Protein AF-0000000079918062 (afdb_homodimer)

Secondary structure (DSSP, 8-state):
--EEE-TT-----TTTTT-TT--EESPTTSTTTTT-SS-EE-TTT-----HHHHH-TT--EEEGGG--GGGTHHHHHHHHHHHHS---TTS---TTPPPP--TTSPPEEEEEE--SHHHHHHHHHHHHHSSEEEEEEESSSSSSHHHHHTS-TT-HHHHTHHHHHHHHTT-TTEEEEET--BTTTB-HHHHHHH-SEEEE-----EE-----TTTTSTTEEEHHHHHHHHTT-TTTTT------SSEEEEE--SHHHHHHHHHHHS-HHHHTTTT--HHHHHHHHT----EEEEE-SS-GGG--S-HHHHHHHTT-TTEEEEE-GGGGPPPHHHHHHHH-TT--HHHHHHHHHHHHHHTSPPPTT-EEEEEE-SEEEEEEE-SSS--EEEEEEEEE-TT--EEEEEEEEEEE-SEEEE-S-EE----TTS--BTTTTB--EETTEETT-TTEEE-THHHH-S-S-TTHHHHHHHHHHHHHHHHHHTT-SPPPSS-HHHHHHHHHHH-TT-B-HHHHHHHHHHHHHHHHHHTSS----SS----GGG-/--EEE-TT-----TTTTT-TT--EESPTTSTTTTT-SS-EE-TTT-----HHHHH-TT--EEEGGG--GGGTHHHHHHHHHHHHS---TTS---TTPPPP--TTSPPEEEEEE--SHHHHHHHHHHHHHSSEEEEEEESSSSSSHHHHHTS-TT-HHHHTHHHHHHHHTT-TTEEEEET--BTTTB-HHHHHHH-SEEEE-----EE-----TTTTSTTEEEHHHHHHHHTT-TTTTT------SSEEEEE--SHHHHHHHHHHHS-HHHHTTTT--HHHHHHHHT----EEEEE-SS-GGG--S-HHHHHHHTT-TTEEEEE-GGGGPPPHHHHHHHH-TT--HHHHHHHHHHHHHHTSPPPTT-EEEEEE-SEEEEEEE-SSS--EEEEEEEEE-TT--EEEEEEEEEEE-SEEEE-S-EE----TTS--BTTTTB--EETTEETT-TTEEE-THHHH-S-S-TTHHHHHHHHHHHHHHHHHHTT-SPPPSS-HHHHHHHHHHH-TT-B-HHHHHHHHHHHHHHHHHHTSS----SS----GGG-

InterPro domains:
  IPR017896 4Fe-4S ferredoxin-type, iron-sulphur binding domain [PF00037] (40-61)
  IPR017896 4Fe-4S ferredoxin-type, iron-sulphur binding domain [PS51379] (37-66)
  IPR017900 4Fe-4S ferredoxin, iron-sulphur binding, conserved site [PS00198] (46-57)
  IPR023753 FAD/NAD(P)-binding domain [PF07992] (109-264)
  IPR036188 FAD/NAD(P)-binding domain superfamily [G3DSA:3.50.50.60] (145-422)
  IPR055275 Ferredoxin-NADP reductase-like [PTHR48467] (107-537)

Sequence (1094 aa):
MTFVITQPCCSDASCIPVCPVDCIRPRPGDPQYSTTEMLYIDPDTCIDCGECVSACPVDAIFSEFDLAATMTRYTDVNRGYFERHPLDTDTTPSPGKKKRPSKEGVTLRVAIIGTGPSACYTAEALLRRGGVEIDMFDRLPTPWGLVRGGVAPDHPKTKGVADMFASEFRSASLQFFLNVDVGKHVSLADLREHHHAVVYAVGASGDRRLDIPGEDLPGSHSATEFVAWYNGHPDYADRTFDLSGERAVIVGNGNVALDVARILTLDPDELAKTDIADHALQALRSSNIREVVVLGRRGPMQAAYSMPEFLALGYLPGVDVVIDDAELTLDPVSQAIYDDPDIEPSRKLALDLAREYAHSARTTGNKQIVFRYLVSPRHIRGGDRVESVELVHNILDGDLNAVGTESTTSVDTSLVLRSVGYRGEPVADVPFDEQRGVIPHDRGRVTGTVGVYTAGWIKRGPRGIIGTNRGDAEETVAMLLEDFEAGILPAPKADRAALAELVKRRGPQVIDKERWREIDAAEKAAGRIAGRPRVKLPVIDVASTNDMTFVITQPCCSDASCIPVCPVDCIRPRPGDPQYSTTEMLYIDPDTCIDCGECVSACPVDAIFSEFDLAATMTRYTDVNRGYFERHPLDTDTTPSPGKKKRPSKEGVTLRVAIIGTGPSACYTAEALLRRGGVEIDMFDRLPTPWGLVRGGVAPDHPKTKGVADMFASEFRSASLQFFLNVDVGKHVSLADLREHHHAVVYAVGASGDRRLDIPGEDLPGSHSATEFVAWYNGHPDYADRTFDLSGERAVIVGNGNVALDVARILTLDPDELAKTDIADHALQALRSSNIREVVVLGRRGPMQAAYSMPEFLALGYLPGVDVVIDDAELTLDPVSQAIYDDPDIEPSRKLALDLAREYAHSARTTGNKQIVFRYLVSPRHIRGGDRVESVELVHNILDGDLNAVGTESTTSVDTSLVLRSVGYRGEPVADVPFDEQRGVIPHDRGRVTGTVGVYTAGWIKRGPRGIIGTNRGDAEETVAMLLEDFEAGILPAPKADRAALAELVKRRGPQVIDKERWREIDAAEKAAGRIAGRPRVKLPVIDVASTND

Structure (mmCIF, N/CA/C/O backbone):
data_AF-0000000079918062-model_v1
#
loop_
_entity.id
_entity.type
_entity.pdbx_description
1 polymer 'ferredoxin--NADP(+) reductase'
#
loop_
_atom_site.group_PDB
_atom_site.id
_atom_site.type_symbol
_atom_site.label_atom_id
_atom_site.label_alt_id
_atom_site.label_comp_id
_atom_site.label_asym_id
_atom_site.label_entity_id
_atom_site.label_seq_id
_atom_site.pdbx_PDB_ins_code
_atom_site.Cartn_x
_atom_site.Cartn_y
_atom_site.Cartn_z
_atom_site.occupancy
_atom_site.B_iso_or_equiv
_atom_site.auth_seq_id
_atom_site.auth_comp_id
_atom_site.auth_asym_id
_atom_site.auth_atom_id
_atom_site.pdbx_PDB_model_num
ATOM 1 N N . MET A 1 1 ? 23.531 2.65 -9.703 1 56.25 1 MET A N 1
ATOM 2 C CA . MET A 1 1 ? 22.734 2.092 -8.602 1 56.25 1 MET A CA 1
ATOM 3 C C . MET A 1 1 ? 21.266 2.008 -8.984 1 56.25 1 MET A C 1
ATOM 5 O O . MET A 1 1 ? 20.719 2.924 -9.602 1 56.25 1 MET A O 1
ATOM 9 N N . THR A 1 2 ? 20.719 0.714 -9.023 1 82.88 2 THR A N 1
ATOM 10 C CA . THR A 1 2 ? 19.422 0.527 -9.664 1 82.88 2 THR A CA 1
ATOM 11 C C . THR A 1 2 ? 18.5 -0.293 -8.773 1 82.88 2 THR A C 1
ATOM 13 O O . THR A 1 2 ? 18.938 -0.853 -7.766 1 82.88 2 THR A O 1
ATOM 16 N N . PHE A 1 3 ? 17.281 -0.012 -8.867 1 88.44 3 PHE A N 1
ATOM 17 C CA . PHE A 1 3 ? 16.312 -0.941 -8.289 1 88.44 3 PHE A CA 1
ATOM 18 C C . PHE A 1 3 ? 16.297 -2.25 -9.07 1 88.44 3 PHE A C 1
ATOM 20 O O . PHE A 1 3 ? 16.609 -2.277 -10.258 1 88.44 3 PHE A O 1
ATOM 27 N N . VAL A 1 4 ? 16.062 -3.342 -8.312 1 92.44 4 VAL A N 1
ATOM 28 C CA . VAL A 1 4 ? 16.078 -4.691 -8.875 1 92.44 4 VAL A CA 1
ATOM 29 C C . VAL A 1 4 ? 14.766 -5.402 -8.516 1 92.44 4 VAL A C 1
ATOM 31 O O . VAL A 1 4 ? 14.266 -5.27 -7.391 1 92.44 4 VAL A O 1
ATOM 34 N N . ILE A 1 5 ? 14.156 -6.043 -9.539 1 93 5 ILE A N 1
ATOM 35 C CA . ILE A 1 5 ? 13.008 -6.902 -9.258 1 93 5 ILE A CA 1
ATOM 36 C C . ILE A 1 5 ? 13.484 -8.273 -8.805 1 93 5 ILE A C 1
ATOM 38 O O . ILE A 1 5 ? 14.453 -8.82 -9.352 1 93 5 ILE A O 1
ATOM 42 N N . THR A 1 6 ? 12.75 -8.852 -7.816 1 92.56 6 THR A N 1
ATOM 43 C CA . THR A 1 6 ? 13.234 -10.062 -7.164 1 92.56 6 THR A CA 1
ATOM 44 C C . THR A 1 6 ? 12.164 -11.156 -7.176 1 92.56 6 THR A C 1
ATOM 46 O O . THR A 1 6 ? 11.203 -11.07 -7.941 1 92.56 6 THR A O 1
ATOM 49 N N . GLN A 1 7 ? 12.297 -12.164 -6.359 1 88.88 7 GLN A N 1
ATOM 50 C CA . GLN A 1 7 ? 11.609 -13.445 -6.402 1 88.88 7 GLN A CA 1
ATOM 51 C C . GLN A 1 7 ? 10.102 -13.273 -6.254 1 88.88 7 GLN A C 1
ATOM 53 O O . GLN A 1 7 ? 9.328 -13.93 -6.941 1 88.88 7 GLN A O 1
ATOM 58 N N . PRO A 1 8 ? 9.586 -12.367 -5.477 1 86.56 8 PRO A N 1
ATOM 59 C CA . PRO A 1 8 ? 8.141 -12.312 -5.234 1 86.56 8 PRO A CA 1
ATOM 60 C C . PRO A 1 8 ? 7.367 -11.719 -6.41 1 86.56 8 PRO A C 1
ATOM 62 O O . PRO A 1 8 ? 6.133 -11.688 -6.383 1 86.56 8 PRO A O 1
ATOM 65 N N . CYS A 1 9 ? 8.07 -11.297 -7.41 1 90.81 9 CYS A N 1
ATOM 66 C CA . CYS A 1 9 ? 7.398 -10.648 -8.531 1 90.81 9 CYS A CA 1
ATOM 67 C C . CYS A 1 9 ? 6.293 -11.539 -9.094 1 90.81 9 CYS A C 1
ATOM 69 O O . CYS A 1 9 ? 6.516 -12.719 -9.352 1 90.81 9 CYS A O 1
ATOM 71 N N . CYS A 1 10 ? 5.145 -10.93 -9.258 1 86.88 10 CYS A N 1
ATOM 72 C CA . CYS A 1 10 ? 4.008 -11.672 -9.789 1 86.88 10 CYS A CA 1
ATOM 73 C C . CYS A 1 10 ? 3.67 -11.227 -11.203 1 86.88 10 CYS A C 1
ATOM 75 O O . CYS A 1 10 ? 2.623 -11.586 -11.742 1 86.88 10 CYS A O 1
ATOM 77 N N . SER A 1 11 ? 4.406 -10.312 -11.758 1 86.06 11 SER A N 1
ATOM 78 C CA . SER A 1 11 ? 4.32 -9.828 -13.133 1 86.06 11 SER A CA 1
ATOM 79 C C . SER A 1 11 ? 2.975 -9.156 -13.398 1 86.06 11 SER A C 1
ATOM 81 O O . SER A 1 11 ? 2.432 -9.266 -14.5 1 86.06 11 SER A O 1
ATOM 83 N N . ASP A 1 12 ? 2.408 -8.539 -12.359 1 83.44 12 ASP A N 1
ATOM 84 C CA . ASP A 1 12 ? 1.139 -7.855 -12.594 1 83.44 12 ASP A CA 1
ATOM 85 C C . ASP A 1 12 ? 1.352 -6.543 -13.344 1 83.44 12 ASP A C 1
ATOM 87 O O . ASP A 1 12 ? 0.39 -5.922 -13.805 1 83.44 12 ASP A O 1
ATOM 91 N N . ALA A 1 13 ? 2.551 -6.051 -13.461 1 85.31 13 ALA A N 1
ATOM 92 C CA . ALA A 1 13 ? 3.004 -4.973 -14.336 1 85.31 13 ALA A CA 1
ATOM 93 C C . ALA A 1 13 ? 2.516 -3.617 -13.828 1 85.31 13 ALA A C 1
ATOM 95 O O . ALA A 1 13 ? 2.521 -2.633 -14.578 1 85.31 13 ALA A O 1
ATOM 96 N N . SER A 1 14 ? 2.09 -3.521 -12.547 1 80.31 14 SER A N 1
ATOM 97 C CA . SER A 1 14 ? 1.678 -2.246 -11.969 1 80.31 14 SER A CA 1
ATOM 98 C C . SER A 1 14 ? 2.848 -1.272 -11.891 1 80.31 14 SER A C 1
ATOM 100 O O . SER A 1 14 ? 2.648 -0.056 -11.875 1 80.31 14 SER A O 1
ATOM 102 N N . CYS A 1 15 ? 4.078 -1.791 -11.922 1 86.62 15 CYS A N 1
ATOM 103 C CA . CYS A 1 15 ? 5.293 -0.997 -11.789 1 86.62 15 CYS A CA 1
ATOM 104 C C . CYS A 1 15 ? 5.641 -0.314 -13.109 1 86.62 15 CYS A C 1
ATOM 106 O O . CYS A 1 15 ? 6.34 0.702 -13.117 1 86.62 15 CYS A O 1
ATOM 108 N N . ILE A 1 16 ? 5.168 -0.752 -14.25 1 85.12 16 ILE A N 1
ATOM 109 C CA . ILE A 1 16 ? 5.605 -0.323 -15.578 1 85.12 16 ILE A CA 1
ATOM 110 C C . ILE A 1 16 ? 5.07 1.079 -15.867 1 85.12 16 ILE A C 1
ATOM 112 O O . ILE A 1 16 ? 5.832 1.977 -16.234 1 85.12 16 ILE A O 1
ATOM 116 N N . PRO A 1 17 ? 3.764 1.367 -15.578 1 76.94 17 PRO A N 1
ATOM 117 C CA . PRO A 1 17 ? 3.254 2.695 -15.93 1 76.94 17 PRO A CA 1
ATOM 118 C C . PRO A 1 17 ? 3.854 3.805 -15.07 1 76.94 17 PRO A C 1
ATOM 120 O O . PRO A 1 17 ? 3.922 4.957 -15.5 1 76.94 17 PRO A O 1
ATOM 123 N N . VAL A 1 18 ? 4.352 3.492 -13.938 1 79.12 18 VAL A N 1
ATOM 124 C CA . VAL A 1 18 ? 4.805 4.531 -13.016 1 79.12 18 VAL A CA 1
ATOM 125 C C . VAL A 1 18 ? 6.285 4.82 -13.25 1 79.12 18 VAL A C 1
ATOM 127 O O . VAL A 1 18 ? 6.832 5.785 -12.711 1 79.12 18 VAL A O 1
ATOM 130 N N . CYS A 1 19 ? 6.941 3.98 -14.07 1 84.19 19 CYS A N 1
ATOM 131 C CA . CYS A 1 19 ? 8.359 4.188 -14.352 1 84.19 19 CYS A CA 1
ATOM 132 C C . CYS A 1 19 ? 8.555 5.355 -15.312 1 84.19 19 CYS A C 1
ATOM 134 O O . CYS A 1 19 ? 8.148 5.289 -16.469 1 84.19 19 CYS A O 1
ATOM 136 N N . PRO A 1 20 ? 9.203 6.383 -14.844 1 78.5 20 PRO A N 1
ATOM 137 C CA . PRO A 1 20 ? 9.336 7.57 -15.695 1 78.5 20 PRO A CA 1
ATOM 138 C C . PRO A 1 20 ? 10.211 7.332 -16.922 1 78.5 20 PRO A C 1
ATOM 140 O O . PRO A 1 20 ? 10.07 8.023 -17.938 1 78.5 20 PRO A O 1
ATOM 143 N N . VAL A 1 21 ? 11.125 6.352 -16.906 1 82.38 21 VAL A N 1
ATOM 144 C CA . VAL A 1 21 ? 12.07 6.168 -18 1 82.38 21 VAL A CA 1
ATOM 145 C C . VAL A 1 21 ? 11.758 4.867 -18.734 1 82.38 21 VAL A C 1
ATOM 147 O O . VAL A 1 21 ? 12.555 4.41 -19.562 1 82.38 21 VAL A O 1
ATOM 150 N N . ASP A 1 22 ? 10.625 4.176 -18.328 1 86.88 22 ASP A N 1
ATOM 151 C CA . ASP A 1 22 ? 10.094 3.002 -19.016 1 86.88 22 ASP A CA 1
ATOM 152 C C . ASP A 1 22 ? 11.172 1.929 -19.188 1 86.88 22 ASP A C 1
ATOM 154 O O . ASP A 1 22 ? 11.422 1.464 -20.297 1 86.88 22 ASP A O 1
ATOM 158 N N . CYS A 1 23 ? 11.789 1.525 -18.094 1 89.75 23 CYS A N 1
ATOM 159 C CA . CYS A 1 23 ? 12.914 0.599 -18.172 1 89.75 23 CYS A CA 1
ATOM 160 C C . CYS A 1 23 ? 12.555 -0.752 -17.562 1 89.75 23 CYS A C 1
ATOM 162 O O . CYS A 1 23 ? 13.43 -1.486 -17.109 1 89.75 23 CYS A O 1
ATOM 164 N N . ILE A 1 24 ? 11.266 -1.079 -17.438 1 91.06 24 ILE A N 1
ATOM 165 C CA . ILE A 1 24 ? 10.828 -2.357 -16.891 1 91.06 24 ILE A CA 1
ATOM 166 C C . ILE A 1 24 ? 10.25 -3.227 -18 1 91.06 24 ILE A C 1
ATOM 168 O O . ILE A 1 24 ? 9.445 -2.758 -18.812 1 91.06 24 ILE A O 1
ATOM 172 N N . ARG A 1 25 ? 10.727 -4.469 -18.125 1 91.88 25 ARG A N 1
ATOM 173 C CA . ARG A 1 25 ? 10.344 -5.406 -19.172 1 91.88 25 ARG A CA 1
ATOM 174 C C . ARG A 1 25 ? 10.172 -6.812 -18.609 1 91.88 25 ARG A C 1
ATOM 176 O O . ARG A 1 25 ? 10.727 -7.141 -17.562 1 91.88 25 ARG A O 1
ATOM 183 N N . PRO A 1 26 ? 9.453 -7.715 -19.328 1 89.69 26 PRO A N 1
ATOM 184 C CA . PRO A 1 26 ? 8.633 -7.402 -20.5 1 89.69 26 PRO A CA 1
ATOM 185 C C . PRO A 1 26 ? 7.352 -6.656 -20.141 1 89.69 26 PRO A C 1
ATOM 187 O O . PRO A 1 26 ? 6.891 -6.723 -19 1 89.69 26 PRO A O 1
ATOM 190 N N . ARG A 1 27 ? 6.859 -5.941 -21.125 1 86.31 27 ARG A N 1
ATOM 191 C CA . ARG A 1 27 ? 5.562 -5.281 -21 1 86.31 27 ARG A CA 1
ATOM 192 C C . ARG A 1 27 ? 4.434 -6.199 -21.453 1 86.31 27 ARG A C 1
ATOM 194 O O . ARG A 1 27 ? 4.645 -7.094 -22.266 1 86.31 27 ARG A O 1
ATOM 201 N N . PRO A 1 28 ? 3.234 -5.871 -20.781 1 78.62 28 PRO A N 1
ATOM 202 C CA . PRO A 1 28 ? 2.098 -6.555 -21.406 1 78.62 28 PRO A CA 1
ATOM 203 C C . PRO A 1 28 ? 2.016 -6.316 -22.906 1 78.62 28 PRO A C 1
ATOM 205 O O . PRO A 1 28 ? 2.088 -5.172 -23.375 1 78.62 28 PRO A O 1
ATOM 208 N N . GLY A 1 29 ? 1.98 -7.324 -23.703 1 76.75 29 GLY A N 1
ATOM 209 C CA . GLY A 1 29 ? 1.985 -7.207 -25.156 1 76.75 29 GLY A CA 1
ATOM 210 C C . GLY A 1 29 ? 3.281 -7.684 -25.797 1 76.75 29 GLY A C 1
ATOM 211 O O . GLY A 1 29 ? 3.307 -8.047 -26.969 1 76.75 29 GLY A O 1
ATOM 212 N N . ASP A 1 30 ? 4.383 -7.551 -24.969 1 82.5 30 ASP A N 1
ATOM 213 C CA . ASP A 1 30 ? 5.645 -8.117 -25.453 1 82.5 30 ASP A CA 1
ATOM 214 C C . ASP A 1 30 ? 5.539 -9.625 -25.625 1 82.5 30 ASP A C 1
ATOM 216 O O . ASP A 1 30 ? 4.82 -10.297 -24.875 1 82.5 30 ASP A O 1
ATOM 220 N N . PRO A 1 31 ? 6.188 -10.148 -26.562 1 79.12 31 PRO A N 1
ATOM 221 C CA . PRO A 1 31 ? 6.145 -11.602 -26.797 1 79.12 31 PRO A CA 1
ATOM 222 C C . PRO A 1 31 ? 6.586 -12.398 -25.562 1 79.12 31 PRO A C 1
ATOM 224 O O . PRO A 1 31 ? 6.059 -13.484 -25.312 1 79.12 31 PRO A O 1
ATOM 227 N N . GLN A 1 32 ? 7.461 -11.797 -24.797 1 84 32 GLN A N 1
ATOM 228 C CA . GLN A 1 32 ? 8.039 -12.523 -23.672 1 84 32 GLN A CA 1
ATOM 229 C C . GLN A 1 32 ? 7.117 -12.461 -22.453 1 84 32 GLN A C 1
ATOM 231 O O . GLN A 1 32 ? 7.312 -13.195 -21.484 1 84 32 GLN A O 1
ATOM 236 N N . TYR A 1 33 ? 6.168 -11.633 -22.453 1 83.69 33 TYR A N 1
ATOM 237 C CA . TYR A 1 33 ? 5.395 -11.328 -21.25 1 83.69 33 TYR A CA 1
ATOM 238 C C . TYR A 1 33 ? 4.578 -12.539 -20.812 1 83.69 33 TYR A C 1
ATOM 240 O O . TYR A 1 33 ? 4.469 -12.82 -19.625 1 83.69 33 TYR A O 1
ATOM 248 N N . SER A 1 34 ? 4.078 -13.32 -21.781 1 77.69 34 SER A N 1
ATOM 249 C CA . SER A 1 34 ? 3.182 -14.43 -21.469 1 77.69 34 SER A CA 1
ATOM 250 C C . SER A 1 34 ? 3.943 -15.586 -20.828 1 77.69 34 SER A C 1
ATOM 252 O O . SER A 1 34 ? 3.352 -16.438 -20.156 1 77.69 34 SER A O 1
ATOM 254 N N . THR A 1 35 ? 5.25 -15.539 -21.016 1 79.5 35 THR A N 1
ATOM 255 C CA . THR A 1 35 ? 6 -16.688 -20.531 1 79.5 35 THR A CA 1
ATOM 256 C C . THR A 1 35 ? 7.016 -16.266 -19.469 1 79.5 35 THR A C 1
ATOM 258 O O . THR A 1 35 ? 7.727 -17.109 -18.906 1 79.5 35 THR A O 1
ATOM 261 N N . THR A 1 36 ? 7.02 -14.992 -19.234 1 85.38 36 THR A N 1
ATOM 262 C CA . THR A 1 36 ? 8.039 -14.531 -18.312 1 85.38 36 THR A CA 1
ATOM 263 C C . THR A 1 36 ? 7.746 -15.016 -16.891 1 85.38 36 THR A C 1
ATOM 265 O O . THR A 1 36 ? 6.582 -15.125 -16.5 1 85.38 36 THR A O 1
ATOM 268 N N . GLU A 1 37 ? 8.82 -15.273 -16.156 1 86.88 37 GLU A N 1
ATOM 269 C CA . GLU A 1 37 ? 8.719 -15.734 -14.781 1 86.88 37 GLU A CA 1
ATOM 270 C C . GLU A 1 37 ? 8.734 -14.555 -13.805 1 86.88 37 GLU A C 1
ATOM 272 O O . GLU A 1 37 ? 8.383 -14.711 -12.633 1 86.88 37 GLU A O 1
ATOM 277 N N . MET A 1 38 ? 9.156 -13.516 -14.242 1 90.31 38 MET A N 1
ATOM 278 C CA . MET A 1 38 ? 9.258 -12.258 -13.5 1 90.31 38 MET A CA 1
ATOM 279 C C . MET A 1 38 ? 9.531 -11.094 -14.445 1 90.31 38 MET A C 1
ATOM 281 O O . MET A 1 38 ? 9.828 -11.297 -15.625 1 90.31 38 MET A O 1
ATOM 285 N N . LEU A 1 39 ? 9.367 -9.914 -13.93 1 92.69 39 LEU A N 1
ATOM 286 C CA . LEU A 1 39 ? 9.797 -8.734 -14.664 1 92.69 39 LEU A CA 1
ATOM 287 C C . LEU A 1 39 ? 11.219 -8.336 -14.273 1 92.69 39 LEU A C 1
ATOM 289 O O . LEU A 1 39 ? 11.797 -8.914 -13.352 1 92.69 39 LEU A O 1
ATOM 293 N N . TYR A 1 40 ? 11.781 -7.445 -15.109 1 93.69 40 TYR A N 1
ATOM 294 C CA . TYR A 1 40 ? 13.164 -7.023 -14.922 1 93.69 40 TYR A CA 1
ATOM 295 C C . TYR A 1 40 ? 13.297 -5.512 -15.062 1 93.69 40 TYR A C 1
ATOM 297 O O . TYR A 1 40 ? 12.547 -4.883 -15.812 1 93.69 40 TYR A O 1
ATOM 305 N N . ILE A 1 41 ? 14.18 -4.934 -14.297 1 92.81 41 ILE A N 1
ATOM 306 C CA . ILE A 1 41 ? 14.531 -3.525 -14.43 1 92.81 41 ILE A CA 1
ATOM 307 C C . ILE A 1 41 ? 15.906 -3.395 -15.07 1 92.81 41 ILE A C 1
ATOM 309 O O . ILE A 1 41 ? 16.859 -4.055 -14.648 1 92.81 41 ILE A O 1
ATOM 313 N N . ASP A 1 42 ? 16.047 -2.578 -16.109 1 91.75 42 ASP A N 1
ATOM 314 C CA . ASP A 1 42 ? 17.328 -2.314 -16.766 1 91.75 42 ASP A CA 1
ATOM 315 C C . ASP A 1 42 ? 18.219 -1.451 -15.883 1 91.75 42 ASP A C 1
ATOM 317 O O . ASP A 1 42 ? 17.938 -0.269 -15.672 1 91.75 42 ASP A O 1
ATOM 321 N N . PRO A 1 43 ? 19.344 -2.066 -15.461 1 88.44 43 PRO A N 1
ATOM 322 C CA . PRO A 1 43 ? 20.188 -1.302 -14.531 1 88.44 43 PRO A CA 1
ATOM 323 C C . PRO A 1 43 ? 20.828 -0.088 -15.188 1 88.44 43 PRO A C 1
ATOM 325 O O . PRO A 1 43 ? 21.156 0.888 -14.508 1 88.44 43 PRO A O 1
ATOM 328 N N . ASP A 1 44 ? 20.953 -0.128 -16.469 1 85.81 44 ASP A N 1
ATOM 329 C CA . ASP A 1 44 ? 21.641 0.964 -17.156 1 85.81 44 ASP A CA 1
ATOM 330 C C . ASP A 1 44 ? 20.703 2.158 -17.359 1 85.81 44 ASP A C 1
ATOM 332 O O . ASP A 1 44 ? 21.156 3.301 -17.438 1 85.81 44 ASP A O 1
ATOM 336 N N . THR A 1 45 ? 19.406 1.878 -17.375 1 86.38 45 THR A N 1
ATOM 337 C CA . THR A 1 45 ? 18.438 2.924 -17.688 1 86.38 45 THR A CA 1
ATOM 338 C C . THR A 1 45 ? 17.734 3.406 -16.422 1 86.38 45 THR A C 1
ATOM 340 O O . THR A 1 45 ? 17.281 4.551 -16.344 1 86.38 45 THR A O 1
ATOM 343 N N . CYS A 1 46 ? 17.688 2.609 -15.445 1 88.5 46 CYS A N 1
ATOM 344 C CA . CYS A 1 46 ? 17.031 2.961 -14.188 1 88.5 46 CYS A CA 1
ATOM 345 C C . CYS A 1 46 ? 17.672 4.199 -13.57 1 88.5 46 CYS A C 1
ATOM 347 O O . CYS A 1 46 ? 18.906 4.289 -13.477 1 88.5 46 CYS A O 1
ATOM 349 N N . ILE A 1 47 ? 16.844 5.117 -13.102 1 80.12 47 ILE A N 1
ATOM 350 C CA . ILE A 1 47 ? 17.375 6.367 -12.578 1 80.12 47 ILE A CA 1
ATOM 351 C C . ILE A 1 47 ? 17.266 6.383 -11.055 1 80.12 47 ILE A C 1
ATOM 353 O O . ILE A 1 47 ? 17.375 7.438 -10.43 1 80.12 47 ILE A O 1
ATOM 357 N N . ASP A 1 48 ? 16.875 5.258 -10.453 1 83.12 48 ASP A N 1
ATOM 358 C CA . ASP A 1 48 ? 16.875 5.062 -9 1 83.12 48 ASP A CA 1
ATOM 359 C C . ASP A 1 48 ? 15.875 5.992 -8.32 1 83.12 48 ASP A C 1
ATOM 361 O O . ASP A 1 48 ? 16.172 6.582 -7.281 1 83.12 48 ASP A O 1
ATOM 365 N N . CYS A 1 49 ? 14.719 6.148 -8.93 1 81.5 49 CYS A N 1
ATOM 366 C CA . CYS A 1 49 ? 13.734 7.07 -8.375 1 81.5 49 CYS A CA 1
ATOM 367 C C . CYS A 1 49 ? 12.852 6.371 -7.352 1 81.5 49 CYS A C 1
ATOM 369 O O . CYS A 1 49 ? 12.289 7.016 -6.465 1 81.5 49 CYS A O 1
ATOM 371 N N . GLY A 1 50 ? 12.547 5.062 -7.578 1 81.56 50 GLY A N 1
ATOM 372 C CA . GLY A 1 50 ? 11.852 4.289 -6.562 1 81.56 50 GLY A CA 1
ATOM 373 C C . GLY A 1 50 ? 10.344 4.309 -6.727 1 81.56 50 GLY A C 1
ATOM 374 O O . GLY A 1 50 ? 9.617 3.664 -5.961 1 81.56 50 GLY A O 1
ATOM 375 N N . GLU A 1 51 ? 9.789 4.973 -7.66 1 80.44 51 GLU A N 1
ATOM 376 C CA . GLU A 1 51 ? 8.344 5.016 -7.867 1 80.44 51 GLU A CA 1
ATOM 377 C C . GLU A 1 51 ? 7.766 3.615 -8.047 1 80.44 51 GLU A C 1
ATOM 379 O O . GLU A 1 51 ? 6.652 3.336 -7.598 1 80.44 51 GLU A O 1
ATOM 384 N N . CYS A 1 52 ? 8.523 2.779 -8.68 1 87.19 52 CYS A N 1
ATOM 385 C CA . CYS A 1 52 ? 8.07 1.417 -8.945 1 87.19 52 CYS A CA 1
ATOM 386 C C . CYS A 1 52 ? 7.914 0.637 -7.645 1 87.19 52 CYS A C 1
ATOM 388 O O . CYS A 1 52 ? 7.086 -0.271 -7.555 1 87.19 52 CYS A O 1
ATOM 390 N N . VAL A 1 53 ? 8.672 0.958 -6.629 1 85 53 VAL A N 1
ATOM 391 C CA . VAL A 1 53 ? 8.617 0.258 -5.348 1 85 53 VAL A CA 1
ATOM 392 C C . VAL A 1 53 ? 7.242 0.44 -4.715 1 85 53 VAL A C 1
ATOM 394 O O . VAL A 1 53 ? 6.605 -0.535 -4.309 1 85 53 VAL A O 1
ATOM 397 N N . SER A 1 54 ? 6.719 1.601 -4.73 1 79.38 54 SER A N 1
ATOM 398 C CA . SER A 1 54 ? 5.43 1.909 -4.121 1 79.38 54 SER A CA 1
ATOM 399 C C . SER A 1 54 ? 4.281 1.305 -4.918 1 79.38 54 SER A C 1
ATOM 401 O O . SER A 1 54 ? 3.24 0.957 -4.355 1 79.38 54 SER A O 1
ATOM 403 N N . ALA A 1 55 ? 4.496 1.128 -6.188 1 79.75 55 ALA A N 1
ATOM 404 C CA . ALA A 1 55 ? 3.439 0.639 -7.07 1 79.75 55 ALA A CA 1
ATOM 405 C C . ALA A 1 55 ? 3.338 -0.882 -7.016 1 79.75 55 ALA A C 1
ATOM 407 O O . ALA A 1 55 ? 2.348 -1.462 -7.465 1 79.75 55 ALA A O 1
ATOM 408 N N . CYS A 1 56 ? 4.332 -1.56 -6.484 1 84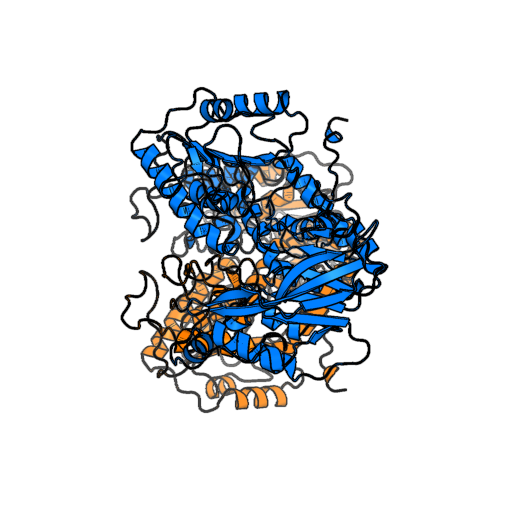.88 56 CYS A N 1
ATOM 409 C CA . CYS A 1 56 ? 4.375 -3.018 -6.484 1 84.88 56 CYS A CA 1
ATOM 410 C C . CYS A 1 56 ? 3.473 -3.59 -5.398 1 84.88 56 CYS A C 1
ATOM 412 O O . CYS A 1 56 ? 3.705 -3.363 -4.211 1 84.88 56 CYS A O 1
ATOM 414 N N . PRO A 1 57 ? 2.504 -4.387 -5.77 1 80.31 57 PRO A N 1
ATOM 415 C CA . PRO A 1 57 ? 1.565 -4.883 -4.758 1 80.31 57 PRO A CA 1
ATOM 416 C C . PRO A 1 57 ? 2.154 -6 -3.9 1 80.31 57 PRO A C 1
ATOM 418 O O . PRO A 1 57 ? 1.581 -6.359 -2.869 1 80.31 57 PRO A O 1
ATOM 421 N N . VAL A 1 58 ? 3.338 -6.59 -4.355 1 84.62 58 VAL A N 1
ATOM 422 C CA . VAL A 1 58 ? 3.848 -7.758 -3.641 1 84.62 58 VAL A CA 1
ATOM 423 C C . VAL A 1 58 ? 5.227 -7.445 -3.061 1 84.62 58 VAL A C 1
ATOM 425 O O . VAL A 1 58 ? 5.957 -8.352 -2.66 1 84.62 58 VAL A O 1
ATOM 428 N N . ASP A 1 59 ? 5.664 -6.188 -3.088 1 82.81 59 ASP A N 1
ATOM 429 C CA . ASP A 1 59 ? 6.926 -5.734 -2.508 1 82.81 59 ASP A CA 1
ATOM 430 C C . ASP A 1 59 ? 8.102 -6.531 -3.062 1 82.81 59 ASP A C 1
ATOM 432 O O . ASP A 1 59 ? 8.922 -7.051 -2.301 1 82.81 59 ASP A O 1
ATOM 436 N N . ALA A 1 60 ? 8.164 -6.629 -4.445 1 89.56 60 ALA A N 1
ATOM 437 C CA . ALA A 1 60 ? 9.188 -7.441 -5.105 1 89.56 60 ALA A CA 1
ATOM 438 C C . ALA A 1 60 ? 10.375 -6.586 -5.535 1 89.56 60 ALA A C 1
ATOM 440 O O . ALA A 1 60 ? 11.352 -7.102 -6.078 1 89.56 60 ALA A O 1
ATOM 441 N N . ILE A 1 61 ? 10.328 -5.297 -5.312 1 89.44 61 ILE A N 1
ATOM 442 C CA . ILE A 1 61 ? 11.344 -4.398 -5.863 1 89.44 61 ILE A CA 1
ATOM 443 C C . ILE A 1 61 ? 12.164 -3.791 -4.73 1 89.44 61 ILE A C 1
ATOM 445 O O . ILE A 1 61 ? 11.617 -3.225 -3.787 1 89.44 61 ILE A O 1
ATOM 449 N N . PHE A 1 62 ? 13.516 -3.965 -4.879 1 87.94 62 PHE A N 1
ATOM 450 C CA . PHE A 1 62 ? 14.453 -3.477 -3.871 1 87.94 62 PHE A CA 1
ATOM 451 C C . PHE A 1 62 ? 15.594 -2.697 -4.52 1 87.94 62 PHE A C 1
ATOM 453 O O . PHE A 1 62 ? 15.938 -2.939 -5.68 1 87.94 62 PHE A O 1
ATOM 460 N N . SER A 1 63 ? 16.125 -1.755 -3.736 1 84.44 63 SER A N 1
ATOM 461 C CA . SER A 1 63 ? 17.422 -1.198 -4.137 1 84.44 63 SER A CA 1
ATOM 462 C C . SER A 1 63 ? 18.5 -2.268 -4.133 1 84.44 63 SER A C 1
ATOM 464 O O . SER A 1 63 ? 18.516 -3.146 -3.268 1 84.44 63 SER A O 1
ATOM 466 N N . GLU A 1 64 ? 19.391 -2.238 -5.102 1 83.94 64 GLU A N 1
ATOM 467 C CA . GLU A 1 64 ? 20.453 -3.238 -5.199 1 83.94 64 GLU A CA 1
ATOM 468 C C . GLU A 1 64 ? 21.281 -3.301 -3.916 1 83.94 64 GLU A C 1
ATOM 470 O O . GLU A 1 64 ? 21.859 -4.34 -3.596 1 83.94 64 GLU A O 1
ATOM 475 N N . PHE A 1 65 ? 21.203 -2.256 -3.088 1 75.25 65 PHE A N 1
ATOM 476 C CA . PHE A 1 65 ? 22.016 -2.201 -1.869 1 75.25 65 PHE A CA 1
ATOM 477 C C . PHE A 1 65 ? 21.203 -2.678 -0.669 1 75.25 65 PHE A C 1
ATOM 479 O O . PHE A 1 65 ? 21.734 -2.82 0.431 1 75.25 65 PHE A O 1
ATOM 486 N N . ASP A 1 66 ? 19.891 -2.949 -0.895 1 75.12 66 ASP A N 1
ATOM 487 C CA . ASP A 1 66 ? 19.016 -3.389 0.18 1 75.12 66 ASP A CA 1
ATOM 488 C C . ASP A 1 66 ? 18.609 -4.852 -0.005 1 75.12 66 ASP A C 1
ATOM 490 O O . ASP A 1 66 ? 17.672 -5.328 0.647 1 75.12 66 ASP A O 1
ATOM 494 N N . LEU A 1 67 ? 19.312 -5.469 -0.83 1 81 67 LEU A N 1
ATOM 495 C CA . LEU A 1 67 ? 18.984 -6.871 -1.078 1 81 67 LEU A CA 1
ATOM 496 C C . LEU A 1 67 ? 19.5 -7.758 0.051 1 81 67 LEU A C 1
ATOM 498 O O . LEU A 1 67 ? 20.625 -7.578 0.524 1 81 67 LEU A O 1
ATOM 502 N N . ALA A 1 68 ? 18.609 -8.57 0.493 1 75.06 68 ALA A N 1
ATOM 503 C CA . ALA A 1 68 ? 19.094 -9.625 1.379 1 75.06 68 ALA A CA 1
ATOM 504 C C . ALA A 1 68 ? 20.156 -10.484 0.689 1 75.06 68 ALA A C 1
ATOM 506 O O . ALA A 1 68 ? 20.234 -10.508 -0.542 1 75.06 68 ALA A O 1
ATOM 507 N N . ALA A 1 69 ? 20.984 -11.102 1.518 1 73.81 69 ALA A N 1
ATOM 508 C CA . ALA A 1 69 ? 22.062 -11.945 0.997 1 73.81 69 ALA A CA 1
ATOM 509 C C . ALA A 1 69 ? 21.516 -12.977 0.014 1 73.81 69 ALA A C 1
ATOM 511 O O . ALA A 1 69 ? 22.156 -13.289 -0.992 1 73.81 69 ALA A O 1
ATOM 512 N N . THR A 1 70 ? 20.281 -13.398 0.262 1 79.81 70 THR A N 1
ATOM 513 C CA . THR A 1 70 ? 19.672 -14.445 -0.546 1 79.81 70 THR A CA 1
ATOM 514 C C . THR A 1 70 ? 19.172 -13.891 -1.875 1 79.81 70 THR A C 1
ATOM 516 O O . THR A 1 70 ? 18.844 -14.648 -2.787 1 79.81 70 THR A O 1
ATOM 519 N N . MET A 1 71 ? 19.25 -12.547 -2.01 1 85.5 71 MET A N 1
ATOM 520 C CA . MET A 1 71 ? 18.641 -11.938 -3.189 1 85.5 71 MET A CA 1
ATOM 521 C C . MET A 1 71 ? 19.688 -11.188 -4.012 1 85.5 71 MET A C 1
ATOM 523 O O . MET A 1 71 ? 19.359 -10.586 -5.035 1 85.5 71 MET A O 1
ATOM 527 N N . THR A 1 72 ? 20.938 -11.258 -3.637 1 86.69 72 THR A N 1
ATOM 528 C CA . THR A 1 72 ? 21.984 -10.461 -4.266 1 86.69 72 THR A CA 1
ATOM 529 C C . THR A 1 72 ? 22.156 -10.844 -5.73 1 86.69 72 THR A C 1
ATOM 531 O O . THR A 1 72 ? 22.484 -10 -6.566 1 86.69 72 THR A O 1
ATOM 534 N N . ARG A 1 73 ? 21.812 -12.094 -6.07 1 89.62 73 ARG A N 1
ATOM 535 C CA . ARG A 1 73 ? 22.016 -12.578 -7.434 1 89.62 73 ARG A CA 1
ATOM 536 C C . ARG A 1 73 ? 21.047 -11.906 -8.398 1 89.62 73 ARG A C 1
ATOM 538 O O . ARG A 1 73 ? 21.25 -11.914 -9.609 1 89.62 73 ARG A O 1
ATOM 545 N N . TYR A 1 74 ? 20.016 -11.328 -7.855 1 92.44 74 TYR A N 1
ATOM 546 C CA . TYR A 1 74 ? 18.984 -10.75 -8.719 1 92.44 74 TYR A CA 1
ATOM 547 C C . TYR A 1 74 ? 19.516 -9.5 -9.422 1 92.44 74 TYR A C 1
ATOM 549 O O . TYR A 1 74 ? 18.969 -9.086 -10.445 1 92.44 74 TYR A O 1
ATOM 557 N N . THR A 1 75 ? 20.547 -8.875 -8.883 1 90.81 75 THR A N 1
ATOM 558 C CA . THR A 1 75 ? 21.188 -7.793 -9.625 1 90.81 75 THR A CA 1
ATOM 559 C C . THR A 1 75 ? 21.672 -8.281 -10.984 1 90.81 75 THR A C 1
ATOM 561 O O . THR A 1 75 ? 21.375 -7.668 -12.016 1 90.81 75 THR A O 1
ATOM 564 N N . ASP A 1 76 ? 22.297 -9.438 -10.914 1 91.25 76 ASP A N 1
ATOM 565 C CA . ASP A 1 76 ? 22.812 -10.016 -12.156 1 91.25 76 ASP A CA 1
ATOM 566 C C . ASP A 1 76 ? 21.688 -10.562 -13.023 1 91.25 76 ASP A C 1
ATOM 568 O O . ASP A 1 76 ? 21.766 -10.516 -14.25 1 91.25 76 ASP A O 1
ATOM 572 N N . VAL A 1 77 ? 20.688 -11.047 -12.391 1 92.81 77 VAL A N 1
ATOM 573 C CA . VAL A 1 77 ? 19.547 -11.594 -13.109 1 92.81 77 VAL A CA 1
ATOM 574 C C . VAL A 1 77 ? 18.875 -10.484 -13.93 1 92.81 77 VAL A C 1
ATOM 576 O O . VAL A 1 77 ? 18.594 -10.672 -15.117 1 92.81 77 VAL A O 1
ATOM 579 N N . ASN A 1 78 ? 18.656 -9.367 -13.305 1 94.06 78 ASN A N 1
ATOM 580 C CA . ASN A 1 78 ? 18.062 -8.234 -14.016 1 94.06 78 ASN A CA 1
ATOM 581 C C . ASN A 1 78 ? 18.969 -7.754 -15.148 1 94.06 78 ASN A C 1
ATOM 583 O O . ASN A 1 78 ? 18.516 -7.547 -16.266 1 94.06 78 ASN A O 1
ATOM 587 N N . ARG A 1 79 ? 20.234 -7.602 -14.898 1 92.38 79 ARG A N 1
ATOM 588 C CA . ARG A 1 79 ? 21.188 -7.16 -15.906 1 92.38 79 ARG A CA 1
ATOM 589 C C . ARG A 1 79 ? 21.234 -8.125 -17.078 1 92.38 79 ARG A C 1
ATOM 591 O O . ARG A 1 79 ? 21.219 -7.703 -18.234 1 92.38 79 ARG A O 1
ATOM 598 N N . GLY A 1 80 ? 21.297 -9.406 -16.781 1 92.44 80 GLY A N 1
ATOM 599 C CA . GLY A 1 80 ? 21.375 -10.43 -17.812 1 92.44 80 GLY A CA 1
ATOM 600 C C . GLY A 1 80 ? 20.219 -10.383 -18.781 1 92.44 80 GLY A C 1
ATOM 601 O O . GLY A 1 80 ? 20.391 -10.609 -19.984 1 92.44 80 GLY A O 1
ATOM 602 N N . TYR A 1 81 ? 19.047 -10.125 -18.266 1 93.38 81 TYR A N 1
ATOM 603 C CA . TYR A 1 81 ? 17.891 -10.031 -19.141 1 93.38 81 TYR A CA 1
ATOM 604 C C . TYR A 1 81 ? 18.109 -8.969 -20.219 1 93.38 81 TYR A C 1
ATOM 606 O O . TYR A 1 81 ? 17.828 -9.203 -21.391 1 93.38 81 TYR A O 1
ATOM 614 N N . PHE A 1 82 ? 18.594 -7.844 -19.844 1 92 82 PHE A N 1
ATOM 615 C CA . PHE A 1 82 ? 18.672 -6.723 -20.766 1 92 82 PHE A CA 1
ATOM 616 C C . PHE A 1 82 ? 19.922 -6.84 -21.641 1 92 82 PHE A C 1
ATOM 618 O O . PHE A 1 82 ? 20.031 -6.184 -22.672 1 92 82 PHE A O 1
ATOM 625 N N . GLU A 1 83 ? 20.922 -7.586 -21.188 1 90.88 83 GLU A N 1
ATOM 626 C CA . GLU A 1 83 ? 22.016 -7.922 -22.109 1 90.88 83 GLU A CA 1
ATOM 627 C C . GLU A 1 83 ? 21.5 -8.719 -23.297 1 90.88 83 GLU A C 1
ATOM 629 O O . GLU A 1 83 ? 21.953 -8.516 -24.422 1 90.88 83 GLU A O 1
ATOM 634 N N . ARG A 1 84 ? 20.547 -9.57 -23.047 1 91.44 84 ARG A N 1
ATOM 635 C CA . ARG A 1 84 ? 19.922 -10.367 -24.094 1 91.44 84 ARG A CA 1
ATOM 636 C C . ARG A 1 84 ? 18.859 -9.562 -24.844 1 91.44 84 ARG A C 1
ATOM 638 O O . ARG A 1 84 ? 18.672 -9.75 -26.047 1 91.44 84 ARG A O 1
ATOM 645 N N . HIS A 1 85 ? 18.078 -8.75 -24.031 1 90.94 85 HIS A N 1
ATOM 646 C CA . HIS A 1 85 ? 16.984 -7.973 -24.594 1 90.94 85 HIS A CA 1
ATOM 647 C C . HIS A 1 85 ? 17.188 -6.48 -24.359 1 90.94 85 HIS A C 1
ATOM 649 O O . HIS A 1 85 ? 16.469 -5.871 -23.562 1 90.94 85 HIS A O 1
ATOM 655 N N . PRO A 1 86 ? 18.078 -5.883 -25.094 1 88.81 86 PRO A N 1
ATOM 656 C CA . PRO A 1 86 ? 18.344 -4.457 -24.859 1 88.81 86 PRO A CA 1
ATOM 657 C C . PRO A 1 86 ? 17.125 -3.584 -25.141 1 88.81 86 PRO A C 1
ATOM 659 O O . PRO A 1 86 ? 16.281 -3.926 -25.984 1 88.81 86 PRO A O 1
ATOM 662 N N . LEU A 1 87 ? 16.953 -2.604 -24.297 1 85.81 87 LEU A N 1
ATOM 663 C CA . LEU A 1 87 ? 15.875 -1.653 -24.531 1 85.81 87 LEU A CA 1
ATOM 664 C C . LEU A 1 87 ? 16 -0.988 -25.891 1 85.81 87 LEU A C 1
ATOM 666 O O . LEU A 1 87 ? 17.109 -0.681 -26.328 1 85.81 87 LEU A O 1
ATOM 670 N N . ASP A 1 88 ? 14.875 -1.102 -26.734 1 68.62 88 ASP A N 1
ATOM 671 C CA . ASP A 1 88 ? 14.922 -0.421 -28.031 1 68.62 88 ASP A CA 1
ATOM 672 C C . ASP A 1 88 ? 15.078 1.087 -27.844 1 68.62 88 ASP A C 1
ATOM 674 O O . ASP A 1 88 ? 14.289 1.718 -27.141 1 68.62 88 ASP A O 1
ATOM 678 N N . THR A 1 89 ? 16.266 1.61 -27.828 1 55.66 89 THR A N 1
ATOM 679 C CA . THR A 1 89 ? 16.547 3.041 -27.766 1 55.66 89 THR A CA 1
ATOM 680 C C . THR A 1 89 ? 15.617 3.822 -28.688 1 55.66 89 THR A C 1
ATOM 682 O O . THR A 1 89 ? 15.344 5 -28.453 1 55.66 89 THR A O 1
ATOM 685 N N . ASP A 1 90 ? 15.211 3.281 -29.828 1 48.44 90 ASP A N 1
ATOM 686 C CA . ASP A 1 90 ? 14.453 4.027 -30.828 1 48.44 90 ASP A CA 1
ATOM 687 C C . ASP A 1 90 ? 12.969 4.066 -30.469 1 48.44 90 ASP A C 1
ATOM 689 O O . ASP A 1 90 ? 12.148 4.566 -31.234 1 48.44 90 ASP A O 1
ATOM 693 N N . THR A 1 91 ? 12.648 3.283 -29.547 1 46.03 91 THR A N 1
ATOM 694 C CA . THR A 1 91 ? 11.203 3.248 -29.359 1 46.03 91 THR A CA 1
ATOM 695 C C . THR A 1 91 ? 10.727 4.477 -28.594 1 46.03 91 THR A C 1
ATOM 697 O O . THR A 1 91 ? 11.312 4.844 -27.578 1 46.03 91 THR A O 1
ATOM 700 N N . THR A 1 92 ? 9.977 5.316 -29.219 1 45.19 92 THR A N 1
ATOM 701 C CA . THR A 1 92 ? 9.234 6.473 -28.719 1 45.19 92 THR A CA 1
ATOM 702 C C . THR A 1 92 ? 8.703 6.215 -27.312 1 45.19 92 THR A C 1
ATOM 704 O O . THR A 1 92 ? 7.996 5.23 -27.078 1 45.19 92 THR A O 1
ATOM 707 N N . PRO A 1 93 ? 9.477 6.812 -26.484 1 49 93 PRO A N 1
ATOM 708 C CA . PRO A 1 93 ? 8.875 6.664 -25.156 1 49 93 PRO A CA 1
ATOM 709 C C . PRO A 1 93 ? 7.352 6.688 -25.188 1 49 93 PRO A C 1
ATOM 711 O O . PRO A 1 93 ? 6.762 7.332 -26.062 1 49 93 PRO A O 1
ATOM 714 N N . SER A 1 94 ? 6.801 5.668 -24.578 1 49.69 94 SER A N 1
ATOM 715 C CA . SER A 1 94 ? 5.352 5.781 -24.469 1 49.69 94 SER A CA 1
ATOM 716 C C . SER A 1 94 ? 4.93 7.215 -24.156 1 49.69 94 SER A C 1
ATOM 718 O O . SER A 1 94 ? 5.672 7.965 -23.516 1 49.69 94 SER A O 1
ATOM 720 N N . PRO A 1 95 ? 3.934 7.777 -24.75 1 46.34 95 PRO A N 1
ATOM 721 C CA . PRO A 1 95 ? 3.49 9.148 -24.5 1 46.34 95 PRO A CA 1
ATOM 722 C C . PRO A 1 95 ? 3.426 9.469 -23 1 46.34 95 PRO A C 1
ATOM 724 O O . PRO A 1 95 ? 2.891 8.688 -22.219 1 46.34 95 PRO A O 1
ATOM 727 N N . GLY A 1 96 ? 4.281 10.523 -22.594 1 49.72 96 GLY A N 1
ATOM 728 C CA . GLY A 1 96 ? 4.297 11.023 -21.219 1 49.72 96 GLY A CA 1
ATOM 729 C C . GLY A 1 96 ? 5.527 10.602 -20.438 1 49.72 96 GLY A C 1
ATOM 730 O O . GLY A 1 96 ? 5.715 11.008 -19.297 1 49.72 96 GLY A O 1
ATOM 731 N N . LYS A 1 97 ? 6.234 9.625 -21.172 1 56.53 97 LYS A N 1
ATOM 732 C CA . LYS A 1 97 ? 7.426 9.227 -20.422 1 56.53 97 LYS A CA 1
ATOM 733 C C . LYS A 1 97 ? 8.641 10.039 -20.859 1 56.53 97 LYS A C 1
ATOM 735 O O . LYS A 1 97 ? 8.734 10.469 -22.016 1 56.53 97 LYS A O 1
ATOM 740 N N . LYS A 1 98 ? 9.484 10.469 -19.859 1 59.19 98 LYS A N 1
ATOM 741 C CA . LYS A 1 98 ? 10.633 11.359 -20.031 1 59.19 98 LYS A CA 1
ATOM 742 C C . LYS A 1 98 ? 11.82 10.609 -20.625 1 59.19 98 LYS A C 1
ATOM 744 O O . LYS A 1 98 ? 11.992 9.414 -20.375 1 59.19 98 LYS A O 1
ATOM 749 N N . LYS A 1 99 ? 12.484 11.344 -21.594 1 52.84 99 LYS A N 1
ATOM 750 C CA . LYS A 1 99 ? 13.766 10.844 -22.094 1 52.84 99 LYS A CA 1
ATOM 751 C C . LYS A 1 99 ? 14.781 10.703 -20.969 1 52.84 99 LYS A C 1
ATOM 753 O O . LYS A 1 99 ? 14.852 11.555 -20.078 1 52.84 99 LYS A O 1
ATOM 758 N N . ARG A 1 100 ? 15.641 9.539 -20.938 1 53.41 100 ARG A N 1
ATOM 759 C CA . ARG A 1 100 ? 16.734 9.242 -20 1 53.41 100 ARG A CA 1
ATOM 760 C C . ARG A 1 100 ? 17.656 10.438 -19.859 1 53.41 100 ARG A C 1
ATOM 762 O O . ARG A 1 100 ? 18.062 11.047 -20.844 1 53.41 100 ARG A O 1
ATOM 769 N N . PRO A 1 101 ? 17.734 11 -18.609 1 50.53 101 PRO A N 1
ATOM 770 C CA . PRO A 1 101 ? 18.891 11.898 -18.578 1 50.53 101 PRO A CA 1
ATOM 771 C C . PRO A 1 101 ? 20.172 11.219 -19.016 1 50.53 101 PRO A C 1
ATOM 773 O O . PRO A 1 101 ? 20.359 10.023 -18.797 1 50.53 101 PRO A O 1
ATOM 776 N N . SER A 1 102 ? 20.844 11.531 -20.078 1 48.84 102 SER A N 1
ATOM 777 C CA . SER A 1 102 ? 22.078 10.953 -20.609 1 48.84 102 SER A CA 1
ATOM 778 C C . SER A 1 102 ? 23.016 10.555 -19.469 1 48.84 102 SER A C 1
ATOM 780 O O . SER A 1 102 ? 23.203 11.305 -18.516 1 48.84 102 SER A O 1
ATOM 782 N N . LYS A 1 103 ? 23.344 9.297 -19.344 1 50.62 103 LYS A N 1
ATOM 783 C CA . LYS A 1 103 ? 24.359 8.797 -18.422 1 50.62 103 LYS A CA 1
ATOM 784 C C . LYS A 1 103 ? 25.562 9.727 -18.375 1 50.62 103 LYS A C 1
ATOM 786 O O . LYS A 1 103 ? 26.281 9.773 -17.359 1 50.62 103 LYS A O 1
ATOM 791 N N . GLU A 1 104 ? 25.812 10.258 -19.453 1 54.75 104 GLU A N 1
ATOM 792 C CA . GLU A 1 104 ? 27.031 11.047 -19.594 1 54.75 104 GLU A CA 1
ATOM 793 C C . GLU A 1 104 ? 26.891 12.398 -18.906 1 54.75 104 GLU A C 1
ATOM 795 O O . GLU A 1 104 ? 27.844 13.172 -18.844 1 54.75 104 GLU A O 1
AT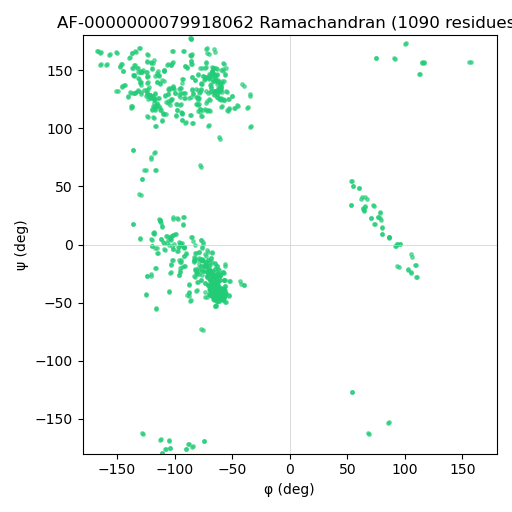OM 800 N N . GLY A 1 105 ? 25.672 12.609 -18.297 1 63.5 105 GLY A N 1
ATOM 801 C CA . GLY A 1 105 ? 25.562 13.969 -17.797 1 63.5 105 GLY A CA 1
ATOM 802 C C . GLY A 1 105 ? 26.031 14.125 -16.359 1 63.5 105 GLY A C 1
ATOM 803 O O . GLY A 1 105 ? 26.344 13.133 -15.695 1 63.5 105 GLY A O 1
ATOM 804 N N . VAL A 1 106 ? 26.469 15.242 -15.961 1 78.38 106 VAL A N 1
ATOM 805 C CA . VAL A 1 106 ? 26.938 15.625 -14.633 1 78.38 106 VAL A CA 1
ATOM 806 C C . VAL A 1 106 ? 25.891 15.266 -13.586 1 78.38 106 VAL A C 1
ATOM 808 O O . VAL A 1 106 ? 24.703 15.594 -13.75 1 78.38 106 VAL A O 1
ATOM 811 N N . THR A 1 107 ? 26.281 14.312 -12.641 1 90.06 107 THR A N 1
ATOM 812 C CA . THR A 1 107 ? 25.422 13.992 -11.508 1 90.06 107 THR A CA 1
ATOM 813 C C . THR A 1 107 ? 25.156 15.234 -10.664 1 90.06 107 THR A C 1
ATOM 815 O O . THR A 1 107 ? 26.094 15.922 -10.25 1 90.06 107 THR A O 1
ATOM 818 N N . LEU A 1 108 ? 23.922 15.578 -10.57 1 94.56 108 LEU A N 1
ATOM 819 C CA . LEU A 1 108 ? 23.516 16.703 -9.719 1 94.56 108 LEU A CA 1
ATOM 820 C C . LEU A 1 108 ? 23.5 16.281 -8.25 1 94.56 108 LEU A C 1
ATOM 822 O O . LEU A 1 108 ? 22.797 15.344 -7.875 1 94.56 108 LEU A O 1
ATOM 826 N N . ARG A 1 109 ? 24.344 16.891 -7.434 1 97.44 109 ARG A N 1
ATOM 827 C CA . ARG A 1 109 ? 24.375 16.594 -6.004 1 97.44 109 ARG A CA 1
ATOM 828 C C . ARG A 1 109 ? 23.688 17.703 -5.207 1 97.44 109 ARG A C 1
ATOM 830 O O . ARG A 1 109 ? 24.047 18.875 -5.324 1 97.44 109 ARG A O 1
ATOM 837 N N . VAL A 1 110 ? 22.672 17.297 -4.375 1 98.31 110 VAL A N 1
ATOM 838 C CA . VAL A 1 110 ? 21.875 18.281 -3.652 1 98.31 110 VAL A CA 1
ATOM 839 C C . VAL A 1 110 ? 21.828 17.922 -2.17 1 98.31 110 VAL A C 1
ATOM 841 O O . VAL A 1 110 ? 21.594 16.766 -1.816 1 98.31 110 VAL A O 1
ATOM 844 N N . ALA A 1 111 ? 22.094 18.859 -1.276 1 98.69 111 ALA A N 1
ATOM 845 C CA . ALA A 1 111 ? 21.828 18.734 0.155 1 98.69 111 ALA A CA 1
ATOM 846 C C . ALA A 1 111 ? 20.453 19.281 0.515 1 98.69 111 ALA A C 1
ATOM 848 O O . ALA A 1 111 ? 20.078 20.359 0.063 1 98.69 111 ALA A O 1
ATOM 849 N N . ILE A 1 112 ? 19.719 18.5 1.239 1 98.75 112 ILE A N 1
ATOM 850 C CA . ILE A 1 112 ? 18.438 18.953 1.759 1 98.75 112 ILE A CA 1
ATOM 851 C C . ILE A 1 112 ? 18.484 19 3.285 1 98.75 112 ILE A C 1
ATOM 853 O O . ILE A 1 112 ? 18.766 18 3.938 1 98.75 112 ILE A O 1
ATOM 857 N N . ILE A 1 113 ? 18.234 20.172 3.852 1 98.62 113 ILE A N 1
ATOM 858 C CA . ILE A 1 113 ? 18.219 20.312 5.301 1 98.62 113 ILE A CA 1
ATOM 859 C C . ILE A 1 113 ? 16.797 20.172 5.816 1 98.62 113 ILE A C 1
ATOM 861 O O . ILE A 1 113 ? 15.938 21.016 5.543 1 98.62 113 ILE A O 1
ATOM 865 N N . GLY A 1 114 ? 16.547 19.125 6.57 1 97.94 114 GLY A N 1
ATOM 866 C CA . GLY A 1 114 ? 15.219 18.703 7.004 1 97.94 114 GLY A CA 1
ATOM 867 C C . GLY A 1 114 ? 14.812 17.359 6.422 1 97.94 114 GLY A C 1
ATOM 868 O O . GLY A 1 114 ? 15.312 16.953 5.375 1 97.94 114 GLY A O 1
ATOM 869 N N . THR A 1 115 ? 13.891 16.672 7.109 1 98 115 THR A N 1
ATOM 870 C CA . THR A 1 115 ? 13.367 15.398 6.613 1 98 115 THR A CA 1
ATOM 871 C C . THR A 1 115 ? 11.852 15.336 6.777 1 98 115 THR A C 1
ATOM 873 O O . THR A 1 115 ? 11.273 14.25 6.82 1 98 115 THR A O 1
ATOM 876 N N . GLY A 1 116 ? 11.219 16.5 6.98 1 97.31 116 GLY A N 1
ATOM 877 C CA . GLY A 1 116 ? 9.766 16.547 6.992 1 97.31 116 GLY A CA 1
ATOM 878 C C . GLY A 1 116 ? 9.148 16.422 5.613 1 97.31 116 GLY A C 1
ATOM 879 O O . GLY A 1 116 ? 9.859 16.141 4.641 1 97.31 116 GLY A O 1
ATOM 880 N N . PRO A 1 117 ? 7.859 16.672 5.496 1 94.88 117 PRO A N 1
ATOM 881 C CA . PRO A 1 117 ? 7.156 16.469 4.223 1 94.88 117 PRO A CA 1
ATOM 882 C C . PRO A 1 117 ? 7.746 17.312 3.092 1 94.88 117 PRO A C 1
ATOM 884 O O . PRO A 1 117 ? 7.949 16.812 1.984 1 94.88 117 PRO A O 1
ATOM 887 N N . SER A 1 118 ? 8.023 18.594 3.338 1 96.81 118 SER A N 1
ATOM 888 C CA . SER A 1 118 ? 8.578 19.453 2.285 1 96.81 118 SER A CA 1
ATOM 889 C C . SER A 1 118 ? 9.914 18.906 1.785 1 96.81 118 SER A C 1
ATOM 891 O O . SER A 1 118 ? 10.172 18.891 0.579 1 96.81 118 SER A O 1
ATOM 893 N N . ALA A 1 119 ? 10.742 18.469 2.699 1 98.31 119 ALA A N 1
ATOM 894 C CA . ALA A 1 119 ? 12.023 17.875 2.344 1 98.31 119 ALA A CA 1
ATOM 895 C C . ALA A 1 119 ? 11.836 16.594 1.548 1 98.31 119 ALA A C 1
ATOM 897 O O . ALA A 1 119 ? 12.516 16.359 0.544 1 98.31 119 ALA A O 1
ATOM 898 N N . CYS A 1 120 ? 10.922 15.789 1.989 1 96.62 120 CYS A N 1
ATOM 899 C CA . CYS A 1 120 ? 10.688 14.5 1.36 1 96.62 120 CYS A CA 1
ATOM 900 C C . CYS A 1 120 ? 10.141 14.664 -0.053 1 96.62 120 CYS A C 1
ATOM 902 O O . CYS A 1 120 ? 10.578 13.984 -0.978 1 96.62 120 CYS A O 1
ATOM 904 N N . TYR A 1 121 ? 9.211 15.57 -0.216 1 94.5 121 TYR A N 1
ATOM 905 C CA . TYR A 1 121 ? 8.68 15.82 -1.551 1 94.5 121 TYR A CA 1
ATOM 906 C C . TYR A 1 121 ? 9.742 16.438 -2.457 1 94.5 121 TYR A C 1
ATOM 908 O O . TYR A 1 121 ? 9.766 16.172 -3.662 1 94.5 121 TYR A O 1
ATOM 916 N N . THR A 1 122 ? 10.617 17.266 -1.878 1 97.25 122 THR A N 1
ATOM 917 C CA . THR A 1 122 ? 11.75 17.797 -2.635 1 97.25 122 THR A CA 1
ATOM 918 C C . THR A 1 122 ? 12.648 16.672 -3.127 1 97.25 122 THR A C 1
ATOM 920 O O . THR A 1 122 ? 13.016 16.625 -4.301 1 97.25 122 THR A O 1
ATOM 923 N N . ALA A 1 123 ? 12.945 15.758 -2.227 1 97.12 123 ALA A N 1
ATOM 924 C CA . ALA A 1 123 ? 13.766 14.609 -2.582 1 97.12 123 ALA A CA 1
ATOM 925 C C . ALA A 1 123 ? 13.102 13.766 -3.666 1 97.12 123 ALA A C 1
ATOM 927 O O . ALA A 1 123 ? 13.75 13.359 -4.633 1 97.12 123 ALA A O 1
ATOM 928 N N . GLU A 1 124 ? 11.867 13.531 -3.479 1 91.56 124 GLU A N 1
ATOM 929 C CA . GLU A 1 124 ? 11.109 12.75 -4.449 1 91.56 124 GLU A CA 1
ATOM 930 C C . GLU A 1 124 ? 11.164 13.391 -5.836 1 91.56 124 GLU A C 1
ATOM 932 O O . GLU A 1 124 ? 11.391 12.703 -6.832 1 91.56 124 GLU A O 1
ATOM 937 N N . ALA A 1 125 ? 10.922 14.672 -5.906 1 91.62 125 ALA A N 1
ATOM 938 C CA . ALA A 1 125 ? 10.938 15.406 -7.168 1 91.62 125 ALA A CA 1
ATOM 939 C C . ALA A 1 125 ? 12.312 15.328 -7.832 1 91.62 125 ALA A C 1
ATOM 941 O O . ALA A 1 125 ? 12.414 15.188 -9.055 1 91.62 125 ALA A O 1
ATOM 942 N N . LEU A 1 126 ? 13.312 15.414 -7.074 1 94.06 126 LEU A N 1
ATOM 943 C CA . LEU A 1 126 ? 14.672 15.352 -7.598 1 94.06 126 LEU A CA 1
ATOM 944 C C . LEU A 1 126 ? 14.992 13.945 -8.109 1 94.06 126 LEU A C 1
ATOM 946 O O . LEU A 1 126 ? 15.602 13.789 -9.172 1 94.06 126 LEU A O 1
ATOM 950 N N . LEU A 1 127 ? 14.594 12.961 -7.34 1 89.12 127 LEU A N 1
ATOM 951 C CA . LEU A 1 127 ? 14.875 11.578 -7.711 1 89.12 127 LEU A CA 1
ATOM 952 C C . LEU A 1 127 ? 14.219 11.234 -9.047 1 89.12 127 LEU A C 1
ATOM 954 O O . LEU A 1 127 ? 14.758 10.445 -9.82 1 89.12 127 LEU A O 1
ATOM 958 N N . ARG A 1 128 ? 13.164 11.844 -9.289 1 82.56 128 ARG A N 1
ATOM 959 C CA . ARG A 1 128 ? 12.422 11.586 -10.523 1 82.56 128 ARG A CA 1
ATOM 960 C C . ARG A 1 128 ? 13.211 12.047 -11.742 1 82.56 128 ARG A C 1
ATOM 962 O O . ARG A 1 128 ? 13.023 11.523 -12.844 1 82.56 128 ARG A O 1
ATOM 969 N N . ARG A 1 129 ? 14.016 12.992 -11.57 1 80.88 129 ARG A N 1
ATOM 970 C CA . ARG A 1 129 ? 14.859 13.492 -12.648 1 80.88 129 ARG A CA 1
ATOM 971 C C . ARG A 1 129 ? 15.906 12.461 -13.055 1 80.88 129 ARG A C 1
ATOM 973 O O . ARG A 1 129 ? 16.297 12.375 -14.227 1 80.88 129 ARG A O 1
ATOM 980 N N . GLY A 1 130 ? 16.391 11.688 -12.148 1 80.69 130 GLY A N 1
ATOM 981 C CA . GLY A 1 130 ? 17.531 10.805 -12.375 1 80.69 130 GLY A CA 1
ATOM 982 C C . GLY A 1 130 ? 18.844 11.539 -12.414 1 80.69 130 GLY A C 1
ATOM 983 O O . GLY A 1 130 ? 18.891 12.766 -12.547 1 80.69 130 GLY A O 1
ATOM 984 N N . GLY A 1 131 ? 19.938 10.797 -12.211 1 86.62 131 GLY A N 1
ATOM 985 C CA . GLY A 1 131 ? 21.266 11.391 -12.203 1 86.62 131 GLY A CA 1
ATOM 986 C C . GLY A 1 131 ? 21.469 12.352 -11.047 1 86.62 131 GLY A C 1
ATOM 987 O O . GLY A 1 131 ? 22.078 13.414 -11.219 1 86.62 131 GLY A O 1
ATOM 988 N N . VAL A 1 132 ? 20.844 12.062 -9.945 1 91.75 132 VAL A N 1
ATOM 989 C CA . VAL A 1 132 ? 20.922 12.953 -8.789 1 91.75 132 VAL A CA 1
ATOM 990 C C . VAL A 1 132 ? 21.438 12.18 -7.574 1 91.75 132 VAL A C 1
ATOM 992 O O . VAL A 1 132 ? 21.234 10.969 -7.473 1 91.75 132 VAL A O 1
ATOM 995 N N . GLU A 1 133 ? 22.172 12.789 -6.758 1 94.19 133 GLU A N 1
ATOM 996 C CA . GLU A 1 133 ? 22.547 12.336 -5.422 1 94.19 133 GLU A CA 1
ATOM 997 C C . GLU A 1 133 ? 22.062 13.305 -4.352 1 94.19 133 GLU A C 1
ATOM 999 O O . GLU A 1 133 ? 22.281 14.516 -4.457 1 94.19 133 GLU A O 1
ATOM 1004 N N . ILE A 1 134 ? 21.359 12.727 -3.385 1 96.94 134 ILE A N 1
ATOM 1005 C CA . ILE A 1 134 ? 20.734 13.578 -2.383 1 96.94 134 ILE A CA 1
ATOM 1006 C C . ILE A 1 134 ? 21.25 13.203 -0.994 1 96.94 134 ILE A C 1
ATOM 1008 O O . ILE A 1 134 ? 21.266 12.031 -0.627 1 96.94 134 ILE A O 1
ATOM 1012 N N . ASP A 1 135 ? 21.703 14.164 -0.239 1 98.19 135 ASP A N 1
ATOM 1013 C CA . ASP A 1 135 ? 22.016 14.008 1.179 1 98.19 135 ASP A CA 1
ATOM 1014 C C . ASP A 1 135 ? 21.047 14.805 2.047 1 98.19 135 ASP A C 1
ATOM 1016 O O . ASP A 1 135 ? 20.984 16.031 1.961 1 98.19 135 ASP A O 1
ATOM 1020 N N . MET A 1 136 ? 20.281 14.094 2.846 1 98.19 136 MET A N 1
ATOM 1021 C CA . MET A 1 136 ? 19.312 14.75 3.727 1 98.19 136 MET A CA 1
ATOM 1022 C C . MET A 1 136 ? 19.875 14.867 5.141 1 98.19 136 MET A C 1
ATOM 1024 O O . MET A 1 136 ? 20.359 13.891 5.707 1 98.19 136 MET A O 1
ATOM 1028 N N . PHE A 1 137 ? 19.797 16.047 5.688 1 98.19 137 PHE A N 1
ATOM 1029 C CA . PHE A 1 137 ? 20.281 16.312 7.039 1 98.19 137 PHE A CA 1
ATOM 1030 C C . PHE A 1 137 ? 19.109 16.641 7.973 1 98.19 137 PHE A C 1
ATOM 1032 O O . PHE A 1 137 ? 18.188 17.359 7.59 1 98.19 137 PHE A O 1
ATOM 1039 N N . ASP A 1 138 ? 19.172 16.125 9.148 1 97.69 138 ASP A N 1
ATOM 1040 C CA . ASP A 1 138 ? 18.219 16.5 10.188 1 97.69 138 ASP A CA 1
ATOM 1041 C C . ASP A 1 138 ? 18.891 16.547 11.555 1 97.69 138 ASP A C 1
ATOM 1043 O O . ASP A 1 138 ? 19.703 15.68 11.883 1 97.69 138 ASP A O 1
ATOM 1047 N N . ARG A 1 139 ? 18.562 17.547 12.289 1 95.88 139 ARG A N 1
ATOM 1048 C CA . ARG A 1 139 ? 19.156 17.656 13.617 1 95.88 139 ARG A CA 1
ATOM 1049 C C . ARG A 1 139 ? 18.594 16.594 14.562 1 95.88 139 ARG A C 1
ATOM 1051 O O . ARG A 1 139 ? 19.188 16.312 15.602 1 95.88 139 ARG A O 1
ATOM 1058 N N . LEU A 1 140 ? 17.469 16.062 14.273 1 95.69 140 LEU A N 1
ATOM 1059 C CA . LEU A 1 140 ? 16.844 15.039 15.102 1 95.69 140 LEU A CA 1
ATOM 1060 C C . LEU A 1 140 ? 17.359 13.656 14.727 1 95.69 140 LEU A C 1
ATOM 1062 O O . LEU A 1 140 ? 17.781 13.43 13.594 1 95.69 140 LEU A O 1
ATOM 1066 N N . PRO A 1 141 ? 17.25 12.711 15.633 1 95.31 141 PRO A N 1
ATOM 1067 C CA . PRO A 1 141 ? 17.734 11.359 15.359 1 95.31 141 PRO A CA 1
ATOM 1068 C C . PRO A 1 141 ? 16.797 10.547 14.484 1 95.31 141 PRO A C 1
ATOM 1070 O O . PRO A 1 141 ? 17.141 9.453 14.023 1 95.31 141 PRO A O 1
ATOM 1073 N N . THR A 1 142 ? 15.57 11.055 14.289 1 95.25 142 THR A N 1
ATOM 1074 C CA . THR A 1 142 ? 14.578 10.352 13.484 1 95.25 142 THR A CA 1
ATOM 1075 C C . THR A 1 142 ? 14.07 11.234 12.344 1 95.25 142 THR A C 1
ATOM 1077 O O . THR A 1 142 ? 13.984 12.453 12.492 1 95.25 142 THR A O 1
ATOM 1080 N N . PRO A 1 143 ? 13.711 10.602 11.211 1 96.56 143 PRO A N 1
ATOM 1081 C CA . PRO A 1 143 ? 13.203 11.383 10.078 1 96.56 143 PRO A CA 1
ATOM 1082 C C . PRO A 1 143 ? 11.695 11.633 10.164 1 96.56 143 PRO A C 1
ATOM 1084 O O . PRO A 1 143 ? 11.055 11.258 11.148 1 96.56 143 PRO A O 1
ATOM 1087 N N . TRP A 1 144 ? 11.18 12.367 9.203 1 96.12 144 TRP A N 1
ATOM 1088 C CA . TRP A 1 144 ? 9.781 12.547 8.828 1 96.12 144 TRP A CA 1
ATOM 1089 C C . TRP A 1 144 ? 9.203 13.797 9.484 1 96.12 144 TRP A C 1
ATOM 1091 O O . TRP A 1 144 ? 8.008 14.094 9.336 1 96.12 144 TRP A O 1
ATOM 1101 N N . GLY A 1 145 ? 9.953 14.562 10.266 1 95.5 145 GLY A N 1
ATOM 1102 C CA . GLY A 1 145 ? 9.531 15.852 10.797 1 95.5 145 GLY A CA 1
ATOM 1103 C C . GLY A 1 145 ? 8.211 15.789 11.539 1 95.5 145 GLY A C 1
ATOM 1104 O O . GLY A 1 145 ? 8.023 14.93 12.406 1 95.5 145 GLY A O 1
ATOM 1105 N N . LEU A 1 146 ? 7.328 16.625 11.148 1 94.81 146 LEU A N 1
ATOM 1106 C CA . LEU A 1 146 ? 6.07 16.781 11.875 1 94.81 146 LEU A CA 1
ATOM 1107 C C . LEU A 1 146 ? 5.117 15.633 11.547 1 94.81 146 LEU A C 1
ATOM 1109 O O . LEU A 1 146 ? 4.113 15.445 12.242 1 94.81 146 LEU A O 1
ATOM 1113 N N . VAL A 1 147 ? 5.391 14.867 10.539 1 95.06 147 VAL A N 1
ATOM 1114 C CA . VAL A 1 147 ? 4.609 13.648 10.359 1 95.06 147 VAL A CA 1
ATOM 1115 C C . VAL A 1 147 ? 4.773 12.742 11.578 1 95.06 147 VAL A C 1
ATOM 1117 O O . VAL A 1 147 ? 3.803 12.148 12.055 1 95.06 147 VAL A O 1
ATOM 1120 N N . ARG A 1 148 ? 5.953 12.711 12.078 1 95.19 148 ARG A N 1
ATOM 1121 C CA . ARG A 1 148 ? 6.262 11.898 13.25 1 95.19 148 ARG A CA 1
ATOM 1122 C C . ARG A 1 148 ? 6.023 12.688 14.539 1 95.19 148 ARG A C 1
ATOM 1124 O O . ARG A 1 148 ? 5.434 12.172 15.484 1 95.19 148 ARG A O 1
ATOM 1131 N N . GLY A 1 149 ? 6.434 13.906 14.57 1 94.44 149 GLY A N 1
ATOM 1132 C CA . GLY A 1 149 ? 6.477 14.656 15.812 1 94.44 149 GLY A CA 1
ATOM 1133 C C . GLY A 1 149 ? 5.316 15.617 15.969 1 94.44 149 GLY A C 1
ATOM 1134 O O . GLY A 1 149 ? 5.164 16.25 17.016 1 94.44 149 GLY A O 1
ATOM 1135 N N . GLY A 1 150 ? 4.438 15.734 14.961 1 94.81 150 GLY A N 1
ATOM 1136 C CA . GLY A 1 150 ? 3.383 16.734 14.992 1 94.81 150 GLY A CA 1
ATOM 1137 C C . GLY A 1 150 ? 1.997 16.156 14.805 1 94.81 150 GLY A C 1
ATOM 1138 O O . GLY A 1 150 ? 1.059 16.531 15.508 1 94.81 150 GLY A O 1
ATOM 1139 N N . VAL A 1 151 ? 1.818 15.219 13.867 1 94.5 151 VAL A N 1
ATOM 1140 C CA . VAL A 1 151 ? 0.521 14.586 13.648 1 94.5 151 VAL A CA 1
ATOM 1141 C C . VAL A 1 151 ? 0.082 13.852 14.922 1 94.5 151 VAL A C 1
ATOM 1143 O O . VAL A 1 151 ? 0.871 13.125 15.531 1 94.5 151 VAL A O 1
ATOM 1146 N N . ALA A 1 152 ? -1.153 14.094 15.289 1 96.31 152 ALA A N 1
ATOM 1147 C CA . ALA A 1 152 ? -1.667 13.555 16.547 1 96.31 152 ALA A CA 1
ATOM 1148 C C . ALA A 1 152 ? -1.714 12.031 16.5 1 96.31 152 ALA A C 1
ATOM 1150 O O . ALA A 1 152 ? -2.037 11.438 15.469 1 96.31 152 ALA A O 1
ATOM 1151 N N . PRO A 1 153 ? -1.422 11.344 17.641 1 95.5 153 PRO A N 1
ATOM 1152 C CA . PRO A 1 153 ? -1.37 9.883 17.688 1 95.5 153 PRO A CA 1
ATOM 1153 C C . PRO A 1 153 ? -2.703 9.234 17.312 1 95.5 153 PRO A C 1
ATOM 1155 O O . PRO A 1 153 ? -2.727 8.109 16.797 1 95.5 153 PRO A O 1
ATOM 1158 N N . ASP A 1 154 ? -3.809 9.914 17.5 1 94.12 154 ASP A N 1
ATOM 1159 C CA . ASP A 1 154 ? -5.117 9.336 17.203 1 94.12 154 ASP A CA 1
ATOM 1160 C C . ASP A 1 154 ? -5.477 9.531 15.734 1 94.12 154 ASP A C 1
ATOM 1162 O O . ASP A 1 154 ? -6.609 9.258 15.328 1 94.12 154 ASP A O 1
ATOM 1166 N N . HIS A 1 155 ? -4.562 10.039 14.953 1 91.31 155 HIS A N 1
ATOM 1167 C CA . HIS A 1 155 ? -4.699 10.109 13.508 1 91.31 155 HIS A CA 1
ATOM 1168 C C . HIS A 1 155 ? -3.637 9.266 12.812 1 91.31 155 HIS A C 1
ATOM 1170 O O . HIS A 1 155 ? -2.83 9.789 12.039 1 91.31 155 HIS A O 1
ATOM 1176 N N . PRO A 1 156 ? -3.695 7.977 13.031 1 89.06 156 PRO A N 1
ATOM 1177 C CA . PRO A 1 156 ? -2.645 7.094 12.523 1 89.06 156 PRO A CA 1
ATOM 1178 C C . PRO A 1 156 ? -2.625 7.023 11 1 89.06 156 PRO A C 1
ATOM 1180 O O . PRO A 1 156 ? -1.56 6.863 10.398 1 89.06 156 PRO A O 1
ATOM 1183 N N . LYS A 1 157 ? -3.725 7.176 10.352 1 84.06 157 LYS A N 1
ATOM 1184 C CA . LYS A 1 157 ? -3.785 7.105 8.891 1 84.06 157 LYS A CA 1
ATOM 1185 C C . LYS A 1 157 ? -2.979 8.234 8.25 1 84.06 157 LYS A C 1
ATOM 1187 O O . LYS A 1 157 ? -2.26 8.016 7.277 1 84.06 157 LYS A O 1
ATOM 1192 N N . THR A 1 158 ? -3.066 9.398 8.836 1 87 158 THR A N 1
ATOM 1193 C CA . THR A 1 158 ? -2.311 10.539 8.328 1 87 158 THR A CA 1
ATOM 1194 C C . THR A 1 158 ? -0.811 10.281 8.43 1 87 158 THR A C 1
ATOM 1196 O O . THR A 1 158 ? -0.046 10.688 7.555 1 87 158 THR A O 1
ATOM 1199 N N . LYS A 1 159 ? -0.341 9.555 9.414 1 90.69 159 LYS A N 1
ATOM 1200 C CA . LYS A 1 159 ? 1.07 9.234 9.602 1 90.69 159 LYS A CA 1
ATOM 1201 C C . LYS A 1 159 ? 1.555 8.242 8.547 1 90.69 159 LYS A C 1
ATOM 1203 O O . LYS A 1 159 ? 2.76 8.094 8.328 1 90.69 159 LYS A O 1
ATOM 1208 N N . GLY A 1 160 ? 0.648 7.637 7.836 1 85.81 160 GLY A N 1
ATOM 1209 C CA . GLY A 1 160 ? 0.961 6.637 6.828 1 85.81 160 GLY A CA 1
ATOM 1210 C C . GLY A 1 160 ? 1.737 7.195 5.652 1 85.81 160 GLY A C 1
ATOM 1211 O O . GLY A 1 160 ? 2.396 6.449 4.922 1 85.81 160 GLY A O 1
ATOM 1212 N N . VAL A 1 161 ? 1.758 8.477 5.488 1 86.81 161 VAL A N 1
ATOM 1213 C CA . VAL A 1 161 ? 2.488 9.109 4.395 1 86.81 161 VAL A CA 1
ATOM 1214 C C . VAL A 1 161 ? 3.982 8.836 4.543 1 86.81 161 VAL A C 1
ATOM 1216 O O . VAL A 1 161 ? 4.703 8.727 3.547 1 86.81 161 VAL A O 1
ATOM 1219 N N . ALA A 1 162 ? 4.434 8.625 5.77 1 90.38 162 ALA A N 1
ATOM 1220 C CA . ALA A 1 162 ? 5.84 8.32 6.039 1 90.38 162 ALA A CA 1
ATOM 1221 C C . ALA A 1 162 ? 6.242 6.992 5.41 1 90.38 162 ALA A C 1
ATOM 1223 O O . ALA A 1 162 ? 7.383 6.828 4.965 1 90.38 162 ALA A O 1
ATOM 1224 N N . ASP A 1 163 ? 5.32 6.066 5.344 1 85.62 163 ASP A N 1
ATOM 1225 C CA . ASP A 1 163 ? 5.602 4.762 4.758 1 85.62 163 ASP A CA 1
ATOM 1226 C C . ASP A 1 163 ? 5.848 4.875 3.254 1 85.62 163 ASP A C 1
ATOM 1228 O O . ASP A 1 163 ? 6.684 4.156 2.701 1 85.62 163 ASP A O 1
ATOM 1232 N N . MET A 1 164 ? 5.168 5.742 2.689 1 82.5 164 MET A N 1
ATOM 1233 C CA . MET A 1 164 ? 5.379 5.996 1.268 1 82.5 164 MET A CA 1
ATOM 1234 C C . MET A 1 164 ? 6.777 6.551 1.017 1 82.5 164 MET A C 1
ATOM 1236 O O . MET A 1 164 ? 7.488 6.078 0.127 1 82.5 164 MET A O 1
ATOM 1240 N N . PHE A 1 165 ? 7.191 7.527 1.836 1 88.88 165 PHE A N 1
ATOM 1241 C CA . PHE A 1 165 ? 8.531 8.086 1.715 1 88.88 165 PHE A CA 1
ATOM 1242 C C . PHE A 1 165 ? 9.586 7.023 1.979 1 88.88 165 PHE A C 1
ATOM 1244 O O . PHE A 1 165 ? 10.562 6.91 1.235 1 88.88 165 PHE A O 1
ATOM 1251 N N . ALA A 1 166 ? 9.336 6.262 2.984 1 86.44 166 ALA A N 1
ATOM 1252 C CA . ALA A 1 166 ? 10.297 5.242 3.391 1 86.44 166 ALA A CA 1
ATOM 1253 C C . ALA A 1 166 ? 10.555 4.25 2.262 1 86.44 166 ALA A C 1
ATOM 1255 O O . ALA A 1 166 ? 11.695 3.832 2.039 1 86.44 166 ALA A O 1
ATOM 1256 N N . SER A 1 167 ? 9.555 3.91 1.559 1 78.81 167 SER A N 1
ATOM 1257 C CA . SER A 1 167 ? 9.68 2.953 0.464 1 78.81 167 SER A CA 1
ATOM 1258 C C . SER A 1 167 ? 10.469 3.539 -0.698 1 78.81 167 SER A C 1
ATOM 1260 O O . SER A 1 167 ? 11.312 2.859 -1.29 1 78.81 167 SER A O 1
ATOM 1262 N N . GLU A 1 168 ? 10.312 4.781 -0.946 1 79.31 168 GLU A N 1
ATOM 1263 C CA . GLU A 1 168 ? 10.977 5.469 -2.047 1 79.31 168 GLU A CA 1
ATOM 1264 C C . GLU A 1 168 ? 12.438 5.758 -1.713 1 79.31 168 GLU A C 1
ATOM 1266 O O . GLU A 1 168 ? 13.297 5.727 -2.594 1 79.31 168 GLU A O 1
ATOM 1271 N N . PHE A 1 169 ? 12.68 5.949 -0.5 1 85.75 169 PHE A N 1
ATOM 1272 C CA . PHE A 1 169 ? 13.992 6.453 -0.107 1 85.75 169 PHE A CA 1
ATOM 1273 C C . PHE A 1 169 ? 14.938 5.301 0.213 1 85.75 169 PHE A C 1
ATOM 1275 O O . PHE A 1 169 ? 15.992 5.508 0.821 1 85.75 169 PHE A O 1
ATOM 1282 N N . ARG A 1 170 ? 14.555 4.141 -0.252 1 79.88 170 ARG A N 1
ATOM 1283 C CA . ARG A 1 170 ? 15.484 3.018 -0.205 1 79.88 170 ARG A CA 1
ATOM 1284 C C . ARG A 1 170 ? 16.531 3.123 -1.314 1 79.88 170 ARG A C 1
ATOM 1286 O O . ARG A 1 170 ? 17.469 2.326 -1.37 1 79.88 170 ARG A O 1
ATOM 1293 N N . SER A 1 171 ? 16.469 4.164 -2.018 1 80.69 171 SER A N 1
ATOM 1294 C CA . SER A 1 171 ? 17.391 4.473 -3.1 1 80.69 171 SER A CA 1
ATOM 1295 C C . SER A 1 171 ? 18.797 4.715 -2.564 1 80.69 171 SER A C 1
ATOM 1297 O O . SER A 1 171 ? 18.969 5.332 -1.511 1 80.69 171 SER A O 1
ATOM 1299 N N . ALA A 1 172 ? 19.812 4.234 -3.297 1 82.69 172 ALA A N 1
ATOM 1300 C CA . ALA A 1 172 ? 21.203 4.5 -2.936 1 82.69 172 ALA A CA 1
ATOM 1301 C C . ALA A 1 172 ? 21.578 5.953 -3.225 1 82.69 172 ALA A C 1
ATOM 1303 O O . ALA A 1 172 ? 22.562 6.469 -2.689 1 82.69 172 ALA A O 1
ATOM 1304 N N . SER A 1 173 ? 20.766 6.578 -4.078 1 87.69 173 SER A N 1
ATOM 1305 C CA . SER A 1 173 ? 21.031 7.965 -4.449 1 87.69 173 SER A CA 1
ATOM 1306 C C . SER A 1 173 ? 20.688 8.914 -3.305 1 87.69 173 SER A C 1
ATOM 1308 O O . SER A 1 173 ? 21.062 10.094 -3.344 1 87.69 173 SER A O 1
ATOM 1310 N N . LEU A 1 174 ? 20.078 8.359 -2.303 1 93.56 174 LEU A N 1
ATOM 1311 C CA . LEU A 1 174 ? 19.672 9.203 -1.18 1 93.56 174 LEU A CA 1
ATOM 1312 C C . LEU A 1 174 ? 20.297 8.711 0.119 1 93.56 174 LEU A C 1
ATOM 1314 O O . LEU A 1 174 ? 20.312 7.512 0.399 1 93.56 174 LEU A O 1
ATOM 1318 N N . GLN A 1 175 ? 20.953 9.625 0.853 1 94.56 175 GLN A N 1
ATOM 1319 C CA . GLN A 1 175 ? 21.531 9.312 2.154 1 94.56 175 GLN A CA 1
ATOM 1320 C C . GLN A 1 175 ? 20.922 10.18 3.252 1 94.56 175 GLN A C 1
ATOM 1322 O O . GLN A 1 175 ? 20.469 11.297 2.988 1 94.56 175 GLN A O 1
ATOM 1327 N N . PHE A 1 176 ? 20.922 9.578 4.426 1 95.94 176 PHE A N 1
ATOM 1328 C CA . PHE A 1 176 ? 20.5 10.312 5.613 1 95.94 176 PHE A CA 1
ATOM 1329 C C . PHE A 1 176 ? 21.703 10.688 6.469 1 95.94 176 PHE A C 1
ATOM 1331 O O . PHE A 1 176 ? 22.641 9.891 6.637 1 95.94 176 PHE A O 1
ATOM 1338 N N . PHE A 1 177 ? 21.766 11.844 6.883 1 97.94 177 PHE A N 1
ATOM 1339 C CA . PHE A 1 177 ? 22.594 12.312 7.988 1 97.94 177 PHE A CA 1
ATOM 1340 C C . PHE A 1 177 ? 21.719 12.859 9.125 1 97.94 177 PHE A C 1
ATOM 1342 O O . PHE A 1 177 ? 21.562 14.07 9.258 1 97.94 177 PHE A O 1
ATOM 1349 N N . LEU A 1 178 ? 21.156 11.914 9.945 1 97.25 178 LEU A N 1
ATOM 1350 C CA . LEU A 1 178 ? 20.312 12.281 11.07 1 97.25 178 LEU A CA 1
ATOM 1351 C C . LEU A 1 178 ? 21.156 12.57 12.312 1 97.25 178 LEU A C 1
ATOM 1353 O O . LEU A 1 178 ? 22.297 12.117 12.406 1 97.25 178 LEU A O 1
ATOM 1357 N N . ASN A 1 179 ? 20.609 13.352 13.195 1 96.31 179 ASN A N 1
ATOM 1358 C CA . ASN A 1 179 ? 21.328 13.812 14.375 1 96.31 179 ASN A CA 1
ATOM 1359 C C . ASN A 1 179 ? 22.516 14.703 14 1 96.31 179 ASN A C 1
ATOM 1361 O O . ASN A 1 179 ? 23.562 14.664 14.656 1 96.31 179 ASN A O 1
ATOM 1365 N N . VAL A 1 180 ? 22.406 15.367 12.922 1 96.81 180 VAL A N 1
ATOM 1366 C CA . VAL A 1 180 ? 23.406 16.312 12.453 1 96.81 180 VAL A CA 1
ATOM 1367 C C . VAL A 1 180 ? 22.781 17.703 12.336 1 96.81 180 VAL A C 1
ATOM 1369 O O . VAL A 1 180 ? 21.859 17.906 11.547 1 96.81 180 VAL A O 1
ATOM 1372 N N . ASP A 1 181 ? 23.266 18.609 13.117 1 95.81 181 ASP A N 1
ATOM 1373 C CA . ASP A 1 181 ? 22.75 19.969 13.141 1 95.81 181 ASP A CA 1
ATOM 1374 C C . ASP A 1 181 ? 23.547 20.875 12.195 1 95.81 181 ASP A C 1
ATOM 1376 O O . ASP A 1 181 ? 24.688 21.219 12.461 1 95.81 181 ASP A O 1
ATOM 1380 N N . VAL A 1 182 ? 22.922 21.219 11.102 1 96.06 182 VAL A N 1
ATOM 1381 C CA . VAL A 1 182 ? 23.547 22.141 10.164 1 96.06 182 VAL A CA 1
ATOM 1382 C C . VAL A 1 182 ? 23.625 23.531 10.781 1 96.06 182 VAL A C 1
ATOM 1384 O O . VAL A 1 182 ? 22.609 24.062 11.242 1 96.06 182 VAL A O 1
ATOM 1387 N N . GLY A 1 183 ? 24.672 24.203 10.773 1 94.38 183 GLY A N 1
ATOM 1388 C CA . GLY A 1 183 ? 24.969 25.438 11.508 1 94.38 183 GLY A CA 1
ATOM 1389 C C . GLY A 1 183 ? 25.844 25.203 12.719 1 94.38 183 GLY A C 1
ATOM 1390 O O . GLY A 1 183 ? 26.516 26.141 13.188 1 94.38 183 GLY A O 1
ATOM 1391 N N . LYS A 1 184 ? 25.859 23.969 13.195 1 94.5 184 LYS A N 1
ATOM 1392 C CA . LYS A 1 184 ? 26.688 23.594 14.344 1 94.5 184 LYS A CA 1
ATOM 1393 C C . LYS A 1 184 ? 27.75 22.578 13.945 1 94.5 184 LYS A C 1
ATOM 1395 O O . LYS A 1 184 ? 28.938 22.812 14.141 1 94.5 184 LYS A O 1
ATOM 1400 N N . HIS A 1 185 ? 27.328 21.469 13.375 1 95.62 185 HIS A N 1
ATOM 1401 C CA . HIS A 1 185 ? 28.234 20.391 13.008 1 95.62 185 HIS A CA 1
ATOM 1402 C C . HIS A 1 185 ? 28.797 20.609 11.609 1 95.62 185 HIS A C 1
ATOM 1404 O O . HIS A 1 185 ? 29.969 20.281 11.344 1 95.62 185 HIS A O 1
ATOM 1410 N N . VAL A 1 186 ? 27.969 21.047 10.711 1 96.12 186 VAL A N 1
ATOM 1411 C CA . VAL A 1 186 ? 28.344 21.344 9.336 1 96.12 186 VAL A CA 1
ATOM 1412 C C . VAL A 1 186 ? 27.812 22.719 8.938 1 96.12 186 VAL A C 1
ATOM 1414 O O . VAL A 1 186 ? 26.688 23.078 9.305 1 96.12 186 VAL A O 1
ATOM 1417 N N . SER A 1 187 ? 28.578 23.484 8.141 1 96.44 187 SER A N 1
ATOM 1418 C CA . SER A 1 187 ? 28.172 24.812 7.703 1 96.44 187 SER A CA 1
ATOM 1419 C C . SER A 1 187 ? 27.672 24.797 6.266 1 96.44 187 SER A C 1
ATOM 1421 O O . SER A 1 187 ? 27.828 23.797 5.559 1 96.44 187 SER A O 1
ATOM 1423 N N . LEU A 1 188 ? 27.016 25.938 5.883 1 97.06 188 LEU A N 1
ATOM 1424 C CA . LEU A 1 188 ? 26.625 26.094 4.488 1 97.06 188 LEU A CA 1
ATOM 1425 C C . LEU A 1 188 ? 27.828 26 3.564 1 97.06 188 LEU A C 1
ATOM 1427 O O . LEU A 1 188 ? 27.75 25.406 2.484 1 97.06 188 LEU A O 1
ATOM 1431 N N . ALA A 1 189 ? 28.906 26.562 3.986 1 95.88 189 ALA A N 1
ATOM 1432 C CA . ALA A 1 189 ? 30.125 26.516 3.191 1 95.88 189 ALA A CA 1
ATOM 1433 C C . ALA A 1 189 ? 30.594 25.078 2.988 1 95.88 189 ALA A C 1
ATOM 1435 O O . ALA A 1 189 ? 31.016 24.703 1.891 1 95.88 189 ALA A O 1
ATOM 1436 N N . ASP A 1 190 ? 30.516 24.312 4.07 1 96.94 190 ASP A N 1
ATOM 1437 C CA . ASP A 1 190 ? 30.859 22.891 3.961 1 96.94 190 ASP A CA 1
ATOM 1438 C C . ASP A 1 190 ? 29.984 22.188 2.934 1 96.94 190 ASP A C 1
ATOM 1440 O O . ASP A 1 190 ? 30.484 21.422 2.105 1 96.94 190 ASP A O 1
ATOM 1444 N N . LEU A 1 191 ? 28.703 22.438 2.996 1 97.81 191 LEU A N 1
ATOM 1445 C CA . LEU A 1 191 ? 27.734 21.75 2.127 1 97.81 191 LEU A CA 1
ATOM 1446 C C . LEU A 1 191 ? 27.953 22.156 0.671 1 97.81 191 LEU A C 1
ATOM 1448 O O . LEU A 1 191 ? 27.828 21.312 -0.228 1 97.81 191 LEU A O 1
ATOM 1452 N N . ARG A 1 192 ? 28.297 23.422 0.449 1 96.5 192 ARG A N 1
ATOM 1453 C CA . ARG A 1 192 ? 28.516 23.922 -0.906 1 96.5 192 ARG A CA 1
ATOM 1454 C C . ARG A 1 192 ? 29.781 23.328 -1.513 1 96.5 192 ARG A C 1
ATOM 1456 O O . ARG A 1 192 ? 29.906 23.25 -2.736 1 96.5 192 ARG A O 1
ATOM 1463 N N . GLU A 1 193 ? 30.688 22.922 -0.697 1 97 193 GLU A N 1
ATOM 1464 C CA . GLU A 1 193 ? 31.906 22.266 -1.176 1 97 193 GLU A CA 1
ATOM 1465 C C . GLU A 1 193 ? 31.609 20.875 -1.72 1 97 193 GLU A C 1
ATOM 1467 O O . GLU A 1 193 ? 32.344 20.359 -2.555 1 97 193 GLU A O 1
ATOM 1472 N N . HIS A 1 194 ? 30.516 20.344 -1.254 1 97.5 194 HIS A N 1
ATOM 1473 C CA . HIS A 1 194 ? 30.266 18.953 -1.574 1 97.5 194 HIS A CA 1
ATOM 1474 C C . HIS A 1 194 ? 29.031 18.812 -2.449 1 97.5 194 HIS A C 1
ATOM 1476 O O . HIS A 1 194 ? 28.703 17.703 -2.906 1 97.5 194 HIS A O 1
ATOM 1482 N N . HIS A 1 195 ? 28.281 19.891 -2.682 1 98.12 195 HIS A N 1
ATOM 1483 C CA . HIS A 1 195 ? 27.016 19.828 -3.414 1 98.12 195 HIS A CA 1
ATOM 1484 C C . HIS A 1 195 ? 26.906 20.969 -4.418 1 98.12 195 HIS A C 1
ATOM 1486 O O . HIS A 1 195 ? 27.5 22.031 -4.227 1 98.12 195 HIS A O 1
ATOM 1492 N N . HIS A 1 196 ? 26.141 20.703 -5.492 1 97.75 196 HIS A N 1
ATOM 1493 C CA . HIS A 1 196 ? 25.812 21.766 -6.445 1 97.75 196 HIS A CA 1
ATOM 1494 C C . HIS A 1 196 ? 24.828 22.766 -5.836 1 97.75 196 HIS A C 1
ATOM 1496 O O . HIS A 1 196 ? 24.906 23.969 -6.125 1 97.75 196 HIS A O 1
ATOM 1502 N N . ALA A 1 197 ? 23.938 22.281 -5.02 1 98.44 197 ALA A N 1
ATOM 1503 C CA . ALA A 1 197 ? 22.859 23.109 -4.461 1 98.44 197 ALA A CA 1
ATOM 1504 C C . ALA A 1 197 ? 22.484 22.641 -3.055 1 98.44 197 ALA A C 1
ATOM 1506 O O . ALA A 1 197 ? 22.719 21.484 -2.695 1 98.44 197 ALA A O 1
ATOM 1507 N N . VAL A 1 198 ? 21.984 23.562 -2.256 1 98.69 198 VAL A N 1
ATOM 1508 C CA . VAL A 1 198 ? 21.484 23.312 -0.905 1 98.69 198 VAL A CA 1
ATOM 1509 C C . VAL A 1 198 ? 20.047 23.797 -0.777 1 98.69 198 VAL A C 1
ATOM 1511 O O . VAL A 1 198 ? 19.734 24.938 -1.151 1 98.69 198 VAL A O 1
ATOM 1514 N N . VAL A 1 199 ? 19.141 22.922 -0.286 1 98.81 199 VAL A N 1
ATOM 1515 C CA . VAL A 1 199 ? 17.734 23.297 -0.09 1 98.81 199 VAL A CA 1
ATOM 1516 C C . VAL A 1 199 ? 17.406 23.297 1.401 1 98.81 199 VAL A C 1
ATOM 1518 O O . VAL A 1 199 ? 17.516 22.266 2.066 1 98.81 199 VAL A O 1
ATOM 1521 N N . TYR A 1 200 ? 17.031 24.406 1.883 1 98.62 200 TYR A N 1
ATOM 1522 C CA . TYR A 1 200 ? 16.578 24.5 3.262 1 98.62 200 TYR A CA 1
ATOM 1523 C C . TYR A 1 200 ? 15.086 24.188 3.355 1 98.62 200 TYR A C 1
ATOM 1525 O O . TYR A 1 200 ? 14.25 24.938 2.844 1 98.62 200 TYR A O 1
ATOM 1533 N N . ALA A 1 201 ? 14.734 23.109 3.947 1 98.38 201 ALA A N 1
ATOM 1534 C CA . ALA A 1 201 ? 13.367 22.641 4.199 1 98.38 201 ALA A CA 1
ATOM 1535 C C . ALA A 1 201 ? 13.172 22.281 5.668 1 98.38 201 ALA A C 1
ATOM 1537 O O . ALA A 1 201 ? 12.711 21.188 5.988 1 98.38 201 ALA A O 1
ATOM 1538 N N . VAL A 1 202 ? 13.422 23.203 6.574 1 97.56 202 VAL A N 1
ATOM 1539 C CA . VAL A 1 202 ? 13.578 22.938 8 1 97.56 202 VAL A CA 1
ATOM 1540 C C . VAL A 1 202 ? 12.242 23.141 8.719 1 97.56 202 VAL A C 1
ATOM 1542 O O . VAL A 1 202 ? 12.164 23 9.938 1 97.56 202 VAL A O 1
ATOM 1545 N N . GLY A 1 203 ? 11.227 23.5 8.023 1 95.94 203 GLY A N 1
ATOM 1546 C CA . GLY A 1 203 ? 9.945 23.75 8.656 1 95.94 203 GLY A CA 1
ATOM 1547 C C . GLY A 1 203 ? 9.945 24.984 9.539 1 95.94 203 GLY A C 1
ATOM 1548 O O . GLY A 1 203 ? 10.664 25.953 9.258 1 95.94 203 GLY A O 1
ATOM 1549 N N . ALA A 1 204 ? 8.977 25.078 10.383 1 94.62 204 ALA A N 1
ATOM 1550 C CA . ALA A 1 204 ? 8.836 26.125 11.391 1 94.62 204 ALA A CA 1
ATOM 1551 C C . ALA A 1 204 ? 8.734 25.531 12.797 1 94.62 204 ALA A C 1
ATOM 1553 O O . ALA A 1 204 ? 7.738 24.875 13.133 1 94.62 204 ALA A O 1
ATOM 1554 N N . SER A 1 205 ? 9.789 25.719 13.609 1 90.25 205 SER A N 1
ATOM 1555 C CA . SER A 1 205 ? 9.828 25.047 14.898 1 90.25 205 SER A CA 1
ATOM 1556 C C . SER A 1 205 ? 9.453 26 16.031 1 90.25 205 SER A C 1
ATOM 1558 O O . SER A 1 205 ? 9.172 25.547 17.141 1 90.25 205 SER A O 1
ATOM 1560 N N . GLY A 1 206 ? 9.422 27.234 15.766 1 89.94 206 GLY A N 1
ATOM 1561 C CA . GLY A 1 206 ? 9.07 28.203 16.797 1 89.94 206 GLY A CA 1
ATOM 1562 C C . GLY A 1 206 ? 7.57 28.406 16.938 1 89.94 206 GLY A C 1
ATOM 1563 O O . GLY A 1 206 ? 6.797 27.953 16.094 1 89.94 206 GLY A O 1
ATOM 1564 N N . ASP A 1 207 ? 7.25 28.984 18.094 1 90.06 207 ASP A N 1
ATOM 1565 C CA . ASP A 1 207 ? 5.852 29.328 18.344 1 90.06 207 ASP A CA 1
ATOM 1566 C C . ASP A 1 207 ? 5.66 30.844 18.453 1 90.06 207 ASP A C 1
ATOM 1568 O O . ASP A 1 207 ? 6.535 31.547 18.953 1 90.06 207 ASP A O 1
ATOM 1572 N N . ARG A 1 208 ? 4.57 31.281 18.016 1 91.62 208 ARG A N 1
ATOM 1573 C CA . ARG A 1 208 ? 4.215 32.688 18.203 1 91.62 208 ARG A CA 1
ATOM 1574 C C . ARG A 1 208 ? 3.828 32.969 19.641 1 91.62 208 ARG A C 1
ATOM 1576 O O . ARG A 1 208 ? 3.314 32.062 20.344 1 91.62 208 ARG A O 1
ATOM 1583 N N . ARG A 1 209 ? 4.031 34.188 20.078 1 94.06 209 ARG A N 1
ATOM 1584 C CA . ARG A 1 209 ? 3.719 34.594 21.438 1 94.06 209 ARG A CA 1
ATOM 1585 C C . ARG A 1 209 ? 2.428 35.406 21.484 1 94.06 209 ARG A C 1
ATOM 1587 O O . ARG A 1 209 ? 2.049 36.031 20.5 1 94.06 209 ARG A O 1
ATOM 1594 N N . LEU A 1 210 ? 1.82 35.344 22.672 1 95.94 210 LEU A N 1
ATOM 1595 C CA . LEU A 1 210 ? 0.626 36.156 22.875 1 95.94 210 LEU A CA 1
ATOM 1596 C C . LEU A 1 210 ? 1.001 37.594 23.188 1 95.94 210 LEU A C 1
ATOM 1598 O O . LEU A 1 210 ? 0.247 38.531 22.891 1 95.94 210 LEU A O 1
ATOM 1602 N N . ASP A 1 211 ? 2.127 37.75 23.859 1 95.5 211 ASP A N 1
ATOM 1603 C CA . ASP A 1 211 ? 2.625 39.031 24.297 1 95.5 211 ASP A CA 1
ATOM 1604 C C . ASP A 1 211 ? 1.641 39.719 25.25 1 95.5 211 ASP A C 1
ATOM 1606 O O . ASP A 1 211 ? 1.262 40.875 25.047 1 95.5 211 ASP A O 1
ATOM 1610 N N . ILE A 1 212 ? 1.149 39.031 26.25 1 97.44 212 ILE A N 1
ATOM 1611 C CA . ILE A 1 212 ? 0.262 39.531 27.281 1 97.44 212 ILE A CA 1
ATOM 1612 C C . ILE A 1 212 ? 0.886 39.281 28.656 1 97.44 212 ILE A C 1
ATOM 1614 O O . ILE A 1 212 ? 1.738 38.406 28.812 1 97.44 212 ILE A O 1
ATOM 1618 N N . PRO A 1 213 ? 0.446 40.062 29.641 1 97.44 213 PRO A N 1
ATOM 1619 C CA . PRO A 1 213 ? 0.979 39.812 30.984 1 97.44 213 PRO A CA 1
ATOM 1620 C C . PRO A 1 213 ? 0.639 38.438 31.516 1 97.44 213 PRO A C 1
ATOM 1622 O O . PRO A 1 213 ? -0.478 37.938 31.312 1 97.44 213 PRO A O 1
ATOM 1625 N N . GLY A 1 214 ? 1.645 37.781 32.094 1 97.56 214 GLY A N 1
ATOM 1626 C CA . GLY A 1 214 ? 1.441 36.5 32.75 1 97.56 214 GLY A CA 1
ATOM 1627 C C . GLY A 1 214 ? 1.696 35.312 31.812 1 97.56 214 GLY A C 1
ATOM 1628 O O . GLY A 1 214 ? 1.589 34.156 32.219 1 97.56 214 GLY A O 1
ATOM 1629 N N . GLU A 1 215 ? 2.062 35.562 30.609 1 97.06 215 GLU A N 1
ATOM 1630 C CA . GLU A 1 215 ? 2.209 34.5 29.609 1 97.06 215 GLU A CA 1
ATOM 1631 C C . GLU A 1 215 ? 3.279 33.5 30.031 1 97.06 215 GLU A C 1
ATOM 1633 O O . GLU A 1 215 ? 3.223 32.344 29.641 1 97.06 215 GLU A O 1
ATOM 1638 N N . ASP A 1 216 ? 4.223 33.875 30.906 1 96.25 216 ASP A N 1
ATOM 1639 C CA . ASP A 1 216 ? 5.348 33 31.25 1 96.25 216 ASP A CA 1
ATOM 1640 C C . ASP A 1 216 ? 5.141 32.344 32.625 1 96.25 216 ASP A C 1
ATOM 1642 O O . ASP A 1 216 ? 6.051 31.703 33.125 1 96.25 216 ASP A O 1
ATOM 1646 N N . LEU A 1 217 ? 3.955 32.531 33.219 1 97.06 217 LEU A N 1
ATOM 1647 C CA . LEU A 1 217 ? 3.658 31.875 34.5 1 97.06 217 LEU A CA 1
ATOM 1648 C C . LEU A 1 217 ? 3.689 30.359 34.344 1 97.06 217 LEU A C 1
ATOM 1650 O O . LEU A 1 217 ? 3.23 29.828 33.344 1 97.06 217 LEU A O 1
ATOM 1654 N N . PRO A 1 218 ? 4.285 29.672 35.406 1 96.88 218 PRO A N 1
ATOM 1655 C CA . PRO A 1 218 ? 4.141 28.219 35.375 1 96.88 218 PRO A CA 1
ATOM 1656 C C . PRO A 1 218 ? 2.695 27.766 35.156 1 96.88 218 PRO A C 1
ATOM 1658 O O . PRO A 1 218 ? 1.786 28.281 35.844 1 96.88 218 PRO A O 1
ATOM 1661 N N . GLY A 1 219 ? 2.533 26.922 34.188 1 97.44 219 GLY A N 1
ATOM 1662 C CA . GLY A 1 219 ? 1.197 26.5 33.781 1 97.44 219 GLY A CA 1
ATOM 1663 C C . GLY A 1 219 ? 0.777 27.047 32.438 1 97.44 219 GLY A C 1
ATOM 1664 O O . GLY A 1 219 ? -0.203 26.594 31.859 1 97.44 219 GLY A O 1
ATOM 1665 N N . SER A 1 220 ? 1.492 28.062 32.031 1 97.81 220 SER A N 1
ATOM 1666 C CA . SER A 1 220 ? 1.318 28.609 30.703 1 97.81 220 SER A CA 1
ATOM 1667 C C . SER A 1 220 ? 2.365 28.062 29.734 1 97.81 220 SER A C 1
ATOM 1669 O O . SER A 1 220 ? 3.566 28.25 29.953 1 97.81 220 SER A O 1
ATOM 1671 N N . HIS A 1 221 ? 1.91 27.312 28.719 1 97.25 221 HIS A N 1
ATOM 1672 C CA . HIS A 1 221 ? 2.799 26.641 27.766 1 97.25 221 HIS A CA 1
ATOM 1673 C C . HIS A 1 221 ? 2.326 26.844 26.344 1 97.25 221 HIS A C 1
ATOM 1675 O O . HIS A 1 221 ? 1.226 27.344 26.109 1 97.25 221 HIS A O 1
ATOM 1681 N N . SER A 1 222 ? 3.189 26.531 25.391 1 96.44 222 SER A N 1
ATOM 1682 C CA . SER A 1 222 ? 2.752 26.484 24 1 96.44 222 SER A CA 1
ATOM 1683 C C . SER A 1 222 ? 2.135 25.141 23.656 1 96.44 222 SER A C 1
ATOM 1685 O O . SER A 1 222 ? 2.576 24.094 24.156 1 96.44 222 SER A O 1
ATOM 1687 N N . ALA A 1 223 ? 1.122 25.203 22.812 1 96.81 223 ALA A N 1
ATOM 1688 C CA . ALA A 1 223 ? 0.523 23.969 22.328 1 96.81 223 ALA A CA 1
ATOM 1689 C C . ALA A 1 223 ? 1.527 23.172 21.5 1 96.81 223 ALA A C 1
ATOM 1691 O O . ALA A 1 223 ? 1.496 21.938 21.516 1 96.81 223 ALA A O 1
ATOM 1692 N N . THR A 1 224 ? 2.408 23.812 20.828 1 94.62 224 THR A N 1
ATOM 1693 C CA . THR A 1 224 ? 3.436 23.156 20.016 1 94.62 224 THR A CA 1
ATOM 1694 C C . THR A 1 224 ? 4.316 22.266 20.891 1 94.62 224 THR A C 1
ATOM 1696 O O . THR A 1 224 ? 4.656 21.141 20.5 1 94.62 224 THR A O 1
ATOM 1699 N N . GLU A 1 225 ? 4.633 22.797 22.062 1 95.5 225 GLU A N 1
ATOM 1700 C CA . GLU A 1 225 ? 5.418 22 23 1 95.5 225 GLU A CA 1
ATOM 1701 C C . GLU A 1 225 ? 4.629 20.797 23.5 1 95.5 225 GLU A C 1
ATOM 1703 O O . GLU A 1 225 ? 5.188 19.703 23.656 1 95.5 225 GLU A O 1
ATOM 1708 N N . PHE A 1 226 ? 3.391 21 23.797 1 97.75 226 PHE A N 1
ATOM 1709 C CA . PHE A 1 226 ? 2.527 19.922 24.266 1 97.75 226 PHE A CA 1
ATOM 1710 C C . PHE A 1 226 ? 2.404 18.828 23.203 1 97.75 226 PHE A C 1
ATOM 1712 O O . PHE A 1 226 ? 2.469 17.625 23.531 1 97.75 226 PHE A O 1
ATOM 1719 N N . VAL A 1 227 ? 2.248 19.219 21.938 1 97.44 227 VAL A N 1
ATOM 1720 C CA . VAL A 1 227 ? 2.156 18.297 20.812 1 97.44 227 VAL A CA 1
ATOM 1721 C C . VAL A 1 227 ? 3.461 17.5 20.672 1 97.44 227 VAL A C 1
ATOM 1723 O O . VAL A 1 227 ? 3.443 16.281 20.531 1 97.44 227 VAL A O 1
ATOM 1726 N N . ALA A 1 228 ? 4.551 18.203 20.703 1 96.31 228 ALA A N 1
ATOM 1727 C CA . ALA A 1 228 ? 5.859 17.562 20.625 1 96.31 228 ALA A CA 1
ATOM 1728 C C . ALA A 1 228 ? 6.051 16.578 21.781 1 96.31 228 ALA A C 1
ATOM 1730 O O . ALA A 1 228 ? 6.582 15.484 21.578 1 96.31 228 ALA A O 1
ATOM 1731 N N . TRP A 1 229 ? 5.543 16.984 22.938 1 97.19 229 TRP A N 1
ATOM 1732 C CA . TRP A 1 229 ? 5.672 16.203 24.156 1 97.19 229 TRP A CA 1
ATOM 1733 C C . TRP A 1 229 ? 4.926 14.875 24.016 1 97.19 229 TRP A C 1
ATOM 1735 O O . TRP A 1 229 ? 5.508 13.805 24.234 1 97.19 229 TRP A O 1
ATOM 1745 N N . TYR A 1 230 ? 3.664 14.891 23.641 1 97.88 230 TYR A N 1
ATOM 1746 C CA . TYR A 1 230 ? 2.906 13.648 23.625 1 97.88 230 TYR A CA 1
ATOM 1747 C C . TYR A 1 230 ? 3.285 12.789 22.422 1 97.88 230 TYR A C 1
ATOM 1749 O O . TYR A 1 230 ? 2.92 11.609 22.359 1 97.88 230 TYR A O 1
ATOM 1757 N N . ASN A 1 231 ? 4.016 13.375 21.438 1 96.81 231 ASN A N 1
ATOM 1758 C CA . ASN A 1 231 ? 4.531 12.609 20.312 1 96.81 231 ASN A CA 1
ATOM 1759 C C . ASN A 1 231 ? 5.938 12.078 20.578 1 96.81 231 ASN A C 1
ATOM 1761 O O . ASN A 1 231 ? 6.547 11.453 19.719 1 96.81 231 ASN A O 1
ATOM 1765 N N . GLY A 1 232 ? 6.488 12.391 21.672 1 95.12 232 GLY A N 1
ATOM 1766 C CA . GLY A 1 232 ? 7.789 11.859 22.062 1 95.12 232 GLY A CA 1
ATOM 1767 C C . GLY A 1 232 ? 8.945 12.562 21.375 1 95.12 232 GLY A C 1
ATOM 1768 O O . GLY A 1 232 ? 9.977 11.945 21.109 1 95.12 232 GLY A O 1
ATOM 1769 N N . HIS A 1 233 ? 8.766 13.82 21 1 94.75 233 HIS A N 1
ATOM 1770 C CA . HIS A 1 233 ? 9.859 14.609 20.438 1 94.75 233 HIS A CA 1
ATOM 1771 C C . HIS A 1 233 ? 11.016 14.734 21.438 1 94.75 233 HIS A C 1
ATOM 1773 O O . HIS A 1 233 ? 10.805 15.125 22.578 1 94.75 233 HIS A O 1
ATOM 1779 N N . PRO A 1 234 ? 12.203 14.516 20.984 1 92.25 234 PRO A N 1
ATOM 1780 C CA . PRO A 1 234 ? 13.328 14.445 21.922 1 92.25 234 PRO A CA 1
ATOM 1781 C C . PRO A 1 234 ? 13.562 15.758 22.656 1 92.25 234 PRO A C 1
ATOM 1783 O O . PRO A 1 234 ? 13.984 15.75 23.812 1 92.25 234 PRO A O 1
ATOM 1786 N N . ASP A 1 235 ? 13.266 16.906 22.031 1 92.25 235 ASP A N 1
ATOM 1787 C CA . ASP A 1 235 ? 13.516 18.203 22.656 1 92.25 235 ASP A CA 1
ATOM 1788 C C . ASP A 1 235 ? 12.523 18.484 23.781 1 92.25 235 ASP A C 1
ATOM 1790 O O . ASP A 1 235 ? 12.734 19.375 24.594 1 92.25 235 ASP A O 1
ATOM 1794 N N . TYR A 1 236 ? 11.438 17.719 23.828 1 93.12 236 TYR A N 1
ATOM 1795 C CA . TYR A 1 236 ? 10.359 18.094 24.734 1 93.12 236 TYR A CA 1
ATOM 1796 C C . TYR A 1 236 ? 9.93 16.906 25.594 1 93.12 236 TYR A C 1
ATOM 1798 O O . TYR A 1 236 ? 8.984 17 26.375 1 93.12 236 TYR A O 1
ATOM 1806 N N . ALA A 1 237 ? 10.609 15.805 25.484 1 91.25 237 ALA A N 1
ATOM 1807 C CA . ALA A 1 237 ? 10.219 14.562 26.156 1 91.25 237 ALA A CA 1
ATOM 1808 C C . ALA A 1 237 ? 10.258 14.719 27.672 1 91.25 237 ALA A C 1
ATOM 1810 O O . ALA A 1 237 ? 9.539 14.023 28.391 1 91.25 237 ALA A O 1
ATOM 1811 N N . ASP A 1 238 ? 11.039 15.617 28.172 1 91.56 238 ASP A N 1
ATOM 1812 C CA . ASP A 1 238 ? 11.219 15.781 29.609 1 91.56 238 ASP A CA 1
ATOM 1813 C C . ASP A 1 238 ? 10.289 16.859 30.156 1 91.56 238 ASP A C 1
ATOM 1815 O O . ASP A 1 238 ? 10.297 17.141 31.359 1 91.56 238 ASP A O 1
ATOM 1819 N N . ARG A 1 239 ? 9.477 17.438 29.328 1 93.31 239 ARG A N 1
ATOM 1820 C CA . ARG A 1 239 ? 8.547 18.469 29.781 1 93.31 239 ARG A CA 1
ATOM 1821 C C . ARG A 1 239 ? 7.492 17.875 30.703 1 93.31 239 ARG A C 1
ATOM 1823 O O . ARG A 1 239 ? 7.176 16.688 30.625 1 93.31 239 ARG A O 1
ATOM 1830 N N . THR A 1 240 ? 7.051 18.688 31.594 1 94.75 240 THR A N 1
ATOM 1831 C CA . THR A 1 240 ? 5.965 18.297 32.5 1 94.75 240 THR A CA 1
ATOM 1832 C C . THR A 1 240 ? 4.809 19.297 32.406 1 94.75 240 THR A C 1
ATOM 1834 O O . THR A 1 240 ? 5.031 20.5 32.281 1 94.75 240 THR A O 1
ATOM 1837 N N . PHE A 1 241 ? 3.674 18.812 32.406 1 97 241 PHE A N 1
ATOM 1838 C CA . PHE A 1 241 ? 2.455 19.625 32.375 1 97 241 PHE A CA 1
ATOM 1839 C C . PHE A 1 241 ? 1.57 19.281 33.562 1 97 241 PHE A C 1
ATOM 1841 O O . PHE A 1 241 ? 1.38 18.109 33.906 1 97 241 PHE A O 1
ATOM 1848 N N . ASP A 1 242 ? 1.145 20.266 34.25 1 96.25 242 ASP A N 1
ATOM 1849 C CA . ASP A 1 242 ? 0.24 20.047 35.375 1 96.25 242 ASP A CA 1
ATOM 1850 C C . ASP A 1 242 ? -1.179 19.766 34.906 1 96.25 242 ASP A C 1
ATOM 1852 O O . ASP A 1 242 ? -1.887 20.656 34.438 1 96.25 242 ASP A O 1
ATOM 1856 N N . LEU A 1 243 ? -1.636 18.516 35.094 1 97.88 243 LEU A N 1
ATOM 1857 C CA . LEU A 1 243 ? -2.953 18.094 34.625 1 97.88 243 LEU A CA 1
ATOM 1858 C C . LEU A 1 243 ? -3.869 17.797 35.812 1 97.88 243 LEU A C 1
ATOM 1860 O O . LEU A 1 243 ? -4.84 17.047 35.688 1 97.88 243 LEU A O 1
ATOM 1864 N N . SER A 1 244 ? -3.514 18.328 36.906 1 96.62 244 SER A N 1
ATOM 1865 C CA . SER A 1 244 ? -4.266 18.047 38.125 1 96.62 244 SER A CA 1
ATOM 1866 C C . SER A 1 244 ? -5.531 18.891 38.219 1 96.62 244 SER A C 1
ATOM 1868 O O . SER A 1 244 ? -6.457 18.562 38.969 1 96.62 244 SER A O 1
ATOM 1870 N N . GLY A 1 245 ? -5.555 20.031 37.531 1 97.06 245 GLY A N 1
ATOM 1871 C CA . GLY A 1 245 ? -6.766 20.844 37.469 1 97.06 245 GLY A CA 1
ATOM 1872 C C . GLY A 1 245 ? -7.852 20.219 36.594 1 97.06 245 GLY A C 1
ATOM 1873 O O . GLY A 1 245 ? -7.602 19.234 35.875 1 97.06 245 GLY A O 1
ATOM 1874 N N . GLU A 1 246 ? -9.031 20.781 36.688 1 98 246 GLU A N 1
ATOM 1875 C CA . GLU A 1 246 ? -10.156 20.203 35.969 1 98 246 GLU A CA 1
ATOM 1876 C C . GLU A 1 246 ? -10.367 20.891 34.594 1 98 246 GLU A C 1
ATOM 1878 O O . GLU A 1 246 ? -11.078 20.375 33.75 1 98 246 GLU A O 1
ATOM 1883 N N . ARG A 1 247 ? -9.68 22.047 34.438 1 98.56 247 ARG A N 1
ATOM 1884 C CA . ARG A 1 247 ? -9.922 22.844 33.25 1 98.56 247 ARG A CA 1
ATOM 1885 C C . ARG A 1 247 ? -8.609 23.25 32.594 1 98.56 247 ARG A C 1
ATOM 1887 O O . ARG A 1 247 ? -7.684 23.688 33.25 1 98.56 247 ARG A O 1
ATOM 1894 N N . ALA A 1 248 ? -8.523 23.062 31.312 1 98.75 248 ALA A N 1
ATOM 1895 C CA . ALA A 1 248 ? -7.453 23.609 30.484 1 98.75 248 ALA A CA 1
ATOM 1896 C C . ALA A 1 248 ? -7.996 24.656 29.5 1 98.75 248 ALA A C 1
ATOM 1898 O O . ALA A 1 248 ? -9.125 24.531 29.031 1 98.75 248 ALA A O 1
ATOM 1899 N N . VAL A 1 249 ? -7.211 25.688 29.219 1 98.88 249 VAL A N 1
ATOM 1900 C CA . VAL A 1 249 ? -7.586 26.719 28.25 1 98.88 249 VAL A CA 1
ATOM 1901 C C . VAL A 1 249 ? -6.59 26.734 27.094 1 98.88 249 VAL A C 1
ATOM 1903 O O . VAL A 1 249 ? -5.379 26.812 27.312 1 98.88 249 VAL A O 1
ATOM 1906 N N . ILE A 1 250 ? -7.082 26.594 25.922 1 98.81 250 ILE A N 1
ATOM 1907 C CA . ILE A 1 250 ? -6.27 26.688 24.719 1 98.81 250 ILE A CA 1
ATOM 1908 C C . ILE A 1 250 ? -6.547 28.016 24 1 98.81 250 ILE A C 1
ATOM 1910 O O . ILE A 1 250 ? -7.691 28.312 23.672 1 98.81 250 ILE A O 1
ATOM 1914 N N . VAL A 1 251 ? -5.523 28.812 23.766 1 98.69 251 VAL A N 1
ATOM 1915 C CA . VAL A 1 251 ? -5.672 30.078 23.047 1 98.69 251 VAL A CA 1
ATOM 1916 C C . VAL A 1 251 ? -5.391 29.875 21.562 1 98.69 251 VAL A C 1
ATOM 1918 O O . VAL A 1 251 ? -4.242 29.688 21.172 1 98.69 251 VAL A O 1
ATOM 1921 N N . GLY A 1 252 ? -6.367 30 20.75 1 97.88 252 GLY A N 1
ATOM 1922 C CA . GLY A 1 252 ? -6.352 29.641 19.328 1 97.88 252 GLY A CA 1
ATOM 1923 C C . GLY A 1 252 ? -7.262 28.484 19 1 97.88 252 GLY A C 1
ATOM 1924 O O . GLY A 1 252 ? -7.414 27.547 19.797 1 97.88 252 GLY A O 1
ATOM 1925 N N . ASN A 1 253 ? -7.836 28.531 17.781 1 97.38 253 ASN A N 1
ATOM 1926 C CA . ASN A 1 253 ? -8.781 27.469 17.438 1 97.38 253 ASN A CA 1
ATOM 1927 C C . ASN A 1 253 ? -8.469 26.859 16.078 1 97.38 253 ASN A C 1
ATOM 1929 O O . ASN A 1 253 ? -9.367 26.672 15.25 1 97.38 253 ASN A O 1
ATOM 1933 N N . GLY A 1 254 ? -7.18 26.609 15.82 1 95.94 254 GLY A N 1
ATOM 1934 C CA . GLY A 1 254 ? -6.758 25.875 14.633 1 95.94 254 GLY A CA 1
ATOM 1935 C C . GLY A 1 254 ? -6.723 24.375 14.844 1 95.94 254 GLY A C 1
ATOM 1936 O O . GLY A 1 254 ? -7.234 23.875 15.844 1 95.94 254 GLY A O 1
ATOM 1937 N N . ASN A 1 255 ? -6.188 23.656 13.883 1 94.19 255 ASN A N 1
ATOM 1938 C CA . ASN A 1 255 ? -6.156 22.188 13.953 1 94.19 255 ASN A CA 1
ATOM 1939 C C . ASN A 1 255 ? -5.289 21.703 15.109 1 94.19 255 ASN A C 1
ATOM 1941 O O . ASN A 1 255 ? -5.605 20.688 15.734 1 94.19 255 ASN A O 1
ATOM 1945 N N . VAL A 1 256 ? -4.23 22.391 15.367 1 95.88 256 VAL A N 1
ATOM 1946 C CA . VAL A 1 256 ? -3.377 22.016 16.5 1 95.88 256 VAL A CA 1
ATOM 1947 C C . VAL A 1 256 ? -4.164 22.109 17.797 1 95.88 256 VAL A C 1
ATOM 1949 O O . VAL A 1 256 ? -4.047 21.25 18.672 1 95.88 256 VAL A O 1
ATOM 1952 N N . ALA A 1 257 ? -4.914 23.188 17.922 1 98 257 ALA A N 1
ATOM 1953 C CA . ALA A 1 257 ? -5.762 23.344 19.094 1 98 257 ALA A CA 1
ATOM 1954 C C . ALA A 1 257 ? -6.719 22.172 19.25 1 98 257 ALA A C 1
ATOM 1956 O O . ALA A 1 257 ? -6.906 21.656 20.359 1 98 257 ALA A O 1
ATOM 1957 N N . LEU A 1 258 ? -7.309 21.766 18.156 1 97.75 258 LEU A N 1
ATOM 1958 C CA . LEU A 1 258 ? -8.25 20.656 18.203 1 97.75 258 LEU A CA 1
ATOM 1959 C C . LEU A 1 258 ? -7.539 19.359 18.562 1 97.75 258 LEU A C 1
ATOM 1961 O O . LEU A 1 258 ? -8.086 18.531 19.281 1 97.75 258 LEU A O 1
ATOM 1965 N N . ASP A 1 259 ? -6.371 19.141 18.031 1 97.31 259 ASP A N 1
ATOM 1966 C CA . ASP A 1 259 ? -5.574 17.984 18.406 1 97.31 259 ASP A CA 1
ATOM 1967 C C . ASP A 1 259 ? -5.336 17.922 19.906 1 97.31 259 ASP A C 1
ATOM 1969 O O . ASP A 1 259 ? -5.547 16.875 20.531 1 97.31 259 ASP A O 1
ATOM 1973 N N . VAL A 1 260 ? -4.914 19.031 20.422 1 98.38 260 VAL A N 1
ATOM 1974 C CA . VAL A 1 260 ? -4.586 19.109 21.844 1 98.38 260 VAL A CA 1
ATOM 1975 C C . VAL A 1 260 ? -5.844 18.875 22.672 1 98.38 260 VAL A C 1
ATOM 1977 O O . VAL A 1 260 ? -5.812 18.141 23.672 1 98.38 260 VAL A O 1
ATOM 1980 N N . ALA A 1 261 ? -6.918 19.5 22.281 1 98.69 261 ALA A N 1
ATOM 1981 C CA . ALA A 1 261 ? -8.18 19.328 22.984 1 98.69 261 ALA A CA 1
ATOM 1982 C C . ALA A 1 261 ? -8.586 17.859 23.016 1 98.69 261 ALA A C 1
ATOM 1984 O O . ALA A 1 261 ? -9.008 17.344 24.062 1 98.69 261 ALA A O 1
ATOM 1985 N N . ARG A 1 262 ? -8.422 17.188 21.938 1 97.94 262 ARG A N 1
ATOM 1986 C CA . ARG A 1 262 ? -8.781 15.773 21.844 1 97.94 262 ARG A CA 1
ATOM 1987 C C . ARG A 1 262 ? -7.887 14.93 22.75 1 97.94 262 ARG A C 1
ATOM 1989 O O . ARG A 1 262 ? -8.383 14.102 23.516 1 97.94 262 ARG A O 1
ATOM 1996 N N . ILE A 1 263 ? -6.641 15.156 22.703 1 98.19 263 ILE A N 1
ATOM 1997 C CA . ILE A 1 263 ? -5.684 14.352 23.469 1 98.19 263 ILE A CA 1
ATOM 1998 C C . ILE A 1 263 ? -5.945 14.516 24.953 1 98.19 263 ILE A C 1
ATOM 2000 O O . ILE A 1 263 ? -5.809 13.562 25.719 1 98.19 263 ILE A O 1
ATOM 2004 N N . LEU A 1 264 ? -6.383 15.711 25.359 1 98.56 264 LEU A N 1
ATOM 2005 C CA . LEU A 1 264 ? -6.645 15.992 26.766 1 98.56 264 LEU A CA 1
ATOM 2006 C C . LEU A 1 264 ? -7.965 15.367 27.203 1 98.56 264 LEU A C 1
ATOM 2008 O O . LEU A 1 264 ? -8.203 15.195 28.406 1 98.56 264 LEU A O 1
ATOM 2012 N N . THR A 1 265 ? -8.852 15.008 26.266 1 98.38 265 THR A N 1
ATOM 2013 C CA . THR A 1 265 ? -10.195 14.617 26.672 1 98.38 265 THR A CA 1
ATOM 2014 C C . THR A 1 265 ? -10.469 13.164 26.312 1 98.38 265 THR A C 1
ATOM 2016 O O . THR A 1 265 ? -11.367 12.531 26.875 1 98.38 265 THR A O 1
ATOM 2019 N N . LEU A 1 266 ? -9.734 12.602 25.391 1 96.75 266 LEU A N 1
ATOM 2020 C CA . LEU A 1 266 ? -9.953 11.227 24.984 1 96.75 266 LEU A CA 1
ATOM 2021 C C . LEU A 1 266 ? -9.641 10.258 26.109 1 96.75 266 LEU A C 1
ATOM 2023 O O . LEU A 1 266 ? -8.797 10.547 26.969 1 96.75 266 LEU A O 1
ATOM 2027 N N . ASP A 1 267 ? -10.328 9.102 26.062 1 96.44 267 ASP A N 1
ATOM 2028 C CA . ASP A 1 267 ? -10.039 8.023 27 1 96.44 267 ASP A CA 1
ATOM 2029 C C . ASP A 1 267 ? -8.609 7.527 26.844 1 96.44 267 ASP A C 1
ATOM 2031 O O . ASP A 1 267 ? -8.203 7.121 25.75 1 96.44 267 ASP A O 1
ATOM 2035 N N . PRO A 1 268 ? -7.867 7.539 27.953 1 96.75 268 PRO A N 1
ATOM 2036 C CA . PRO A 1 268 ? -6.48 7.082 27.875 1 96.75 268 PRO A CA 1
ATOM 2037 C C . PRO A 1 268 ? -6.359 5.652 27.344 1 96.75 268 PRO A C 1
ATOM 2039 O O . PRO A 1 268 ? -5.359 5.309 26.703 1 96.75 268 PRO A O 1
ATOM 2042 N N . ASP A 1 269 ? -7.352 4.867 27.484 1 94.88 269 ASP A N 1
ATOM 2043 C CA . ASP A 1 269 ? -7.312 3.504 26.969 1 94.88 269 ASP A CA 1
ATOM 2044 C C . ASP A 1 269 ? -7.379 3.5 25.438 1 94.88 269 ASP A C 1
ATOM 2046 O O . ASP A 1 269 ? -6.801 2.623 24.797 1 94.88 269 ASP A O 1
ATOM 2050 N N . GLU A 1 270 ? -8.102 4.414 24.938 1 93.81 270 GLU A N 1
ATOM 2051 C CA . GLU A 1 270 ? -8.117 4.562 23.484 1 93.81 270 GLU A CA 1
ATOM 2052 C C . GLU A 1 270 ? -6.773 5.082 22.969 1 93.81 270 GLU A C 1
ATOM 2054 O O . GLU A 1 270 ? -6.281 4.629 21.938 1 93.81 270 GLU A O 1
ATOM 2059 N N . LEU A 1 271 ? -6.199 5.973 23.719 1 96.12 271 LEU A N 1
ATOM 2060 C CA . LEU A 1 271 ? -4.898 6.527 23.359 1 96.12 271 LEU A CA 1
ATOM 2061 C C . LEU A 1 271 ? -3.811 5.461 23.438 1 96.12 271 LEU A C 1
ATOM 2063 O O . LEU A 1 271 ? -2.834 5.504 22.688 1 96.12 271 LEU A O 1
ATOM 2067 N N . ALA A 1 272 ? -3.996 4.488 24.266 1 94.94 272 ALA A N 1
ATOM 2068 C CA . ALA A 1 272 ? -3.014 3.434 24.5 1 94.94 272 ALA A CA 1
ATOM 2069 C C . ALA A 1 272 ? -2.867 2.539 23.266 1 94.94 272 ALA A C 1
ATOM 2071 O O . ALA A 1 272 ? -1.905 1.775 23.156 1 94.94 272 ALA A O 1
ATOM 2072 N N . LYS A 1 273 ? -3.752 2.688 22.344 1 90.69 273 LYS A N 1
ATOM 2073 C CA . LYS A 1 273 ? -3.707 1.89 21.125 1 90.69 273 LYS A CA 1
ATOM 2074 C C . LYS A 1 273 ? -2.971 2.629 20.016 1 90.69 273 LYS A C 1
ATOM 2076 O O . LYS A 1 273 ? -2.848 2.119 18.906 1 90.69 273 LYS A O 1
ATOM 2081 N N . THR A 1 274 ? -2.498 3.793 20.297 1 94.69 274 THR A N 1
ATOM 2082 C CA . THR A 1 274 ? -1.846 4.645 19.312 1 94.69 274 THR A CA 1
ATOM 2083 C C . THR A 1 274 ? -0.341 4.703 19.547 1 94.69 274 THR A C 1
ATOM 2085 O O . THR A 1 274 ? 0.183 3.986 20.406 1 94.69 274 THR A O 1
ATOM 2088 N N . ASP A 1 275 ? 0.376 5.527 18.766 1 95.69 275 ASP A N 1
ATOM 2089 C CA . ASP A 1 275 ? 1.819 5.652 18.953 1 95.69 275 ASP A CA 1
ATOM 2090 C C . ASP A 1 275 ? 2.152 6.801 19.906 1 95.69 275 ASP A C 1
ATOM 2092 O O . ASP A 1 275 ? 3.238 7.383 19.828 1 95.69 275 ASP A O 1
ATOM 2096 N N . ILE A 1 276 ? 1.231 7.211 20.797 1 97.38 276 ILE A N 1
ATOM 2097 C CA . ILE A 1 276 ? 1.477 8.242 21.797 1 97.38 276 ILE A CA 1
ATOM 2098 C C . ILE A 1 276 ? 2.678 7.852 22.656 1 97.38 276 ILE A C 1
ATOM 2100 O O . ILE A 1 276 ? 2.91 6.668 22.906 1 97.38 276 ILE A O 1
ATOM 2104 N N . ALA A 1 277 ? 3.439 8.828 23.094 1 96.75 277 ALA A N 1
ATOM 2105 C CA . ALA A 1 277 ? 4.602 8.57 23.938 1 96.75 277 ALA A CA 1
ATOM 2106 C C . ALA A 1 277 ? 4.184 7.996 25.281 1 96.75 277 ALA A C 1
ATOM 2108 O O . ALA A 1 277 ? 3.18 8.422 25.859 1 96.75 277 ALA A O 1
ATOM 2109 N N . ASP A 1 278 ? 4.977 7.133 25.844 1 95.38 278 ASP A N 1
ATOM 2110 C CA . ASP A 1 278 ? 4.66 6.457 27.094 1 95.38 278 ASP A CA 1
ATOM 2111 C C . ASP A 1 278 ? 4.516 7.457 28.234 1 95.38 278 ASP A C 1
ATOM 2113 O O . ASP A 1 278 ? 3.602 7.344 29.062 1 95.38 278 ASP A O 1
ATOM 2117 N N . HIS A 1 279 ? 5.414 8.391 28.312 1 96.12 279 HIS A N 1
ATOM 2118 C CA . HIS A 1 279 ? 5.363 9.352 29.406 1 96.12 279 HIS A CA 1
ATOM 2119 C C . HIS A 1 279 ? 4.086 10.188 29.344 1 96.12 279 HIS A C 1
ATOM 2121 O O . HIS A 1 279 ? 3.502 10.5 30.375 1 96.12 279 HIS A O 1
ATOM 2127 N N . ALA A 1 280 ? 3.682 10.547 28.188 1 97.56 280 ALA A N 1
ATOM 2128 C CA . ALA A 1 280 ? 2.453 11.32 28.031 1 97.56 280 ALA A CA 1
ATOM 2129 C C . ALA A 1 280 ? 1.229 10.492 28.406 1 97.56 280 ALA A C 1
ATOM 2131 O O . ALA A 1 280 ? 0.317 10.984 29.062 1 97.56 280 ALA A O 1
ATOM 2132 N N . LEU A 1 281 ? 1.211 9.219 27.922 1 97.44 281 LEU A N 1
ATOM 2133 C CA . LEU A 1 281 ? 0.109 8.32 28.234 1 97.44 281 LEU A CA 1
ATOM 2134 C C . LEU A 1 281 ? -0.046 8.172 29.75 1 97.44 281 LEU A C 1
ATOM 2136 O O . LEU A 1 281 ? -1.162 8.219 30.266 1 97.44 281 LEU A O 1
ATOM 2140 N N . GLN A 1 282 ? 1.066 8.016 30.422 1 96.94 282 GLN A N 1
ATOM 2141 C CA . GLN A 1 282 ? 1.049 7.883 31.875 1 96.94 282 GLN A CA 1
ATOM 2142 C C . GLN A 1 282 ? 0.501 9.141 32.531 1 96.94 282 GLN A C 1
ATOM 2144 O O . GLN A 1 282 ? -0.313 9.062 33.469 1 96.94 282 GLN A O 1
ATOM 2149 N N . ALA A 1 283 ? 0.94 10.25 32.062 1 97.88 283 ALA A N 1
ATOM 2150 C CA . ALA A 1 283 ? 0.465 11.516 32.625 1 97.88 283 ALA A CA 1
ATOM 2151 C C . ALA A 1 283 ? -1.032 11.688 32.375 1 97.88 283 ALA A C 1
ATOM 2153 O O . ALA A 1 283 ? -1.761 12.141 33.25 1 97.88 283 ALA A O 1
ATOM 2154 N N . LEU A 1 284 ? -1.5 11.328 31.266 1 98.19 284 LEU A N 1
ATOM 2155 C CA . LEU A 1 284 ? -2.898 11.5 30.891 1 98.19 284 LEU A CA 1
ATOM 2156 C C . LEU A 1 284 ? -3.797 10.555 31.672 1 98.19 284 LEU A C 1
ATOM 2158 O O . LEU A 1 284 ? -4.961 10.867 31.938 1 98.19 284 LEU A O 1
ATOM 2162 N N . ARG A 1 285 ? -3.27 9.422 32.062 1 97.69 285 ARG A N 1
ATOM 2163 C CA . ARG A 1 285 ? -4.02 8.477 32.875 1 97.69 285 ARG A CA 1
ATOM 2164 C C . ARG A 1 285 ? -4.316 9.07 34.25 1 97.69 285 ARG A C 1
ATOM 2166 O O . ARG A 1 285 ? -5.328 8.727 34.875 1 97.69 285 ARG A O 1
ATOM 2173 N N . SER A 1 286 ? -3.471 9.961 34.656 1 97.12 286 SER A N 1
ATOM 2174 C CA . SER A 1 286 ? -3.639 10.578 35.969 1 97.12 286 SER A CA 1
ATOM 2175 C C . SER A 1 286 ? -4.258 11.969 35.875 1 97.12 286 SER A C 1
ATOM 2177 O O . SER A 1 286 ? -4.316 12.711 36.844 1 97.12 286 SER A O 1
ATOM 2179 N N . SER A 1 287 ? -4.699 12.375 34.719 1 98.06 287 SER A N 1
ATOM 2180 C CA . SER A 1 287 ? -5.223 13.711 34.469 1 98.06 287 SER A CA 1
ATOM 2181 C C . SER A 1 287 ? -6.598 13.898 35.094 1 98.06 287 SER A C 1
ATOM 2183 O O . SER A 1 287 ? -7.422 12.984 35.062 1 98.06 287 SER A O 1
ATOM 2185 N N . ASN A 1 288 ? -6.879 15.07 35.594 1 98.06 288 ASN A N 1
ATOM 2186 C CA . ASN A 1 288 ? -8.188 15.422 36.156 1 98.06 288 ASN A CA 1
ATOM 2187 C C . ASN A 1 288 ? -8.961 16.344 35.219 1 98.06 288 ASN A C 1
ATOM 2189 O O . ASN A 1 288 ? -10.039 16.828 35.562 1 98.06 288 ASN A O 1
ATOM 2193 N N . ILE A 1 289 ? -8.445 16.609 34.094 1 98.38 289 ILE A N 1
ATOM 2194 C CA . ILE A 1 289 ? -9.062 17.547 33.156 1 98.38 289 ILE A CA 1
ATOM 2195 C C . ILE A 1 289 ? -10.43 17.016 32.719 1 98.38 289 ILE A C 1
ATOM 2197 O O . ILE A 1 289 ? -10.562 15.867 32.281 1 98.38 289 ILE A O 1
ATOM 2201 N N . ARG A 1 290 ? -11.453 17.844 32.812 1 98.19 290 ARG A N 1
ATOM 2202 C CA . ARG A 1 290 ? -12.82 17.516 32.406 1 98.19 290 ARG A CA 1
ATOM 2203 C C . ARG A 1 290 ? -13.32 18.453 31.328 1 98.19 290 ARG A C 1
ATOM 2205 O O . ARG A 1 290 ? -14.219 18.109 30.562 1 98.19 290 ARG A O 1
ATOM 2212 N N . GLU A 1 291 ? -12.727 19.578 31.359 1 98.56 291 GLU A N 1
ATOM 2213 C CA . GLU A 1 291 ? -13.164 20.609 30.422 1 98.56 291 GLU A CA 1
ATOM 2214 C C . GLU A 1 291 ? -11.969 21.281 29.75 1 98.56 291 GLU A C 1
ATOM 2216 O O . GLU A 1 291 ? -11 21.656 30.406 1 98.56 291 GLU A O 1
ATOM 2221 N N . VAL A 1 292 ? -12.031 21.375 28.453 1 98.88 292 VAL A N 1
ATOM 2222 C CA . VAL A 1 292 ? -11.047 22.125 27.672 1 98.88 292 VAL A CA 1
ATOM 2223 C C . VAL A 1 292 ? -11.734 23.281 26.953 1 98.88 292 VAL A C 1
ATOM 2225 O O . VAL A 1 292 ? -12.648 23.078 26.141 1 98.88 292 VAL A O 1
ATOM 2228 N N . VAL A 1 293 ? -11.328 24.5 27.266 1 98.88 293 VAL A N 1
ATOM 2229 C CA . VAL A 1 293 ? -11.898 25.703 26.656 1 98.88 293 VAL A CA 1
ATOM 2230 C C . VAL A 1 293 ? -11 26.172 25.516 1 98.88 293 VAL A C 1
ATOM 2232 O O . VAL A 1 293 ? -9.82 26.469 25.734 1 98.88 293 VAL A O 1
ATOM 2235 N N . VAL A 1 294 ? -11.539 26.25 24.312 1 98.81 294 VAL A N 1
ATOM 2236 C CA . VAL A 1 294 ? -10.812 26.672 23.125 1 98.81 294 VAL A CA 1
ATOM 2237 C C . VAL A 1 294 ? -11.242 28.094 22.75 1 98.81 294 VAL A C 1
ATOM 2239 O O . VAL A 1 294 ? -12.414 28.344 22.453 1 98.81 294 VAL A O 1
ATOM 2242 N N . LEU A 1 295 ? -10.305 29.016 22.703 1 98.69 295 LEU A N 1
ATOM 2243 C CA . LEU A 1 295 ? -10.609 30.422 22.469 1 98.69 295 LEU A CA 1
ATOM 2244 C C . LEU A 1 295 ? -10.32 30.812 21.031 1 98.69 295 LEU A C 1
ATOM 2246 O O . LEU A 1 295 ? -9.281 30.438 20.469 1 98.69 295 LEU A O 1
ATOM 2250 N N . GLY A 1 296 ? -11.219 31.516 20.422 1 98.25 296 GLY A N 1
ATOM 2251 C CA . GLY A 1 296 ? -11.023 32.156 19.125 1 98.25 296 GLY A CA 1
ATOM 2252 C C . GLY A 1 296 ? -11.266 33.656 19.156 1 98.25 296 GLY A C 1
ATOM 2253 O O . GLY A 1 296 ? -12.273 34.125 19.703 1 98.25 296 GLY A O 1
ATOM 2254 N N . ARG A 1 297 ? -10.391 34.344 18.578 1 97.69 297 ARG A N 1
ATOM 2255 C CA . ARG A 1 297 ? -10.484 35.812 18.672 1 97.69 297 ARG A CA 1
ATOM 2256 C C . ARG A 1 297 ? -11.57 36.344 17.75 1 97.69 297 ARG A C 1
ATOM 2258 O O . ARG A 1 297 ? -12.078 37.438 17.953 1 97.69 297 ARG A O 1
ATOM 2265 N N . ARG A 1 298 ? -11.836 35.594 16.719 1 97.38 298 ARG A N 1
ATOM 2266 C CA . ARG A 1 298 ? -12.883 36.031 15.805 1 97.38 298 ARG A CA 1
ATOM 2267 C C . ARG A 1 298 ? -14.078 35.062 15.875 1 97.38 298 ARG A C 1
ATOM 2269 O O . ARG A 1 298 ? -14.266 34.375 16.875 1 97.38 298 ARG A O 1
ATOM 2276 N N . GLY A 1 299 ? -15 35.156 14.961 1 96.44 299 GLY A N 1
ATOM 2277 C CA . GLY A 1 299 ? -16.219 34.375 15.008 1 96.44 299 GLY A CA 1
ATOM 2278 C C . GLY A 1 299 ? -16.078 33 14.383 1 96.44 299 GLY A C 1
ATOM 2279 O O . GLY A 1 299 ? -14.992 32.625 13.914 1 96.44 299 GLY A O 1
ATOM 2280 N N . PRO A 1 300 ? -17.172 32.188 14.445 1 96.12 300 PRO A N 1
ATOM 2281 C CA . PRO A 1 300 ? -17.141 30.828 13.922 1 96.12 300 PRO A CA 1
ATOM 2282 C C . PRO A 1 300 ? -16.844 30.781 12.422 1 96.12 300 PRO A C 1
ATOM 2284 O O . PRO A 1 300 ? -16.25 29.812 11.938 1 96.12 300 PRO A O 1
ATOM 2287 N N . MET A 1 301 ? -17.172 31.812 11.703 1 95.31 301 MET A N 1
ATOM 2288 C CA . MET A 1 301 ? -16.953 31.844 10.258 1 95.31 301 MET A CA 1
ATOM 2289 C C . MET A 1 301 ? -15.484 32.094 9.93 1 95.31 301 MET A C 1
ATOM 2291 O O . MET A 1 301 ? -15.039 31.812 8.812 1 95.31 301 MET A O 1
ATOM 2295 N N . GLN A 1 302 ? -14.812 32.656 10.844 1 94.81 302 GLN A N 1
ATOM 2296 C CA . GLN A 1 302 ? -13.406 32.969 10.641 1 94.81 302 GLN A CA 1
ATOM 2297 C C . GLN A 1 302 ? -12.5 31.984 11.367 1 94.81 302 GLN A C 1
ATOM 2299 O O . GLN A 1 302 ? -11.297 32.219 11.484 1 94.81 302 GLN A O 1
ATOM 2304 N N . ALA A 1 303 ? -13.07 30.953 11.961 1 95.25 303 ALA A N 1
ATOM 2305 C CA . ALA A 1 303 ? -12.273 30 12.727 1 95.25 303 ALA A CA 1
ATOM 2306 C C . ALA A 1 303 ? -11.18 29.375 11.859 1 95.25 303 ALA A C 1
ATOM 2308 O O . ALA A 1 303 ? -11.375 29.188 10.656 1 95.25 303 ALA A O 1
ATOM 2309 N N . ALA A 1 304 ? -10.078 28.984 12.477 1 94.31 304 ALA A N 1
ATOM 2310 C CA . ALA A 1 304 ? -8.906 28.516 11.742 1 94.31 304 ALA A CA 1
ATOM 2311 C C . ALA A 1 304 ? -8.914 27 11.609 1 94.31 304 ALA A C 1
ATOM 2313 O O . ALA A 1 304 ? -8.18 26.438 10.789 1 94.31 304 ALA A O 1
ATOM 2314 N N . TYR A 1 305 ? -9.711 26.25 12.359 1 95.38 305 TYR A N 1
ATOM 2315 C CA . TYR A 1 305 ? -9.781 24.812 12.219 1 95.38 305 TYR A CA 1
ATOM 2316 C C . TYR A 1 305 ? -10.383 24.422 10.875 1 95.38 305 TYR A C 1
ATOM 2318 O O . TYR A 1 305 ? -11.242 25.125 10.344 1 95.38 305 TYR A O 1
ATOM 2326 N N . SER A 1 306 ? -9.93 23.312 10.344 1 91.56 306 SER A N 1
ATOM 2327 C CA . SER A 1 306 ? -10.523 22.797 9.117 1 91.56 306 SER A CA 1
ATOM 2328 C C . SER A 1 306 ? -11.852 22.109 9.398 1 91.56 306 SER A C 1
ATOM 2330 O O . SER A 1 306 ? -12.07 21.594 10.5 1 91.56 306 SER A O 1
ATOM 2332 N N . MET A 1 307 ? -12.672 22.141 8.406 1 90.75 307 MET A N 1
ATOM 2333 C CA . MET A 1 307 ? -14.023 21.594 8.547 1 90.75 307 MET A CA 1
ATOM 2334 C C . MET A 1 307 ? -13.977 20.109 8.867 1 90.75 307 MET A C 1
ATOM 2336 O O . MET A 1 307 ? -14.672 19.641 9.773 1 90.75 307 MET A O 1
ATOM 2340 N N . PRO A 1 308 ? -13.094 19.281 8.227 1 89.75 308 PRO A N 1
ATOM 2341 C CA . PRO A 1 308 ? -13.078 17.859 8.555 1 89.75 308 PRO A CA 1
ATOM 2342 C C . PRO A 1 308 ? -12.688 17.594 10.016 1 89.75 308 PRO A C 1
ATOM 2344 O O . PRO A 1 308 ? -13.266 16.719 10.656 1 89.75 308 PRO A O 1
ATOM 2347 N N . GLU A 1 309 ? -11.727 18.344 10.547 1 92.06 309 GLU A N 1
ATOM 2348 C CA . GLU A 1 309 ? -11.305 18.172 11.93 1 92.06 309 GLU A CA 1
ATOM 2349 C C . GLU A 1 309 ? -12.406 18.594 12.906 1 92.06 309 GLU A C 1
ATOM 2351 O O . GLU A 1 309 ? -12.594 17.953 13.945 1 92.06 309 GLU A O 1
ATOM 2356 N N . PHE A 1 310 ? -13.094 19.672 12.547 1 95.62 310 PHE A N 1
ATOM 2357 C CA . PHE A 1 310 ? -14.195 20.156 13.383 1 95.62 310 PHE A CA 1
ATOM 2358 C C . PHE A 1 310 ? -15.344 19.156 13.375 1 95.62 310 PHE A C 1
ATOM 2360 O O . PHE A 1 310 ? -15.938 18.875 14.422 1 95.62 310 PHE A O 1
ATOM 2367 N N . LEU A 1 311 ? -15.648 18.609 12.211 1 92.19 311 LEU A N 1
ATOM 2368 C CA . LEU A 1 311 ? -16.703 17.609 12.062 1 92.19 311 LEU A CA 1
ATOM 2369 C C . LEU A 1 311 ? -16.391 16.375 12.898 1 92.19 311 LEU A C 1
ATOM 2371 O O . LEU A 1 311 ? -17.266 15.828 13.57 1 92.19 311 LEU A O 1
ATOM 2375 N N . ALA A 1 312 ? -15.203 15.984 12.914 1 89.56 312 ALA A N 1
ATOM 2376 C CA . ALA A 1 312 ? -14.781 14.766 13.609 1 89.56 312 ALA A CA 1
ATOM 2377 C C . ALA A 1 312 ? -14.953 14.906 15.117 1 89.56 312 ALA A C 1
ATOM 2379 O O . ALA A 1 312 ? -15.188 13.914 15.812 1 89.56 312 ALA A O 1
ATOM 2380 N N . LEU A 1 313 ? -14.914 16.094 15.648 1 93.56 313 LEU A N 1
ATOM 2381 C CA . LEU A 1 313 ? -15.047 16.312 17.078 1 93.56 313 LEU A CA 1
ATOM 2382 C C . LEU A 1 313 ? -16.406 15.859 17.578 1 93.56 313 LEU A C 1
ATOM 2384 O O . LEU A 1 313 ? -16.547 15.422 18.734 1 93.56 313 LEU A O 1
ATOM 2388 N N . GLY A 1 314 ? -17.375 16.016 16.734 1 91.81 314 GLY A N 1
ATOM 2389 C CA . GLY A 1 314 ? -18.734 15.695 17.125 1 91.81 314 GLY A CA 1
ATOM 2390 C C . GLY A 1 314 ? -18.953 14.211 17.359 1 91.81 314 GLY A C 1
ATOM 2391 O O . GLY A 1 314 ? -19.969 13.805 17.922 1 91.81 314 GLY A O 1
ATOM 2392 N N . TYR A 1 315 ? -17.984 13.453 17.062 1 89.38 315 TYR A N 1
ATOM 2393 C CA . TYR A 1 315 ? -18.172 12.008 17.125 1 89.38 315 TYR A CA 1
ATOM 2394 C C . TYR A 1 315 ? -17.234 11.383 18.156 1 89.38 315 TYR A C 1
ATOM 2396 O O . TYR A 1 315 ? -17.109 10.156 18.219 1 89.38 315 TYR A O 1
ATOM 2404 N N . LEU A 1 316 ? -16.594 12.18 18.906 1 91.25 316 LEU A N 1
ATOM 2405 C CA . LEU A 1 316 ? -15.688 11.664 19.922 1 91.25 316 LEU A CA 1
ATOM 2406 C C . LEU A 1 316 ? -16.453 10.961 21.047 1 91.25 316 LEU A C 1
ATOM 2408 O O . LEU A 1 316 ? -17.344 11.562 21.656 1 91.25 316 LEU A O 1
ATOM 2412 N N . PRO A 1 317 ? -16.094 9.734 21.281 1 90.44 317 PRO A N 1
ATOM 2413 C CA . PRO A 1 317 ? -16.766 9.062 22.406 1 90.44 317 PRO A CA 1
ATOM 2414 C C . PRO A 1 317 ? -16.422 9.688 23.75 1 90.44 317 PRO A C 1
ATOM 2416 O O . PRO A 1 317 ? -15.258 9.984 24.031 1 90.44 317 PRO A O 1
ATOM 2419 N N . GLY A 1 318 ? -17.422 9.945 24.531 1 94.38 318 GLY A N 1
ATOM 2420 C CA . GLY A 1 318 ? -17.219 10.414 25.891 1 94.38 318 GLY A CA 1
ATOM 2421 C C . GLY A 1 318 ? -16.906 11.891 25.969 1 94.38 318 GLY A C 1
ATOM 2422 O O . GLY A 1 318 ? -16.469 12.383 27.016 1 94.38 318 GLY A O 1
ATOM 2423 N N . VAL A 1 319 ? -17.141 12.633 24.891 1 97 319 VAL A N 1
ATOM 2424 C CA . VAL A 1 319 ? -16.812 14.055 24.875 1 97 319 VAL A CA 1
ATOM 2425 C C . VAL A 1 319 ? -17.969 14.844 24.25 1 97 319 VAL A C 1
ATOM 2427 O O . VAL A 1 319 ? -18.516 14.453 23.219 1 97 319 VAL A O 1
ATOM 2430 N N . ASP A 1 320 ? -18.406 15.867 24.875 1 97.81 320 ASP A N 1
ATOM 2431 C CA . ASP A 1 320 ? -19.391 16.797 24.328 1 97.81 320 ASP A CA 1
ATOM 2432 C C . ASP A 1 320 ? -18.734 18.062 23.812 1 97.81 320 ASP A C 1
ATOM 2434 O O . ASP A 1 320 ? -17.812 18.594 24.438 1 97.81 320 ASP A O 1
ATOM 2438 N N . VAL A 1 321 ? -19.156 18.484 22.656 1 98 321 VAL A N 1
ATOM 2439 C CA . VAL A 1 321 ? -18.766 19.797 22.156 1 98 321 VAL A CA 1
ATOM 2440 C C . VAL A 1 321 ? -19.781 20.844 22.594 1 98 321 VAL A C 1
ATOM 2442 O O . VAL A 1 321 ? -20.984 20.703 22.328 1 98 321 VAL A O 1
ATOM 2445 N N . VAL A 1 322 ? -19.297 21.859 23.219 1 98.25 322 VAL A N 1
ATOM 2446 C CA . VAL A 1 322 ? -20.203 22.844 23.812 1 98.25 322 VAL A CA 1
ATOM 2447 C C . VAL A 1 322 ? -19.922 24.219 23.203 1 98.25 322 VAL A C 1
ATOM 2449 O O . VAL A 1 322 ? -18.781 24.672 23.172 1 98.25 322 VAL A O 1
ATOM 2452 N N . ILE A 1 323 ? -20.938 24.844 22.719 1 98 323 ILE A N 1
ATOM 2453 C CA . ILE A 1 323 ? -20.891 26.188 22.172 1 98 323 ILE A CA 1
ATOM 2454 C C . ILE A 1 323 ? -22.109 26.984 22.641 1 98 323 ILE A C 1
ATOM 2456 O O . ILE A 1 323 ? -23.234 26.469 22.609 1 98 323 ILE A O 1
ATOM 2460 N N . ASP A 1 324 ? -21.875 28.156 23.141 1 95.75 324 ASP A N 1
ATOM 2461 C CA . ASP A 1 324 ? -22.984 29.031 23.484 1 95.75 324 ASP A CA 1
ATOM 2462 C C . ASP A 1 324 ? -23.656 29.594 22.234 1 95.75 324 ASP A C 1
ATOM 2464 O O . ASP A 1 324 ? -23.016 30.281 21.438 1 95.75 324 ASP A O 1
ATOM 2468 N N . ASP A 1 325 ? -24.906 29.344 22.109 1 94.88 325 ASP A N 1
ATOM 2469 C CA . ASP A 1 325 ? -25.656 29.766 20.922 1 94.88 325 ASP A CA 1
ATOM 2470 C C . ASP A 1 325 ? -25.547 31.266 20.688 1 94.88 325 ASP A C 1
ATOM 2472 O O . ASP A 1 325 ? -25.547 31.719 19.547 1 94.88 325 ASP A O 1
ATOM 2476 N N . ALA A 1 326 ? -25.406 32 21.672 1 92.75 326 ALA A N 1
ATOM 2477 C CA . ALA A 1 326 ? -25.312 33.438 21.594 1 92.75 326 ALA A CA 1
ATOM 2478 C C . ALA A 1 326 ? -24.047 33.875 20.859 1 92.75 326 ALA A C 1
ATOM 2480 O O . ALA A 1 326 ? -24 34.938 20.234 1 92.75 326 ALA A O 1
ATOM 2481 N N . GLU A 1 327 ? -23.062 33.094 20.938 1 93.06 327 GLU A N 1
ATOM 2482 C CA . GLU A 1 327 ? -21.781 33.438 20.312 1 93.06 327 GLU A CA 1
ATOM 2483 C C . GLU A 1 327 ? -21.766 33.062 18.828 1 93.06 327 GLU A C 1
ATOM 2485 O O . GLU A 1 327 ? -20.797 33.375 18.125 1 93.06 327 GLU A O 1
ATOM 2490 N N . LEU A 1 328 ? -22.875 32.562 18.344 1 96.06 328 LEU A N 1
ATOM 2491 C CA . LEU A 1 328 ? -22.969 32.156 16.953 1 96.06 328 LEU A CA 1
ATOM 2492 C C . LEU A 1 328 ? -23.719 33.219 16.141 1 96.06 328 LEU A C 1
ATOM 2494 O O . LEU A 1 328 ? -23.906 33.031 14.93 1 96.06 328 LEU A O 1
ATOM 2498 N N . THR A 1 329 ? -24.141 34.25 16.828 1 94.56 329 THR A N 1
ATOM 2499 C CA . THR A 1 329 ? -24.734 35.375 16.109 1 94.56 329 THR A CA 1
ATOM 2500 C C . THR A 1 329 ? -23.688 36.062 15.227 1 94.56 329 THR A C 1
ATOM 2502 O O . THR A 1 329 ? -22.641 36.5 15.727 1 94.56 329 THR A O 1
ATOM 2505 N N . LEU A 1 330 ? -23.984 36.25 14 1 96.06 330 LEU A N 1
ATOM 2506 C CA . LEU A 1 330 ? -23.016 36.75 13.039 1 96.06 330 LEU A CA 1
ATOM 2507 C C . LEU A 1 330 ? -23.094 38.25 12.922 1 96.06 330 LEU A C 1
ATOM 2509 O O . LEU A 1 330 ? -24.172 38.844 13 1 96.06 330 LEU A O 1
ATOM 2513 N N . ASP A 1 331 ? -21.938 38.906 12.766 1 94.44 331 ASP A N 1
ATOM 2514 C CA . ASP A 1 331 ? -21.922 40.312 12.336 1 94.44 331 ASP A CA 1
ATOM 2515 C C . ASP A 1 331 ? -22.453 40.438 10.906 1 94.44 331 ASP A C 1
ATOM 2517 O O . ASP A 1 331 ? -22.547 39.469 10.18 1 94.44 331 ASP A O 1
ATOM 2521 N N . PRO A 1 332 ? -22.719 41.656 10.5 1 94.25 332 PRO A N 1
ATOM 2522 C CA . PRO A 1 332 ? -23.375 41.844 9.203 1 94.25 332 PRO A CA 1
ATOM 2523 C C . PRO A 1 332 ? -22.531 41.344 8.039 1 94.25 332 PRO A C 1
ATOM 2525 O O . PRO A 1 332 ? -23.078 40.781 7.086 1 94.25 332 PRO A O 1
ATOM 2528 N N . VAL A 1 333 ? -21.297 41.562 8.117 1 95.62 333 VAL A N 1
ATOM 2529 C CA . VAL A 1 333 ? -20.422 41.125 7.027 1 95.62 333 VAL A CA 1
ATOM 2530 C C . VAL A 1 333 ? -20.406 39.625 6.949 1 95.62 333 VAL A C 1
ATOM 2532 O O . VAL A 1 333 ? -20.547 39.031 5.867 1 95.62 333 VAL A O 1
ATOM 2535 N N . SER A 1 334 ? -20.234 38.969 8.047 1 96.06 334 SER A N 1
ATOM 2536 C CA . SER A 1 334 ? -20.219 37.5 8.109 1 96.06 334 SER A CA 1
ATOM 2537 C C . SER A 1 334 ? -21.562 36.906 7.703 1 96.06 334 SER A C 1
ATOM 2539 O O . SER A 1 334 ? -21.625 35.875 7.066 1 96.06 334 SER A O 1
ATOM 2541 N N . GLN A 1 335 ? -22.656 37.594 8.078 1 95.94 335 GLN A N 1
ATOM 2542 C CA . GLN A 1 335 ? -23.984 37.125 7.68 1 95.94 335 GLN A CA 1
ATOM 2543 C C . GLN A 1 335 ? -24.141 37.188 6.164 1 95.94 335 GLN A C 1
ATOM 2545 O O . GLN A 1 335 ? -24.719 36.25 5.566 1 95.94 335 GLN A O 1
ATOM 2550 N N . ALA A 1 336 ? -23.625 38.219 5.586 1 95.06 336 ALA A N 1
ATOM 2551 C CA . ALA A 1 336 ? -23.703 38.344 4.133 1 95.06 336 ALA A CA 1
ATOM 2552 C C . ALA A 1 336 ? -22.938 37.219 3.443 1 95.06 336 ALA A C 1
ATOM 2554 O O . ALA A 1 336 ? -23.375 36.719 2.412 1 95.06 336 ALA A O 1
ATOM 2555 N N . ILE A 1 337 ? -21.781 36.938 4.016 1 93.19 337 ILE A N 1
ATOM 2556 C CA . ILE A 1 337 ? -20.984 35.844 3.465 1 93.19 337 ILE A CA 1
ATOM 2557 C C . ILE A 1 337 ? -21.734 34.531 3.572 1 93.19 337 ILE A C 1
ATOM 2559 O O . ILE A 1 337 ? -21.781 33.75 2.615 1 93.19 337 ILE A O 1
ATOM 2563 N N . TYR A 1 338 ? -22.312 34.25 4.68 1 94.62 338 TYR A N 1
ATOM 2564 C CA . TYR A 1 338 ? -23.062 33.031 4.91 1 94.62 338 TYR A CA 1
ATOM 2565 C C . TYR A 1 338 ? -24.25 32.938 3.967 1 94.62 338 TYR A C 1
ATOM 2567 O O . TYR A 1 338 ? -24.594 31.844 3.502 1 94.62 338 TYR A O 1
ATOM 2575 N N . ASP A 1 339 ? -24.891 34.031 3.713 1 94.75 339 ASP A N 1
ATOM 2576 C CA . ASP A 1 339 ? -26.094 34.062 2.895 1 94.75 339 ASP A CA 1
ATOM 2577 C C . ASP A 1 339 ? -25.75 34 1.407 1 94.75 339 ASP A C 1
ATOM 2579 O O . ASP A 1 339 ? -26.641 33.812 0.567 1 94.75 339 ASP A O 1
ATOM 2583 N N . ASP A 1 340 ? -24.469 34.281 1.099 1 93.62 340 ASP A N 1
ATOM 2584 C CA . ASP A 1 340 ? -24.031 34.219 -0.294 1 93.62 340 ASP A CA 1
ATOM 2585 C C . ASP A 1 340 ? -24.281 32.844 -0.91 1 93.62 340 ASP A C 1
ATOM 2587 O O . ASP A 1 340 ? -23.797 31.844 -0.392 1 93.62 340 ASP A O 1
ATOM 2591 N N . PRO A 1 341 ? -24.969 32.781 -1.975 1 90 341 PRO A N 1
ATOM 2592 C CA . PRO A 1 341 ? -25.219 31.5 -2.623 1 90 341 PRO A CA 1
ATOM 2593 C C . PRO A 1 341 ? -23.938 30.828 -3.115 1 90 341 PRO A C 1
ATOM 2595 O O . PRO A 1 341 ? -23.906 29.609 -3.301 1 90 341 PRO A O 1
ATOM 2598 N N . ASP A 1 342 ? -22.906 31.641 -3.234 1 89.38 342 ASP A N 1
ATOM 2599 C CA . ASP A 1 342 ? -21.641 31.109 -3.746 1 89.38 342 ASP A CA 1
ATOM 2600 C C . ASP A 1 342 ? -20.656 30.859 -2.613 1 89.38 342 ASP A C 1
ATOM 2602 O O . ASP A 1 342 ? -19.453 30.781 -2.848 1 89.38 342 ASP A O 1
ATOM 2606 N N . ILE A 1 343 ? -21.125 30.703 -1.442 1 91.12 343 ILE A N 1
ATOM 2607 C CA . ILE A 1 343 ? -20.266 30.406 -0.304 1 91.12 343 ILE A CA 1
ATOM 2608 C C . ILE A 1 343 ? -19.609 29.031 -0.476 1 91.12 343 ILE A C 1
ATOM 2610 O O . ILE A 1 343 ? -20.25 28.109 -0.988 1 91.12 343 ILE A O 1
ATOM 2614 N N . GLU A 1 344 ? -18.359 28.984 -0.054 1 89.19 344 GLU A N 1
ATOM 2615 C CA . GLU A 1 344 ? -17.719 27.672 -0.03 1 89.19 344 GLU A CA 1
ATOM 2616 C C . GLU A 1 344 ? -18.469 26.703 0.887 1 89.19 344 GLU A C 1
ATOM 2618 O O . GLU A 1 344 ? -18.656 27 2.07 1 89.19 344 GLU A O 1
ATOM 2623 N N . PRO A 1 345 ? -18.859 25.531 0.403 1 88.06 345 PRO A N 1
ATOM 2624 C CA . PRO A 1 345 ? -19.688 24.625 1.186 1 88.06 345 PRO A CA 1
ATOM 2625 C C . PRO A 1 345 ? -19.047 24.219 2.512 1 88.06 345 PRO A C 1
ATOM 2627 O O . PRO A 1 345 ? -19.75 24.062 3.518 1 88.06 345 PRO A O 1
ATOM 2630 N N . SER A 1 346 ? -17.766 24.047 2.455 1 88.56 346 SER A N 1
ATOM 2631 C CA . SER A 1 346 ? -17.078 23.672 3.686 1 88.56 346 SER A CA 1
ATOM 2632 C C . SER A 1 346 ? -17.234 24.75 4.758 1 88.56 346 SER A C 1
ATOM 2634 O O . SER A 1 346 ? -17.406 24.422 5.938 1 88.56 346 SER A O 1
ATOM 2636 N N . ARG A 1 347 ? -17.203 25.984 4.367 1 89.69 347 ARG A N 1
ATOM 2637 C CA . ARG A 1 347 ? -17.375 27.094 5.305 1 89.69 347 ARG A CA 1
ATOM 2638 C C . ARG A 1 347 ? -18.797 27.141 5.855 1 89.69 347 ARG A C 1
ATOM 2640 O O . ARG A 1 347 ? -18.984 27.375 7.047 1 89.69 347 ARG A O 1
ATOM 2647 N N . LYS A 1 348 ? -19.75 26.938 4.969 1 92.44 348 LYS A N 1
ATOM 2648 C CA . LYS A 1 348 ? -21.141 26.891 5.391 1 92.44 348 LYS A CA 1
ATOM 2649 C C . LYS A 1 348 ? -21.375 25.75 6.379 1 92.44 348 LYS A C 1
ATOM 2651 O O . LYS A 1 348 ? -22.016 25.953 7.41 1 92.44 348 LYS A O 1
ATOM 2656 N N . LEU A 1 349 ? -20.812 24.625 6.047 1 91.62 349 LEU A N 1
ATOM 2657 C CA . LEU A 1 349 ? -21 23.453 6.891 1 91.62 349 LEU A CA 1
ATOM 2658 C C . LEU A 1 349 ? -20.375 23.656 8.266 1 91.62 349 LEU A C 1
ATOM 2660 O O . LEU A 1 349 ? -20.906 23.188 9.273 1 91.62 349 LEU A O 1
ATOM 2664 N N . ALA A 1 350 ? -19.25 24.328 8.359 1 92.88 350 ALA A N 1
ATOM 2665 C CA . ALA A 1 350 ? -18.594 24.578 9.641 1 92.88 350 ALA A CA 1
ATOM 2666 C C . ALA A 1 350 ? -19.516 25.359 10.586 1 92.88 350 ALA A C 1
ATOM 2668 O O . ALA A 1 350 ? -19.609 25.031 11.766 1 92.88 350 ALA A O 1
ATOM 2669 N N . LEU A 1 351 ? -20.141 26.344 10.023 1 95.56 351 LEU A N 1
ATOM 2670 C CA . LEU A 1 351 ? -21.062 27.094 10.852 1 95.56 351 LEU A CA 1
ATOM 2671 C C . LEU A 1 351 ? -22.281 26.25 11.219 1 95.56 351 LEU A C 1
ATOM 2673 O O . LEU A 1 351 ? -22.781 26.328 12.352 1 95.56 351 LEU A O 1
ATOM 2677 N N . ASP A 1 352 ? -22.812 25.516 10.258 1 95.38 352 ASP A N 1
ATOM 2678 C CA . ASP A 1 352 ? -23.953 24.641 10.531 1 95.38 352 ASP A CA 1
ATOM 2679 C C . ASP A 1 352 ? -23.609 23.625 11.633 1 95.38 352 ASP A C 1
ATOM 2681 O O . ASP A 1 352 ? -24.453 23.344 12.492 1 95.38 352 ASP A O 1
ATOM 2685 N N . LEU A 1 353 ? -22.438 23.125 11.609 1 94.62 353 LEU A N 1
ATOM 2686 C CA . LEU A 1 353 ? -21.969 22.203 12.648 1 94.62 353 LEU A CA 1
ATOM 2687 C C . LEU A 1 353 ? -21.938 22.891 14 1 94.62 353 LEU A C 1
ATOM 2689 O O . LEU A 1 353 ? -22.359 22.328 15.008 1 94.62 353 LEU A O 1
ATOM 2693 N N . ALA A 1 354 ? -21.375 24.125 13.992 1 97.31 354 ALA A N 1
ATOM 2694 C CA . ALA A 1 354 ? -21.328 24.875 15.242 1 97.31 354 ALA A CA 1
ATOM 2695 C C . ALA A 1 354 ? -22.719 25.031 15.844 1 97.31 354 ALA A C 1
ATOM 2697 O O . ALA A 1 354 ? -22.906 24.875 17.047 1 97.31 354 ALA A O 1
ATOM 2698 N N . ARG A 1 355 ? -23.688 25.297 15.031 1 97.06 355 ARG A N 1
ATOM 2699 C CA . ARG A 1 355 ? -25.062 25.438 15.477 1 97.06 355 ARG A CA 1
ATOM 2700 C C . ARG A 1 355 ? -25.625 24.109 15.977 1 97.06 355 ARG A C 1
ATOM 2702 O O . ARG A 1 355 ? -26.344 24.078 16.984 1 97.06 355 ARG A O 1
ATOM 2709 N N . GLU A 1 356 ? -25.281 23.078 15.25 1 95.94 356 GLU A N 1
ATOM 2710 C CA . GLU A 1 356 ? -25.703 21.75 15.695 1 95.94 356 GLU A CA 1
ATOM 2711 C C . GLU A 1 356 ? -25.125 21.422 17.062 1 95.94 356 GLU A C 1
ATOM 2713 O O . GLU A 1 356 ? -25.828 20.922 17.938 1 95.94 356 GLU A O 1
ATOM 2718 N N . TYR A 1 357 ? -23.844 21.734 17.25 1 96.81 357 TYR A N 1
ATOM 2719 C CA . TYR A 1 357 ? -23.188 21.453 18.516 1 96.81 357 TYR A CA 1
ATOM 2720 C C . TYR A 1 357 ? -23.812 22.281 19.641 1 96.81 357 TYR A C 1
ATOM 2722 O O . TYR A 1 357 ? -23.984 21.781 20.75 1 96.81 357 TYR A O 1
ATOM 2730 N N . ALA A 1 358 ? -24.141 23.484 19.344 1 96.94 358 ALA A N 1
ATOM 2731 C CA . ALA A 1 358 ? -24.719 24.391 20.328 1 96.94 358 ALA A CA 1
ATOM 2732 C C . ALA A 1 358 ? -26.047 23.844 20.844 1 96.94 358 ALA A C 1
ATOM 2734 O O . ALA A 1 358 ? -26.438 24.094 21.984 1 96.94 358 ALA A O 1
ATOM 2735 N N . HIS A 1 359 ? -26.719 23.078 20.062 1 95.69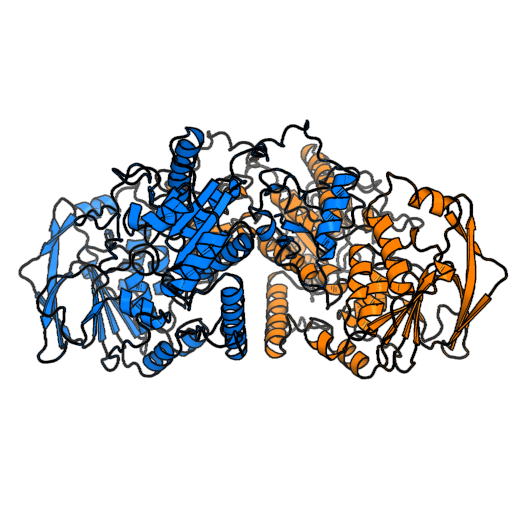 359 HIS A N 1
ATOM 2736 C CA . HIS A 1 359 ? -28.062 22.625 20.422 1 95.69 359 HIS A CA 1
ATOM 2737 C C . HIS A 1 359 ? -28.047 21.141 20.812 1 95.69 359 HIS A C 1
ATOM 2739 O O . HIS A 1 359 ? -29.094 20.562 21.094 1 95.69 359 HIS A O 1
ATOM 2745 N N . SER A 1 360 ? -26.891 20.609 20.781 1 94.06 360 SER A N 1
ATOM 2746 C CA . SER A 1 360 ? -26.781 19.203 21.172 1 94.06 360 SER A CA 1
ATOM 2747 C C . SER A 1 360 ? -26.875 19.031 22.672 1 94.06 360 SER A C 1
ATOM 2749 O O . SER A 1 360 ? -26.344 19.859 23.438 1 94.06 360 SER A O 1
ATOM 2751 N N . ALA A 1 361 ? -27.484 17.953 23.094 1 91.56 361 ALA A N 1
ATOM 2752 C CA . ALA A 1 361 ? -27.609 17.672 24.531 1 91.56 361 ALA A CA 1
ATOM 2753 C C . ALA A 1 361 ? -26.281 17.219 25.125 1 91.56 361 ALA A C 1
ATOM 2755 O O . ALA A 1 361 ? -25.5 16.547 24.453 1 91.56 361 ALA A O 1
ATOM 2756 N N . ARG A 1 362 ? -26.109 17.656 26.344 1 93.19 362 ARG A N 1
ATOM 2757 C CA . ARG A 1 362 ? -24.922 17.219 27.078 1 93.19 362 ARG A CA 1
ATOM 2758 C C . ARG A 1 362 ? -25.172 15.867 27.75 1 93.19 362 ARG A C 1
ATOM 2760 O O . ARG A 1 362 ? -26.25 15.609 28.266 1 93.19 362 ARG A O 1
ATOM 2767 N N . THR A 1 363 ? -24.234 15.031 27.578 1 93.94 363 THR A N 1
ATOM 2768 C CA . THR A 1 363 ? -24.312 13.734 28.234 1 93.94 363 THR A CA 1
ATOM 2769 C C . THR A 1 363 ? -23.578 13.742 29.578 1 93.94 363 THR A C 1
ATOM 2771 O O . THR A 1 363 ? -22.422 14.125 29.641 1 93.94 363 THR A O 1
ATOM 2774 N N . THR A 1 364 ? -24.25 13.258 30.594 1 93.19 364 THR A N 1
ATOM 2775 C CA . THR A 1 364 ? -23.672 13.227 31.938 1 93.19 364 THR A CA 1
ATOM 2776 C C . THR A 1 364 ? -22.422 12.352 31.969 1 93.19 364 THR A C 1
ATOM 2778 O O . THR A 1 364 ? -22.438 11.234 31.453 1 93.19 364 THR A O 1
ATOM 2781 N N . GLY A 1 365 ? -21.406 12.859 32.562 1 93.69 365 GLY A N 1
ATOM 2782 C CA . GLY A 1 365 ? -20.172 12.094 32.688 1 93.69 365 GLY A CA 1
ATOM 2783 C C . GLY A 1 365 ? -19.172 12.383 31.609 1 93.69 365 GLY A C 1
ATOM 2784 O O . GLY A 1 365 ? -17.984 12.109 31.766 1 93.69 365 GLY A O 1
ATOM 2785 N N . ASN A 1 366 ? -19.688 12.953 30.516 1 97.12 366 ASN A N 1
ATOM 2786 C CA . ASN A 1 366 ? -18.797 13.273 29.406 1 97.12 366 ASN A CA 1
ATOM 2787 C C . ASN A 1 366 ? -17.859 14.43 29.75 1 97.12 366 ASN A C 1
ATOM 2789 O O . ASN A 1 366 ? -18.234 15.336 30.484 1 97.12 366 ASN A O 1
ATOM 2793 N N . LYS A 1 367 ? -16.672 14.32 29.266 1 98.25 367 LYS A N 1
ATOM 2794 C CA . LYS A 1 367 ? -15.82 15.508 29.234 1 98.25 367 LYS A CA 1
ATOM 2795 C C . LYS A 1 367 ? -16.297 16.5 28.188 1 98.25 367 LYS A C 1
ATOM 2797 O O . LYS A 1 367 ? -17.141 16.172 27.344 1 98.25 367 LYS A O 1
ATOM 2802 N N . GLN A 1 368 ? -15.781 17.734 28.312 1 98.44 368 GLN A N 1
ATOM 2803 C CA . GLN A 1 368 ? -16.312 18.766 27.438 1 98.44 368 GLN A CA 1
ATOM 2804 C C . GLN A 1 368 ? -15.195 19.531 26.719 1 98.44 368 GLN A C 1
ATOM 2806 O O . GLN A 1 368 ? -14.164 19.812 27.328 1 98.44 368 GLN A O 1
ATOM 2811 N N . ILE A 1 369 ? -15.406 19.766 25.484 1 98.75 369 ILE A N 1
ATOM 2812 C CA . ILE A 1 369 ? -14.656 20.766 24.734 1 98.75 369 ILE A CA 1
ATOM 2813 C C . ILE A 1 369 ? -15.539 21.984 24.453 1 98.75 369 ILE A C 1
ATOM 2815 O O . ILE A 1 369 ? -16.516 21.891 23.719 1 98.75 369 ILE A O 1
ATOM 2819 N N . VAL A 1 370 ? -15.203 23.031 25.047 1 98.69 370 VAL A N 1
ATOM 2820 C CA . VAL A 1 370 ? -16.016 24.25 24.984 1 98.69 370 VAL A CA 1
ATOM 2821 C C . VAL A 1 370 ? -15.367 25.25 24.031 1 98.69 370 VAL A C 1
ATOM 2823 O O . VAL A 1 370 ? -14.203 25.641 24.219 1 98.69 370 VAL A O 1
ATOM 2826 N N . PHE A 1 371 ? -16.109 25.688 23.016 1 98.69 371 PHE A N 1
ATOM 2827 C CA . PHE A 1 371 ? -15.633 26.734 22.125 1 98.69 371 PHE A CA 1
ATOM 2828 C C . PHE A 1 371 ? -16.141 28.094 22.547 1 98.69 371 PHE A C 1
ATOM 2830 O O . PHE A 1 371 ? -17.328 28.266 22.812 1 98.69 371 PHE A O 1
ATOM 2837 N N . ARG A 1 372 ? -15.234 29.016 22.703 1 98.31 372 ARG A N 1
ATOM 2838 C CA . ARG A 1 372 ? -15.555 30.422 22.938 1 98.31 372 ARG A CA 1
ATOM 2839 C C . ARG A 1 372 ? -15.078 31.297 21.781 1 98.31 372 ARG A C 1
ATOM 2841 O O . ARG A 1 372 ? -13.883 31.328 21.469 1 98.31 372 ARG A O 1
ATOM 2848 N N . TYR A 1 373 ? -16.016 31.969 21.141 1 98.19 373 TYR A N 1
ATOM 2849 C CA . TYR A 1 373 ? -15.695 32.844 20.016 1 98.19 373 TYR A CA 1
ATOM 2850 C C . TYR A 1 373 ? -15.688 34.281 20.453 1 98.19 373 TYR A C 1
ATOM 2852 O O . TYR A 1 373 ? -16.234 34.656 21.5 1 98.19 373 TYR A O 1
ATOM 2860 N N . LEU A 1 374 ? -14.961 35.125 19.672 1 97.81 374 LEU A N 1
ATOM 2861 C CA . LEU A 1 374 ? -14.922 36.562 19.859 1 97.81 374 LEU A CA 1
ATOM 2862 C C . LEU A 1 374 ? -14.344 36.938 21.219 1 97.81 374 LEU A C 1
ATOM 2864 O O . LEU A 1 374 ? -14.875 37.812 21.906 1 97.81 374 LEU A O 1
ATOM 2868 N N . VAL A 1 375 ? -13.359 36.219 21.594 1 98.12 375 VAL A N 1
ATOM 2869 C CA . VAL A 1 375 ? -12.688 36.531 22.844 1 98.12 375 VAL A CA 1
ATOM 2870 C C . VAL A 1 375 ? -11.18 36.469 22.656 1 98.12 375 VAL A C 1
ATOM 2872 O O . VAL A 1 375 ? -10.672 35.719 21.812 1 98.12 375 VAL A O 1
ATOM 2875 N N . SER A 1 376 ? -10.469 37.281 23.328 1 97.88 376 SER A N 1
ATOM 2876 C CA . SER A 1 376 ? -9.016 37.312 23.375 1 97.88 376 SER A CA 1
ATOM 2877 C C . SER A 1 376 ? -8.508 37.344 24.812 1 97.88 376 SER A C 1
ATOM 2879 O O . SER A 1 376 ? -9.109 38 25.672 1 97.88 376 SER A O 1
ATOM 2881 N N . PRO A 1 377 ? -7.461 36.594 25.094 1 98.12 377 PRO A N 1
ATOM 2882 C CA . PRO A 1 377 ? -6.875 36.719 26.422 1 98.12 377 PRO A CA 1
ATOM 2883 C C . PRO A 1 377 ? -6.199 38.094 26.625 1 98.12 377 PRO A C 1
ATOM 2885 O O . PRO A 1 377 ? -5.457 38.562 25.75 1 98.12 377 PRO A O 1
ATOM 2888 N N . ARG A 1 378 ? -6.453 38.656 27.703 1 97.12 378 ARG A N 1
ATOM 2889 C CA . ARG A 1 378 ? -5.852 39.938 28.047 1 97.12 378 ARG A CA 1
ATOM 2890 C C . ARG A 1 378 ? -4.742 39.781 29.078 1 97.12 378 ARG A C 1
ATOM 2892 O O . ARG A 1 378 ? -3.744 40.5 29.047 1 97.12 378 ARG A O 1
ATOM 2899 N N . HIS A 1 379 ? -4.98 38.906 30.031 1 97.25 379 HIS A N 1
ATOM 2900 C CA . HIS A 1 379 ? -4.066 38.656 31.141 1 97.25 379 HIS A CA 1
ATOM 2901 C C . HIS A 1 379 ? -4.184 37.219 31.656 1 97.25 379 HIS A C 1
ATOM 2903 O O . HIS A 1 379 ? -5.293 36.719 31.797 1 97.25 379 HIS A O 1
ATOM 2909 N N . ILE A 1 380 ? -2.99 36.625 31.797 1 98.19 380 ILE A N 1
ATOM 2910 C CA . ILE A 1 380 ? -2.941 35.375 32.562 1 98.19 380 ILE A CA 1
ATOM 2911 C C . ILE A 1 380 ? -2.578 35.656 34 1 98.19 380 ILE A C 1
ATOM 2913 O O . ILE A 1 380 ? -1.49 36.156 34.281 1 98.19 380 ILE A O 1
ATOM 2917 N N . ARG A 1 381 ? -3.457 35.281 34.906 1 97.75 381 ARG A N 1
ATOM 2918 C CA . ARG A 1 381 ? -3.326 35.719 36.281 1 97.75 381 ARG A CA 1
ATOM 2919 C C . ARG A 1 381 ? -2.918 34.562 37.188 1 97.75 381 ARG A C 1
ATOM 2921 O O . ARG A 1 381 ? -3.27 33.406 36.938 1 97.75 381 ARG A O 1
ATOM 2928 N N . GLY A 1 382 ? -2.195 34.938 38.25 1 95.38 382 GLY A N 1
ATOM 2929 C CA . GLY A 1 382 ? -1.769 34 39.281 1 95.38 382 GLY A CA 1
ATOM 2930 C C . GLY A 1 382 ? -0.545 34.469 40.031 1 95.38 382 GLY A C 1
ATOM 2931 O O . GLY A 1 382 ? 0.185 35.344 39.562 1 95.38 382 GLY A O 1
ATOM 2932 N N . GLY A 1 383 ? -0.36 33.969 41.25 1 93 383 GLY A N 1
ATOM 2933 C CA . GLY A 1 383 ? 0.826 34.312 42.031 1 93 383 GLY A CA 1
ATOM 2934 C C . GLY A 1 383 ? 2.068 33.562 41.562 1 93 383 GLY A C 1
ATOM 2935 O O . GLY A 1 383 ? 2.818 34.094 40.719 1 93 383 GLY A O 1
ATOM 2936 N N . ASP A 1 384 ? 2.131 32.281 41.844 1 94.44 384 ASP A N 1
ATOM 2937 C CA . ASP A 1 384 ? 3.301 31.484 41.5 1 94.44 384 ASP A CA 1
ATOM 2938 C C . ASP A 1 384 ? 3.023 30.625 40.25 1 94.44 384 ASP A C 1
ATOM 2940 O O . ASP A 1 384 ? 3.955 30.156 39.594 1 94.44 384 ASP A O 1
ATOM 2944 N N . ARG A 1 385 ? 1.771 30.531 40.031 1 96.88 385 ARG A N 1
ATOM 2945 C CA . ARG A 1 385 ? 1.328 29.734 38.906 1 96.88 385 ARG A CA 1
ATOM 2946 C C . ARG A 1 385 ? 0.007 30.266 38.344 1 96.88 385 ARG A C 1
ATOM 2948 O O . ARG A 1 385 ? -0.661 31.078 39 1 96.88 385 ARG A O 1
ATOM 2955 N N . VAL A 1 386 ? -0.322 29.797 37.125 1 98.06 386 VAL A N 1
ATOM 2956 C CA . VAL A 1 386 ? -1.561 30.234 36.5 1 98.06 386 VAL A CA 1
ATOM 2957 C C . VAL A 1 386 ? -2.752 29.859 37.375 1 98.06 386 VAL A C 1
ATOM 2959 O O . VAL A 1 386 ? -2.848 28.734 37.875 1 98.06 386 VAL A O 1
ATOM 2962 N N . GLU A 1 387 ? -3.617 30.797 37.562 1 97.94 387 GLU A N 1
ATOM 2963 C CA . GLU A 1 387 ? -4.84 30.547 38.312 1 97.94 387 GLU A CA 1
ATOM 2964 C C . GLU A 1 387 ? -6.078 30.906 37.5 1 97.94 387 GLU A C 1
ATOM 2966 O O . GLU A 1 387 ? -7.16 30.375 37.75 1 97.94 387 GLU A O 1
ATOM 2971 N N . SER A 1 388 ? -5.883 31.828 36.594 1 98.19 388 SER A N 1
ATOM 2972 C CA . SER A 1 388 ? -7.008 32.219 35.75 1 98.19 388 SER A CA 1
ATOM 2973 C C . SER A 1 388 ? -6.535 33 34.531 1 98.19 388 SER A C 1
ATOM 2975 O O . SER A 1 388 ? -5.383 33.406 34.469 1 98.19 388 SER A O 1
ATOM 2977 N N . VAL A 1 389 ? -7.398 33.156 33.531 1 98.56 389 VAL A N 1
ATOM 2978 C CA . VAL A 1 389 ? -7.168 33.969 32.344 1 98.56 389 VAL A CA 1
ATOM 2979 C C . VAL A 1 389 ? -8.266 35.031 32.25 1 98.56 389 VAL A C 1
ATOM 2981 O O . 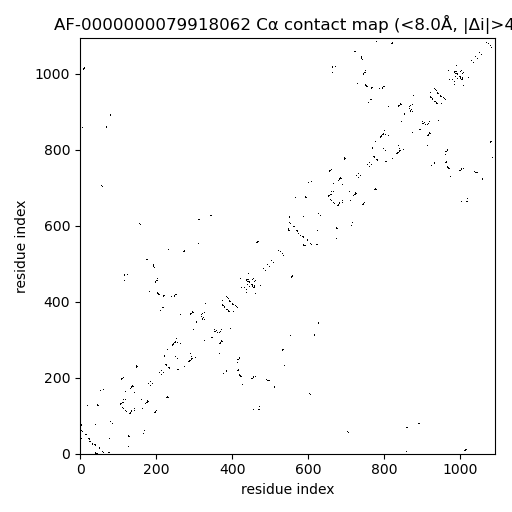VAL A 1 389 ? -9.461 34.688 32.281 1 98.56 389 VAL A O 1
ATOM 2984 N N . GLU A 1 390 ? -7.848 36.219 32.125 1 98.5 390 GLU A N 1
ATOM 2985 C CA . GLU A 1 390 ? -8.797 37.281 31.859 1 98.5 390 GLU A CA 1
ATOM 2986 C C . GLU A 1 390 ? -9.031 37.438 30.359 1 98.5 390 GLU A C 1
ATOM 2988 O O . GLU A 1 390 ? -8.078 37.594 29.594 1 98.5 390 GLU A O 1
ATOM 2993 N N . LEU A 1 391 ? -10.281 37.375 30 1 98.44 391 LEU A N 1
ATOM 2994 C CA . LEU A 1 391 ? -10.656 37.469 28.594 1 98.44 391 LEU A CA 1
ATOM 2995 C C . LEU A 1 391 ? -11.344 38.781 28.297 1 98.44 391 LEU A C 1
ATOM 2997 O O . LEU A 1 391 ? -12.102 39.312 29.125 1 98.44 391 LEU A O 1
ATOM 3001 N N . VAL A 1 392 ? -11.031 39.312 27.172 1 98.31 392 VAL A N 1
ATOM 3002 C CA . VAL A 1 392 ? -11.75 40.438 26.625 1 98.31 392 VAL A CA 1
ATOM 3003 C C . VAL A 1 392 ? -12.688 40 25.516 1 98.31 392 VAL A C 1
ATOM 3005 O O . VAL A 1 392 ? -12.305 39.188 24.672 1 98.31 392 VAL A O 1
ATOM 3008 N N . HIS A 1 393 ? -13.914 40.5 25.547 1 97.75 393 HIS A N 1
ATOM 3009 C CA . HIS A 1 393 ? -14.859 40.188 24.484 1 97.75 393 HIS A CA 1
ATOM 3010 C C . HIS A 1 393 ? -14.609 41.094 23.266 1 97.75 393 HIS A C 1
ATOM 3012 O O . HIS A 1 393 ? -14.398 42.281 23.406 1 97.75 393 HIS A O 1
ATOM 3018 N N . ASN A 1 394 ? -14.586 40.438 22.094 1 97.88 394 ASN A N 1
ATOM 3019 C CA . ASN A 1 394 ? -14.281 41.156 20.859 1 97.88 394 ASN A CA 1
ATOM 3020 C C . ASN A 1 394 ? -15.531 41.375 20.016 1 97.88 394 ASN A C 1
ATOM 3022 O O . ASN A 1 394 ? -16.531 40.688 20.203 1 97.88 394 ASN A O 1
ATOM 3026 N N . ILE A 1 395 ? -15.508 42.375 19.188 1 96.56 395 ILE A N 1
ATOM 3027 C CA . ILE A 1 395 ? -16.406 42.562 18.062 1 96.56 395 ILE A CA 1
ATOM 3028 C C . ILE A 1 395 ? -15.602 42.594 16.766 1 96.56 395 ILE A C 1
ATOM 3030 O O . ILE A 1 395 ? -14.383 42.781 16.781 1 96.56 395 ILE A O 1
ATOM 3034 N N . LEU A 1 396 ? -16.25 42.281 15.672 1 96.56 396 LEU A N 1
ATOM 3035 C CA . LEU A 1 396 ? -15.57 42.344 14.383 1 96.56 396 LEU A CA 1
ATOM 3036 C C . LEU A 1 396 ? -15.82 43.688 13.695 1 96.56 396 LEU A C 1
ATOM 3038 O O . LEU A 1 396 ? -16.953 44.156 13.656 1 96.56 396 LEU A O 1
ATOM 3042 N N . ASP A 1 397 ? -14.766 44.25 13.188 1 95.38 397 ASP A N 1
ATOM 3043 C CA . ASP A 1 397 ? -14.938 45.5 12.438 1 95.38 397 ASP A CA 1
ATOM 3044 C C . ASP A 1 397 ? -15.32 45.188 10.984 1 95.38 397 ASP A C 1
ATOM 3046 O O . ASP A 1 397 ? -15.625 44.062 10.641 1 95.38 397 ASP A O 1
ATOM 3050 N N . GLY A 1 398 ? -15.375 46.188 10.172 1 91.62 398 GLY A N 1
ATOM 3051 C CA . GLY A 1 398 ? -15.82 46.062 8.797 1 91.62 398 GLY A CA 1
ATOM 3052 C C . GLY A 1 398 ? -14.938 45.156 7.973 1 91.62 398 GLY A C 1
ATOM 3053 O O . GLY A 1 398 ? -15.391 44.562 6.992 1 91.62 398 GLY A O 1
ATOM 3054 N N . ASP A 1 399 ? -13.703 45 8.359 1 94.31 399 ASP A N 1
ATOM 3055 C CA . ASP A 1 399 ? -12.75 44.156 7.66 1 94.31 399 ASP A CA 1
ATOM 3056 C C . ASP A 1 399 ? -12.609 42.812 8.359 1 94.31 399 ASP A C 1
ATOM 3058 O O . ASP A 1 399 ? -11.688 42.031 8.062 1 94.31 399 ASP A O 1
ATOM 3062 N N . LEU A 1 400 ? -13.484 42.562 9.344 1 95.12 400 LEU A N 1
ATOM 3063 C CA . LEU A 1 400 ? -13.586 41.281 10.078 1 95.12 400 LEU A CA 1
ATOM 3064 C C . LEU A 1 400 ? -12.375 41.094 10.984 1 95.12 400 LEU A C 1
ATOM 3066 O O . LEU A 1 400 ? -11.977 39.969 11.258 1 95.12 400 LEU A O 1
ATOM 3070 N N . ASN A 1 401 ? -11.734 42.188 11.336 1 96.19 401 ASN A N 1
ATOM 3071 C CA . ASN A 1 401 ? -10.719 42.125 12.383 1 96.19 401 ASN A CA 1
ATOM 3072 C C . ASN A 1 401 ? -11.352 42.125 13.773 1 96.19 401 ASN A C 1
ATOM 3074 O O . ASN A 1 401 ? -12.367 42.812 13.992 1 96.19 401 ASN A O 1
ATOM 3078 N N . ALA A 1 402 ? -10.727 41.438 14.711 1 96.94 402 ALA A N 1
ATOM 3079 C CA . ALA A 1 402 ? -11.211 41.406 16.094 1 96.94 402 ALA A CA 1
ATOM 3080 C C . ALA A 1 402 ? -10.797 42.688 16.828 1 96.94 402 ALA A C 1
ATOM 3082 O O . ALA A 1 402 ? -9.625 43.062 16.828 1 96.94 402 ALA A O 1
ATOM 3083 N N . VAL A 1 403 ? -11.758 43.312 17.375 1 97.06 403 VAL A N 1
ATOM 3084 C CA . VAL A 1 403 ? -11.516 44.531 18.172 1 97.06 403 VAL A CA 1
ATOM 3085 C C . VAL A 1 403 ? -12.031 44.312 19.594 1 97.06 403 VAL A C 1
ATOM 3087 O O . VAL A 1 403 ? -13.211 44 19.797 1 97.06 403 VAL A O 1
ATOM 3090 N N . GLY A 1 404 ? -11.18 44.531 20.594 1 96.62 404 GLY A N 1
ATOM 3091 C CA . GLY A 1 404 ? -11.539 44.344 21.984 1 96.62 404 GLY A CA 1
ATOM 3092 C C . GLY A 1 404 ? -12.516 45.375 22.5 1 96.62 404 GLY A C 1
ATOM 3093 O O . GLY A 1 404 ? -12.406 46.562 22.156 1 96.62 404 GLY A O 1
ATOM 3094 N N . THR A 1 405 ? -13.422 44.938 23.344 1 96.69 405 THR A N 1
ATOM 3095 C CA . THR A 1 405 ? -14.344 45.844 24.016 1 96.69 405 THR A CA 1
ATOM 3096 C C . THR A 1 405 ? -13.938 46.031 25.484 1 96.69 405 THR A C 1
ATOM 3098 O O . THR A 1 405 ? -12.82 45.688 25.875 1 96.69 405 THR A O 1
ATOM 3101 N N . GLU A 1 406 ? -14.914 46.688 26.219 1 95.56 406 GLU A N 1
ATOM 3102 C CA . GLU A 1 406 ? -14.641 46.906 27.641 1 95.56 406 GLU A CA 1
ATOM 3103 C C . GLU A 1 406 ? -15.133 45.75 28.484 1 95.56 406 GLU A C 1
ATOM 3105 O O . GLU A 1 406 ? -14.773 45.625 29.656 1 95.56 406 GLU A O 1
ATOM 3110 N N . SER A 1 407 ? -15.812 44.875 27.859 1 96.44 407 SER A N 1
ATOM 3111 C CA . SER A 1 407 ? -16.359 43.75 28.578 1 96.44 407 SER A CA 1
ATOM 3112 C C . SER A 1 407 ? -15.305 42.656 28.797 1 96.44 407 SER A C 1
ATOM 3114 O O . SER A 1 407 ? -14.648 42.219 27.844 1 96.44 407 SER A O 1
ATOM 3116 N N . THR A 1 408 ? -15.141 42.25 30.062 1 96.94 408 THR A N 1
ATOM 3117 C CA . THR A 1 408 ? -14.141 41.219 30.391 1 96.94 408 THR A CA 1
ATOM 3118 C C . THR A 1 408 ? -14.766 40.094 31.203 1 96.94 408 THR A C 1
ATOM 3120 O O . THR A 1 408 ? -15.805 40.281 31.828 1 96.94 408 THR A O 1
ATOM 3123 N N . THR A 1 409 ? -14.273 38.938 31.031 1 96.94 409 THR A N 1
ATOM 3124 C CA . THR A 1 409 ? -14.617 37.781 31.844 1 96.94 409 THR A CA 1
ATOM 3125 C C . THR A 1 409 ? -13.367 37.031 32.25 1 96.94 409 THR A C 1
ATOM 3127 O O . THR A 1 409 ? -12.312 37.156 31.641 1 96.94 409 THR A O 1
ATOM 3130 N N . SER A 1 410 ? -13.484 36.312 33.375 1 97.75 410 SER A N 1
ATOM 3131 C CA . SER A 1 410 ? -12.367 35.5 33.844 1 97.75 410 SER A CA 1
ATOM 3132 C C . SER A 1 410 ? -12.703 34 33.812 1 97.75 410 SER A C 1
ATOM 3134 O O . SER A 1 410 ? -13.836 33.625 34.094 1 97.75 410 SER A O 1
ATOM 3136 N N . VAL A 1 411 ? -11.758 33.188 33.406 1 98.06 411 VAL A N 1
ATOM 3137 C CA . VAL A 1 411 ? -11.891 31.75 33.406 1 98.06 411 VAL A CA 1
ATOM 3138 C C . VAL A 1 411 ? -10.844 31.141 34.344 1 98.06 411 VAL A C 1
ATOM 3140 O O . VAL A 1 411 ? -9.641 31.328 34.156 1 98.06 411 VAL A O 1
ATOM 3143 N N . ASP A 1 412 ? -11.312 30.375 35.375 1 98.06 412 ASP A N 1
ATOM 3144 C CA . ASP A 1 412 ? -10.391 29.688 36.25 1 98.06 412 ASP A CA 1
ATOM 3145 C C . ASP A 1 412 ? -9.742 28.5 35.562 1 98.06 412 ASP A C 1
ATOM 3147 O O . ASP A 1 412 ? -10.43 27.703 34.906 1 98.06 412 ASP A O 1
ATOM 3151 N N . THR A 1 413 ? -8.453 28.422 35.688 1 98.19 413 THR A N 1
ATOM 3152 C CA . THR A 1 413 ? -7.707 27.312 35.094 1 98.19 413 THR A CA 1
ATOM 3153 C C . THR A 1 413 ? -6.301 27.25 35.688 1 98.19 413 THR A C 1
ATOM 3155 O O . THR A 1 413 ? -5.793 28.234 36.219 1 98.19 413 THR A O 1
ATOM 3158 N N . SER A 1 414 ? -5.734 26.078 35.656 1 96.62 414 SER A N 1
ATOM 3159 C CA . SER A 1 414 ? -4.348 25.891 36.062 1 96.62 414 SER A CA 1
ATOM 3160 C C . SER A 1 414 ? -3.441 25.609 34.875 1 96.62 414 SER A C 1
ATOM 3162 O O . SER A 1 414 ? -2.223 25.5 35.031 1 96.62 414 SER A O 1
ATOM 3164 N N . LEU A 1 415 ? -4.008 25.469 33.688 1 98.38 415 LEU A N 1
ATOM 3165 C CA . LEU A 1 415 ? -3.258 25.109 32.5 1 98.38 415 LEU A CA 1
ATOM 3166 C C . LEU A 1 415 ? -3.703 25.953 31.297 1 98.38 415 LEU A C 1
ATOM 3168 O O . LEU A 1 415 ? -4.879 25.938 30.922 1 98.38 415 LEU A O 1
ATOM 3172 N N . VAL A 1 416 ? -2.771 26.734 30.734 1 98.69 416 VAL A N 1
ATOM 3173 C CA . VAL A 1 416 ? -2.994 27.516 29.516 1 98.69 416 VAL A CA 1
ATOM 3174 C C . VAL A 1 416 ? -2.041 27.047 28.422 1 98.69 416 VAL A C 1
ATOM 3176 O O . VAL A 1 416 ? -0.832 26.953 28.641 1 98.69 416 VAL A O 1
ATOM 3179 N N . LEU A 1 417 ? -2.586 26.703 27.281 1 98.5 417 LEU A N 1
ATOM 3180 C CA . LEU A 1 417 ? -1.798 26.297 26.125 1 98.5 417 LEU A CA 1
ATOM 3181 C C . LEU A 1 417 ? -2.037 27.234 24.953 1 98.5 417 LEU A C 1
ATOM 3183 O O . LEU A 1 417 ? -3.119 27.234 24.359 1 98.5 417 LEU A O 1
ATOM 3187 N N . ARG A 1 418 ? -1.074 28.031 24.609 1 98.19 418 ARG A N 1
ATOM 3188 C CA . ARG A 1 418 ? -1.229 28.953 23.484 1 98.19 418 ARG A CA 1
ATOM 3189 C C . ARG A 1 418 ? -1.021 28.234 22.156 1 98.19 418 ARG A C 1
ATOM 3191 O O . ARG A 1 418 ? -0.022 27.531 21.969 1 98.19 418 ARG A O 1
ATOM 3198 N N . SER A 1 419 ? -1.937 28.281 21.266 1 97.25 419 SER A N 1
ATOM 3199 C CA . SER A 1 419 ? -1.938 27.703 19.922 1 97.25 419 SER A CA 1
ATOM 3200 C C . SER A 1 419 ? -2.217 28.75 18.859 1 97.25 419 SER A C 1
ATOM 3202 O O . SER A 1 419 ? -3.18 28.641 18.094 1 97.25 419 SER A O 1
ATOM 3204 N N . VAL A 1 420 ? -1.311 29.719 18.734 1 94.69 420 VAL A N 1
ATOM 3205 C CA . VAL A 1 420 ? -1.592 30.859 17.859 1 94.69 420 VAL A CA 1
ATOM 3206 C C . VAL A 1 420 ? -0.647 30.844 16.656 1 94.69 420 VAL A C 1
ATOM 3208 O O . VAL A 1 420 ? -0.413 31.875 16.031 1 94.69 420 VAL A O 1
ATOM 3211 N N . GLY A 1 421 ? -0.089 29.656 16.375 1 91.38 421 GLY A N 1
ATOM 3212 C CA . GLY A 1 421 ? 0.644 29.5 15.133 1 91.38 421 GLY A CA 1
ATOM 3213 C C . GLY A 1 421 ? 2.117 29.203 15.344 1 91.38 421 GLY A C 1
ATOM 3214 O O . GLY A 1 421 ? 2.674 29.5 16.391 1 91.38 421 GLY A O 1
ATOM 3215 N N . TYR A 1 422 ? 2.67 28.594 14.305 1 92.75 422 TYR A N 1
ATOM 3216 C CA . TYR A 1 422 ? 4.105 28.328 14.234 1 92.75 422 TYR A CA 1
ATOM 3217 C C . TYR A 1 422 ? 4.848 29.531 13.648 1 92.75 422 TYR A C 1
ATOM 3219 O O . TYR A 1 422 ? 4.238 30.406 13.047 1 92.75 422 TYR A O 1
ATOM 3227 N N . ARG A 1 423 ? 6.105 29.516 13.875 1 94.31 423 ARG A N 1
ATOM 3228 C CA . ARG A 1 423 ? 6.977 30.547 13.312 1 94.31 423 ARG A CA 1
ATOM 3229 C C . ARG A 1 423 ? 8.344 29.969 12.953 1 94.31 423 ARG A C 1
ATOM 3231 O O . ARG A 1 423 ? 8.898 29.156 13.703 1 94.31 423 ARG A O 1
ATOM 3238 N N . GLY A 1 424 ? 8.789 30.375 11.758 1 95.44 424 GLY A N 1
ATOM 3239 C CA . GLY A 1 424 ? 10.133 29.969 11.383 1 95.44 424 GLY A CA 1
ATOM 3240 C C . GLY A 1 424 ? 11.211 30.594 12.242 1 95.44 424 GLY A C 1
ATOM 3241 O O . GLY A 1 424 ? 11.008 31.656 12.836 1 95.44 424 GLY A O 1
ATOM 3242 N N . GLU A 1 425 ? 12.312 29.891 12.359 1 94.69 425 GLU A N 1
ATOM 3243 C CA . GLU A 1 425 ? 13.484 30.391 13.078 1 94.69 425 GLU A CA 1
ATOM 3244 C C . GLU A 1 425 ? 14.664 30.594 12.141 1 94.69 425 GLU A C 1
ATOM 3246 O O . GLU A 1 425 ? 14.781 29.906 11.117 1 94.69 425 GLU A O 1
ATOM 3251 N N . PRO A 1 426 ? 15.43 31.562 12.531 1 94.19 426 PRO A N 1
ATOM 3252 C CA . PRO A 1 426 ? 16.594 31.797 11.688 1 94.19 426 PRO A CA 1
ATOM 3253 C C . PRO A 1 426 ? 17.5 30.562 11.578 1 94.19 426 PRO A C 1
ATOM 3255 O O . PRO A 1 426 ? 17.672 29.828 12.555 1 94.19 426 PRO A O 1
ATOM 3258 N N . VAL A 1 427 ? 17.984 30.391 10.375 1 90.62 427 VAL A N 1
ATOM 3259 C CA . VAL A 1 427 ? 18.922 29.312 10.102 1 90.62 427 VAL A CA 1
ATOM 3260 C C . VAL A 1 427 ? 20.312 29.906 9.852 1 90.62 427 VAL A C 1
ATOM 3262 O O . VAL A 1 427 ? 20.438 31 9.305 1 90.62 427 VAL A O 1
ATOM 3265 N N . ALA A 1 428 ? 21.281 29.172 10.195 1 88.69 428 ALA A N 1
ATOM 3266 C CA . ALA A 1 428 ? 22.641 29.672 10.094 1 88.69 428 ALA A CA 1
ATOM 3267 C C . ALA A 1 428 ? 23.031 29.938 8.641 1 88.69 428 ALA A C 1
ATOM 3269 O O . ALA A 1 428 ? 22.703 29.141 7.754 1 88.69 428 ALA A O 1
ATOM 3270 N N . ASP A 1 429 ? 23.594 31.062 8.352 1 91 429 ASP A N 1
ATOM 3271 C CA . ASP A 1 429 ? 24.328 31.391 7.137 1 91 429 ASP A CA 1
ATOM 3272 C C . ASP A 1 429 ? 23.359 31.734 5.996 1 91 429 ASP A C 1
ATOM 3274 O O . ASP A 1 429 ? 23.766 31.75 4.828 1 91 429 ASP A O 1
ATOM 3278 N N . VAL A 1 430 ? 22.078 31.859 6.324 1 94.94 430 VAL A N 1
ATOM 3279 C CA . VAL A 1 430 ? 21.156 32.25 5.266 1 94.94 430 VAL A CA 1
ATOM 3280 C C . VAL A 1 430 ? 20.312 33.438 5.73 1 94.94 430 VAL A C 1
ATOM 3282 O O . VAL A 1 430 ? 20.078 33.625 6.934 1 94.94 430 VAL A O 1
ATOM 3285 N N . PRO A 1 431 ? 19.922 34.281 4.742 1 96.38 431 PRO A N 1
ATOM 3286 C CA . PRO A 1 431 ? 19.078 35.438 5.125 1 96.38 431 PRO A CA 1
ATOM 3287 C C . PRO A 1 431 ? 17.766 35 5.773 1 96.38 431 PRO A C 1
ATOM 3289 O O . PRO A 1 431 ? 17.297 33.875 5.527 1 96.38 431 PRO A O 1
ATOM 3292 N N . PHE A 1 432 ? 17.312 35.875 6.645 1 97.06 432 PHE A N 1
ATOM 3293 C CA . PHE A 1 432 ? 16.078 35.562 7.355 1 97.06 432 PHE A CA 1
ATOM 3294 C C . PHE A 1 432 ? 15.211 36.812 7.508 1 97.06 432 PHE A C 1
ATOM 3296 O O . PHE A 1 432 ? 15.719 37.875 7.879 1 97.06 432 PHE A O 1
ATOM 3303 N N . ASP A 1 433 ? 14 36.688 7.09 1 97.06 433 ASP A N 1
ATOM 3304 C CA . ASP A 1 433 ? 13.023 37.75 7.309 1 97.06 433 ASP A CA 1
ATOM 3305 C C . ASP A 1 433 ? 12.398 37.625 8.695 1 97.06 433 ASP A C 1
ATOM 3307 O O . ASP A 1 433 ? 11.445 36.875 8.898 1 97.06 433 ASP A O 1
ATOM 3311 N N . GLU A 1 434 ? 12.805 38.469 9.562 1 94.62 434 GLU A N 1
ATOM 3312 C CA . GLU A 1 434 ? 12.375 38.375 10.961 1 94.62 434 GLU A CA 1
ATOM 3313 C C . GLU A 1 434 ? 10.891 38.719 11.102 1 94.62 434 GLU A C 1
ATOM 3315 O O . GLU A 1 434 ? 10.219 38.188 12 1 94.62 434 GLU A O 1
ATOM 3320 N N . GLN A 1 435 ? 10.461 39.531 10.305 1 93.69 435 GLN A N 1
ATOM 3321 C CA . GLN A 1 435 ? 9.062 39.906 10.383 1 93.69 435 GLN A CA 1
ATOM 3322 C C . GLN A 1 435 ? 8.141 38.781 9.953 1 93.69 435 GLN A C 1
ATOM 3324 O O . GLN A 1 435 ? 7.16 38.469 10.641 1 93.69 435 GLN A O 1
ATOM 3329 N N . ARG A 1 436 ? 8.508 38.125 8.914 1 94.19 436 ARG A N 1
ATOM 3330 C CA . ARG A 1 436 ? 7.645 37.062 8.352 1 94.19 436 ARG A CA 1
ATOM 3331 C C . ARG A 1 436 ? 8.016 35.688 8.898 1 94.19 436 ARG A C 1
ATOM 3333 O O . ARG A 1 436 ? 7.227 34.75 8.805 1 94.19 436 ARG A O 1
ATOM 3340 N N . GLY A 1 437 ? 9.148 35.625 9.391 1 96.19 437 GLY A N 1
ATOM 3341 C CA . GLY A 1 437 ? 9.617 34.344 9.906 1 96.19 437 GLY A CA 1
ATOM 3342 C C . GLY A 1 437 ? 9.938 33.344 8.82 1 96.19 437 GLY A C 1
ATOM 3343 O O . GLY A 1 437 ? 9.648 32.156 8.969 1 96.19 437 GLY A O 1
ATOM 3344 N N . VAL A 1 438 ? 10.438 33.781 7.668 1 97.62 438 VAL A N 1
ATOM 3345 C CA . VAL A 1 438 ? 10.719 32.906 6.547 1 97.62 438 VAL A CA 1
ATOM 3346 C C . VAL A 1 438 ? 12.07 33.281 5.926 1 97.62 438 VAL A C 1
ATOM 3348 O O . VAL A 1 438 ? 12.633 34.312 6.234 1 97.62 438 VAL A O 1
ATOM 3351 N N . ILE A 1 439 ? 12.602 32.406 5.109 1 97.94 439 ILE A N 1
ATOM 3352 C CA . ILE A 1 439 ? 13.766 32.719 4.273 1 97.94 439 ILE A CA 1
ATOM 3353 C C . ILE A 1 439 ? 13.32 33.469 3.029 1 97.94 439 ILE A C 1
ATOM 3355 O O . ILE A 1 439 ? 12.484 33 2.26 1 97.94 439 ILE A O 1
ATOM 3359 N N . PRO A 1 440 ? 13.875 34.75 2.854 1 97.94 440 PRO A N 1
ATOM 3360 C CA . PRO A 1 440 ? 13.508 35.469 1.638 1 97.94 440 PRO A CA 1
ATOM 3361 C C . PRO A 1 440 ? 13.914 34.719 0.363 1 97.94 440 PRO A C 1
ATOM 3363 O O . PRO A 1 440 ? 15.023 34.188 0.289 1 97.94 440 PRO A O 1
ATOM 3366 N N . HIS A 1 441 ? 13.008 34.688 -0.602 1 97.94 441 HIS A N 1
ATOM 3367 C CA . HIS A 1 441 ? 13.266 33.906 -1.789 1 97.94 441 HIS A CA 1
ATOM 3368 C C . HIS A 1 441 ? 12.461 34.406 -2.982 1 97.94 441 HIS A C 1
ATOM 3370 O O . HIS A 1 441 ? 11.555 35.219 -2.82 1 97.94 441 HIS A O 1
ATOM 3376 N N . ASP A 1 442 ? 12.844 34 -4.121 1 97 442 ASP A N 1
ATOM 3377 C CA . ASP A 1 442 ? 12.07 34.062 -5.355 1 97 442 ASP A CA 1
ATOM 3378 C C . ASP A 1 442 ? 11.766 32.688 -5.906 1 97 442 ASP A C 1
ATOM 3380 O O . ASP A 1 442 ? 12.609 32.062 -6.551 1 97 442 ASP A O 1
ATOM 3384 N N . ARG A 1 443 ? 10.539 32.188 -5.707 1 96.12 443 ARG A N 1
ATOM 3385 C CA . ARG A 1 443 ? 10.094 30.859 -6.152 1 96.12 443 ARG A CA 1
ATOM 3386 C C . ARG A 1 443 ? 11.039 29.766 -5.664 1 96.12 443 ARG A C 1
ATOM 3388 O O . ARG A 1 443 ? 11.391 28.859 -6.418 1 96.12 443 ARG A O 1
ATOM 3395 N N . GLY A 1 444 ? 11.57 30.031 -4.457 1 97.69 444 GLY A N 1
ATOM 3396 C CA . GLY A 1 444 ? 12.422 29.031 -3.83 1 97.69 444 GLY A CA 1
ATOM 3397 C C . GLY A 1 444 ? 13.891 29.375 -3.873 1 97.69 444 GLY A C 1
ATOM 3398 O O . GLY A 1 444 ? 14.688 28.828 -3.105 1 97.69 444 GLY A O 1
ATOM 3399 N N . ARG A 1 445 ? 14.305 30.219 -4.863 1 98.12 445 ARG A N 1
ATOM 3400 C CA . ARG A 1 445 ? 15.68 30.719 -4.887 1 98.12 445 ARG A CA 1
ATOM 3401 C C . ARG A 1 445 ? 15.922 31.703 -3.748 1 98.12 445 ARG A C 1
ATOM 3403 O O . ARG A 1 445 ? 15.312 32.781 -3.701 1 98.12 445 ARG A O 1
ATOM 3410 N N . VAL A 1 446 ? 16.812 31.312 -2.859 1 98.19 446 VAL A N 1
ATOM 3411 C CA . VAL A 1 446 ? 17.078 32.219 -1.74 1 98.19 446 VAL A CA 1
ATOM 3412 C C . VAL A 1 446 ? 17.703 33.5 -2.256 1 98.19 446 VAL A C 1
ATOM 3414 O O . VAL A 1 446 ? 18.641 33.469 -3.049 1 98.19 446 VAL A O 1
ATOM 3417 N N . THR A 1 447 ? 17.156 34.594 -1.778 1 96.25 447 THR A N 1
ATOM 3418 C CA . THR A 1 447 ? 17.578 35.906 -2.262 1 96.25 447 THR A CA 1
ATOM 3419 C C . THR A 1 447 ? 19.047 36.156 -1.925 1 96.25 447 THR A C 1
ATOM 3421 O O . THR A 1 447 ? 19.469 35.969 -0.78 1 96.25 447 THR A O 1
ATOM 3424 N N . GLY A 1 448 ? 19.797 36.5 -2.939 1 92.81 448 GLY A N 1
ATOM 3425 C CA . GLY A 1 448 ? 21.156 36.969 -2.73 1 92.81 448 GLY A CA 1
ATOM 3426 C C . GLY A 1 448 ? 22.172 35.812 -2.65 1 92.81 448 GLY A C 1
ATOM 3427 O O . GLY A 1 448 ? 23.328 36.031 -2.324 1 92.81 448 GLY A O 1
ATOM 3428 N N . THR A 1 449 ? 21.734 34.656 -2.875 1 93.44 449 THR A N 1
ATOM 3429 C CA . THR A 1 449 ? 22.656 33.531 -2.725 1 93.44 449 THR A CA 1
ATOM 3430 C C . THR A 1 449 ? 22.484 32.531 -3.869 1 93.44 449 THR A C 1
ATOM 3432 O O . THR A 1 449 ? 21.422 31.938 -4.031 1 93.44 449 THR A O 1
ATOM 3435 N N . VAL A 1 450 ? 23.5 32.344 -4.594 1 95.06 450 VAL A N 1
ATOM 3436 C CA . VAL A 1 450 ? 23.469 31.406 -5.695 1 95.06 450 VAL A CA 1
ATOM 3437 C C . VAL A 1 450 ? 23.578 29.984 -5.148 1 95.06 450 VAL A C 1
ATOM 3439 O O . VAL A 1 450 ? 24.359 29.719 -4.234 1 95.06 450 VAL A O 1
ATOM 3442 N N . GLY A 1 451 ? 22.734 29.094 -5.605 1 97.44 451 GLY A N 1
ATOM 3443 C CA . GLY A 1 451 ? 22.859 27.672 -5.27 1 97.44 451 GLY A CA 1
ATOM 3444 C C . GLY A 1 451 ? 22.172 27.312 -3.973 1 97.44 451 GLY A C 1
ATOM 3445 O O . GLY A 1 451 ? 22.312 26.188 -3.482 1 97.44 451 GLY A O 1
ATOM 3446 N N . VAL A 1 452 ? 21.453 28.266 -3.381 1 98.31 452 VAL A N 1
ATOM 3447 C CA . VAL A 1 452 ? 20.734 28.031 -2.143 1 98.31 452 VAL A CA 1
ATOM 3448 C C . VAL A 1 452 ? 19.234 28.203 -2.377 1 98.31 452 VAL A C 1
ATOM 3450 O O . VAL A 1 452 ? 18.812 29.188 -2.99 1 98.31 452 VAL A O 1
ATOM 3453 N N . TYR A 1 453 ? 18.5 27.234 -1.952 1 98.69 453 TYR A N 1
ATOM 3454 C CA . TYR A 1 453 ? 17.062 27.203 -2.182 1 98.69 453 TYR A CA 1
ATOM 3455 C C . TYR A 1 453 ? 16.312 26.906 -0.889 1 98.69 453 TYR A C 1
ATOM 3457 O O . TYR A 1 453 ? 16.922 26.594 0.135 1 98.69 453 TYR A O 1
ATOM 3465 N N . THR A 1 454 ? 14.945 27.094 -0.953 1 98.69 454 THR A N 1
ATOM 3466 C CA . THR A 1 454 ? 14.125 26.828 0.222 1 98.69 454 THR A CA 1
ATOM 3467 C C . THR A 1 454 ? 12.773 26.25 -0.184 1 98.69 454 THR A C 1
ATOM 3469 O O . THR A 1 454 ? 12.312 26.453 -1.308 1 98.69 454 THR A O 1
ATOM 3472 N N . ALA A 1 455 ? 12.219 25.406 0.692 1 98 455 ALA A N 1
ATOM 3473 C CA . ALA A 1 455 ? 10.914 24.781 0.489 1 98 455 ALA A CA 1
ATOM 3474 C C . ALA A 1 455 ? 10.172 24.609 1.814 1 98 455 ALA A C 1
ATOM 3476 O O . ALA A 1 455 ? 10.797 24.578 2.879 1 98 455 ALA A O 1
ATOM 3477 N N . GLY A 1 456 ? 8.82 24.547 1.75 1 96.88 456 GLY A N 1
ATOM 3478 C CA . GLY A 1 456 ? 8 24.25 2.914 1 96.88 456 GLY A CA 1
ATOM 3479 C C . GLY A 1 456 ? 7.672 25.484 3.738 1 96.88 456 GLY A C 1
ATOM 3480 O O . GLY A 1 456 ? 7.574 26.578 3.199 1 96.88 456 GLY A O 1
ATOM 3481 N N . TRP A 1 457 ? 7.457 25.266 4.965 1 96.56 457 TRP A N 1
ATOM 3482 C CA . TRP A 1 457 ? 6.977 26.312 5.859 1 96.56 457 TRP A CA 1
ATOM 3483 C C . TRP A 1 457 ? 8.023 27.406 6.031 1 96.56 457 TRP A C 1
ATOM 3485 O O . TRP A 1 457 ? 7.688 28.578 6.199 1 96.56 457 TRP A O 1
ATOM 3495 N N . ILE A 1 458 ? 9.305 27.094 5.93 1 97.94 458 ILE A N 1
ATOM 3496 C CA . ILE A 1 458 ? 10.336 28.109 6.078 1 97.94 458 ILE A CA 1
ATOM 3497 C C . ILE A 1 458 ? 10.383 28.984 4.832 1 97.94 458 ILE A C 1
ATOM 3499 O O . ILE A 1 458 ? 10.984 30.062 4.844 1 97.94 458 ILE A O 1
ATOM 3503 N N . LYS A 1 459 ? 9.836 28.516 3.76 1 97.38 459 LYS A N 1
ATOM 3504 C CA . LYS A 1 459 ? 9.719 29.25 2.51 1 97.38 459 LYS A CA 1
ATOM 3505 C C . LYS A 1 459 ? 8.453 30.109 2.494 1 97.38 459 LYS A C 1
ATOM 3507 O O . LYS A 1 459 ? 8.516 31.312 2.26 1 97.38 459 LYS A O 1
ATOM 3512 N N . ARG A 1 460 ? 7.32 29.547 2.84 1 94 460 ARG A N 1
ATOM 3513 C CA . ARG A 1 460 ? 6.047 30.203 2.547 1 94 460 ARG A CA 1
ATOM 3514 C C . ARG A 1 460 ? 5.316 30.578 3.832 1 94 460 ARG A C 1
ATOM 3516 O O . ARG A 1 460 ? 4.262 31.203 3.789 1 94 460 ARG A O 1
ATOM 3523 N N . GLY A 1 461 ? 5.836 30.25 4.961 1 93.56 461 GLY A N 1
ATOM 3524 C CA . GLY A 1 461 ? 5.102 30.375 6.211 1 93.56 461 GLY A CA 1
ATOM 3525 C C . GLY A 1 461 ? 4.34 29.125 6.59 1 93.56 461 GLY A C 1
ATOM 3526 O O . GLY A 1 461 ? 4.09 28.266 5.742 1 93.56 461 GLY A O 1
ATOM 3527 N N . PRO A 1 462 ? 4.012 29 7.816 1 92.25 462 PRO A N 1
ATOM 3528 C CA . PRO A 1 462 ? 3.43 27.766 8.344 1 92.25 462 PRO A CA 1
ATOM 3529 C C . PRO A 1 462 ? 1.951 27.609 7.992 1 92.25 462 PRO A C 1
ATOM 3531 O O . PRO A 1 462 ? 1.101 27.594 8.883 1 92.25 462 PRO A O 1
ATOM 3534 N N . ARG A 1 463 ? 1.714 27.438 6.758 1 85.94 463 ARG A N 1
ATOM 3535 C CA . ARG A 1 463 ? 0.359 27.25 6.25 1 85.94 463 ARG A CA 1
ATOM 3536 C C . ARG A 1 463 ? 0.277 26.016 5.352 1 85.94 463 ARG A C 1
ATOM 3538 O O . ARG A 1 463 ? 1.261 25.641 4.711 1 85.94 463 ARG A O 1
ATOM 3545 N N . GLY A 1 464 ? -0.912 25.469 5.438 1 83.44 464 GLY A N 1
ATOM 3546 C CA . GLY A 1 464 ? -1.165 24.328 4.566 1 83.44 464 GLY A CA 1
ATOM 3547 C C . GLY A 1 464 ? -1.032 23 5.277 1 83.44 464 GLY A C 1
ATOM 3548 O O . GLY A 1 464 ? -0.66 22.953 6.449 1 83.44 464 GLY A O 1
ATOM 3549 N N . ILE A 1 465 ? -1.398 21.938 4.559 1 85.81 465 ILE A N 1
ATOM 3550 C CA . ILE A 1 465 ? -1.351 20.578 5.074 1 85.81 465 ILE A CA 1
ATOM 3551 C C . ILE A 1 465 ? -0.257 19.781 4.355 1 85.81 465 ILE A C 1
ATOM 3553 O O . ILE A 1 465 ? 0.526 20.359 3.59 1 85.81 465 ILE A O 1
ATOM 3557 N N . ILE A 1 466 ? -0.074 18.547 4.66 1 88.88 466 ILE A N 1
ATOM 3558 C CA . ILE A 1 466 ? 1.047 17.734 4.207 1 88.88 466 ILE A CA 1
ATOM 3559 C C . ILE A 1 466 ? 1.16 17.797 2.688 1 88.88 466 ILE A C 1
ATOM 3561 O O . ILE A 1 466 ? 2.238 18.062 2.15 1 88.88 466 ILE A O 1
ATOM 3565 N N . GLY A 1 467 ? 0.081 17.703 1.975 1 85.19 467 GLY A N 1
ATOM 3566 C CA . GLY A 1 467 ? 0.079 17.641 0.521 1 85.19 467 GLY A CA 1
ATOM 3567 C C . GLY A 1 467 ? 0.451 18.969 -0.127 1 85.19 467 GLY A C 1
ATOM 3568 O O . GLY A 1 467 ? 0.948 18.984 -1.255 1 85.19 467 GLY A O 1
ATOM 3569 N N . THR A 1 468 ? 0.236 20.062 0.552 1 85.38 468 THR A N 1
ATOM 3570 C CA . THR A 1 468 ? 0.599 21.391 0.053 1 85.38 468 THR A CA 1
ATOM 3571 C C . THR A 1 468 ? 2.094 21.469 -0.247 1 85.38 468 THR A C 1
ATOM 3573 O O . THR A 1 468 ? 2.518 22.203 -1.134 1 85.38 468 THR A O 1
ATOM 3576 N N . ASN A 1 469 ? 2.801 20.609 0.419 1 91.94 469 ASN A N 1
ATOM 3577 C CA . ASN A 1 469 ? 4.254 20.641 0.283 1 91.94 469 ASN A CA 1
ATOM 3578 C C . ASN A 1 469 ? 4.703 20.062 -1.057 1 91.94 469 ASN A C 1
ATOM 3580 O O . ASN A 1 469 ? 5.812 20.344 -1.517 1 91.94 469 ASN A O 1
ATOM 3584 N N . ARG A 1 470 ? 3.896 19.25 -1.657 1 87.75 470 ARG A N 1
ATOM 3585 C CA . ARG A 1 470 ? 4.305 18.625 -2.908 1 87.75 470 ARG A CA 1
ATOM 3586 C C . ARG A 1 470 ? 4.484 19.656 -4.012 1 87.75 470 ARG A C 1
ATOM 3588 O O . ARG A 1 470 ? 5.551 19.75 -4.621 1 87.75 470 ARG A O 1
ATOM 3595 N N . GLY A 1 471 ? 3.439 20.484 -4.238 1 85.06 471 GLY A N 1
ATOM 3596 C CA . GLY A 1 471 ? 3.545 21.531 -5.242 1 85.06 471 GLY A CA 1
ATOM 3597 C C . GLY A 1 471 ? 4.621 22.547 -4.926 1 85.06 471 GLY A C 1
ATOM 3598 O O . GLY A 1 471 ? 5.332 23.016 -5.824 1 85.06 471 GLY A O 1
ATOM 3599 N N . ASP A 1 472 ? 4.676 22.875 -3.701 1 92 472 ASP A N 1
ATOM 3600 C CA . ASP A 1 472 ? 5.695 23.797 -3.232 1 92 472 ASP A CA 1
ATOM 3601 C C . ASP A 1 472 ? 7.098 23.281 -3.545 1 92 472 ASP A C 1
ATOM 3603 O O . ASP A 1 472 ? 7.938 24.031 -4.062 1 92 472 ASP A O 1
ATOM 3607 N N . ALA A 1 473 ? 7.328 22.016 -3.252 1 94.94 473 ALA A N 1
ATOM 3608 C CA . ALA A 1 473 ? 8.617 21.375 -3.498 1 94.94 473 ALA A CA 1
ATOM 3609 C C . ALA A 1 473 ? 8.922 21.297 -4.992 1 94.94 473 ALA A C 1
ATOM 3611 O O . ALA A 1 473 ? 10.047 21.562 -5.414 1 94.94 473 ALA A O 1
ATOM 3612 N N . GLU A 1 474 ? 7.953 21 -5.762 1 91.62 474 GLU A N 1
ATOM 3613 C CA . GLU A 1 474 ? 8.125 20.891 -7.207 1 91.62 474 GLU A CA 1
ATOM 3614 C C . GLU A 1 474 ? 8.531 22.234 -7.82 1 91.62 474 GLU A C 1
ATOM 3616 O O . GLU A 1 474 ? 9.352 22.281 -8.734 1 91.62 474 GLU A O 1
ATOM 3621 N N . GLU A 1 475 ? 7.953 23.281 -7.328 1 92.25 475 GLU A N 1
ATOM 3622 C CA . GLU A 1 475 ? 8.336 24.609 -7.797 1 92.25 475 GLU A CA 1
ATOM 3623 C C . GLU A 1 475 ? 9.805 24.891 -7.5 1 92.25 475 GLU A C 1
ATOM 3625 O O . GLU A 1 475 ? 10.539 25.359 -8.375 1 92.25 475 GLU A O 1
ATOM 3630 N N . THR A 1 476 ? 10.211 24.641 -6.297 1 97.44 476 THR A N 1
ATOM 3631 C CA . THR A 1 476 ? 11.594 24.859 -5.898 1 97.44 476 THR A CA 1
ATOM 3632 C C . THR A 1 476 ? 12.547 24.016 -6.742 1 97.44 476 THR A C 1
ATOM 3634 O O . THR A 1 476 ? 13.562 24.516 -7.227 1 97.44 476 THR A O 1
ATOM 3637 N N . VAL A 1 477 ? 12.219 22.766 -6.992 1 97.5 477 VAL A N 1
ATOM 3638 C CA . VAL A 1 477 ? 13.062 21.844 -7.75 1 97.5 477 VAL A CA 1
ATOM 3639 C C . VAL A 1 477 ? 13.141 22.297 -9.203 1 97.5 477 VAL A C 1
ATOM 3641 O O . VAL A 1 477 ? 14.203 22.219 -9.828 1 97.5 477 VAL A O 1
ATOM 3644 N N . ALA A 1 478 ? 12.031 22.812 -9.703 1 94.62 478 ALA A N 1
ATOM 3645 C CA . ALA A 1 478 ? 12.039 23.344 -11.07 1 94.62 478 ALA A CA 1
ATOM 3646 C C . ALA A 1 478 ? 13.047 24.469 -11.211 1 94.62 478 ALA A C 1
ATOM 3648 O O . ALA A 1 478 ? 13.789 24.531 -12.195 1 94.62 478 ALA A O 1
ATOM 3649 N N . MET A 1 479 ? 13.078 25.344 -10.273 1 96.81 479 MET A N 1
ATOM 3650 C CA . MET A 1 479 ? 14.023 26.453 -10.297 1 96.81 479 MET A CA 1
ATOM 3651 C C . MET A 1 479 ? 15.453 25.953 -10.172 1 96.81 479 MET A C 1
ATOM 3653 O O . MET A 1 479 ? 16.344 26.438 -10.875 1 96.81 479 MET A O 1
ATOM 3657 N N . LEU A 1 480 ? 15.641 25 -9.297 1 98.06 480 LEU A N 1
ATOM 3658 C CA . LEU A 1 480 ? 16.953 24.406 -9.086 1 98.06 480 LEU A CA 1
ATOM 3659 C C . LEU A 1 480 ? 17.469 23.75 -10.359 1 98.06 480 LEU A C 1
ATOM 3661 O O . LEU A 1 480 ? 18.609 23.969 -10.758 1 98.06 480 LEU A O 1
ATOM 3665 N N . LEU A 1 481 ? 16.625 23.031 -11.008 1 95.62 481 LEU A N 1
ATOM 3666 C CA . LEU A 1 481 ? 17 22.328 -12.227 1 95.62 481 LEU A CA 1
ATOM 3667 C C . LEU A 1 481 ? 17.266 23.328 -13.359 1 95.62 481 LEU A C 1
ATOM 3669 O O . LEU A 1 481 ? 18.172 23.109 -14.172 1 95.62 481 LEU A O 1
ATOM 3673 N N . GLU A 1 482 ? 16.469 24.359 -13.398 1 94.62 482 GLU A N 1
ATOM 3674 C CA . GLU A 1 482 ? 16.719 25.422 -14.367 1 94.62 482 GLU A CA 1
ATOM 3675 C C . GLU A 1 482 ? 18.109 26.016 -14.203 1 94.62 482 GLU A C 1
ATOM 3677 O O . GLU A 1 482 ? 18.828 26.203 -15.188 1 94.62 482 GLU A O 1
ATOM 3682 N N . ASP A 1 483 ? 18.484 26.297 -13.031 1 97.19 483 ASP A N 1
ATOM 3683 C CA . ASP A 1 483 ? 19.797 26.875 -12.75 1 97.19 483 ASP A CA 1
ATOM 3684 C C . ASP A 1 483 ? 20.922 25.891 -13.086 1 97.19 483 ASP A C 1
ATOM 3686 O O . ASP A 1 483 ? 21.969 26.281 -13.609 1 97.19 483 ASP A O 1
ATOM 3690 N N . PHE A 1 484 ? 20.75 24.719 -12.82 1 95.94 484 PHE A N 1
ATOM 3691 C CA . PHE A 1 484 ? 21.734 23.688 -13.117 1 95.94 484 PHE A CA 1
ATOM 3692 C C . PHE A 1 484 ? 21.953 23.562 -14.625 1 95.94 484 PHE A C 1
ATOM 3694 O O . PHE A 1 484 ? 23.094 23.531 -15.086 1 95.94 484 PHE A O 1
ATOM 3701 N N . GLU A 1 485 ? 20.812 23.484 -15.266 1 91.62 485 GLU A N 1
ATOM 3702 C CA . GLU A 1 485 ? 20.859 23.328 -16.719 1 91.62 485 GLU A CA 1
ATOM 3703 C C . GLU A 1 485 ? 21.469 24.562 -17.375 1 91.62 485 GLU A C 1
ATOM 3705 O O . GLU A 1 485 ? 22.141 24.453 -18.406 1 91.62 485 GLU A O 1
ATOM 3710 N N . ALA A 1 486 ? 21.312 25.656 -16.781 1 94.31 486 ALA A N 1
ATOM 3711 C CA . ALA A 1 486 ? 21.859 26.906 -17.297 1 94.31 486 ALA A CA 1
ATOM 3712 C C . ALA A 1 486 ? 23.328 27.062 -16.938 1 94.31 486 ALA A C 1
ATOM 3714 O O . ALA A 1 486 ? 24 28 -17.375 1 94.31 486 ALA A O 1
ATOM 3715 N N . GLY A 1 487 ? 23.844 26.203 -16.141 1 94.06 487 GLY A N 1
ATOM 3716 C CA . GLY A 1 487 ? 25.25 26.234 -15.758 1 94.06 487 GLY A CA 1
ATOM 3717 C C . GLY A 1 487 ? 25.547 27.281 -14.695 1 94.06 487 GLY A C 1
ATOM 3718 O O . GLY A 1 487 ? 26.703 27.703 -14.555 1 94.06 487 GLY A O 1
ATOM 3719 N N . ILE A 1 488 ? 24.594 27.641 -13.992 1 95.44 488 ILE A N 1
ATOM 3720 C CA . ILE A 1 488 ? 24.719 28.688 -13 1 95.44 488 ILE A CA 1
ATOM 3721 C C . ILE A 1 488 ? 25.281 28.109 -11.703 1 95.44 488 ILE A C 1
ATOM 3723 O O . ILE A 1 488 ? 26 28.797 -10.977 1 95.44 488 ILE A O 1
ATOM 3727 N N . LEU A 1 489 ? 25.094 26.859 -11.383 1 96.94 489 LEU A N 1
ATOM 3728 C CA . LEU A 1 489 ? 25.484 26.25 -10.117 1 96.94 489 LEU A CA 1
ATOM 3729 C C . LEU A 1 489 ? 26.938 25.828 -10.141 1 96.94 489 LEU A C 1
ATOM 3731 O O . LEU A 1 489 ? 27.375 25.156 -11.078 1 96.94 489 LEU A O 1
ATOM 3735 N N . PRO A 1 490 ? 27.625 26.219 -9.164 1 94.25 490 PRO A N 1
ATOM 3736 C CA . PRO A 1 490 ? 29.031 25.797 -9.109 1 94.25 490 PRO A CA 1
ATOM 3737 C C . PRO A 1 490 ? 29.188 24.297 -8.906 1 94.25 490 PRO A C 1
ATOM 3739 O O . PRO A 1 490 ? 28.422 23.672 -8.172 1 94.25 490 PRO A O 1
ATOM 3742 N N . ALA A 1 491 ? 30.234 23.719 -9.461 1 94.38 491 ALA A N 1
ATOM 3743 C CA . ALA A 1 491 ? 30.547 22.297 -9.281 1 94.38 491 ALA A CA 1
ATOM 3744 C C . ALA A 1 491 ? 31.156 22.047 -7.91 1 94.38 491 ALA A C 1
ATOM 3746 O O . ALA A 1 491 ? 31.984 22.828 -7.434 1 94.38 491 ALA A O 1
ATOM 3747 N N . PRO A 1 492 ? 30.75 20.984 -7.262 1 95.69 492 PRO A N 1
ATOM 3748 C CA . PRO A 1 492 ? 31.375 20.656 -5.973 1 95.69 492 PRO A CA 1
ATOM 3749 C C . PRO A 1 492 ? 32.844 20.328 -6.094 1 95.69 492 PRO A C 1
ATOM 3751 O O . PRO A 1 492 ? 33.281 19.766 -7.098 1 95.69 492 PRO A O 1
ATOM 3754 N N . LYS A 1 493 ? 33.562 20.578 -5.074 1 95.06 493 LYS A N 1
ATOM 3755 C CA . LYS A 1 493 ? 35 20.359 -5.051 1 95.06 493 LYS A CA 1
ATOM 3756 C C . LYS A 1 493 ? 35.344 19.016 -4.426 1 95.06 493 LYS A C 1
ATOM 3758 O O . LYS A 1 493 ? 36.438 18.469 -4.656 1 95.06 493 LYS A O 1
ATOM 3763 N N . ALA A 1 494 ? 34.469 18.547 -3.576 1 94.38 494 ALA A N 1
ATOM 3764 C CA . ALA A 1 494 ? 34.656 17.281 -2.869 1 94.38 494 ALA A CA 1
ATOM 3765 C C . ALA A 1 494 ? 33.5 16.312 -3.107 1 94.38 494 ALA A C 1
ATOM 3767 O O . ALA A 1 494 ? 32.438 16.734 -3.533 1 94.38 494 ALA A O 1
ATOM 3768 N N . ASP A 1 495 ? 33.812 15.055 -2.777 1 90.56 495 ASP A N 1
ATOM 3769 C CA . ASP A 1 495 ? 32.781 14.055 -3.105 1 90.56 495 ASP A CA 1
ATOM 3770 C C . ASP A 1 495 ? 32.031 13.617 -1.857 1 90.56 495 ASP A C 1
ATOM 3772 O O . ASP A 1 495 ? 32.219 14.18 -0.775 1 90.56 495 ASP A O 1
ATOM 3776 N N . ARG A 1 496 ? 31.188 12.695 -2.027 1 90.75 496 ARG A N 1
ATOM 3777 C CA . ARG A 1 496 ? 30.266 12.234 -0.991 1 90.75 496 ARG A CA 1
ATOM 3778 C C . ARG A 1 496 ? 31.031 11.531 0.133 1 90.75 496 ARG A C 1
ATOM 3780 O O . ARG A 1 496 ? 30.641 11.625 1.3 1 90.75 496 ARG A O 1
ATOM 3787 N N . ALA A 1 497 ? 32.031 10.812 -0.238 1 92.62 497 ALA A N 1
ATOM 3788 C CA . ALA A 1 497 ? 32.812 10.117 0.771 1 92.62 497 ALA A CA 1
ATOM 3789 C C . ALA A 1 497 ? 33.5 11.102 1.726 1 92.62 497 ALA A C 1
ATOM 3791 O O . ALA A 1 497 ? 33.531 10.875 2.936 1 92.62 497 ALA A O 1
ATOM 3792 N N . ALA A 1 498 ? 33.969 12.148 1.101 1 95.38 498 ALA A N 1
ATOM 3793 C CA . ALA A 1 498 ? 34.594 13.195 1.907 1 95.38 498 ALA A CA 1
ATOM 3794 C C . ALA A 1 498 ? 33.562 13.852 2.844 1 95.38 498 ALA A C 1
ATOM 3796 O O . ALA A 1 498 ? 33.906 14.211 3.975 1 95.38 498 ALA A O 1
ATOM 3797 N N . LEU A 1 499 ? 32.375 14.031 2.412 1 96.25 499 LEU A N 1
ATOM 3798 C CA . LEU A 1 499 ? 31.328 14.594 3.25 1 96.25 499 LEU A CA 1
ATOM 3799 C C . LEU A 1 499 ? 31.031 13.688 4.438 1 96.25 499 LEU A C 1
ATOM 3801 O O . LEU A 1 499 ? 30.906 14.156 5.57 1 96.25 499 LEU A O 1
ATOM 3805 N N . ALA A 1 500 ? 30.891 12.391 4.191 1 95.19 500 ALA A N 1
ATOM 3806 C CA . ALA A 1 500 ? 30.609 11.422 5.242 1 95.19 500 ALA A CA 1
ATOM 3807 C C . ALA A 1 500 ? 31.688 11.445 6.324 1 95.19 500 ALA A C 1
ATOM 3809 O O . ALA A 1 500 ? 31.391 11.383 7.516 1 95.19 500 ALA A O 1
ATOM 3810 N N . GLU A 1 501 ? 32.906 11.586 5.859 1 95.38 501 GLU A N 1
ATOM 3811 C CA . GLU A 1 501 ? 34.031 11.656 6.797 1 95.38 501 GLU A CA 1
ATOM 3812 C C . GLU A 1 501 ? 33.969 12.938 7.625 1 95.38 501 GLU A C 1
ATOM 3814 O O . GLU A 1 501 ? 34.219 12.914 8.828 1 95.38 501 GLU A O 1
ATOM 3819 N N . LEU A 1 502 ? 33.688 13.977 6.949 1 96.56 502 LEU A N 1
ATOM 3820 C CA . LEU A 1 502 ? 33.594 15.266 7.625 1 96.56 502 LEU A CA 1
ATOM 3821 C C . LEU A 1 502 ? 32.5 15.227 8.695 1 96.56 502 LEU A C 1
ATOM 3823 O O . LEU A 1 502 ? 32.719 15.672 9.828 1 96.56 502 LEU A O 1
ATOM 3827 N N . VAL A 1 503 ? 31.328 14.695 8.375 1 96.75 503 VAL A N 1
ATOM 3828 C CA . VAL A 1 503 ? 30.188 14.641 9.281 1 96.75 503 VAL A CA 1
ATOM 3829 C C . VAL A 1 503 ? 30.5 13.727 10.461 1 96.75 503 VAL A C 1
ATOM 3831 O O . VAL A 1 503 ? 30.188 14.055 11.609 1 96.75 503 VAL A O 1
ATOM 3834 N N . LYS A 1 504 ? 31.125 12.609 10.219 1 94.56 504 LYS A N 1
ATOM 3835 C CA . LYS A 1 504 ? 31.5 11.672 11.273 1 94.56 504 LYS A CA 1
ATOM 3836 C C . LYS A 1 504 ? 32.469 12.305 12.266 1 94.56 504 LYS A C 1
ATOM 3838 O O . LYS A 1 504 ? 32.375 12.055 13.469 1 94.56 504 LYS A O 1
ATOM 3843 N N . ARG A 1 505 ? 33.344 13.078 11.758 1 95.12 505 ARG A N 1
ATOM 3844 C CA . ARG A 1 505 ? 34.344 13.734 12.594 1 95.12 505 ARG A CA 1
ATOM 3845 C C . ARG A 1 505 ? 33.719 14.797 13.477 1 95.12 505 ARG A C 1
ATOM 3847 O O . ARG A 1 505 ? 34.062 14.922 14.656 1 95.12 505 ARG A O 1
ATOM 3854 N N . ARG A 1 506 ? 32.781 15.516 12.969 1 95.31 506 ARG A N 1
ATOM 3855 C CA . ARG A 1 506 ? 32.219 16.672 13.664 1 95.31 506 ARG A CA 1
ATOM 3856 C C . ARG A 1 506 ? 30.953 16.297 14.43 1 95.31 506 ARG A C 1
ATOM 3858 O O . ARG A 1 506 ? 30.531 17 15.352 1 95.31 506 ARG A O 1
ATOM 3865 N N . GLY A 1 507 ? 30.312 15.242 14.023 1 90.94 507 GLY A N 1
ATOM 3866 C CA . GLY A 1 507 ? 29.141 14.688 14.664 1 90.94 507 GLY A CA 1
ATOM 3867 C C . GLY A 1 507 ? 29.172 13.172 14.789 1 90.94 507 GLY A C 1
ATOM 3868 O O . GLY A 1 507 ? 28.469 12.469 14.055 1 90.94 507 GLY A O 1
ATOM 3869 N N . PRO A 1 508 ? 29.844 12.648 15.766 1 84.81 508 PRO A N 1
ATOM 3870 C CA . PRO A 1 508 ? 30.094 11.211 15.859 1 84.81 508 PRO A CA 1
ATOM 3871 C C . PRO A 1 508 ? 28.828 10.398 16.125 1 84.81 508 PRO A C 1
ATOM 3873 O O . PRO A 1 508 ? 28.812 9.188 15.922 1 84.81 508 PRO A O 1
ATOM 3876 N N . GLN A 1 509 ? 27.812 11.078 16.516 1 91.94 509 GLN A N 1
ATOM 3877 C CA . GLN A 1 509 ? 26.578 10.359 16.844 1 91.94 509 GLN A CA 1
ATOM 3878 C C . GLN A 1 509 ? 25.609 10.398 15.664 1 91.94 509 GLN A C 1
ATOM 3880 O O . GLN A 1 509 ? 24.406 10.227 15.844 1 91.94 509 GLN A O 1
ATOM 3885 N N . VAL A 1 510 ? 26.156 10.609 14.492 1 95.44 510 VAL A N 1
ATOM 3886 C CA . VAL A 1 510 ? 25.344 10.664 13.281 1 95.44 510 VAL A CA 1
ATOM 3887 C C . VAL A 1 510 ? 24.625 9.336 13.078 1 95.44 510 VAL A C 1
ATOM 3889 O O . VAL A 1 510 ? 25.188 8.273 13.367 1 95.44 510 VAL A O 1
ATOM 3892 N N . ILE A 1 511 ? 23.375 9.375 12.664 1 95.06 511 ILE A N 1
ATOM 3893 C CA . ILE A 1 511 ? 22.547 8.219 12.352 1 95.06 511 ILE A CA 1
ATOM 3894 C C . ILE A 1 511 ? 22.312 8.148 10.844 1 95.06 511 ILE A C 1
ATOM 3896 O O . ILE A 1 511 ? 21.688 9.039 10.266 1 95.06 511 ILE A O 1
ATOM 3900 N N . ASP A 1 512 ? 22.828 7.184 10.195 1 94.12 512 ASP A N 1
ATOM 3901 C CA . ASP A 1 512 ? 22.656 7.016 8.758 1 94.12 512 ASP A CA 1
ATOM 3902 C C . ASP A 1 512 ? 21.422 6.164 8.445 1 94.12 512 ASP A C 1
ATOM 3904 O O . ASP A 1 512 ? 20.625 5.875 9.336 1 94.12 512 ASP A O 1
ATOM 3908 N N . LYS A 1 513 ? 21.25 5.914 7.242 1 90.81 513 LYS A N 1
ATOM 3909 C CA . LYS A 1 513 ? 20.062 5.211 6.754 1 90.81 513 LYS A CA 1
ATOM 3910 C C . LYS A 1 513 ? 19.938 3.83 7.391 1 90.81 513 LYS A C 1
ATOM 3912 O O . LYS A 1 513 ? 18.844 3.414 7.777 1 90.81 513 LYS A O 1
ATOM 3917 N N . GLU A 1 514 ? 20.984 3.076 7.473 1 87.44 514 GLU A N 1
ATOM 3918 C CA . GLU A 1 514 ? 20.984 1.733 8.047 1 87.44 514 GLU A CA 1
ATOM 3919 C C . GLU A 1 514 ? 20.609 1.768 9.531 1 87.44 514 GLU A C 1
ATOM 3921 O O . GLU A 1 514 ? 19.812 0.962 9.992 1 87.44 514 GLU A O 1
ATOM 3926 N N . ARG A 1 515 ? 21.188 2.652 10.195 1 91.56 515 ARG A N 1
ATOM 3927 C CA . ARG A 1 515 ? 20.906 2.775 11.617 1 91.56 515 ARG A CA 1
ATOM 3928 C C . ARG A 1 515 ? 19.453 3.191 11.852 1 91.56 515 ARG A C 1
ATOM 3930 O O . ARG A 1 515 ? 18.828 2.727 12.797 1 91.56 515 ARG A O 1
ATOM 3937 N N . TRP A 1 516 ? 18.953 4.039 11.047 1 93.44 516 TRP A N 1
ATOM 3938 C CA . TRP A 1 516 ? 17.547 4.406 11.164 1 93.44 516 TRP A CA 1
ATOM 3939 C C . TRP A 1 516 ? 16.641 3.191 10.953 1 93.44 516 TRP A C 1
ATOM 3941 O O . TRP A 1 516 ? 15.648 3.014 11.664 1 93.44 516 TRP A O 1
ATOM 3951 N N . ARG A 1 517 ? 16.953 2.414 9.992 1 88.19 517 ARG A N 1
ATOM 3952 C CA . ARG A 1 517 ? 16.172 1.209 9.734 1 88.19 517 ARG A CA 1
ATOM 3953 C C . ARG A 1 517 ? 16.109 0.318 10.969 1 88.19 517 ARG A C 1
ATOM 3955 O O . ARG A 1 517 ? 15.062 -0.262 11.266 1 88.19 517 ARG A O 1
ATOM 3962 N N . GLU A 1 518 ? 17.188 0.209 11.68 1 89.19 518 GLU A N 1
ATOM 3963 C CA . GLU A 1 518 ? 17.234 -0.581 12.906 1 89.19 518 GLU A CA 1
ATOM 3964 C C . GLU A 1 518 ? 16.344 0.013 13.984 1 89.19 518 GLU A C 1
ATOM 3966 O O . GLU A 1 518 ? 15.625 -0.715 14.672 1 89.19 518 GLU A O 1
ATOM 3971 N N . ILE A 1 519 ? 16.438 1.307 14.109 1 91.94 519 ILE A N 1
ATOM 3972 C CA . ILE A 1 519 ? 15.641 2.008 15.109 1 91.94 519 ILE A CA 1
ATOM 3973 C C . ILE A 1 519 ? 14.156 1.854 14.789 1 91.94 519 ILE A C 1
ATOM 3975 O O . ILE A 1 519 ? 13.359 1.531 15.664 1 91.94 519 ILE A O 1
ATOM 3979 N N . ASP A 1 520 ? 13.797 2.006 13.547 1 91.5 520 ASP A N 1
ATOM 3980 C CA . ASP A 1 520 ? 12.422 1.868 13.07 1 91.5 520 ASP A CA 1
ATOM 3981 C C . ASP A 1 520 ? 11.883 0.467 13.352 1 91.5 520 ASP A C 1
ATOM 3983 O O . ASP A 1 520 ? 10.766 0.314 13.859 1 91.5 520 ASP A O 1
ATOM 3987 N N . ALA A 1 521 ? 12.703 -0.496 13.07 1 86.31 521 ALA A N 1
ATOM 3988 C CA . ALA A 1 521 ? 12.32 -1.886 13.297 1 86.31 521 ALA A CA 1
ATOM 3989 C C . ALA A 1 521 ? 12.109 -2.158 14.789 1 86.31 521 ALA A C 1
ATOM 3991 O O . ALA A 1 521 ? 11.18 -2.867 15.172 1 86.31 521 ALA A O 1
ATOM 3992 N N . ALA A 1 522 ? 12.977 -1.643 15.57 1 88.88 522 ALA A N 1
ATOM 3993 C CA . ALA A 1 522 ? 12.891 -1.834 17.016 1 88.88 522 ALA A CA 1
ATOM 3994 C C . ALA A 1 522 ? 11.609 -1.208 17.578 1 88.88 522 ALA A C 1
ATOM 3996 O O . ALA A 1 522 ? 10.938 -1.804 18.422 1 88.88 522 ALA A O 1
ATOM 3997 N N . GLU A 1 523 ? 11.281 0.007 17.109 1 92.56 523 GLU A N 1
ATOM 3998 C CA . GLU A 1 523 ? 10.07 0.682 17.562 1 92.56 523 GLU A CA 1
ATOM 3999 C C . GLU A 1 523 ? 8.82 -0.102 17.172 1 92.56 523 GLU A C 1
ATOM 4001 O O . GLU A 1 523 ? 7.887 -0.233 17.953 1 92.56 523 GLU A O 1
ATOM 4006 N N . LYS A 1 524 ? 8.805 -0.612 16.031 1 87.19 524 LYS A N 1
ATOM 4007 C CA . LYS A 1 524 ? 7.656 -1.365 15.539 1 87.19 524 LYS A CA 1
ATOM 4008 C C . LYS A 1 524 ? 7.516 -2.697 16.266 1 87.19 524 LYS A C 1
ATOM 4010 O O . LYS A 1 524 ? 6.398 -3.127 16.578 1 87.19 524 LYS A O 1
ATOM 4015 N N . ALA A 1 525 ? 8.617 -3.33 16.547 1 80.62 525 ALA A N 1
ATOM 4016 C CA . ALA A 1 525 ? 8.594 -4.578 17.297 1 80.62 525 ALA A CA 1
ATOM 4017 C C . ALA A 1 525 ? 8.023 -4.359 18.703 1 80.62 525 ALA A C 1
ATOM 4019 O O . ALA A 1 525 ? 7.191 -5.141 19.172 1 80.62 525 ALA A O 1
ATOM 4020 N N . ALA A 1 526 ? 8.492 -3.324 19.312 1 85.88 526 ALA A N 1
ATOM 4021 C CA . ALA A 1 526 ? 7.973 -2.977 20.625 1 85.88 526 ALA A CA 1
ATOM 4022 C C . ALA A 1 526 ? 6.48 -2.66 20.562 1 85.88 526 ALA A C 1
ATOM 4024 O O . ALA A 1 526 ? 5.727 -2.99 21.469 1 85.88 526 ALA A O 1
ATOM 4025 N N . GLY A 1 527 ? 6.098 -2.002 19.5 1 86.56 527 GLY A N 1
ATOM 4026 C CA . GLY A 1 527 ? 4.688 -1.715 19.281 1 86.56 527 GLY A CA 1
ATOM 4027 C C . GLY A 1 527 ? 3.834 -2.963 19.172 1 86.56 527 GLY A C 1
ATOM 4028 O O . GLY A 1 527 ? 2.773 -3.053 19.797 1 86.56 527 GLY A O 1
ATOM 4029 N N . ARG A 1 528 ? 4.289 -3.908 18.406 1 76.12 528 ARG A N 1
ATOM 4030 C CA . ARG A 1 528 ? 3.553 -5.156 18.219 1 76.12 528 ARG A CA 1
ATOM 4031 C C . ARG A 1 528 ? 3.295 -5.832 19.562 1 76.12 528 ARG A C 1
ATOM 4033 O O . ARG A 1 528 ? 2.188 -6.305 19.828 1 76.12 528 ARG A O 1
ATOM 4040 N N . ILE A 1 529 ? 4.258 -5.84 20.406 1 74.12 529 ILE A N 1
ATOM 4041 C CA . ILE A 1 529 ? 4.16 -6.461 21.719 1 74.12 529 ILE A CA 1
ATOM 4042 C C . ILE A 1 529 ? 3.125 -5.719 22.562 1 74.12 529 ILE A C 1
ATOM 4044 O O . ILE A 1 529 ? 2.35 -6.34 23.297 1 74.12 529 ILE A O 1
ATOM 4048 N N . ALA A 1 530 ? 3.076 -4.426 22.375 1 81.62 530 ALA A N 1
ATOM 4049 C CA . ALA A 1 530 ? 2.205 -3.592 23.203 1 81.62 530 ALA A CA 1
ATOM 4050 C C . ALA A 1 530 ? 0.833 -3.424 22.547 1 81.62 530 ALA A C 1
ATOM 4052 O O . ALA A 1 530 ? -0.055 -2.785 23.125 1 81.62 530 ALA A O 1
ATOM 4053 N N . GLY A 1 531 ? 0.644 -3.967 21.391 1 77.19 531 GLY A N 1
ATOM 4054 C CA . GLY A 1 531 ? -0.616 -3.797 20.688 1 77.19 531 GLY A CA 1
ATOM 4055 C C . GLY A 1 531 ? -0.763 -2.43 20.047 1 77.19 531 GLY A C 1
ATOM 4056 O O . GLY A 1 531 ? -1.872 -1.9 19.953 1 77.19 531 GLY A O 1
ATOM 4057 N N . ARG A 1 532 ? 0.384 -1.76 19.766 1 88.12 532 ARG A N 1
ATOM 4058 C CA . ARG A 1 532 ? 0.441 -0.432 19.156 1 88.12 532 ARG A CA 1
ATOM 4059 C C . ARG A 1 532 ? 1.205 -0.461 17.844 1 88.12 532 ARG A C 1
ATOM 4061 O O . ARG A 1 532 ? 1.966 -1.395 17.578 1 88.12 532 ARG A O 1
ATOM 4068 N N . PRO A 1 533 ? 0.942 0.51 16.969 1 85.75 533 PRO A N 1
ATOM 4069 C CA . PRO A 1 533 ? 1.735 0.543 15.734 1 85.75 533 PRO A CA 1
ATOM 4070 C C . PRO A 1 533 ? 3.234 0.646 16 1 85.75 533 PRO A C 1
ATOM 4072 O O . PRO A 1 533 ? 4.035 0.055 15.273 1 85.75 533 PRO A O 1
ATOM 4075 N N . ARG A 1 534 ? 3.639 1.464 17 1 91.94 534 ARG A N 1
ATOM 4076 C CA . ARG A 1 534 ? 5.027 1.591 17.438 1 91.94 534 ARG A CA 1
ATOM 4077 C C . ARG A 1 534 ? 5.113 2.152 18.844 1 91.94 534 ARG A C 1
ATOM 4079 O O . ARG A 1 534 ? 4.16 2.762 19.344 1 91.94 534 ARG A O 1
ATOM 4086 N N . VAL A 1 535 ? 6.184 1.851 19.516 1 92.81 535 VAL A N 1
ATOM 4087 C CA . VAL A 1 535 ? 6.594 2.531 20.734 1 92.81 535 VAL A CA 1
ATOM 4088 C C . VAL A 1 535 ? 7.852 3.355 20.469 1 92.81 535 VAL A C 1
ATOM 4090 O O . VAL A 1 535 ? 8.938 2.799 20.281 1 92.81 535 VAL A O 1
ATOM 4093 N N . LYS A 1 536 ? 7.676 4.652 20.406 1 92.75 536 LYS A N 1
ATOM 4094 C CA . LYS A 1 536 ? 8.766 5.555 20.047 1 92.75 536 LYS A CA 1
ATOM 4095 C C . LYS A 1 536 ? 9.828 5.602 21.141 1 92.75 536 LYS A C 1
ATOM 4097 O O . LYS A 1 536 ? 9.5 5.609 22.328 1 92.75 536 LYS A O 1
ATOM 4102 N N . LEU A 1 537 ? 11.07 5.594 20.688 1 87.12 537 LEU A N 1
ATOM 4103 C CA . LEU A 1 537 ? 12.195 5.781 21.578 1 87.12 537 LEU A CA 1
ATOM 4104 C C . LEU A 1 537 ? 12.57 7.258 21.688 1 87.12 537 LEU A C 1
ATOM 4106 O O . LEU A 1 537 ? 13.211 7.809 20.797 1 87.12 537 LEU A O 1
ATOM 4110 N N . PRO A 1 538 ? 12.25 7.824 22.719 1 75.31 538 PRO A N 1
ATOM 4111 C CA . PRO A 1 538 ? 12.539 9.258 22.797 1 75.31 538 PRO A CA 1
ATOM 4112 C C . PRO A 1 538 ? 14.039 9.555 22.875 1 75.31 538 PRO A C 1
ATOM 4114 O O . PRO A 1 538 ? 14.477 10.633 22.484 1 75.31 538 PRO A O 1
ATOM 4117 N N . VAL A 1 539 ? 14.758 8.609 23.484 1 74.38 539 VAL A N 1
ATOM 4118 C CA . VAL A 1 539 ? 16.203 8.742 23.547 1 74.38 539 VAL A CA 1
ATOM 4119 C C . VAL A 1 539 ? 16.875 7.59 22.797 1 74.38 539 VAL A C 1
ATOM 4121 O O . VAL A 1 539 ? 16.562 6.422 23.047 1 74.38 539 VAL A O 1
ATOM 4124 N N . ILE A 1 540 ? 17.562 7.934 21.781 1 75.56 540 ILE A N 1
ATOM 4125 C CA . ILE A 1 540 ? 18.219 6.926 20.953 1 75.56 540 ILE A CA 1
ATOM 4126 C C . ILE A 1 540 ? 19.688 6.824 21.344 1 75.56 540 ILE A C 1
ATOM 4128 O O . ILE A 1 540 ? 20.406 7.828 21.344 1 75.56 540 ILE A O 1
ATOM 4132 N N . ASP A 1 541 ? 20.094 5.637 21.984 1 64.38 541 ASP A N 1
ATOM 4133 C CA . ASP A 1 541 ? 21.5 5.398 22.297 1 64.38 541 ASP A CA 1
ATOM 4134 C C . ASP A 1 541 ? 22.297 5.121 21.031 1 64.38 541 ASP A C 1
ATOM 4136 O O . ASP A 1 541 ? 22.031 4.156 20.312 1 64.38 541 ASP A O 1
ATOM 4140 N N . VAL A 1 542 ? 22.984 5.973 20.547 1 60.84 542 VAL A N 1
ATOM 4141 C CA . VAL A 1 542 ? 23.75 5.855 19.312 1 60.84 542 VAL A CA 1
ATOM 4142 C C . VAL A 1 542 ? 24.969 4.945 19.547 1 60.84 542 VAL A C 1
ATOM 4144 O O . VAL A 1 542 ? 25.656 4.57 18.594 1 60.84 542 VAL A O 1
ATOM 4147 N N . ALA A 1 543 ? 25.594 4.551 20.797 1 48.06 543 ALA A N 1
ATOM 4148 C CA . ALA A 1 543 ? 26.859 3.857 21.031 1 48.06 543 ALA A CA 1
ATOM 4149 C C . ALA A 1 543 ? 26.766 2.393 20.609 1 48.06 543 ALA A C 1
ATOM 4151 O O . ALA A 1 543 ? 27.781 1.702 20.5 1 48.06 543 ALA A O 1
ATOM 4152 N N . SER A 1 544 ? 25.688 1.694 20.562 1 39.62 544 SER A N 1
ATOM 4153 C CA . SER A 1 544 ? 25.875 0.272 20.812 1 39.62 544 SER A CA 1
ATOM 4154 C C . SER A 1 544 ? 26.703 -0.38 19.703 1 39.62 544 SER A C 1
ATOM 4156 O O . SER A 1 544 ? 27.016 -1.568 19.766 1 39.62 544 SER A O 1
ATOM 4158 N N . THR A 1 545 ? 26.578 -0.131 18.406 1 36.47 545 THR A N 1
ATOM 4159 C CA . THR A 1 545 ? 27.047 -1.288 17.641 1 36.47 545 THR A CA 1
ATOM 4160 C C . THR A 1 545 ? 28.562 -1.423 17.734 1 36.47 545 THR A C 1
ATOM 4162 O O . THR A 1 545 ? 29.156 -2.238 17.016 1 36.47 545 THR A O 1
ATOM 4165 N N . ASN A 1 546 ? 29.375 -0.565 18.297 1 30.91 546 ASN A N 1
ATOM 4166 C CA . ASN A 1 546 ? 30.766 -0.983 18.188 1 30.91 546 ASN A CA 1
ATOM 4167 C C . ASN A 1 546 ? 31.062 -2.209 19.047 1 30.91 546 ASN A C 1
ATOM 4169 O O . ASN A 1 546 ? 32.219 -2.664 19.109 1 30.91 546 ASN A O 1
ATOM 4173 N N . ASP A 1 547 ? 30.344 -2.541 20.156 1 26.77 547 ASP A N 1
ATOM 4174 C CA . ASP A 1 547 ? 30.906 -3.762 20.719 1 26.77 547 ASP A CA 1
ATOM 4175 C C . ASP A 1 547 ? 30.344 -5 20.031 1 26.77 547 ASP A C 1
ATOM 4177 O O . ASP A 1 547 ? 29.141 -5.062 19.75 1 26.77 547 ASP A O 1
ATOM 4181 N N . MET B 1 1 ? -23.328 5.223 -7.234 1 58.91 1 MET B N 1
ATOM 4182 C CA . MET B 1 1 ? -22.5 4.957 -6.059 1 58.91 1 MET B CA 1
ATOM 4183 C C . MET B 1 1 ? -21.062 5.414 -6.289 1 58.91 1 MET B C 1
ATOM 4185 O O . MET B 1 1 ? -20.562 5.375 -7.414 1 58.91 1 MET B O 1
ATOM 4189 N N . THR B 1 2 ? -20.594 6.355 -5.336 1 83.19 2 THR B N 1
ATOM 4190 C CA . THR B 1 2 ? -19.344 7.039 -5.59 1 83.19 2 THR B CA 1
ATOM 4191 C C . THR B 1 2 ? -18.359 6.824 -4.434 1 83.19 2 THR B C 1
ATOM 4193 O O . THR B 1 2 ? -18.766 6.375 -3.357 1 83.19 2 THR B O 1
ATOM 4196 N N . PHE B 1 3 ? -17.156 6.73 -4.789 1 88.81 3 PHE B N 1
ATOM 4197 C CA . PHE B 1 3 ? -16.156 6.871 -3.74 1 88.81 3 PHE B CA 1
ATOM 4198 C C . PHE B 1 3 ? -16.125 8.297 -3.199 1 88.81 3 PHE B C 1
ATOM 4200 O O . PHE B 1 3 ? -16.469 9.242 -3.912 1 88.81 3 PHE B O 1
ATOM 4207 N N . VAL B 1 4 ? -15.867 8.406 -1.876 1 92.56 4 VAL B N 1
ATOM 4208 C CA . VAL B 1 4 ? -15.867 9.68 -1.168 1 92.56 4 VAL B CA 1
ATOM 4209 C C . VAL B 1 4 ? -14.531 9.867 -0.446 1 92.56 4 VAL B C 1
ATOM 4211 O O . VAL B 1 4 ? -13.992 8.922 0.128 1 92.56 4 VAL B O 1
ATOM 4214 N N . ILE B 1 5 ? -13.938 11.078 -0.604 1 93.19 5 ILE B N 1
ATOM 4215 C CA . ILE B 1 5 ? -12.766 11.422 0.189 1 93.19 5 ILE B CA 1
ATOM 4216 C C . ILE B 1 5 ? -13.203 11.922 1.565 1 93.19 5 ILE B C 1
ATOM 4218 O O . ILE B 1 5 ? -14.172 12.672 1.682 1 93.19 5 ILE B O 1
ATOM 4222 N N . THR B 1 6 ? -12.414 11.523 2.594 1 92.56 6 THR B N 1
ATOM 4223 C CA . THR B 1 6 ? -12.852 11.766 3.965 1 92.56 6 THR B CA 1
ATOM 4224 C C . THR B 1 6 ? -11.758 12.477 4.762 1 92.56 6 THR B C 1
ATOM 4226 O O . THR B 1 6 ? -10.82 13.031 4.184 1 92.56 6 THR B O 1
ATOM 4229 N N . GLN B 1 7 ? -11.844 12.453 6.066 1 89 7 GLN B N 1
ATOM 4230 C CA . GLN B 1 7 ? -11.133 13.305 7.016 1 89 7 GLN B CA 1
ATOM 4231 C C . GLN B 1 7 ? -9.617 13.094 6.914 1 89 7 GLN B C 1
ATOM 4233 O O . GLN B 1 7 ? -8.852 14.055 6.965 1 89 7 GLN B O 1
ATOM 4238 N N . PRO B 1 8 ? -9.094 11.938 6.672 1 86.88 8 PRO B N 1
ATOM 4239 C CA . PRO B 1 8 ? -7.645 11.742 6.723 1 86.88 8 PRO B CA 1
ATOM 4240 C C . PRO B 1 8 ? -6.926 12.297 5.496 1 86.88 8 PRO B C 1
ATOM 4242 O O . PRO B 1 8 ? -5.695 12.273 5.434 1 86.88 8 PRO B O 1
ATOM 4245 N N . CYS B 1 9 ? -7.684 12.812 4.57 1 91 9 CYS B N 1
ATOM 4246 C CA . CYS B 1 9 ? -7.066 13.289 3.34 1 91 9 CYS B CA 1
ATOM 4247 C C . CYS B 1 9 ? -5.969 14.305 3.641 1 91 9 CYS B C 1
ATOM 4249 O O . CYS B 1 9 ? -6.18 15.242 4.41 1 91 9 CYS B O 1
ATOM 4251 N N . CYS B 1 10 ? -4.84 14.086 3.016 1 87.19 10 CYS B N 1
ATOM 4252 C CA . CYS B 1 10 ? -3.711 14.984 3.227 1 87.19 10 CYS B CA 1
ATOM 4253 C C . CYS B 1 10 ? -3.432 15.812 1.978 1 87.19 10 CYS B C 1
ATOM 4255 O O . CYS B 1 10 ? -2.393 16.469 1.882 1 87.19 10 CYS B O 1
ATOM 4257 N N . SER B 1 11 ? -4.207 15.656 0.955 1 86.38 11 SER B N 1
ATOM 4258 C CA . SER B 1 11 ? -4.176 16.438 -0.282 1 86.38 11 SER B CA 1
ATOM 4259 C C . SER B 1 11 ? -2.855 16.234 -1.021 1 86.38 11 SER B C 1
ATOM 4261 O O . SER B 1 11 ? -2.346 17.172 -1.642 1 86.38 11 SER B O 1
ATOM 4263 N N . ASP B 1 12 ? -2.268 15.055 -0.884 1 83.62 12 ASP B N 1
ATOM 4264 C CA . ASP B 1 12 ? -1.021 14.828 -1.61 1 83.62 12 ASP B CA 1
ATOM 4265 C C . ASP B 1 12 ? -1.288 14.594 -3.096 1 83.62 12 ASP B C 1
ATOM 4267 O O . ASP B 1 12 ? -0.358 14.586 -3.904 1 83.62 12 ASP B O 1
ATOM 4271 N N . ALA B 1 13 ? -2.5 14.344 -3.502 1 85.44 13 ALA B N 1
ATOM 4272 C CA . ALA B 1 13 ? -3.008 14.352 -4.871 1 85.44 13 ALA B CA 1
ATOM 4273 C C . ALA B 1 13 ? -2.523 13.125 -5.641 1 85.44 13 ALA B C 1
ATOM 4275 O O . ALA B 1 13 ? -2.574 13.094 -6.871 1 85.44 13 ALA B O 1
ATOM 4276 N N . SER B 1 14 ? -2.047 12.062 -4.93 1 80.62 14 SER B N 1
ATOM 4277 C CA . SER B 1 14 ? -1.642 10.828 -5.586 1 80.62 14 SER B CA 1
ATOM 4278 C C . SER B 1 14 ? -2.828 10.141 -6.254 1 80.62 14 SER B C 1
ATOM 4280 O O . SER B 1 14 ? -2.656 9.367 -7.199 1 80.62 14 SER B O 1
ATOM 4282 N N . CYS B 1 15 ? -4.043 10.461 -5.812 1 86.81 15 CYS B N 1
ATOM 4283 C CA . CYS B 1 15 ? -5.27 9.852 -6.305 1 86.81 15 CYS B CA 1
ATOM 4284 C C . CYS B 1 15 ? -5.68 10.445 -7.645 1 86.81 15 CYS B C 1
ATOM 4286 O O . CYS B 1 15 ? -6.398 9.812 -8.414 1 86.81 15 CYS B O 1
ATOM 4288 N N . ILE B 1 16 ? -5.254 11.633 -8.023 1 85.19 16 ILE B N 1
ATOM 4289 C CA . ILE B 1 16 ? -5.746 12.391 -9.172 1 85.19 16 ILE B CA 1
ATOM 4290 C C . ILE B 1 16 ? -5.258 11.75 -10.469 1 85.19 16 ILE B C 1
ATOM 4292 O O . ILE B 1 16 ? -6.051 11.461 -11.359 1 85.19 16 ILE B O 1
ATOM 4296 N N . PRO B 1 17 ? -3.947 11.359 -10.578 1 77 17 PRO B N 1
ATOM 4297 C CA . PRO B 1 17 ? -3.482 10.82 -11.852 1 77 17 PRO B CA 1
ATOM 4298 C C . PRO B 1 17 ? -4.066 9.438 -12.164 1 77 17 PRO B C 1
ATOM 4300 O O . PRO B 1 17 ? -4.176 9.055 -13.328 1 77 17 PRO B O 1
ATOM 4303 N N . VAL B 1 18 ? -4.512 8.742 -11.188 1 79.12 18 VAL B N 1
ATOM 4304 C CA . VAL B 1 18 ? -4.945 7.367 -11.414 1 79.12 18 VAL B CA 1
ATOM 4305 C C . VAL B 1 18 ? -6.441 7.344 -11.727 1 79.12 18 VAL B C 1
ATOM 4307 O O . VAL B 1 18 ? -6.98 6.309 -12.125 1 79.12 18 VAL B O 1
ATOM 4310 N N . CYS B 1 19 ? -7.113 8.5 -11.547 1 84.31 19 CYS B N 1
ATOM 4311 C CA . CYS B 1 19 ? -8.539 8.562 -11.836 1 84.31 19 CYS B CA 1
ATOM 4312 C C . CYS B 1 19 ? -8.797 8.57 -13.336 1 84.31 19 CYS B C 1
ATOM 4314 O O . CYS B 1 19 ? -8.43 9.531 -14.023 1 84.31 19 CYS B O 1
ATOM 4316 N N . PRO B 1 20 ? -9.445 7.562 -13.836 1 79 20 PRO B N 1
ATOM 4317 C CA . PRO B 1 20 ? -9.625 7.48 -15.281 1 79 20 PRO B CA 1
ATOM 4318 C C . PRO B 1 20 ? -10.547 8.57 -15.828 1 79 20 PRO B C 1
ATOM 4320 O O . PRO B 1 20 ? -10.445 8.93 -17 1 79 20 PRO B O 1
ATOM 4323 N N . VAL B 1 21 ? -11.438 9.141 -15.016 1 82.75 21 VAL B N 1
ATOM 4324 C CA . VAL B 1 21 ? -12.422 10.094 -15.516 1 82.75 21 VAL B CA 1
ATOM 4325 C C . VAL B 1 21 ? -12.117 11.484 -14.977 1 82.75 21 VAL B C 1
ATOM 4327 O O . VAL B 1 21 ? -12.938 12.406 -15.102 1 82.75 21 VAL B O 1
ATOM 4330 N N . ASP B 1 22 ? -10.953 11.625 -14.219 1 87 22 ASP B N 1
ATOM 4331 C CA . ASP B 1 22 ? -10.43 12.906 -13.758 1 87 22 ASP B CA 1
ATOM 4332 C C . ASP B 1 22 ? -11.492 13.68 -12.977 1 87 22 ASP B C 1
ATOM 4334 O O . ASP B 1 22 ? -11.781 14.836 -13.305 1 87 22 ASP B O 1
ATOM 4338 N N . CYS B 1 23 ? -12.07 13.07 -11.945 1 89.88 23 CYS B N 1
ATOM 4339 C CA . CYS B 1 23 ? -13.172 13.703 -11.234 1 89.88 23 CYS B CA 1
ATOM 4340 C C . CYS B 1 23 ? -12.766 14.078 -9.82 1 89.88 23 CYS B C 1
ATOM 4342 O O . CYS B 1 23 ? -13.617 14.172 -8.93 1 89.88 23 CYS B O 1
ATOM 4344 N N . ILE B 1 24 ? -11.461 14.203 -9.539 1 91.31 24 ILE B N 1
ATOM 4345 C CA . ILE B 1 24 ? -10.977 14.578 -8.219 1 91.31 24 ILE B CA 1
ATOM 4346 C C . ILE B 1 24 ? -10.43 16 -8.258 1 91.31 24 ILE B C 1
ATOM 4348 O O . ILE B 1 24 ? -9.664 16.359 -9.156 1 91.31 24 ILE B O 1
ATOM 4352 N N . ARG B 1 25 ? -10.891 16.859 -7.332 1 92 25 ARG B N 1
ATOM 4353 C CA . ARG B 1 25 ? -10.523 18.266 -7.27 1 92 25 ARG B CA 1
ATOM 4354 C C . ARG B 1 25 ? -10.305 18.719 -5.824 1 92 25 ARG B C 1
ATOM 4356 O O . ARG B 1 25 ? -10.812 18.078 -4.895 1 92 25 ARG B O 1
ATOM 4363 N N . PRO B 1 26 ? -9.594 19.844 -5.594 1 89.69 26 PRO B N 1
ATOM 4364 C CA . PRO B 1 26 ? -8.828 20.578 -6.605 1 89.69 26 PRO B CA 1
ATOM 4365 C C . PRO B 1 26 ? -7.551 19.859 -7.016 1 89.69 26 PRO B C 1
ATOM 4367 O O . PRO B 1 26 ? -7.047 19 -6.273 1 89.69 26 PRO B O 1
ATOM 4370 N N . ARG B 1 27 ? -7.102 20.188 -8.188 1 86.69 27 ARG B N 1
ATOM 4371 C CA . ARG B 1 27 ? -5.82 19.703 -8.68 1 86.69 27 ARG B CA 1
ATOM 4372 C C . ARG B 1 27 ? -4.688 20.641 -8.289 1 86.69 27 ARG B C 1
ATOM 4374 O O . ARG B 1 27 ? -4.906 21.844 -8.086 1 86.69 27 ARG B O 1
ATOM 4381 N N . PRO B 1 28 ? -3.471 19.938 -8.188 1 78.56 28 PRO B N 1
ATOM 4382 C CA . PRO B 1 28 ? -2.342 20.875 -8.078 1 78.56 28 PRO B CA 1
ATOM 4383 C C . PRO B 1 28 ? -2.32 21.906 -9.203 1 78.56 28 PRO B C 1
ATOM 4385 O O . PRO B 1 28 ? -2.434 21.547 -10.383 1 78.56 28 PRO B O 1
ATOM 4388 N N . GLY B 1 29 ? -2.295 23.156 -8.914 1 76.69 29 GLY B N 1
ATOM 4389 C CA . GLY B 1 29 ? -2.355 24.219 -9.906 1 76.69 29 GLY B CA 1
ATOM 4390 C C . GLY B 1 29 ? -3.662 24.984 -9.883 1 76.69 29 GLY B C 1
ATOM 4391 O O . GLY B 1 29 ? -3.725 26.125 -10.328 1 76.69 29 GLY B O 1
ATOM 4392 N N . ASP B 1 30 ? -4.746 24.25 -9.43 1 82.56 30 ASP B N 1
ATOM 4393 C CA . ASP B 1 30 ? -6.012 24.953 -9.25 1 82.56 30 ASP B CA 1
ATOM 4394 C C . ASP B 1 30 ? -5.883 26.031 -8.18 1 82.56 30 ASP B C 1
ATOM 4396 O O . ASP B 1 30 ? -5.125 25.875 -7.219 1 82.56 30 ASP B O 1
ATOM 4400 N N . PRO B 1 31 ? -6.562 27.078 -8.336 1 79.19 31 PRO B N 1
ATOM 4401 C CA . PRO B 1 31 ? -6.504 28.156 -7.355 1 79.19 31 PRO B CA 1
ATOM 4402 C C . PRO B 1 31 ? -6.879 27.703 -5.949 1 79.19 31 PRO B C 1
ATOM 4404 O O . PRO B 1 31 ? -6.32 28.188 -4.965 1 79.19 31 PRO B O 1
ATOM 4407 N N . GLN B 1 32 ? -7.738 26.719 -5.902 1 84 32 GLN B N 1
ATOM 4408 C CA . GLN B 1 32 ? -8.25 26.281 -4.613 1 84 32 GLN B CA 1
ATOM 4409 C C . GLN B 1 32 ? -7.289 25.297 -3.936 1 84 32 GLN B C 1
ATOM 4411 O O . GLN B 1 32 ? -7.434 25 -2.748 1 84 32 GLN B O 1
ATOM 4416 N N . TYR B 1 33 ? -6.355 24.797 -4.613 1 83.94 33 TYR B N 1
ATOM 4417 C CA . TYR B 1 33 ? -5.543 23.688 -4.129 1 83.94 33 TYR B CA 1
ATOM 4418 C C . TYR B 1 33 ? -4.691 24.125 -2.939 1 83.94 33 TYR B C 1
ATOM 4420 O O . TYR B 1 33 ? -4.531 23.359 -1.98 1 83.94 33 TYR B O 1
ATOM 4428 N N . SER B 1 34 ? -4.211 25.359 -2.949 1 77.88 34 SER B N 1
ATOM 4429 C CA . SER B 1 34 ? -3.285 25.812 -1.915 1 77.88 34 SER B CA 1
ATOM 4430 C C . SER B 1 34 ? -4.004 26.031 -0.588 1 77.88 34 SER B C 1
ATOM 4432 O O . SER B 1 34 ? -3.375 26.047 0.472 1 77.88 34 SER B O 1
ATOM 4434 N N . THR B 1 35 ? -5.324 26.125 -0.695 1 79.44 35 THR B N 1
ATOM 4435 C CA . THR B 1 35 ? -6.039 26.453 0.532 1 79.44 35 THR B CA 1
ATOM 4436 C C . THR B 1 35 ? -7.016 25.344 0.905 1 79.44 35 THR B C 1
ATOM 4438 O O . THR B 1 35 ? -7.691 25.422 1.933 1 79.44 35 THR B O 1
ATOM 4441 N N . THR B 1 36 ? -7.027 24.359 0.051 1 85.5 36 THR B N 1
ATOM 4442 C CA . THR B 1 36 ? -8.023 23.328 0.309 1 85.5 36 THR B CA 1
ATOM 4443 C C . THR B 1 36 ? -7.66 22.531 1.559 1 85.5 36 THR B C 1
ATOM 4445 O O . THR B 1 36 ? -6.48 22.312 1.844 1 85.5 36 THR B O 1
ATOM 4448 N N . GLU B 1 37 ? -8.711 22.109 2.254 1 87 37 GLU B N 1
ATOM 4449 C CA . GLU B 1 37 ? -8.539 21.312 3.471 1 87 37 GLU B CA 1
ATOM 4450 C C . GLU B 1 37 ? -8.539 19.828 3.162 1 87 37 GLU B C 1
ATOM 4452 O O . GLU B 1 37 ? -8.133 19.016 3.998 1 87 37 GLU B O 1
ATOM 4457 N N . MET B 1 38 ? -9.008 19.516 2.092 1 90.5 38 MET B N 1
ATOM 4458 C CA . MET B 1 38 ? -9.094 18.141 1.574 1 90.5 38 MET B CA 1
ATOM 4459 C C . MET B 1 38 ? -9.43 18.156 0.086 1 90.5 38 MET B C 1
ATOM 4461 O O . MET B 1 38 ? -9.758 19.188 -0.477 1 90.5 38 MET B O 1
ATOM 4465 N N . LEU B 1 39 ? -9.25 17.016 -0.513 1 92.88 39 LEU B N 1
ATOM 4466 C CA . LEU B 1 39 ? -9.734 16.844 -1.879 1 92.88 39 LEU B CA 1
ATOM 4467 C C . LEU B 1 39 ? -11.148 16.266 -1.89 1 92.88 39 LEU B C 1
ATOM 4469 O O . LEU B 1 39 ? -11.68 15.898 -0.84 1 92.88 39 LEU B O 1
ATOM 4473 N N . TYR B 1 40 ? -11.758 16.359 -3.096 1 93.75 40 TYR B N 1
ATOM 4474 C CA . TYR B 1 40 ? -13.148 15.922 -3.252 1 93.75 40 TYR B CA 1
ATOM 4475 C C . TYR B 1 40 ? -13.312 15.086 -4.516 1 93.75 40 TYR B C 1
ATOM 4477 O O . TYR B 1 40 ? -12.609 15.289 -5.504 1 93.75 40 TYR B O 1
ATOM 4485 N N . ILE B 1 41 ? -14.188 14.102 -4.457 1 92.94 41 ILE B N 1
ATOM 4486 C CA . ILE B 1 41 ? -14.57 13.312 -5.625 1 92.94 41 ILE B CA 1
ATOM 4487 C C . ILE B 1 41 ? -15.969 13.711 -6.078 1 92.94 41 ILE B C 1
ATOM 4489 O O . ILE B 1 41 ? -16.891 13.781 -5.266 1 92.94 41 ILE B O 1
ATOM 4493 N N . ASP B 1 42 ? -16.156 14.008 -7.363 1 91.81 42 ASP B N 1
ATOM 4494 C CA . ASP B 1 42 ? -17.469 14.336 -7.93 1 91.81 42 ASP B CA 1
ATOM 4495 C C . ASP B 1 42 ? -18.359 13.094 -8.016 1 91.81 42 ASP B C 1
ATOM 4497 O O . ASP B 1 42 ? -18.094 12.188 -8.812 1 91.81 42 ASP B O 1
ATOM 4501 N N . PRO B 1 43 ? -19.469 13.133 -7.246 1 88.44 43 PRO B N 1
ATOM 4502 C CA . PRO B 1 43 ? -20.281 11.922 -7.23 1 88.44 43 PRO B CA 1
ATOM 4503 C C . PRO B 1 43 ? -20.984 11.664 -8.57 1 88.44 43 PRO B C 1
ATOM 4505 O O . PRO B 1 43 ? -21.312 10.516 -8.891 1 88.44 43 PRO B O 1
ATOM 4508 N N . ASP B 1 44 ? -21.141 12.688 -9.328 1 85.88 44 ASP B N 1
ATOM 4509 C CA . ASP B 1 44 ? -21.859 12.523 -10.586 1 85.88 44 ASP B CA 1
ATOM 4510 C C . ASP B 1 44 ? -20.953 11.938 -11.672 1 85.88 44 ASP B C 1
ATOM 4512 O O . ASP B 1 44 ? -21.438 11.281 -12.594 1 85.88 44 ASP B O 1
ATOM 4516 N N . THR B 1 45 ? -19.641 12.156 -11.516 1 86.56 45 THR B N 1
ATOM 4517 C CA . THR B 1 45 ? -18.703 11.758 -12.562 1 86.56 45 THR B CA 1
ATOM 4518 C C . THR B 1 45 ? -17.969 10.477 -12.172 1 86.56 45 THR B C 1
ATOM 4520 O O . THR B 1 45 ? -17.531 9.719 -13.039 1 86.56 45 THR B O 1
ATOM 4523 N N . CYS B 1 46 ? -17.891 10.211 -10.93 1 88.5 46 CYS B N 1
ATOM 4524 C CA . CYS B 1 46 ? -17.203 9.016 -10.438 1 88.5 46 CYS B CA 1
ATOM 4525 C C . CYS B 1 46 ? -17.844 7.754 -11.008 1 88.5 46 CYS B C 1
ATOM 4527 O O . CYS B 1 46 ? -19.062 7.602 -10.969 1 88.5 46 CYS B O 1
ATOM 4529 N N . ILE B 1 47 ? -17 6.832 -11.461 1 80.44 47 ILE B N 1
ATOM 4530 C CA . ILE B 1 47 ? -17.531 5.637 -12.094 1 80.44 47 ILE B CA 1
ATOM 4531 C C . ILE B 1 47 ? -17.359 4.434 -11.172 1 80.44 47 ILE B C 1
ATOM 4533 O O . ILE B 1 47 ? -17.453 3.285 -11.609 1 80.44 47 ILE B O 1
ATOM 4537 N N . ASP B 1 48 ? -16.922 4.66 -9.938 1 83.69 48 ASP B N 1
ATOM 4538 C CA . ASP B 1 48 ? -16.875 3.648 -8.883 1 83.69 48 ASP B CA 1
ATOM 4539 C C . ASP B 1 48 ? -15.859 2.562 -9.211 1 83.69 48 ASP B C 1
ATOM 4541 O O . ASP B 1 48 ? -16.109 1.375 -9.008 1 83.69 48 ASP B O 1
ATOM 4545 N N . CYS B 1 49 ? -14.727 2.975 -9.766 1 81.94 49 CYS B N 1
ATOM 4546 C CA . CYS B 1 49 ? -13.734 1.987 -10.172 1 81.94 49 CYS B CA 1
ATOM 4547 C C . CYS B 1 49 ? -12.797 1.651 -9.016 1 81.94 49 CYS B C 1
ATOM 4549 O O . CYS B 1 49 ? -12.203 0.572 -8.992 1 81.94 49 CYS B O 1
ATOM 4551 N N . GLY B 1 50 ? -12.492 2.645 -8.141 1 81.88 50 GLY B N 1
ATOM 4552 C CA . GLY B 1 50 ? -11.742 2.352 -6.934 1 81.88 50 GLY B CA 1
ATOM 4553 C C . GLY B 1 50 ? -10.242 2.498 -7.109 1 81.88 50 GLY B C 1
ATOM 4554 O O . GLY B 1 50 ? -9.477 2.318 -6.156 1 81.88 50 GLY B O 1
ATOM 4555 N N . GLU B 1 51 ? -9.734 2.822 -8.234 1 80.62 51 GLU B N 1
ATOM 4556 C CA . GLU B 1 51 ? -8.297 2.982 -8.453 1 80.62 51 GLU B CA 1
ATOM 4557 C C . GLU B 1 51 ? -7.703 4.004 -7.484 1 80.62 51 GLU B C 1
ATOM 4559 O O . GLU B 1 51 ? -6.566 3.85 -7.031 1 80.62 51 GLU B O 1
ATOM 4564 N N . CYS B 1 52 ? -8.461 5 -7.195 1 87.25 52 CYS B N 1
ATOM 4565 C CA . CYS B 1 52 ? -8 6.062 -6.312 1 87.25 52 CYS B CA 1
ATOM 4566 C C . CYS B 1 52 ? -7.773 5.539 -4.898 1 87.25 52 CYS B C 1
ATOM 4568 O O . CYS B 1 52 ? -6.926 6.055 -4.168 1 87.25 52 CYS B O 1
ATOM 4570 N N . VAL B 1 53 ? -8.5 4.527 -4.488 1 85.06 53 VAL B N 1
ATOM 4571 C CA . VAL B 1 53 ? -8.383 3.967 -3.146 1 85.06 53 VAL B CA 1
ATOM 4572 C C . VAL B 1 53 ? -6.984 3.387 -2.947 1 85.06 53 VAL B C 1
ATOM 4574 O O . VAL B 1 53 ? -6.309 3.695 -1.962 1 85.06 53 VAL B O 1
ATOM 4577 N N . SER B 1 54 ? -6.477 2.688 -3.893 1 79.38 54 SER B N 1
ATOM 4578 C CA . SER B 1 54 ? -5.172 2.041 -3.805 1 79.38 54 SER B CA 1
ATOM 4579 C C . SER B 1 54 ? -4.039 3.062 -3.875 1 79.38 54 SER B C 1
ATOM 4581 O O . SER B 1 54 ? -2.973 2.855 -3.297 1 79.38 54 SER B O 1
ATOM 4583 N N . ALA B 1 55 ? -4.305 4.164 -4.516 1 79.88 55 ALA B N 1
ATOM 4584 C CA . ALA B 1 55 ? -3.275 5.18 -4.727 1 79.88 55 ALA B CA 1
ATOM 4585 C C . ALA B 1 55 ? -3.145 6.09 -3.506 1 79.88 55 ALA B C 1
ATOM 4587 O O . ALA B 1 55 ? -2.164 6.824 -3.375 1 79.88 55 ALA B O 1
ATOM 4588 N N . CYS B 1 56 ? -4.105 6.062 -2.596 1 85 56 CYS B N 1
ATOM 4589 C CA . CYS B 1 56 ? -4.125 6.977 -1.459 1 85 56 CYS B CA 1
ATOM 4590 C C . CYS B 1 56 ? -3.17 6.508 -0.368 1 85 56 CYS B C 1
ATOM 4592 O O . CYS B 1 56 ? -3.359 5.438 0.212 1 85 56 CYS B O 1
ATOM 4594 N N . PRO B 1 57 ? -2.193 7.316 -0.024 1 80.81 57 PRO B N 1
ATOM 4595 C CA . PRO B 1 57 ? -1.205 6.855 0.953 1 80.81 57 PRO B CA 1
ATOM 4596 C C . PRO B 1 57 ? -1.738 6.871 2.385 1 80.81 57 PRO B C 1
ATOM 4598 O O . PRO B 1 57 ? -1.116 6.301 3.285 1 80.81 57 PRO B O 1
ATOM 4601 N N . VAL B 1 58 ? -2.932 7.578 2.605 1 85 58 VAL B N 1
ATOM 4602 C CA . VAL B 1 58 ? -3.395 7.738 3.98 1 85 58 VAL B CA 1
ATOM 4603 C C . VAL B 1 58 ? -4.754 7.062 4.152 1 85 58 VAL B C 1
ATOM 4605 O O . VAL B 1 58 ? -5.453 7.301 5.141 1 85 58 VAL B O 1
ATOM 4608 N N . ASP B 1 59 ? -5.219 6.285 3.174 1 83.38 59 ASP B N 1
ATOM 4609 C CA . ASP B 1 59 ? -6.461 5.527 3.229 1 83.38 59 ASP B CA 1
ATOM 4610 C C . ASP B 1 59 ? -7.645 6.434 3.553 1 83.38 59 ASP B C 1
ATOM 4612 O O . ASP B 1 59 ? -8.422 6.148 4.465 1 83.38 59 ASP B O 1
ATOM 4616 N N . ALA B 1 60 ? -7.766 7.57 2.773 1 89.62 60 ALA B N 1
ATOM 4617 C CA . ALA B 1 60 ? -8.789 8.578 3.039 1 89.62 60 ALA B CA 1
ATOM 4618 C C . ALA B 1 60 ? -10.016 8.359 2.15 1 89.62 60 ALA B C 1
ATOM 4620 O O . ALA B 1 60 ? -11 9.086 2.254 1 89.62 60 ALA B O 1
ATOM 4621 N N . ILE B 1 61 ? -10 7.383 1.278 1 89.75 61 ILE B N 1
ATOM 4622 C CA . ILE B 1 61 ? -11.047 7.242 0.272 1 89.75 61 ILE B CA 1
ATOM 4623 C C . ILE B 1 61 ? -11.844 5.965 0.533 1 89.75 61 ILE B C 1
ATOM 4625 O O . ILE B 1 61 ? -11.273 4.883 0.657 1 89.75 61 ILE B O 1
ATOM 4629 N N . PHE B 1 62 ? -13.195 6.16 0.626 1 87.94 62 PHE B N 1
ATOM 4630 C CA . PHE B 1 62 ? -14.102 5.055 0.911 1 87.94 62 PHE B CA 1
ATOM 4631 C C . PHE B 1 62 ? -15.281 5.062 -0.055 1 87.94 62 PHE B C 1
ATOM 4633 O O . PHE B 1 62 ? -15.664 6.113 -0.575 1 87.94 62 PHE B O 1
ATOM 4640 N N . SER B 1 63 ? -15.82 3.857 -0.288 1 84.44 63 SER B N 1
ATOM 4641 C CA . SER B 1 63 ? -17.141 3.807 -0.915 1 84.44 63 SER B CA 1
ATOM 4642 C C . SER B 1 63 ? -18.188 4.465 -0.033 1 84.44 63 SER B C 1
ATOM 4644 O O . SER B 1 63 ? -18.141 4.348 1.194 1 84.44 63 SER B O 1
ATOM 4646 N N . GLU B 1 64 ? -19.125 5.191 -0.621 1 84.31 64 GLU B N 1
ATOM 4647 C CA . GLU B 1 64 ? -20.156 5.879 0.143 1 84.31 64 GLU B CA 1
ATOM 4648 C C . GLU B 1 64 ? -20.938 4.902 1.023 1 84.31 64 GLU B C 1
ATOM 4650 O O . GLU B 1 64 ? -21.484 5.293 2.053 1 84.31 64 GLU B O 1
ATOM 4655 N N . PHE B 1 65 ? -20.844 3.609 0.735 1 75.19 65 PHE B N 1
ATOM 4656 C CA . PHE B 1 65 ? -21.609 2.613 1.479 1 75.19 65 PHE B CA 1
ATOM 4657 C C . PHE B 1 65 ? -20.75 1.979 2.568 1 75.19 65 PHE B C 1
ATOM 4659 O O . PHE B 1 65 ? -21.25 1.206 3.387 1 75.19 65 PHE B O 1
ATOM 4666 N N . ASP B 1 66 ? -19.438 2.338 2.598 1 75.25 66 ASP B N 1
ATOM 4667 C CA . ASP B 1 66 ? -18.516 1.783 3.576 1 75.25 66 ASP B CA 1
ATOM 4668 C C . ASP B 1 66 ? -18.078 2.844 4.59 1 75.25 66 ASP B C 1
ATOM 4670 O O . ASP B 1 66 ? -17.109 2.65 5.324 1 75.25 66 ASP B O 1
ATOM 4674 N N . LEU B 1 67 ? -18.812 3.861 4.59 1 81.19 67 LEU B N 1
ATOM 4675 C CA . LEU B 1 67 ? -18.453 4.934 5.516 1 81.19 67 LEU B CA 1
ATOM 4676 C C . LEU B 1 67 ? -18.922 4.598 6.934 1 81.19 67 LEU B C 1
ATOM 4678 O O . LEU B 1 67 ? -20.031 4.105 7.133 1 81.19 67 LEU B O 1
ATOM 4682 N N . ALA B 1 68 ? -17.984 4.754 7.801 1 76 68 ALA B N 1
ATOM 4683 C CA . ALA B 1 68 ? -18.406 4.719 9.195 1 76 68 ALA B CA 1
ATOM 4684 C C . ALA B 1 68 ? -19.469 5.773 9.477 1 76 68 ALA B C 1
ATOM 4686 O O . ALA B 1 68 ? -19.609 6.746 8.727 1 76 68 ALA B O 1
ATOM 4687 N N . ALA B 1 69 ? -20.266 5.504 10.508 1 74.25 69 ALA B N 1
ATOM 4688 C CA . ALA B 1 69 ? -21.328 6.422 10.883 1 74.25 69 ALA B CA 1
ATOM 4689 C C . ALA B 1 69 ? -20.797 7.844 11.055 1 74.25 69 ALA B C 1
ATOM 4691 O O . ALA B 1 69 ? -21.469 8.812 10.688 1 74.25 69 ALA B O 1
ATOM 4692 N N . THR B 1 70 ? -19.547 7.93 11.484 1 79 70 THR B N 1
ATOM 4693 C CA . THR B 1 70 ? -18.953 9.227 11.766 1 79 70 THR B CA 1
ATOM 4694 C C . THR B 1 70 ? -18.516 9.922 10.477 1 79 70 THR B C 1
ATOM 4696 O O . THR B 1 70 ? -18.203 11.117 10.484 1 79 70 THR B O 1
ATOM 4699 N N . MET B 1 71 ? -18.625 9.188 9.359 1 85.44 71 MET B N 1
ATOM 4700 C CA . MET B 1 71 ? -18.078 9.727 8.117 1 85.44 71 MET B CA 1
ATOM 4701 C C . MET B 1 71 ? -19.172 9.891 7.062 1 85.44 71 MET B C 1
ATOM 4703 O O . MET B 1 71 ? -18.891 10.328 5.945 1 85.44 71 MET B O 1
ATOM 4707 N N . THR B 1 72 ? -20.406 9.625 7.398 1 86.94 72 THR B N 1
ATOM 4708 C CA . THR B 1 72 ? -21.484 9.602 6.426 1 86.94 72 THR B CA 1
ATOM 4709 C C . THR B 1 72 ? -21.703 10.984 5.816 1 86.94 72 THR B C 1
ATOM 4711 O O . THR B 1 72 ? -22.078 11.102 4.652 1 86.94 72 THR B O 1
ATOM 4714 N N . ARG B 1 73 ? -21.359 12.023 6.57 1 89.69 73 ARG B N 1
ATOM 4715 C CA . ARG B 1 73 ? -21.594 13.391 6.109 1 89.69 73 ARG B CA 1
ATOM 4716 C C . ARG B 1 73 ? -20.672 13.734 4.941 1 89.69 73 ARG B C 1
ATOM 4718 O O . ARG B 1 73 ? -20.938 14.688 4.199 1 89.69 73 ARG B O 1
ATOM 4725 N N . TYR B 1 74 ? -19.641 12.969 4.789 1 92.56 74 TYR B N 1
ATOM 4726 C CA . TYR B 1 74 ? -18.656 13.297 3.758 1 92.56 74 TYR B CA 1
ATOM 4727 C C . TYR B 1 74 ? -19.234 13.062 2.365 1 92.56 74 TYR B C 1
ATOM 4729 O O . TYR B 1 74 ? -18.734 13.602 1.379 1 92.56 74 TYR B O 1
ATOM 4737 N N . THR B 1 75 ? -20.25 12.234 2.252 1 90.94 75 THR B N 1
ATOM 4738 C CA . THR B 1 75 ? -20.938 12.125 0.971 1 90.94 75 THR B CA 1
ATOM 4739 C C . THR B 1 75 ? -21.469 13.492 0.52 1 90.94 75 THR B C 1
ATOM 4741 O O . THR B 1 75 ? -21.219 13.914 -0.612 1 90.94 75 THR B O 1
ATOM 4744 N N . ASP B 1 76 ? -22.062 14.156 1.502 1 91.31 76 ASP B N 1
ATOM 4745 C CA . ASP B 1 76 ? -22.609 15.477 1.195 1 91.31 76 ASP B CA 1
ATOM 4746 C C . ASP B 1 76 ? -21.5 16.516 1.038 1 91.31 76 ASP B C 1
ATOM 4748 O O . ASP B 1 76 ? -21.625 17.438 0.24 1 91.31 76 ASP B O 1
ATOM 4752 N N . VAL B 1 77 ? -20.484 16.328 1.777 1 92.88 77 VAL B N 1
ATOM 4753 C CA . VAL B 1 77 ? -19.344 17.25 1.702 1 92.88 77 VAL B CA 1
ATOM 4754 C C . VAL B 1 77 ? -18.734 17.219 0.3 1 92.88 77 VAL B C 1
ATOM 4756 O O . VAL B 1 77 ? -18.5 18.25 -0.307 1 92.88 77 VAL B O 1
ATOM 4759 N N . ASN B 1 78 ? -18.531 16.031 -0.197 1 94.19 78 ASN B N 1
ATOM 4760 C CA . ASN B 1 78 ? -17.984 15.883 -1.545 1 94.19 78 ASN B CA 1
ATOM 4761 C C . ASN B 1 78 ? -18.953 16.453 -2.594 1 94.19 78 ASN B C 1
ATOM 4763 O O . ASN B 1 78 ? -18.531 17.203 -3.475 1 94.19 78 ASN B O 1
ATOM 4767 N N . ARG B 1 79 ? -20.188 16.141 -2.502 1 92.44 79 ARG B N 1
ATOM 4768 C CA . ARG B 1 79 ? -21.203 16.625 -3.438 1 92.44 79 ARG B CA 1
ATOM 4769 C C . ARG B 1 79 ? -21.266 18.156 -3.42 1 92.44 79 ARG B C 1
ATOM 4771 O O . ARG B 1 79 ? -21.312 18.781 -4.473 1 92.44 79 ARG B O 1
ATOM 4778 N N . GLY B 1 80 ? -21.297 18.719 -2.229 1 92.56 80 GLY B N 1
ATOM 4779 C CA . GLY B 1 80 ? -21.391 20.156 -2.066 1 92.56 80 GLY B CA 1
ATOM 4780 C C . GLY B 1 80 ? -20.266 20.906 -2.756 1 92.56 80 GLY B C 1
ATOM 4781 O O . GLY B 1 80 ? -20.484 21.984 -3.324 1 92.56 80 GLY B O 1
ATOM 4782 N N . TYR B 1 81 ? -19.094 20.359 -2.686 1 93.56 81 TYR B N 1
ATOM 4783 C CA . TYR B 1 81 ? -17.969 21.016 -3.352 1 93.56 81 TYR B CA 1
ATOM 4784 C C . TYR B 1 81 ? -18.25 21.172 -4.84 1 93.56 81 TYR B C 1
ATOM 4786 O O . TYR B 1 81 ? -18 22.25 -5.406 1 93.56 81 TYR B O 1
ATOM 4794 N N . PHE B 1 82 ? -18.734 20.172 -5.461 1 92.12 82 PHE B N 1
ATOM 4795 C CA . PHE B 1 82 ? -18.891 20.203 -6.914 1 92.12 82 PHE B CA 1
ATOM 4796 C C . PHE B 1 82 ? -20.156 20.922 -7.312 1 92.12 82 PHE B C 1
ATOM 4798 O O . PHE B 1 82 ? -20.328 21.328 -8.469 1 92.12 82 PHE B O 1
ATOM 4805 N N . GLU B 1 83 ? -21.125 21.031 -6.414 1 91 83 GLU B N 1
ATOM 4806 C CA . GLU B 1 83 ? -22.234 21.938 -6.672 1 91 83 GLU B CA 1
ATOM 4807 C C . GLU B 1 83 ? -21.75 23.375 -6.816 1 91 83 GLU B C 1
ATOM 4809 O O . GLU B 1 83 ? -22.25 24.125 -7.664 1 91 83 GLU B O 1
ATOM 4814 N N . ARG B 1 84 ? -20.781 23.719 -6.031 1 91.5 84 ARG B N 1
ATOM 4815 C CA . ARG B 1 84 ? -20.188 25.047 -6.09 1 91.5 84 ARG B CA 1
ATOM 4816 C C . ARG B 1 84 ? -19.172 25.156 -7.223 1 91.5 84 ARG B C 1
ATOM 4818 O O . ARG B 1 84 ? -19.016 26.203 -7.84 1 91.5 84 ARG B O 1
ATOM 4825 N N . HIS B 1 85 ? -18.375 24.016 -7.395 1 91 85 HIS B N 1
ATOM 4826 C CA . HIS B 1 85 ? -17.312 23.984 -8.391 1 91 85 HIS B CA 1
ATOM 4827 C C . HIS B 1 85 ? -17.531 22.875 -9.398 1 91 85 HIS B C 1
ATOM 4829 O O . HIS B 1 85 ? -16.797 21.875 -9.414 1 91 85 HIS B O 1
ATOM 4835 N N . PRO B 1 86 ? -18.469 23.047 -10.289 1 89 86 PRO B N 1
ATOM 4836 C CA . PRO B 1 86 ? -18.75 21.969 -11.25 1 89 86 PRO B CA 1
ATOM 4837 C C . PRO B 1 86 ? -17.562 21.672 -12.156 1 89 86 PRO B C 1
ATOM 4839 O O . PRO B 1 86 ? -16.766 22.562 -12.445 1 89 86 PRO B O 1
ATOM 4842 N N . LEU B 1 87 ? -17.391 20.391 -12.398 1 86 87 LEU B N 1
ATOM 4843 C CA . LEU B 1 87 ? -16.328 20 -13.328 1 86 87 LEU B CA 1
ATOM 4844 C C . LEU B 1 87 ? -16.531 20.641 -14.695 1 86 87 LEU B C 1
ATOM 4846 O O . LEU B 1 87 ? -17.672 20.766 -15.156 1 86 87 LEU B O 1
ATOM 4850 N N . ASP B 1 88 ? -15.43 21.391 -15.172 1 69.06 88 ASP B N 1
ATOM 4851 C CA . ASP B 1 88 ? -15.539 21.969 -16.5 1 69.06 88 ASP B CA 1
ATOM 4852 C C . ASP B 1 88 ? -15.727 20.891 -17.562 1 69.06 88 ASP B C 1
ATOM 4854 O O . ASP B 1 88 ? -14.922 19.953 -17.656 1 69.06 88 ASP B O 1
ATOM 4858 N N . THR B 1 89 ? -16.938 20.516 -17.906 1 56.03 89 THR B N 1
ATOM 4859 C CA . THR B 1 89 ? -17.25 19.562 -18.953 1 56.03 89 THR B CA 1
ATOM 4860 C C . THR B 1 89 ? -16.391 19.812 -20.203 1 56.03 89 THR B C 1
ATOM 4862 O O . THR B 1 89 ? -16.156 18.891 -21 1 56.03 89 THR B O 1
ATOM 4865 N N . ASP B 1 90 ? -16.016 21.047 -20.484 1 49.31 90 ASP B N 1
ATOM 4866 C CA . ASP B 1 90 ? -15.328 21.375 -21.734 1 49.31 90 ASP B CA 1
ATOM 4867 C C . ASP B 1 90 ? -13.828 21.109 -21.625 1 49.31 90 ASP B C 1
ATOM 4869 O O . ASP B 1 90 ? -13.078 21.406 -22.562 1 49.31 90 ASP B O 1
ATOM 4873 N N . THR B 1 91 ? -13.445 20.875 -20.469 1 46.72 91 THR B N 1
ATOM 4874 C CA . THR B 1 91 ? -11.984 20.797 -20.406 1 46.72 91 THR B CA 1
ATOM 4875 C C . THR B 1 91 ? -11.508 19.422 -20.891 1 46.72 91 THR B C 1
ATOM 4877 O O . THR B 1 91 ? -12.086 18.391 -20.531 1 46.72 91 THR B O 1
ATOM 4880 N N . THR B 1 92 ? -10.805 19.375 -21.984 1 45.72 92 THR B N 1
ATOM 4881 C CA . THR B 1 92 ? -10.07 18.281 -22.594 1 45.72 92 THR B CA 1
ATOM 4882 C C . THR B 1 92 ? -9.477 17.375 -21.531 1 45.72 92 THR B C 1
ATOM 4884 O O . THR B 1 92 ? -8.742 17.828 -20.656 1 45.72 92 THR B O 1
ATOM 4887 N N . PRO B 1 93 ? -10.219 16.312 -21.438 1 49.84 93 PRO B N 1
ATOM 4888 C CA . PRO B 1 93 ? -9.555 15.391 -20.516 1 49.84 93 PRO B CA 1
ATOM 4889 C C . PRO B 1 93 ? -8.031 15.438 -20.609 1 49.84 93 PRO B C 1
ATOM 4891 O O . PRO B 1 93 ? -7.492 15.711 -21.688 1 49.84 93 PRO B O 1
ATOM 4894 N N . SER B 1 94 ? -7.445 15.586 -19.469 1 50.62 94 SER B N 1
ATOM 4895 C CA . SER B 1 94 ? -5.992 15.461 -19.547 1 50.62 94 SER B CA 1
ATOM 4896 C C . SER B 1 94 ? -5.582 14.32 -20.469 1 50.62 94 SER B C 1
ATOM 4898 O O . SER B 1 94 ? -6.316 13.336 -20.609 1 50.62 94 SER B O 1
ATOM 4900 N N . PRO B 1 95 ? -4.605 14.398 -21.312 1 46.91 95 PRO B N 1
ATOM 4901 C CA . PRO B 1 95 ? -4.172 13.328 -22.219 1 46.91 95 PRO B CA 1
ATOM 4902 C C . PRO B 1 95 ? -4.078 11.977 -21.516 1 46.91 95 PRO B C 1
ATOM 4904 O O . PRO B 1 95 ? -3.527 11.883 -20.406 1 46.91 95 PRO B O 1
ATOM 4907 N N . GLY B 1 96 ? -4.895 11 -22.031 1 50.22 96 GLY B N 1
ATOM 4908 C CA . GLY B 1 96 ? -4.875 9.633 -21.547 1 50.22 96 GLY B CA 1
ATOM 4909 C C . GLY B 1 96 ? -6.07 9.281 -20.672 1 50.22 96 GLY B C 1
ATOM 4910 O O . GLY B 1 96 ? -6.227 8.141 -20.25 1 50.22 96 GLY B O 1
ATOM 4911 N N . LYS B 1 97 ? -6.809 10.438 -20.391 1 57.72 97 LYS B N 1
ATOM 4912 C CA . LYS B 1 97 ? -7.973 10.125 -19.562 1 57.72 97 LYS B CA 1
ATOM 4913 C C . LYS B 1 97 ? -9.219 9.93 -20.422 1 57.72 97 LYS B C 1
ATOM 4915 O O . LYS B 1 97 ? -9.344 10.516 -21.5 1 57.72 97 LYS B O 1
ATOM 4920 N N . LYS B 1 98 ? -10 8.883 -20.156 1 59.5 98 LYS B N 1
ATOM 4921 C CA . LYS B 1 98 ? -11.172 8.461 -20.906 1 59.5 98 LYS B CA 1
ATOM 4922 C C . LYS B 1 98 ? -12.359 9.375 -20.641 1 59.5 98 LYS B C 1
ATOM 4924 O O . LYS B 1 98 ? -12.5 9.922 -19.547 1 59.5 98 LYS B O 1
ATOM 4929 N N . LYS B 1 99 ? -13.141 9.617 -21.812 1 53.88 99 LYS B N 1
ATOM 4930 C CA . LYS B 1 99 ? -14.414 10.32 -21.688 1 53.88 99 LYS B CA 1
ATOM 4931 C C . LYS B 1 99 ? -15.398 9.516 -20.844 1 53.88 99 LYS B C 1
ATOM 4933 O O . LYS B 1 99 ? -15.453 8.289 -20.938 1 53.88 99 LYS B O 1
ATOM 4938 N N . ARG B 1 100 ? -16.219 10.18 -19.875 1 54.12 100 ARG B N 1
ATOM 4939 C CA . ARG B 1 100 ? -17.266 9.633 -19.016 1 54.12 100 ARG B CA 1
ATOM 4940 C C . ARG B 1 100 ? -18.219 8.75 -19.812 1 54.12 100 ARG B C 1
ATOM 4942 O O . ARG B 1 100 ? -18.672 9.133 -20.891 1 54.12 100 ARG B O 1
ATOM 4949 N N . PRO B 1 101 ? -18.266 7.461 -19.438 1 51.16 101 PRO B N 1
ATOM 4950 C CA . PRO B 1 101 ? -19.438 6.844 -20.078 1 51.16 101 PRO B CA 1
ATOM 4951 C C . PRO B 1 101 ? -20.734 7.598 -19.781 1 51.16 101 PRO B C 1
ATOM 4953 O O . PRO B 1 101 ? -20.875 8.172 -18.703 1 51.16 101 PRO B O 1
ATOM 4956 N N . SER B 1 102 ? -21.453 8.195 -20.672 1 49.56 102 SER B N 1
ATOM 4957 C CA . SER B 1 102 ? -22.688 8.93 -20.484 1 49.56 102 SER B CA 1
ATOM 4958 C C . SER B 1 102 ? -23.578 8.273 -19.422 1 49.56 102 SER B C 1
ATOM 4960 O O . SER B 1 102 ? -23.75 7.055 -19.422 1 49.56 102 SER B O 1
ATOM 4962 N N . LYS B 1 103 ? -23.859 8.938 -18.359 1 50.84 103 LYS B N 1
ATOM 4963 C CA . LYS B 1 103 ? -24.812 8.5 -17.344 1 50.84 103 LYS B CA 1
ATOM 4964 C C . LYS B 1 103 ? -26.031 7.852 -17.969 1 50.84 103 LYS B C 1
ATOM 4966 O O . LYS B 1 103 ? -26.672 6.992 -17.359 1 50.84 103 LYS B O 1
ATOM 4971 N N . GLU B 1 104 ? -26.344 8.383 -19.047 1 55.19 104 GLU B N 1
ATOM 4972 C CA . GLU B 1 104 ? -27.594 7.969 -19.688 1 55.19 104 GLU B CA 1
ATOM 4973 C C . GLU B 1 104 ? -27.438 6.598 -20.344 1 55.19 104 GLU B C 1
ATOM 4975 O O . GLU B 1 104 ? -28.422 6.047 -20.859 1 55.19 104 GLU B O 1
ATOM 4980 N N . GLY B 1 105 ? -26.188 6.016 -20.172 1 63.66 105 GLY B N 1
ATOM 4981 C CA . GLY B 1 105 ? -26.078 4.781 -20.938 1 63.66 105 GLY B CA 1
ATOM 4982 C C . GLY B 1 105 ? -26.5 3.555 -20.141 1 63.66 105 GLY B C 1
ATOM 4983 O O . GLY B 1 105 ? -26.781 3.645 -18.953 1 63.66 105 GLY B O 1
ATOM 4984 N N . VAL B 1 106 ? -26.938 2.539 -20.766 1 78.62 106 VAL B N 1
ATOM 4985 C CA . VAL B 1 106 ? -27.359 1.252 -20.219 1 78.62 106 VAL B CA 1
ATOM 4986 C C . VAL B 1 106 ? -26.25 0.68 -19.328 1 78.62 106 VAL B C 1
ATOM 4988 O O . VAL B 1 106 ? -25.094 0.628 -19.734 1 78.62 106 VAL B O 1
ATOM 4991 N N . THR B 1 107 ? -26.594 0.511 -17.984 1 89.94 107 THR B N 1
ATOM 4992 C CA . THR B 1 107 ? -25.688 -0.155 -17.062 1 89.94 107 THR B CA 1
ATOM 4993 C C . THR B 1 107 ? -25.406 -1.588 -17.516 1 89.94 107 THR B C 1
ATOM 4995 O O . THR B 1 107 ? -26.344 -2.355 -17.75 1 89.94 107 THR B O 1
ATOM 4998 N N . LEU B 1 108 ? -24.172 -1.842 -17.781 1 94.56 108 LEU B N 1
ATOM 4999 C CA . LEU B 1 108 ? -23.766 -3.193 -18.141 1 94.56 108 LEU B CA 1
ATOM 5000 C C . LEU B 1 108 ? -23.672 -4.082 -16.906 1 94.56 108 LEU B C 1
ATOM 5002 O O . LEU B 1 108 ? -22.953 -3.77 -15.953 1 94.56 108 LEU B O 1
ATOM 5006 N N . ARG B 1 109 ? -24.5 -5.121 -16.812 1 97.44 109 ARG B N 1
ATOM 5007 C CA . ARG B 1 109 ? -24.469 -6.055 -15.703 1 97.44 109 ARG B CA 1
ATOM 5008 C C . ARG B 1 109 ? -23.766 -7.352 -16.094 1 97.44 109 ARG B C 1
ATOM 5010 O O . ARG B 1 109 ? -24.156 -8 -17.062 1 97.44 109 ARG B O 1
ATOM 5017 N N . VAL B 1 110 ? -22.719 -7.734 -15.305 1 98.31 110 VAL B N 1
ATOM 5018 C CA . VAL B 1 110 ? -21.906 -8.891 -15.648 1 98.31 110 VAL B CA 1
ATOM 5019 C C . VAL B 1 110 ? -21.781 -9.82 -14.445 1 98.31 110 VAL B C 1
ATOM 5021 O O . VAL B 1 110 ? -21.516 -9.367 -13.328 1 98.31 110 VAL B O 1
ATOM 5024 N N . ALA B 1 111 ? -22.047 -11.109 -14.609 1 98.69 111 ALA B N 1
ATOM 5025 C CA . ALA B 1 111 ? -21.719 -12.141 -13.625 1 98.69 111 ALA B CA 1
ATOM 5026 C C . ALA B 1 111 ? -20.344 -12.734 -13.883 1 98.69 111 ALA B C 1
ATOM 5028 O O . ALA B 1 111 ? -20 -13.047 -15.023 1 98.69 111 ALA B O 1
ATOM 5029 N N . ILE B 1 112 ? -19.547 -12.797 -12.859 1 98.75 112 ILE B N 1
ATOM 5030 C CA . ILE B 1 112 ? -18.25 -13.461 -12.945 1 98.75 112 ILE B CA 1
ATOM 5031 C C . ILE B 1 112 ? -18.234 -14.688 -12.031 1 98.75 112 ILE B C 1
ATOM 5033 O O . ILE B 1 112 ? -18.484 -14.57 -10.828 1 98.75 112 ILE B O 1
ATOM 5037 N N . ILE B 1 113 ? -18 -15.844 -12.586 1 98.62 113 ILE B N 1
ATOM 5038 C CA . ILE B 1 113 ? -17.922 -17.078 -11.797 1 98.62 113 ILE B CA 1
ATOM 5039 C C . ILE B 1 113 ? -16.469 -17.359 -11.422 1 98.62 113 ILE B C 1
ATOM 5041 O O . ILE B 1 113 ? -15.648 -17.656 -12.281 1 98.62 113 ILE B O 1
ATOM 5045 N N . GLY B 1 114 ? -16.172 -17.281 -10.148 1 97.94 114 GLY B N 1
ATOM 5046 C CA . GLY B 1 114 ? -14.828 -17.328 -9.586 1 97.94 114 GLY B CA 1
ATOM 5047 C C . GLY B 1 114 ? -14.422 -16.031 -8.922 1 97.94 114 GLY B C 1
ATOM 5048 O O . GLY B 1 114 ? -14.961 -14.961 -9.234 1 97.94 114 GLY B O 1
ATOM 5049 N N . THR B 1 115 ? -13.461 -16.109 -7.996 1 98 115 THR B N 1
ATOM 5050 C CA . THR B 1 115 ? -12.938 -14.922 -7.332 1 98 115 THR B CA 1
ATOM 5051 C C . THR B 1 115 ? -11.414 -14.984 -7.242 1 98 115 THR B C 1
ATOM 5053 O O . THR B 1 115 ? -10.812 -14.32 -6.395 1 98 115 THR B O 1
ATOM 5056 N N . GLY B 1 116 ? -10.797 -15.852 -8.055 1 97.25 116 GLY B N 1
ATOM 5057 C CA . GLY B 1 116 ? -9.344 -15.859 -8.141 1 97.25 116 GLY B CA 1
ATOM 5058 C C . GLY B 1 116 ? -8.789 -14.688 -8.922 1 97.25 116 GLY B C 1
ATOM 5059 O O . GLY B 1 116 ? -9.523 -13.766 -9.281 1 97.25 116 GLY B O 1
ATOM 5060 N N . PRO B 1 117 ? -7.504 -14.734 -9.242 1 94.81 117 PRO B N 1
ATOM 5061 C CA . PRO B 1 117 ? -6.852 -13.609 -9.914 1 94.81 117 PRO B CA 1
ATOM 5062 C C . PRO B 1 117 ? -7.496 -13.258 -11.25 1 94.81 117 PRO B C 1
ATOM 5064 O O . PRO B 1 117 ? -7.738 -12.086 -11.539 1 94.81 117 PRO B O 1
ATOM 5067 N N . SER B 1 118 ? -7.801 -14.25 -12.086 1 96.81 118 SER B N 1
ATOM 5068 C CA . SER B 1 118 ? -8.406 -13.969 -13.383 1 96.81 118 SER B CA 1
ATOM 5069 C C . SER B 1 118 ? -9.75 -13.273 -13.219 1 96.81 118 SER B C 1
ATOM 5071 O O . SER B 1 118 ? -10.055 -12.328 -13.945 1 96.81 118 SER B O 1
ATOM 5073 N N . ALA B 1 119 ? -10.523 -13.727 -12.273 1 98.31 119 ALA B N 1
ATOM 5074 C CA . ALA B 1 119 ? -11.812 -13.109 -11.977 1 98.31 119 ALA B CA 1
ATOM 5075 C C . ALA B 1 119 ? -11.633 -11.68 -11.477 1 98.31 119 ALA B C 1
ATOM 5077 O O . ALA B 1 119 ? -12.344 -10.766 -11.906 1 98.31 119 ALA B O 1
ATOM 5078 N N . CYS B 1 120 ? -10.68 -11.508 -10.625 1 96.62 120 CYS B N 1
ATOM 5079 C CA . CYS B 1 120 ? -10.453 -10.203 -10.016 1 96.62 120 CYS B CA 1
ATOM 5080 C C . CYS B 1 120 ? -9.961 -9.195 -11.047 1 96.62 120 CYS B C 1
ATOM 5082 O O . CYS B 1 120 ? -10.422 -8.055 -11.07 1 96.62 120 CYS B O 1
ATOM 5084 N N . TYR B 1 121 ? -9.07 -9.617 -11.891 1 94.44 121 TYR B N 1
ATOM 5085 C CA . TYR B 1 121 ? -8.594 -8.719 -12.938 1 94.44 121 TYR B CA 1
ATOM 5086 C C . TYR B 1 121 ? -9.703 -8.422 -13.938 1 94.44 121 TYR B C 1
ATOM 5088 O O . TYR B 1 121 ? -9.773 -7.32 -14.492 1 94.44 121 TYR B O 1
ATOM 5096 N N . THR B 1 122 ? -10.57 -9.406 -14.195 1 97.25 122 THR B N 1
ATOM 5097 C CA . THR B 1 122 ? -11.742 -9.172 -15.039 1 97.25 122 THR B CA 1
ATOM 5098 C C . THR B 1 122 ? -12.633 -8.094 -14.43 1 97.25 122 THR B C 1
ATOM 5100 O O . THR B 1 122 ? -13.047 -7.16 -15.117 1 97.25 122 THR B O 1
ATOM 5103 N N . ALA B 1 123 ? -12.875 -8.234 -13.148 1 97.12 123 ALA B N 1
ATOM 5104 C CA . ALA B 1 123 ? -13.688 -7.254 -12.438 1 97.12 123 ALA B CA 1
ATOM 5105 C C . ALA B 1 123 ? -13.047 -5.867 -12.484 1 97.12 123 ALA B C 1
ATOM 5107 O O . ALA B 1 123 ? -13.727 -4.871 -12.742 1 97.12 123 ALA B O 1
ATOM 5108 N N . GLU B 1 124 ? -11.805 -5.855 -12.234 1 91.56 124 GLU B N 1
ATOM 5109 C CA . GLU B 1 124 ? -11.07 -4.594 -12.266 1 91.56 124 GLU B CA 1
ATOM 5110 C C . GLU B 1 124 ? -11.195 -3.914 -13.625 1 91.56 124 GLU B C 1
ATOM 5112 O O . GLU B 1 124 ? -11.445 -2.711 -13.703 1 91.56 124 GLU B O 1
ATOM 5117 N N . ALA B 1 125 ? -10.992 -4.645 -14.672 1 91.69 125 ALA B N 1
ATOM 5118 C CA . ALA B 1 125 ? -11.062 -4.121 -16.031 1 91.69 125 ALA B CA 1
ATOM 5119 C C . ALA B 1 125 ? -12.461 -3.586 -16.328 1 91.69 125 ALA B C 1
ATOM 5121 O O . ALA B 1 125 ? -12.609 -2.545 -16.984 1 91.69 125 ALA B O 1
ATOM 5122 N N . LEU B 1 126 ? -13.43 -4.246 -15.883 1 94 126 LEU B N 1
ATOM 5123 C CA . LEU B 1 126 ? -14.805 -3.824 -16.109 1 94 126 LEU B CA 1
ATOM 5124 C C . LEU B 1 126 ? -15.117 -2.559 -15.32 1 94 126 LEU B C 1
ATOM 5126 O O . LEU B 1 126 ? -15.758 -1.642 -15.836 1 94 126 LEU B O 1
ATOM 5130 N N . LEU B 1 127 ? -14.68 -2.539 -14.086 1 89.19 127 LEU B N 1
ATOM 5131 C CA . LEU B 1 127 ? -14.945 -1.389 -13.234 1 89.19 127 LEU B CA 1
ATOM 5132 C C . LEU B 1 127 ? -14.336 -0.119 -13.82 1 89.19 127 LEU B C 1
ATOM 5134 O O . LEU B 1 127 ? -14.891 0.971 -13.664 1 89.19 127 LEU B O 1
ATOM 5138 N N . ARG B 1 128 ? -13.305 -0.283 -14.492 1 82.88 128 ARG B N 1
ATOM 5139 C CA . ARG B 1 128 ? -12.617 0.854 -15.086 1 82.88 128 ARG B CA 1
ATOM 5140 C C . ARG B 1 128 ? -13.461 1.501 -16.172 1 82.88 128 ARG B C 1
ATOM 5142 O O . ARG B 1 128 ? -13.312 2.689 -16.469 1 82.88 128 ARG B O 1
ATOM 5149 N N . ARG B 1 129 ? -14.281 0.762 -16.781 1 81.19 129 ARG B N 1
ATOM 5150 C CA . ARG B 1 129 ? -15.18 1.275 -17.812 1 81.19 129 ARG B CA 1
ATOM 5151 C C . ARG B 1 129 ? -16.219 2.213 -17.203 1 81.19 129 ARG B C 1
ATOM 5153 O O . ARG B 1 129 ? -16.641 3.168 -17.859 1 81.19 129 ARG B O 1
ATOM 5160 N N . GLY B 1 130 ? -16.641 1.983 -16.016 1 80.75 130 GLY B N 1
ATOM 5161 C CA . GLY B 1 130 ? -17.766 2.688 -15.422 1 80.75 130 GLY B CA 1
ATOM 5162 C C . GLY B 1 130 ? -19.109 2.23 -15.969 1 80.75 130 GLY B C 1
ATOM 5163 O O . GLY B 1 130 ? -19.172 1.571 -17.016 1 80.75 130 GLY B O 1
ATOM 5164 N N . GLY B 1 131 ? -20.188 2.508 -15.227 1 86.62 131 GLY B N 1
ATOM 5165 C CA . GLY B 1 131 ? -21.516 2.1 -15.633 1 86.62 131 GLY B CA 1
ATOM 5166 C C . GLY B 1 131 ? -21.703 0.594 -15.656 1 86.62 131 GLY B C 1
ATOM 5167 O O . GLY B 1 131 ? -22.328 0.055 -16.562 1 86.62 131 GLY B O 1
ATOM 5168 N N . VAL B 1 132 ? -21.016 -0.074 -14.766 1 91.69 132 VAL B N 1
ATOM 5169 C CA . VAL B 1 132 ? -21.062 -1.532 -14.734 1 91.69 132 VAL B CA 1
ATOM 5170 C C . VAL B 1 132 ? -21.516 -2.008 -13.352 1 91.69 132 VAL B C 1
ATOM 5172 O O . VAL B 1 132 ? -21.281 -1.326 -12.352 1 91.69 132 VAL B O 1
ATOM 5175 N N . GLU B 1 133 ? -22.219 -3.033 -13.281 1 94.06 133 GLU B N 1
ATOM 5176 C CA . GLU B 1 133 ? -22.531 -3.799 -12.078 1 94.06 133 GLU B CA 1
ATOM 5177 C C . GLU B 1 133 ? -22.031 -5.234 -12.195 1 94.06 133 GLU B C 1
ATOM 5179 O O . GLU B 1 133 ? -22.266 -5.91 -13.195 1 94.06 133 GLU B O 1
ATOM 5184 N N . ILE B 1 134 ? -21.281 -5.617 -11.172 1 96.94 134 ILE B N 1
ATOM 5185 C CA . ILE B 1 134 ? -20.625 -6.918 -11.234 1 96.94 134 ILE B CA 1
ATOM 5186 C C . ILE B 1 134 ? -21.078 -7.781 -10.055 1 96.94 134 ILE B C 1
ATOM 5188 O O . ILE B 1 134 ? -21.062 -7.332 -8.906 1 96.94 134 ILE B O 1
ATOM 5192 N N . ASP B 1 135 ? -21.516 -8.977 -10.312 1 98.19 135 ASP B N 1
ATOM 5193 C CA . ASP B 1 135 ? -21.766 -9.992 -9.289 1 98.19 135 ASP B CA 1
ATOM 5194 C C . ASP B 1 135 ? -20.781 -11.148 -9.414 1 98.19 135 ASP B C 1
ATOM 5196 O O . ASP B 1 135 ? -20.75 -11.844 -10.422 1 98.19 135 ASP B O 1
ATOM 5200 N N . MET B 1 136 ? -19.969 -11.312 -8.391 1 98.12 136 MET B N 1
ATOM 5201 C CA . MET B 1 136 ? -18.984 -12.391 -8.398 1 98.12 136 MET B CA 1
ATOM 5202 C C . MET B 1 136 ? -19.484 -13.578 -7.582 1 98.12 136 MET B C 1
ATOM 5204 O O . MET B 1 136 ? -19.922 -13.422 -6.445 1 98.12 136 MET B O 1
ATOM 5208 N N . PHE B 1 137 ? -19.406 -14.742 -8.164 1 98.19 137 PHE B N 1
ATOM 5209 C CA . PHE B 1 137 ? -19.828 -15.969 -7.516 1 98.19 137 PHE B CA 1
ATOM 5210 C C . PHE B 1 137 ? -18.641 -16.875 -7.23 1 98.19 137 PHE B C 1
ATOM 5212 O O . PHE B 1 137 ? -17.75 -17.016 -8.062 1 98.19 137 PHE B O 1
ATOM 5219 N N . ASP B 1 138 ? -18.641 -17.469 -6.086 1 97.69 138 ASP B N 1
ATOM 5220 C CA . ASP B 1 138 ? -17.656 -18.5 -5.77 1 97.69 138 ASP B CA 1
ATOM 5221 C C . ASP B 1 138 ? -18.266 -19.609 -4.922 1 97.69 138 ASP B C 1
ATOM 5223 O O . ASP B 1 138 ? -19.062 -19.344 -4.016 1 97.69 138 ASP B O 1
ATOM 5227 N N . ARG B 1 139 ? -17.938 -20.797 -5.266 1 95.94 139 ARG B N 1
ATOM 5228 C CA . ARG B 1 139 ? -18.469 -21.922 -4.5 1 95.94 139 ARG B CA 1
ATOM 5229 C C . ARG B 1 139 ? -17.859 -21.984 -3.107 1 95.94 139 ARG B C 1
ATOM 5231 O O . ARG B 1 139 ? -18.406 -22.609 -2.205 1 95.94 139 ARG B O 1
ATOM 5238 N N . LEU B 1 140 ? -16.734 -21.406 -2.914 1 95.62 140 LEU B N 1
ATOM 5239 C CA . LEU B 1 140 ? -16.047 -21.406 -1.622 1 95.62 140 LEU B CA 1
ATOM 5240 C C . LEU B 1 140 ? -16.562 -20.25 -0.753 1 95.62 140 LEU B C 1
ATOM 5242 O O . LEU B 1 140 ? -17.031 -19.234 -1.271 1 95.62 140 LEU B O 1
ATOM 5246 N N . PRO B 1 141 ? -16.391 -20.359 0.546 1 95.25 141 PRO B N 1
ATOM 5247 C CA . PRO B 1 141 ? -16.875 -19.328 1.454 1 95.25 141 PRO B CA 1
ATOM 5248 C C . PRO B 1 141 ? -15.945 -18.109 1.51 1 95.25 141 PRO B C 1
ATOM 5250 O O . PRO B 1 141 ? -16.297 -17.094 2.104 1 95.25 141 PRO B O 1
ATOM 5253 N N . THR B 1 142 ? -14.742 -18.25 0.938 1 95.19 142 THR B N 1
ATOM 5254 C CA . THR B 1 142 ? -13.766 -17.156 0.948 1 95.19 142 THR B CA 1
ATOM 5255 C C . THR B 1 142 ? -13.328 -16.828 -0.472 1 95.19 142 THR B C 1
ATOM 5257 O O . THR B 1 142 ? -13.25 -17.703 -1.333 1 95.19 142 THR B O 1
ATOM 5260 N N . PRO B 1 143 ? -13 -15.531 -0.704 1 96.56 143 PRO B N 1
ATOM 5261 C CA . PRO B 1 143 ? -12.547 -15.125 -2.039 1 96.56 143 PRO B CA 1
ATOM 5262 C C . PRO B 1 143 ? -11.047 -15.32 -2.24 1 96.56 143 PRO B C 1
ATOM 5264 O O . PRO B 1 143 ? -10.359 -15.828 -1.352 1 96.56 143 PRO B O 1
ATOM 5267 N N . TRP B 1 144 ? -10.586 -15.016 -3.436 1 96.06 144 TRP B N 1
ATOM 5268 C CA . TRP B 1 144 ? -9.211 -14.805 -3.867 1 96.06 144 TRP B CA 1
ATOM 5269 C C . TRP B 1 144 ? -8.625 -16.078 -4.461 1 96.06 144 TRP B C 1
ATOM 5271 O O . TRP B 1 144 ? -7.445 -16.125 -4.828 1 96.06 144 TRP B O 1
ATOM 5281 N N . GLY B 1 145 ? -9.352 -17.188 -4.539 1 95.38 145 GLY B N 1
ATOM 5282 C CA . GLY B 1 145 ? -8.93 -18.406 -5.23 1 95.38 145 GLY B CA 1
ATOM 5283 C C . GLY B 1 145 ? -7.586 -18.922 -4.762 1 95.38 145 GLY B C 1
ATOM 5284 O O . GLY B 1 145 ? -7.348 -19.047 -3.561 1 95.38 145 GLY B O 1
ATOM 5285 N N . LEU B 1 146 ? -6.73 -19.125 -5.699 1 94.75 146 LEU B N 1
ATOM 5286 C CA . LEU B 1 146 ? -5.449 -19.75 -5.414 1 94.75 146 LEU B CA 1
ATOM 5287 C C . LEU B 1 146 ? -4.492 -18.766 -4.754 1 94.75 146 LEU B C 1
ATOM 5289 O O . LEU B 1 146 ? -3.459 -19.172 -4.211 1 94.75 146 LEU B O 1
ATOM 5293 N N . VAL B 1 147 ? -4.793 -17.516 -4.773 1 94.94 147 VAL B N 1
ATOM 5294 C CA . VAL B 1 147 ? -3.996 -16.594 -3.967 1 94.94 147 VAL B CA 1
ATOM 5295 C C . VAL B 1 147 ? -4.098 -16.984 -2.494 1 94.94 147 VAL B C 1
ATOM 5297 O O . VAL B 1 147 ? -3.1 -16.969 -1.771 1 94.94 147 VAL B O 1
ATOM 5300 N N . ARG B 1 148 ? -5.254 -17.359 -2.111 1 95 148 ARG B N 1
ATOM 5301 C CA . ARG B 1 148 ? -5.504 -17.781 -0.736 1 95 148 ARG B CA 1
ATOM 5302 C C . ARG B 1 148 ? -5.227 -19.266 -0.56 1 95 148 ARG B C 1
ATOM 5304 O O . ARG B 1 148 ? -4.586 -19.688 0.412 1 95 148 ARG B O 1
ATOM 5311 N N . GLY B 1 149 ? -5.66 -20.062 -1.468 1 94.31 149 GLY B N 1
ATOM 5312 C CA . GLY B 1 149 ? -5.668 -21.5 -1.277 1 94.31 149 GLY B CA 1
ATOM 5313 C C . GLY B 1 149 ? -4.516 -22.203 -1.976 1 94.31 149 GLY B C 1
ATOM 5314 O O . GLY B 1 149 ? -4.336 -23.422 -1.825 1 94.31 149 GLY B O 1
ATOM 5315 N N . GLY B 1 150 ? -3.682 -21.469 -2.732 1 94.69 150 GLY B N 1
ATOM 5316 C CA . GLY B 1 150 ? -2.645 -22.094 -3.535 1 94.69 150 GLY B CA 1
ATOM 5317 C C . GLY B 1 150 ? -1.257 -21.562 -3.248 1 94.69 150 GLY B C 1
ATOM 5318 O O . GLY B 1 150 ? -0.296 -22.328 -3.143 1 94.69 150 GLY B O 1
ATOM 5319 N N . VAL B 1 151 ? -1.095 -20.25 -3.107 1 94.44 151 VAL B N 1
ATOM 5320 C CA . VAL B 1 151 ? 0.203 -19.656 -2.803 1 94.44 151 VAL B CA 1
ATOM 5321 C C . VAL B 1 151 ? 0.708 -20.172 -1.46 1 94.44 151 VAL B C 1
ATOM 5323 O O . VAL B 1 151 ? -0.04 -20.219 -0.48 1 94.44 151 VAL B O 1
ATOM 5326 N N . ALA B 1 152 ? 1.948 -20.594 -1.467 1 96.25 152 ALA B N 1
ATOM 5327 C CA . ALA B 1 152 ? 2.523 -21.234 -0.281 1 96.25 152 ALA B CA 1
ATOM 5328 C C . ALA B 1 152 ? 2.596 -20.25 0.882 1 96.25 152 ALA B C 1
ATOM 5330 O O . ALA B 1 152 ? 2.887 -19.062 0.686 1 96.25 152 ALA B O 1
ATOM 5331 N N . PRO B 1 153 ? 2.365 -20.703 2.139 1 95.44 153 PRO B N 1
ATOM 5332 C CA . PRO B 1 153 ? 2.344 -19.828 3.309 1 95.44 153 PRO B CA 1
ATOM 5333 C C . PRO B 1 153 ? 3.67 -19.109 3.531 1 95.44 153 PRO B C 1
ATOM 5335 O O . PRO B 1 153 ? 3.695 -18.016 4.094 1 95.44 153 PRO B O 1
ATOM 5338 N N . ASP B 1 154 ? 4.777 -19.672 3.08 1 94 154 ASP B N 1
ATOM 5339 C CA . ASP B 1 154 ? 6.082 -19.047 3.293 1 94 154 ASP B CA 1
ATOM 5340 C C . ASP B 1 154 ? 6.379 -18.016 2.213 1 94 154 ASP B C 1
ATOM 5342 O O . ASP B 1 154 ? 7.5 -17.5 2.125 1 94 154 ASP B O 1
ATOM 5346 N N . HIS B 1 155 ? 5.426 -17.734 1.364 1 91.31 155 HIS B N 1
ATOM 5347 C CA . HIS B 1 155 ? 5.504 -16.656 0.396 1 91.31 155 HIS B CA 1
ATOM 5348 C C . HIS B 1 155 ? 4.426 -15.602 0.657 1 91.31 155 HIS B C 1
ATOM 5350 O O . HIS B 1 155 ? 3.584 -15.344 -0.205 1 91.31 155 HIS B O 1
ATOM 5356 N N . PRO B 1 156 ? 4.516 -14.961 1.796 1 89 156 PRO B N 1
ATOM 5357 C CA . PRO B 1 156 ? 3.455 -14.031 2.201 1 89 156 PRO B CA 1
ATOM 5358 C C . PRO B 1 156 ? 3.377 -12.805 1.304 1 89 156 PRO B C 1
ATOM 5360 O O . PRO B 1 156 ? 2.291 -12.258 1.092 1 89 156 PRO B O 1
ATOM 5363 N N . LYS B 1 157 ? 4.445 -12.367 0.749 1 84.25 157 LYS B N 1
ATOM 5364 C CA . LYS B 1 157 ? 4.453 -11.188 -0.11 1 84.25 157 LYS B CA 1
ATOM 5365 C C . LYS B 1 157 ? 3.6 -11.406 -1.356 1 84.25 157 LYS B C 1
ATOM 5367 O O . LYS B 1 157 ? 2.85 -10.523 -1.769 1 84.25 157 LYS B O 1
ATOM 5372 N N . THR B 1 158 ? 3.688 -12.586 -1.905 1 86.88 158 THR B N 1
ATOM 5373 C CA . THR B 1 158 ? 2.893 -12.922 -3.08 1 86.88 158 THR B CA 1
ATOM 5374 C C . T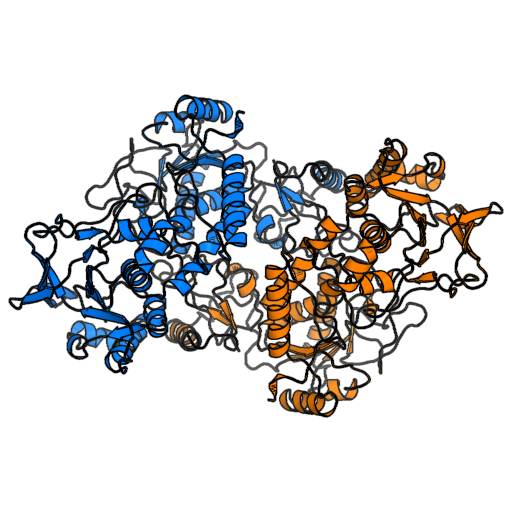HR B 1 158 ? 1.401 -12.867 -2.758 1 86.88 158 THR B C 1
ATOM 5376 O O . THR B 1 158 ? 0.594 -12.453 -3.594 1 86.88 158 THR B O 1
ATOM 5379 N N . LYS B 1 159 ? 0.975 -13.188 -1.56 1 90.62 159 LYS B N 1
ATOM 5380 C CA . LYS B 1 159 ? -0.422 -13.164 -1.136 1 90.62 159 LYS B CA 1
ATOM 5381 C C . LYS B 1 159 ? -0.932 -11.734 -1.002 1 90.62 159 LYS B C 1
ATOM 5383 O O . LYS B 1 159 ? -2.143 -11.5 -0.974 1 90.62 159 LYS B O 1
ATOM 5388 N N . GLY B 1 160 ? -0.033 -10.781 -1.009 1 85.88 160 GLY B N 1
ATOM 5389 C CA . GLY B 1 160 ? -0.37 -9.375 -0.844 1 85.88 160 GLY B CA 1
ATOM 5390 C C . GLY B 1 160 ? -1.202 -8.828 -1.985 1 85.88 160 GLY B C 1
ATOM 5391 O O . GLY B 1 160 ? -1.871 -7.801 -1.834 1 85.88 160 GLY B O 1
ATOM 5392 N N . VAL B 1 161 ? -1.257 -9.5 -3.09 1 86.81 161 VAL B N 1
ATOM 5393 C CA . VAL B 1 161 ? -2.043 -9.055 -4.238 1 86.81 161 VAL B CA 1
ATOM 5394 C C . VAL B 1 161 ? -3.523 -9.031 -3.869 1 86.81 161 VAL B C 1
ATOM 5396 O O . VAL B 1 161 ? -4.281 -8.195 -4.375 1 86.81 161 VAL B O 1
ATOM 5399 N N . ALA B 1 162 ? -3.92 -9.867 -2.922 1 90.25 162 ALA B N 1
ATOM 5400 C CA . ALA B 1 162 ? -5.305 -9.914 -2.463 1 90.25 162 ALA B CA 1
ATOM 5401 C C . ALA B 1 162 ? -5.707 -8.594 -1.804 1 90.25 162 ALA B C 1
ATOM 5403 O O . ALA B 1 162 ? -6.859 -8.164 -1.914 1 90.25 162 ALA B O 1
ATOM 5404 N N . ASP B 1 163 ? -4.777 -7.953 -1.152 1 85.56 163 ASP B N 1
ATOM 5405 C CA . ASP B 1 163 ? -5.055 -6.684 -0.49 1 85.56 163 ASP B CA 1
ATOM 5406 C C . ASP B 1 163 ? -5.363 -5.586 -1.508 1 85.56 163 ASP B C 1
ATOM 5408 O O . ASP B 1 163 ? -6.207 -4.723 -1.262 1 85.56 163 ASP B O 1
ATOM 5412 N N . MET B 1 164 ? -4.719 -5.684 -2.564 1 82.31 164 MET B N 1
ATOM 5413 C CA . MET B 1 164 ? -4.992 -4.738 -3.645 1 82.31 164 MET B CA 1
ATOM 5414 C C . MET B 1 164 ? -6.41 -4.914 -4.18 1 82.31 164 MET B C 1
ATOM 5416 O O . MET B 1 164 ? -7.145 -3.939 -4.332 1 82.31 164 MET B O 1
ATOM 5420 N N . PHE B 1 165 ? -6.812 -6.164 -4.402 1 88.69 165 PHE B N 1
ATOM 5421 C CA . PHE B 1 165 ? -8.172 -6.445 -4.863 1 88.69 165 PHE B CA 1
ATOM 5422 C C . PHE B 1 165 ? -9.195 -6.008 -3.826 1 88.69 165 PHE B C 1
ATOM 5424 O O . PHE B 1 165 ? -10.195 -5.371 -4.164 1 88.69 165 PHE B O 1
ATOM 5431 N N . ALA B 1 166 ? -8.891 -6.305 -2.611 1 86.19 166 ALA B N 1
ATOM 5432 C CA . ALA B 1 166 ? -9.82 -6.004 -1.526 1 86.19 166 ALA B CA 1
ATOM 5433 C C . ALA B 1 166 ? -10.102 -4.504 -1.451 1 86.19 166 ALA B C 1
ATOM 5435 O O . ALA B 1 166 ? -11.242 -4.094 -1.229 1 86.19 166 ALA B O 1
ATOM 5436 N N . SER B 1 167 ? -9.117 -3.721 -1.665 1 78.62 167 SER B N 1
ATOM 5437 C CA . SER B 1 167 ? -9.266 -2.271 -1.598 1 78.62 167 SER B CA 1
ATOM 5438 C C . SER B 1 167 ? -10.109 -1.747 -2.754 1 78.62 167 SER B C 1
ATOM 5440 O O . SER B 1 167 ? -10.961 -0.878 -2.561 1 78.62 167 SER B O 1
ATOM 5442 N N . GLU B 1 168 ? -9.984 -2.332 -3.887 1 79.06 168 GLU B N 1
ATOM 5443 C CA . GLU B 1 168 ? -10.703 -1.914 -5.086 1 79.06 168 GLU B CA 1
ATOM 5444 C C . GLU B 1 168 ? -12.156 -2.385 -5.051 1 79.06 168 GLU B C 1
ATOM 5446 O O . GLU B 1 168 ? -13.047 -1.69 -5.543 1 79.06 168 GLU B O 1
ATOM 5451 N N . PHE B 1 169 ? -12.359 -3.455 -4.43 1 85.44 169 PHE B N 1
ATOM 5452 C CA . PHE B 1 169 ? -13.664 -4.102 -4.527 1 85.44 169 PHE B CA 1
ATOM 5453 C C . PHE B 1 169 ? -14.578 -3.65 -3.395 1 85.44 169 PHE B C 1
ATOM 5455 O O . PHE B 1 169 ? -15.609 -4.27 -3.139 1 85.44 169 PHE B O 1
ATOM 5462 N N . ARG B 1 170 ? -14.188 -2.559 -2.785 1 79.69 170 ARG B N 1
ATOM 5463 C CA . ARG B 1 170 ? -15.102 -1.911 -1.843 1 79.69 170 ARG B CA 1
ATOM 5464 C C . ARG B 1 170 ? -16.188 -1.133 -2.576 1 79.69 170 ARG B C 1
ATOM 5466 O O . ARG B 1 170 ? -17.109 -0.598 -1.951 1 79.69 170 ARG B O 1
ATOM 5473 N N . SER B 1 171 ? -16.172 -1.238 -3.836 1 80.69 171 SER B N 1
ATOM 5474 C CA . SER B 1 171 ? -17.156 -0.609 -4.715 1 80.69 171 SER B CA 1
ATOM 5475 C C . SER B 1 171 ? -18.547 -1.209 -4.512 1 80.69 171 SER B C 1
ATOM 5477 O O . SER B 1 171 ? -18.688 -2.42 -4.328 1 80.69 171 SER B O 1
ATOM 5479 N N . ALA B 1 172 ? -19.578 -0.357 -4.543 1 82.75 172 ALA B N 1
ATOM 5480 C CA . ALA B 1 172 ? -20.953 -0.84 -4.469 1 82.75 172 ALA B CA 1
ATOM 5481 C C . ALA B 1 172 ? -21.375 -1.527 -5.77 1 82.75 172 ALA B C 1
ATOM 5483 O O . ALA B 1 172 ? -22.344 -2.281 -5.801 1 82.75 172 ALA B O 1
ATOM 5484 N N . SER B 1 173 ? -20.609 -1.226 -6.824 1 87.69 173 SER B N 1
ATOM 5485 C CA . SER B 1 173 ? -20.906 -1.808 -8.133 1 87.69 173 SER B CA 1
ATOM 5486 C C . SER B 1 173 ? -20.547 -3.289 -8.172 1 87.69 173 SER B C 1
ATOM 5488 O O . SER B 1 173 ? -20.922 -4 -9.102 1 87.69 173 SER B O 1
ATOM 5490 N N . LEU B 1 174 ? -19.875 -3.709 -7.137 1 93.5 174 LEU B N 1
ATOM 5491 C CA . LEU B 1 174 ? -19.438 -5.102 -7.105 1 93.5 174 LEU B CA 1
ATOM 5492 C C . LEU B 1 174 ? -20 -5.824 -5.887 1 93.5 174 LEU B C 1
ATOM 5494 O O . LEU B 1 174 ? -19.984 -5.285 -4.777 1 93.5 174 LEU B O 1
ATOM 5498 N N . GLN B 1 175 ? -20.641 -6.988 -6.109 1 94.5 175 GLN B N 1
ATOM 5499 C CA . GLN B 1 175 ? -21.156 -7.82 -5.031 1 94.5 175 GLN B CA 1
ATOM 5500 C C . GLN B 1 175 ? -20.516 -9.203 -5.047 1 94.5 175 GLN B C 1
ATOM 5502 O O . GLN B 1 175 ? -20.094 -9.688 -6.102 1 94.5 175 GLN B O 1
ATOM 5507 N N . PHE B 1 176 ? -20.469 -9.742 -3.855 1 95.88 176 PHE B N 1
ATOM 5508 C CA . PHE B 1 176 ? -20.016 -11.117 -3.699 1 95.88 176 PHE B CA 1
ATOM 5509 C C . PHE B 1 176 ? -21.188 -12.047 -3.416 1 95.88 176 PHE B C 1
ATOM 5511 O O . PHE B 1 176 ? -22.078 -11.703 -2.65 1 95.88 176 PHE B O 1
ATOM 5518 N N . PHE B 1 177 ? -21.234 -13.094 -4.062 1 97.94 177 PHE B N 1
ATOM 5519 C CA . PHE B 1 177 ? -22.031 -14.266 -3.701 1 97.94 177 PHE B CA 1
ATOM 5520 C C . PHE B 1 177 ? -21.141 -15.469 -3.455 1 97.94 177 PHE B C 1
ATOM 5522 O O . PHE B 1 177 ? -21 -16.328 -4.324 1 97.94 177 PHE B O 1
ATOM 5529 N N . LEU B 1 178 ? -20.516 -15.508 -2.23 1 97.25 178 LEU B N 1
ATOM 5530 C CA . LEU B 1 178 ? -19.625 -16.594 -1.847 1 97.25 178 LEU B CA 1
ATOM 5531 C C . LEU B 1 178 ? -20.422 -17.766 -1.271 1 97.25 178 LEU B C 1
ATOM 5533 O O . LEU B 1 178 ? -21.562 -17.578 -0.813 1 97.25 178 LEU B O 1
ATOM 5537 N N . ASN B 1 179 ? -19.875 -18.922 -1.347 1 96.31 179 ASN B N 1
ATOM 5538 C CA . ASN B 1 179 ? -20.547 -20.156 -0.94 1 96.31 179 ASN B CA 1
ATOM 5539 C C . ASN B 1 179 ? -21.766 -20.438 -1.824 1 96.31 179 ASN B C 1
ATOM 5541 O O . ASN B 1 179 ? -22.781 -20.953 -1.347 1 96.31 179 ASN B O 1
ATOM 5545 N N . VAL B 1 180 ? -21.719 -20.016 -3.012 1 96.88 180 VAL B N 1
ATOM 5546 C CA . VAL B 1 180 ? -22.75 -20.266 -4.012 1 96.88 180 VAL B CA 1
ATOM 5547 C C . VAL B 1 180 ? -22.156 -21.031 -5.191 1 96.88 180 VAL B C 1
ATOM 5549 O O . VAL B 1 180 ? -21.266 -20.516 -5.883 1 96.88 180 VAL B O 1
ATOM 5552 N N . ASP B 1 181 ? -22.625 -22.203 -5.395 1 95.88 181 ASP B N 1
ATOM 5553 C CA . ASP B 1 181 ? -22.125 -23.078 -6.465 1 95.88 181 ASP B CA 1
ATOM 5554 C C . ASP B 1 181 ? -22.969 -22.906 -7.73 1 95.88 181 ASP B C 1
ATOM 5556 O O . ASP B 1 181 ? -24.109 -23.359 -7.781 1 95.88 181 ASP B O 1
ATOM 5560 N N . VAL B 1 182 ? -22.391 -22.25 -8.711 1 96.19 182 VAL B N 1
ATOM 5561 C CA . VAL B 1 182 ? -23.078 -22.125 -9.992 1 96.19 182 VAL B CA 1
ATOM 5562 C C . VAL B 1 182 ? -23.156 -23.469 -10.688 1 96.19 182 VAL B C 1
ATOM 5564 O O . VAL B 1 182 ? -22.125 -24.141 -10.852 1 96.19 182 VAL B O 1
ATOM 5567 N N . GLY B 1 183 ? -24.203 -23.922 -11.18 1 94.44 183 GLY B N 1
ATOM 5568 C CA . GLY B 1 183 ? -24.484 -25.266 -11.664 1 94.44 183 GLY B CA 1
ATOM 5569 C C . GLY B 1 183 ? -25.312 -26.094 -10.695 1 94.44 183 GLY B C 1
ATOM 5570 O O . GLY B 1 183 ? -25.969 -27.062 -11.094 1 94.44 183 GLY B O 1
ATOM 5571 N N . LYS B 1 184 ? -25.281 -25.688 -9.422 1 94.56 184 LYS B N 1
ATOM 5572 C CA . LYS B 1 184 ? -26.062 -26.359 -8.383 1 94.56 184 LYS B CA 1
ATOM 5573 C C . LYS B 1 184 ? -27.109 -25.438 -7.793 1 94.56 184 LYS B C 1
ATOM 5575 O O . LYS B 1 184 ? -28.297 -25.766 -7.809 1 94.56 184 LYS B 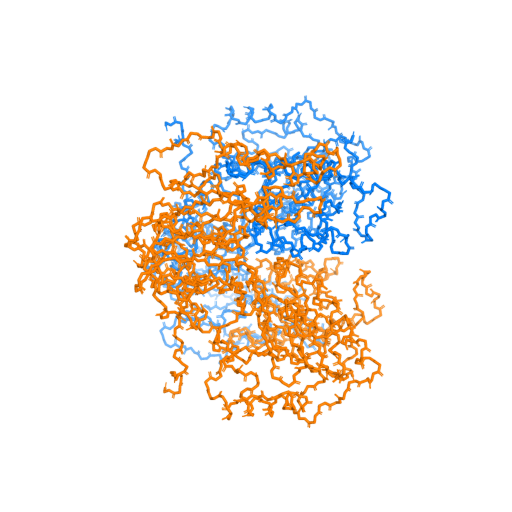O 1
ATOM 5580 N N . HIS B 1 185 ? -26.703 -24.281 -7.309 1 95.69 185 HIS B N 1
ATOM 5581 C CA . HIS B 1 185 ? -27.609 -23.344 -6.668 1 95.69 185 HIS B CA 1
ATOM 5582 C C . HIS B 1 185 ? -28.25 -22.406 -7.688 1 95.69 185 HIS B C 1
ATOM 5584 O O . HIS B 1 185 ? -29.406 -22.031 -7.555 1 95.69 185 HIS B O 1
ATOM 5590 N N . VAL B 1 186 ? -27.453 -21.953 -8.617 1 96.25 186 VAL B N 1
ATOM 5591 C CA . VAL B 1 186 ? -27.891 -21.062 -9.695 1 96.25 186 VAL B CA 1
ATOM 5592 C C . VAL B 1 186 ? -27.406 -21.594 -11.039 1 96.25 186 VAL B C 1
ATOM 5594 O O . VAL B 1 186 ? -26.281 -22.094 -11.141 1 96.25 186 VAL B O 1
ATOM 5597 N N . SER B 1 187 ? -28.203 -21.484 -12.102 1 96.5 187 SER B N 1
ATOM 5598 C CA . SER B 1 187 ? -27.859 -21.969 -13.43 1 96.5 187 SER B CA 1
ATOM 5599 C C . SER B 1 187 ? -27.406 -20.812 -14.328 1 96.5 187 SER B C 1
ATOM 5601 O O . SER B 1 187 ? -27.578 -19.641 -13.984 1 96.5 187 SER B O 1
ATOM 5603 N N . LEU B 1 188 ? -26.797 -21.219 -15.484 1 97.06 188 LEU B N 1
ATOM 5604 C CA . LEU B 1 188 ? -26.453 -20.234 -16.5 1 97.06 188 LEU B CA 1
ATOM 5605 C C . LEU B 1 188 ? -27.703 -19.469 -16.953 1 97.06 188 LEU B C 1
ATOM 5607 O O . LEU B 1 188 ? -27.641 -18.25 -17.172 1 97.06 188 LEU B O 1
ATOM 5611 N N . ALA B 1 189 ? -28.781 -20.156 -17.078 1 95.94 189 ALA B N 1
ATOM 5612 C CA . ALA B 1 189 ? -30.031 -19.531 -17.484 1 95.94 189 ALA B CA 1
ATOM 5613 C C . ALA B 1 189 ? -30.469 -18.484 -16.469 1 95.94 189 ALA B C 1
ATOM 5615 O O . ALA B 1 189 ? -30.922 -17.391 -16.844 1 95.94 189 ALA B O 1
ATOM 5616 N N . ASP B 1 190 ? -30.328 -18.844 -15.203 1 96.94 190 ASP B N 1
ATOM 5617 C CA . ASP B 1 190 ? -30.656 -17.891 -14.148 1 96.94 190 ASP B CA 1
ATOM 5618 C C . ASP B 1 190 ? -29.797 -16.625 -14.273 1 96.94 190 ASP B C 1
ATOM 5620 O O . ASP B 1 190 ? -30.312 -15.508 -14.172 1 96.94 190 ASP B O 1
ATOM 5624 N N . LEU B 1 191 ? -28.516 -16.812 -14.477 1 97.81 191 LEU B N 1
ATOM 5625 C CA . LEU B 1 191 ? -27.578 -15.695 -14.531 1 97.81 191 LEU B CA 1
ATOM 5626 C C . LEU B 1 191 ? -27.859 -14.805 -15.742 1 97.81 191 LEU B C 1
ATOM 5628 O O . LEU B 1 191 ? -27.766 -13.578 -15.656 1 97.81 191 LEU B O 1
ATOM 5632 N N . ARG B 1 192 ? -28.25 -15.43 -16.859 1 96.5 192 ARG B N 1
ATOM 5633 C CA . ARG B 1 192 ? -28.531 -14.688 -18.078 1 96.5 192 ARG B CA 1
ATOM 5634 C C . ARG B 1 192 ? -29.812 -13.867 -17.953 1 96.5 192 ARG B C 1
ATOM 5636 O O . ARG B 1 192 ? -29.984 -12.859 -18.641 1 96.5 192 ARG B O 1
ATOM 5643 N N . GLU B 1 193 ? -30.672 -14.266 -17.078 1 97 193 GLU B N 1
ATOM 5644 C CA . GLU B 1 193 ? -31.891 -13.508 -16.828 1 97 193 GLU B CA 1
ATOM 5645 C C . GLU B 1 193 ? -31.578 -12.211 -16.094 1 97 193 GLU B C 1
ATOM 5647 O O . GLU B 1 193 ? -32.344 -11.25 -16.172 1 97 193 GLU B O 1
ATOM 5652 N N . HIS B 1 194 ? -30.484 -12.227 -15.43 1 97.5 194 HIS B N 1
ATOM 5653 C CA . HIS B 1 194 ? -30.203 -11.102 -14.547 1 97.5 194 HIS B CA 1
ATOM 5654 C C . HIS B 1 194 ? -29 -10.305 -15.023 1 97.5 194 HIS B C 1
ATOM 5656 O O . HIS B 1 194 ? -28.672 -9.258 -14.461 1 97.5 194 HIS B O 1
ATOM 5662 N N . HIS B 1 195 ? -28.281 -10.781 -16.047 1 98.12 195 HIS B N 1
ATOM 5663 C CA . HIS B 1 195 ? -27.062 -10.141 -16.5 1 98.12 195 HIS B CA 1
ATOM 5664 C C . HIS B 1 195 ? -27 -10.07 -18.016 1 98.12 195 HIS B C 1
ATOM 5666 O O . HIS B 1 195 ? -27.609 -10.891 -18.703 1 98.12 195 HIS B O 1
ATOM 5672 N N . HIS B 1 196 ? -26.281 -9.047 -18.531 1 97.75 196 HIS B N 1
ATOM 5673 C CA . HIS B 1 196 ? -26 -8.961 -19.953 1 97.75 196 HIS B CA 1
ATOM 5674 C C . HIS B 1 196 ? -25.031 -10.039 -20.391 1 97.75 196 HIS B C 1
ATOM 5676 O O . HIS B 1 196 ? -25.125 -10.562 -21.516 1 97.75 196 HIS B O 1
ATOM 5682 N N . ALA B 1 197 ? -24.078 -10.367 -19.547 1 98.44 197 ALA B N 1
ATOM 5683 C CA . ALA B 1 197 ? -23 -11.289 -19.891 1 98.44 197 ALA B CA 1
ATOM 5684 C C . ALA B 1 197 ? -22.562 -12.094 -18.656 1 98.44 197 ALA B C 1
ATOM 5686 O O . ALA B 1 197 ? -22.766 -11.656 -17.531 1 98.44 197 ALA B O 1
ATOM 5687 N N . VAL B 1 198 ? -22.031 -13.281 -18.906 1 98.69 198 VAL B N 1
ATOM 5688 C CA . VAL B 1 198 ? -21.484 -14.164 -17.891 1 98.69 198 VAL B CA 1
ATOM 5689 C C . VAL B 1 198 ? -20.047 -14.539 -18.234 1 98.69 198 VAL B C 1
ATOM 5691 O O . VAL B 1 198 ? -19.781 -14.945 -19.375 1 98.69 198 VAL B O 1
ATOM 5694 N N . VAL B 1 199 ? -19.109 -14.359 -17.297 1 98.81 199 VAL B N 1
ATOM 5695 C CA . VAL B 1 199 ? -17.703 -14.711 -17.5 1 98.81 199 VAL B CA 1
ATOM 5696 C C . VAL B 1 199 ? -17.312 -15.867 -16.594 1 98.81 199 VAL B C 1
ATOM 5698 O O . VAL B 1 199 ? -17.375 -15.75 -15.367 1 98.81 199 VAL B O 1
ATOM 5701 N N . TYR B 1 200 ? -16.938 -16.938 -17.172 1 98.62 200 TYR B N 1
ATOM 5702 C CA . TYR B 1 200 ? -16.422 -18.062 -16.406 1 98.62 200 TYR B CA 1
ATOM 5703 C C . TYR B 1 200 ? -14.93 -17.906 -16.156 1 98.62 200 TYR B C 1
ATOM 5705 O O . TYR B 1 200 ? -14.133 -17.969 -17.094 1 98.62 200 TYR B O 1
ATOM 5713 N N . ALA B 1 201 ? -14.539 -17.688 -14.961 1 98.38 201 ALA B N 1
ATOM 5714 C CA . ALA B 1 201 ? -13.164 -17.562 -14.492 1 98.38 201 ALA B CA 1
ATOM 5715 C C . ALA B 1 201 ? -12.898 -18.484 -13.305 1 98.38 201 ALA B C 1
ATOM 5717 O O . ALA B 1 201 ? -12.406 -18.047 -12.266 1 98.38 201 ALA B O 1
ATOM 5718 N N . VAL B 1 202 ? -13.117 -19.766 -13.445 1 97.56 202 VAL B N 1
ATOM 5719 C CA . VAL B 1 202 ? -13.219 -20.719 -12.344 1 97.56 202 VAL B CA 1
ATOM 5720 C C . VAL B 1 202 ? -11.867 -21.391 -12.117 1 97.56 202 VAL B C 1
ATOM 5722 O O . VAL B 1 202 ? -11.734 -22.266 -11.258 1 97.56 202 VAL B O 1
ATOM 5725 N N . GLY B 1 203 ? -10.883 -21.047 -12.867 1 95.81 203 GLY B N 1
ATOM 5726 C CA . GLY B 1 203 ? -9.578 -21.672 -12.719 1 95.81 203 GLY B CA 1
ATOM 5727 C C . GLY B 1 203 ? -9.562 -23.125 -13.133 1 95.81 203 GLY B C 1
ATOM 5728 O O . GLY B 1 203 ? -10.305 -23.531 -14.039 1 95.81 203 GLY B O 1
ATOM 5729 N N . ALA B 1 204 ? -8.562 -23.828 -12.703 1 94.56 204 ALA B N 1
ATOM 5730 C CA . ALA B 1 204 ? -8.406 -25.266 -12.898 1 94.56 204 ALA B CA 1
ATOM 5731 C C . ALA B 1 204 ? -8.234 -25.984 -11.562 1 94.56 204 ALA B C 1
ATOM 5733 O O . ALA B 1 204 ? -7.219 -25.812 -10.883 1 94.56 204 ALA B O 1
ATOM 5734 N N . SER B 1 205 ? -9.258 -26.766 -11.172 1 90.25 205 SER B N 1
ATOM 5735 C CA . SER B 1 205 ? -9.234 -27.359 -9.836 1 90.25 205 SER B CA 1
ATOM 5736 C C . SER B 1 205 ? -8.828 -28.828 -9.883 1 90.25 205 SER B C 1
ATOM 5738 O O . SER B 1 205 ? -8.492 -29.422 -8.859 1 90.25 205 SER B O 1
ATOM 5740 N N . GLY B 1 206 ? -8.828 -29.375 -11.016 1 89.81 206 GLY B N 1
ATOM 5741 C CA . GLY B 1 206 ? -8.453 -30.781 -11.148 1 89.81 206 GLY B CA 1
ATOM 5742 C C . GLY B 1 206 ? -6.957 -30.984 -11.266 1 89.81 206 GLY B C 1
ATOM 5743 O O . GLY B 1 206 ? -6.207 -30.031 -11.461 1 89.81 206 GLY B O 1
ATOM 5744 N N . ASP B 1 207 ? -6.613 -32.281 -11.031 1 90.06 207 ASP B N 1
ATOM 5745 C CA . ASP B 1 207 ? -5.215 -32.656 -11.188 1 90.06 207 ASP B CA 1
ATOM 5746 C C . ASP B 1 207 ? -5.047 -33.688 -12.312 1 90.06 207 ASP B C 1
ATOM 5748 O O . ASP B 1 207 ? -5.906 -34.531 -12.508 1 90.06 207 ASP B O 1
ATOM 5752 N N . ARG B 1 208 ? -3.977 -33.562 -12.977 1 91.56 208 ARG B N 1
ATOM 5753 C CA . ARG B 1 208 ? -3.641 -34.594 -13.969 1 91.56 208 ARG B CA 1
ATOM 5754 C C . ARG B 1 208 ? -3.199 -35.875 -13.297 1 91.56 208 ARG B C 1
ATOM 5756 O O . ARG B 1 208 ? -2.635 -35.844 -12.203 1 91.56 208 ARG B O 1
ATOM 5763 N N . ARG B 1 209 ? -3.406 -37 -13.977 1 94.06 209 ARG B N 1
ATOM 5764 C CA . ARG B 1 209 ? -3.045 -38.312 -13.461 1 94.06 209 ARG B CA 1
ATOM 5765 C C . ARG B 1 209 ? -1.769 -38.812 -14.117 1 94.06 209 ARG B C 1
ATOM 5767 O O . ARG B 1 209 ? -1.442 -38.438 -15.242 1 94.06 209 ARG B O 1
ATOM 5774 N N . LEU B 1 210 ? -1.11 -39.688 -13.344 1 95.94 210 LEU B N 1
ATOM 5775 C CA . LEU B 1 210 ? 0.075 -40.344 -13.898 1 95.94 210 LEU B CA 1
ATOM 5776 C C . LEU B 1 210 ? -0.313 -41.5 -14.805 1 95.94 210 LEU B C 1
ATOM 5778 O O . LEU B 1 210 ? 0.412 -41.812 -15.742 1 95.94 210 LEU B O 1
ATOM 5782 N N . ASP B 1 211 ? -1.416 -42.125 -14.469 1 95.5 211 ASP B N 1
ATOM 5783 C CA . ASP B 1 211 ? -1.923 -43.281 -15.188 1 95.5 211 ASP B CA 1
ATOM 5784 C C . ASP B 1 211 ? -0.915 -44.438 -15.164 1 95.5 211 ASP B C 1
ATOM 5786 O O . ASP B 1 211 ? -0.569 -45 -16.203 1 95.5 211 ASP B O 1
ATOM 5790 N N . ILE B 1 212 ? -0.37 -44.781 -14.016 1 97.44 212 ILE B N 1
ATOM 5791 C CA . ILE B 1 212 ? 0.548 -45.875 -13.797 1 97.44 212 ILE B CA 1
ATOM 5792 C C . ILE B 1 212 ? -0.015 -46.812 -12.719 1 97.44 212 ILE B C 1
ATOM 5794 O O . ILE B 1 212 ? -0.841 -46.406 -11.906 1 97.44 212 ILE B O 1
ATOM 5798 N N . PRO B 1 213 ? 0.452 -48.062 -12.742 1 97.38 213 PRO B N 1
ATOM 5799 C CA . PRO B 1 213 ? -0.023 -48.969 -11.695 1 97.38 213 PRO B CA 1
ATOM 5800 C C . PRO B 1 213 ? 0.365 -48.5 -10.297 1 97.38 213 PRO B C 1
ATOM 5802 O O . PRO B 1 213 ? 1.483 -48.031 -10.086 1 97.38 213 PRO B O 1
ATOM 5805 N N . GLY B 1 214 ? -0.599 -48.562 -9.391 1 97.56 214 GLY B N 1
ATOM 5806 C CA . GLY B 1 214 ? -0.345 -48.25 -7.992 1 97.56 214 GLY B CA 1
ATOM 5807 C C . GLY B 1 214 ? -0.616 -46.812 -7.645 1 97.56 214 GLY B C 1
ATOM 5808 O O . GLY B 1 214 ? -0.468 -46.406 -6.492 1 97.56 214 GLY B O 1
ATOM 5809 N N . GLU B 1 215 ? -1.038 -46.031 -8.562 1 96.94 215 GLU B N 1
ATOM 5810 C CA . GLU B 1 215 ? -1.207 -44.594 -8.359 1 96.94 215 GLU B CA 1
ATOM 5811 C C . GLU B 1 215 ? -2.244 -44.312 -7.277 1 96.94 215 GLU B C 1
ATOM 5813 O O . GLU B 1 215 ? -2.188 -43.281 -6.613 1 96.94 215 GLU B O 1
ATOM 5818 N N . ASP B 1 216 ? -3.148 -45.25 -6.969 1 96.19 216 ASP B N 1
ATOM 5819 C CA . ASP B 1 216 ? -4.242 -45 -6.035 1 96.19 216 ASP B CA 1
ATOM 5820 C C . ASP B 1 216 ? -3.975 -45.656 -4.68 1 96.19 216 ASP B C 1
ATOM 5822 O O . ASP B 1 216 ? -4.852 -45.688 -3.816 1 96.19 216 ASP B O 1
ATOM 5826 N N . LEU B 1 217 ? -2.762 -46.219 -4.504 1 97 217 LEU B N 1
ATOM 5827 C CA . LEU B 1 217 ? -2.402 -46.781 -3.215 1 97 217 LEU B CA 1
ATOM 5828 C C . LEU B 1 217 ? -2.412 -45.719 -2.121 1 97 217 LEU B C 1
ATOM 5830 O O . LEU B 1 217 ? -1.983 -44.594 -2.35 1 97 217 LEU B O 1
ATOM 5834 N N . PRO B 1 218 ? -2.947 -46.156 -0.884 1 96.81 218 PRO B N 1
ATOM 5835 C CA . PRO B 1 218 ? -2.781 -45.219 0.225 1 96.81 218 PRO B CA 1
ATOM 5836 C C . PRO B 1 218 ? -1.34 -44.719 0.385 1 96.81 218 PRO B C 1
ATOM 5838 O O . PRO B 1 218 ? -0.412 -45.531 0.37 1 96.81 218 PRO B O 1
ATOM 5841 N N . GLY B 1 219 ? -1.203 -43.438 0.441 1 97.38 219 GLY B N 1
ATOM 5842 C CA . GLY B 1 219 ? 0.123 -42.844 0.466 1 97.38 219 GLY B CA 1
ATOM 5843 C C . GLY B 1 219 ? 0.477 -42.125 -0.822 1 97.38 219 GLY B C 1
ATOM 5844 O O . GLY B 1 219 ? 1.439 -41.344 -0.864 1 97.38 219 GLY B O 1
ATOM 5845 N N . SER B 1 220 ? -0.282 -42.469 -1.832 1 97.75 220 SER B N 1
ATOM 5846 C CA . SER B 1 220 ? -0.171 -41.75 -3.105 1 97.75 220 SER B CA 1
ATOM 5847 C C . SER B 1 220 ? -1.244 -40.688 -3.238 1 97.75 220 SER B C 1
ATOM 5849 O O . SER B 1 220 ? -2.439 -40.969 -3.217 1 97.75 220 SER B O 1
ATOM 5851 N N . HIS B 1 221 ? -0.809 -39.406 -3.297 1 97.25 221 HIS B N 1
ATOM 5852 C CA . HIS B 1 221 ? -1.722 -38.25 -3.332 1 97.25 221 HIS B CA 1
ATOM 5853 C C . HIS B 1 221 ? -1.311 -37.25 -4.402 1 97.25 221 HIS B C 1
ATOM 5855 O O . HIS B 1 221 ? -0.23 -37.375 -4.984 1 97.25 221 HIS B O 1
ATOM 5861 N N . SER B 1 222 ? -2.209 -36.344 -4.711 1 96.44 222 SER B N 1
ATOM 5862 C CA . SER B 1 222 ? -1.827 -35.219 -5.562 1 96.44 222 SER B CA 1
ATOM 5863 C C . SER B 1 222 ? -1.198 -34.094 -4.75 1 96.44 222 SER B C 1
ATOM 5865 O O . SER B 1 222 ? -1.6 -33.844 -3.609 1 96.44 222 SER B O 1
ATOM 5867 N N . ALA B 1 223 ? -0.227 -33.469 -5.363 1 96.75 223 ALA B N 1
ATOM 5868 C CA . ALA B 1 223 ? 0.374 -32.312 -4.727 1 96.75 223 ALA B CA 1
ATOM 5869 C C . ALA B 1 223 ? -0.647 -31.172 -4.566 1 96.75 223 ALA B C 1
ATOM 5871 O O . ALA B 1 223 ? -0.591 -30.406 -3.6 1 96.75 223 ALA B O 1
ATOM 5872 N N . THR B 1 224 ? -1.566 -31.062 -5.461 1 94.56 224 THR B N 1
ATOM 5873 C CA . THR B 1 224 ? -2.613 -30.047 -5.41 1 94.56 224 THR B CA 1
ATOM 5874 C C . THR B 1 224 ? -3.441 -30.188 -4.137 1 94.56 224 THR B C 1
ATOM 5876 O O . THR B 1 224 ? -3.779 -29.188 -3.494 1 94.56 224 THR B O 1
ATOM 5879 N N . GLU B 1 225 ? -3.709 -31.422 -3.814 1 95.44 225 GLU B N 1
ATOM 5880 C CA . GLU B 1 225 ? -4.438 -31.688 -2.578 1 95.44 225 GLU B CA 1
ATOM 5881 C C . GLU B 1 225 ? -3.611 -31.297 -1.356 1 95.44 225 GLU B C 1
ATOM 5883 O O . GLU B 1 225 ? -4.145 -30.766 -0.384 1 95.44 225 GLU B O 1
ATOM 5888 N N . PHE B 1 226 ? -2.369 -31.641 -1.376 1 97.69 226 PHE B N 1
ATOM 5889 C CA . PHE B 1 226 ? -1.468 -31.312 -0.277 1 97.69 226 PHE B CA 1
ATOM 5890 C C . PHE B 1 226 ? -1.368 -29.797 -0.083 1 97.69 226 PHE B C 1
ATOM 5892 O O . PHE B 1 226 ? -1.398 -29.312 1.048 1 97.69 226 PHE B O 1
ATOM 5899 N N . VAL B 1 227 ? -1.273 -29.047 -1.199 1 97.38 227 VAL B N 1
ATOM 5900 C CA . VAL B 1 227 ? -1.211 -27.594 -1.18 1 97.38 227 VAL B CA 1
ATOM 5901 C C . VAL B 1 227 ? -2.504 -27.031 -0.596 1 97.38 227 VAL B C 1
ATOM 5903 O O . VAL B 1 227 ? -2.469 -26.156 0.269 1 97.38 227 VAL B O 1
ATOM 5906 N N . ALA B 1 228 ? -3.602 -27.516 -1.084 1 96.12 228 ALA B N 1
ATOM 5907 C CA . ALA B 1 228 ? -4.898 -27.078 -0.574 1 96.12 228 ALA B CA 1
ATOM 5908 C C . ALA B 1 228 ? -5.027 -27.359 0.919 1 96.12 228 ALA B C 1
ATOM 5910 O O . ALA B 1 228 ? -5.547 -26.547 1.675 1 96.12 228 ALA B O 1
ATOM 5911 N N . TRP B 1 229 ? -4.48 -28.516 1.296 1 97.06 229 TRP B N 1
ATOM 5912 C CA . TRP B 1 229 ? -4.543 -28.969 2.68 1 97.06 229 TRP B CA 1
ATOM 5913 C C . TRP B 1 229 ? -3.783 -28.031 3.602 1 97.06 229 TRP B C 1
ATOM 5915 O O . TRP B 1 229 ? -4.332 -27.531 4.586 1 97.06 229 TRP B O 1
ATOM 5925 N N . TYR B 1 230 ? -2.535 -27.719 3.299 1 97.81 230 TYR B N 1
ATOM 5926 C CA . TYR B 1 230 ? -1.758 -26.922 4.234 1 97.81 230 TYR B CA 1
ATOM 5927 C C . TYR B 1 230 ? -2.172 -25.453 4.172 1 97.81 230 TYR B C 1
ATOM 5929 O O . TYR B 1 230 ? -1.787 -24.656 5.031 1 97.81 230 TYR B O 1
ATOM 5937 N N . ASN B 1 231 ? -2.957 -25.062 3.131 1 96.75 231 ASN B N 1
ATOM 5938 C CA . ASN B 1 231 ? -3.5 -23.719 3.047 1 96.75 231 ASN B CA 1
ATOM 5939 C C . ASN B 1 231 ? -4.887 -23.625 3.68 1 96.75 231 ASN B C 1
ATOM 5941 O O . ASN B 1 231 ? -5.516 -22.562 3.656 1 96.75 231 ASN B O 1
ATOM 5945 N N . GLY B 1 232 ? -5.395 -24.672 4.145 1 94.94 232 GLY B N 1
ATOM 5946 C CA . GLY B 1 232 ? -6.668 -24.672 4.848 1 94.94 232 GLY B CA 1
ATOM 5947 C C . GLY B 1 232 ? -7.863 -24.594 3.916 1 94.94 232 GLY B C 1
ATOM 5948 O O . GLY B 1 232 ? -8.898 -24.016 4.266 1 94.94 232 GLY B O 1
ATOM 5949 N N . HIS B 1 233 ? -7.723 -25.094 2.691 1 94.5 233 HIS B N 1
ATOM 5950 C CA . HIS B 1 233 ? -8.852 -25.172 1.771 1 94.5 233 HIS B CA 1
ATOM 5951 C C . HIS B 1 233 ? -9.969 -26.047 2.338 1 94.5 233 HIS B C 1
ATOM 5953 O O . HIS B 1 233 ? -9.727 -27.188 2.754 1 94.5 233 HIS B O 1
ATOM 5959 N N . PRO B 1 234 ? -11.172 -25.562 2.273 1 92.06 234 PRO B N 1
ATOM 5960 C CA . PRO B 1 234 ? -12.258 -26.281 2.955 1 92.06 234 PRO B CA 1
ATOM 5961 C C . PRO B 1 234 ? -12.484 -27.688 2.404 1 92.06 234 PRO B C 1
ATOM 5963 O O . PRO B 1 234 ? -12.867 -28.594 3.15 1 92.06 234 PRO B O 1
ATOM 5966 N N . ASP B 1 235 ? -12.227 -27.906 1.113 1 92.12 235 ASP B N 1
ATOM 5967 C CA . ASP B 1 235 ? -12.477 -29.203 0.488 1 92.12 235 ASP B CA 1
ATOM 5968 C C . ASP B 1 235 ? -11.445 -30.234 0.937 1 92.12 235 ASP B C 1
ATOM 5970 O O . ASP B 1 235 ? -11.648 -31.438 0.756 1 92.12 235 ASP B O 1
ATOM 5974 N N . TYR B 1 236 ? -10.344 -29.781 1.528 1 92.94 236 TYR B N 1
ATOM 5975 C CA . TYR B 1 236 ? -9.242 -30.703 1.765 1 92.94 236 TYR B CA 1
ATOM 5976 C C . TYR B 1 236 ? -8.766 -30.625 3.209 1 92.94 236 TYR B C 1
ATOM 5978 O O . TYR B 1 236 ? -7.781 -31.281 3.578 1 92.94 236 TYR B O 1
ATOM 5986 N N . ALA B 1 237 ? -9.43 -29.875 4.031 1 90.75 237 ALA B N 1
ATOM 5987 C CA . ALA B 1 237 ? -8.992 -29.609 5.398 1 90.75 237 ALA B CA 1
ATOM 5988 C C . ALA B 1 237 ? -8.977 -30.891 6.223 1 90.75 237 ALA B C 1
ATOM 5990 O O . ALA B 1 237 ? -8.219 -31.016 7.188 1 90.75 237 ALA B O 1
ATOM 5991 N N . ASP B 1 238 ? -9.75 -31.875 5.855 1 91.38 238 ASP B N 1
ATOM 5992 C CA . ASP B 1 238 ? -9.875 -33.094 6.633 1 91.38 238 ASP B CA 1
ATOM 5993 C C . ASP B 1 238 ? -8.945 -34.188 6.098 1 91.38 238 ASP B C 1
ATOM 5995 O O . ASP B 1 238 ? -8.906 -35.281 6.629 1 91.38 238 ASP B O 1
ATOM 5999 N N . ARG B 1 239 ? -8.172 -33.875 5.098 1 93 239 ARG B N 1
ATOM 6000 C CA . ARG B 1 239 ? -7.25 -34.844 4.539 1 93 239 ARG B CA 1
ATOM 6001 C C . ARG B 1 239 ? -6.141 -35.188 5.535 1 93 239 ARG B C 1
ATOM 6003 O O . ARG B 1 239 ? -5.805 -34.375 6.395 1 93 239 ARG B O 1
ATOM 6010 N N . THR B 1 240 ? -5.68 -36.375 5.43 1 94.62 240 THR B N 1
ATOM 6011 C CA . THR B 1 240 ? -4.551 -36.812 6.238 1 94.62 240 THR B CA 1
ATOM 6012 C C . THR B 1 240 ? -3.42 -37.312 5.352 1 94.62 240 THR B C 1
ATOM 6014 O O . THR B 1 240 ? -3.668 -38 4.348 1 94.62 240 THR B O 1
ATOM 6017 N N . PHE B 1 241 ? -2.275 -37 5.691 1 96.88 241 PHE B N 1
ATOM 6018 C CA . PHE B 1 241 ? -1.071 -37.469 5.004 1 96.88 241 PHE B CA 1
ATOM 6019 C C . PHE B 1 241 ? -0.133 -38.156 5.977 1 96.88 241 PHE B C 1
ATOM 6021 O O . PHE B 1 241 ? 0.094 -37.688 7.09 1 96.88 241 PHE B O 1
ATOM 6028 N N . ASP B 1 242 ? 0.299 -39.281 5.609 1 96.12 242 ASP B N 1
ATOM 6029 C CA . ASP B 1 242 ? 1.25 -40.031 6.441 1 96.12 242 ASP B CA 1
ATOM 6030 C C . ASP B 1 242 ? 2.654 -39.438 6.316 1 96.12 242 ASP B C 1
ATOM 6032 O O . ASP B 1 242 ? 3.328 -39.625 5.305 1 96.12 242 ASP B O 1
ATOM 6036 N N . LEU B 1 243 ? 3.145 -38.812 7.379 1 97.81 243 LEU B N 1
ATOM 6037 C CA . LEU B 1 243 ? 4.449 -38.156 7.383 1 97.81 243 LEU B CA 1
ATOM 6038 C C . LEU B 1 243 ? 5.418 -38.906 8.305 1 97.81 243 LEU B C 1
ATOM 6040 O O . LEU B 1 243 ? 6.398 -38.312 8.773 1 97.81 243 LEU B O 1
ATOM 6044 N N . SER B 1 244 ? 5.098 -40.094 8.594 1 96.56 244 SER B N 1
ATOM 6045 C CA . SER B 1 244 ? 5.906 -40.844 9.547 1 96.56 244 SER B CA 1
ATOM 6046 C C . SER B 1 244 ? 7.156 -41.438 8.883 1 96.56 244 SER B C 1
ATOM 6048 O O . SER B 1 244 ? 8.117 -41.781 9.57 1 96.56 244 SER B O 1
ATOM 6050 N N . GLY B 1 245 ? 7.129 -41.594 7.555 1 97.06 245 GLY B N 1
ATOM 6051 C CA . GLY B 1 245 ? 8.32 -42 6.84 1 97.06 245 GLY B CA 1
ATOM 6052 C C . GLY B 1 245 ? 9.383 -40.938 6.75 1 97.06 245 GLY B C 1
ATOM 6053 O O . GLY B 1 245 ? 9.125 -39.75 7.066 1 97.06 245 GLY B O 1
ATOM 6054 N N . GLU B 1 246 ? 10.547 -41.312 6.312 1 98 246 GLU B N 1
ATOM 6055 C CA . GLU B 1 246 ? 11.656 -40.375 6.273 1 98 246 GLU B CA 1
ATOM 6056 C C . GLU B 1 246 ? 11.805 -39.75 4.895 1 98 246 GLU B C 1
ATOM 6058 O O . GLU B 1 246 ? 12.5 -38.75 4.73 1 98 246 GLU B O 1
ATOM 6063 N N . ARG B 1 247 ? 11.094 -40.375 3.92 1 98.56 247 ARG B N 1
ATOM 6064 C CA . ARG B 1 247 ? 11.281 -39.906 2.545 1 98.56 247 ARG B CA 1
ATOM 6065 C C . ARG B 1 247 ? 9.938 -39.688 1.859 1 98.56 247 ARG B C 1
ATOM 6067 O O . ARG B 1 247 ? 9.031 -40.5 1.968 1 98.56 247 ARG B O 1
ATOM 6074 N N . ALA B 1 248 ? 9.805 -38.562 1.214 1 98.75 248 ALA B N 1
ATOM 6075 C CA . ALA B 1 248 ? 8.695 -38.281 0.31 1 98.75 248 ALA B CA 1
ATOM 6076 C C . ALA B 1 248 ? 9.18 -38.156 -1.133 1 98.75 248 ALA B C 1
ATOM 6078 O O . ALA B 1 248 ? 10.289 -37.688 -1.385 1 98.75 248 ALA B O 1
ATOM 6079 N N . VAL B 1 249 ? 8.359 -38.594 -2.088 1 98.88 249 VAL B N 1
ATOM 6080 C CA . VAL B 1 249 ? 8.672 -38.469 -3.508 1 98.88 249 VAL B CA 1
ATOM 6081 C C . VAL B 1 249 ? 7.633 -37.594 -4.199 1 98.88 249 VAL B C 1
ATOM 6083 O O . VAL B 1 249 ? 6.43 -37.844 -4.078 1 98.88 249 VAL B O 1
ATOM 6086 N N . ILE B 1 250 ? 8.078 -36.594 -4.848 1 98.81 250 ILE B N 1
ATOM 6087 C CA . ILE B 1 250 ? 7.211 -35.719 -5.637 1 98.81 250 ILE B CA 1
ATOM 6088 C C . ILE B 1 250 ? 7.434 -35.969 -7.125 1 98.81 250 ILE B C 1
ATOM 6090 O O . ILE B 1 250 ? 8.562 -35.875 -7.617 1 98.81 250 ILE B O 1
ATOM 6094 N N . VAL B 1 251 ? 6.391 -36.312 -7.859 1 98.69 251 VAL B N 1
ATOM 6095 C CA . VAL B 1 251 ? 6.488 -36.562 -9.297 1 98.69 251 VAL B CA 1
ATOM 6096 C C . VAL B 1 251 ? 6.148 -35.25 -10.047 1 98.69 251 VAL B C 1
ATOM 6098 O O . VAL B 1 251 ? 4.984 -34.844 -10.102 1 98.69 251 VAL B O 1
ATOM 6101 N N . GLY B 1 252 ? 7.078 -34.688 -10.695 1 97.88 252 GLY B N 1
ATOM 6102 C CA . GLY B 1 252 ? 7.012 -33.375 -11.305 1 97.88 252 GLY B CA 1
ATOM 6103 C C . GLY B 1 252 ? 7.93 -32.344 -10.641 1 97.88 252 GLY B C 1
ATOM 6104 O O . GLY B 1 252 ? 8.125 -32.375 -9.422 1 97.88 252 GLY B O 1
ATOM 6105 N N . ASN B 1 253 ? 8.461 -31.422 -11.461 1 97.38 253 ASN B N 1
ATOM 6106 C CA . ASN B 1 253 ? 9.414 -30.469 -10.883 1 97.38 253 ASN B CA 1
ATOM 6107 C C . ASN B 1 253 ? 9.055 -29.031 -11.234 1 97.38 253 ASN B C 1
ATOM 6109 O O . ASN B 1 253 ? 9.93 -28.25 -11.617 1 97.38 253 ASN B O 1
ATOM 6113 N N . GLY B 1 254 ? 7.754 -28.703 -11.156 1 95.94 254 GLY B N 1
ATOM 6114 C CA . GLY B 1 254 ? 7.305 -27.328 -11.305 1 95.94 254 GLY B CA 1
ATOM 6115 C C . GLY B 1 254 ? 7.305 -26.562 -9.992 1 95.94 254 GLY B C 1
ATOM 6116 O O . GLY B 1 254 ? 7.863 -27.031 -9 1 95.94 254 GLY B O 1
ATOM 6117 N N . ASN B 1 255 ? 6.75 -25.375 -10.008 1 94.19 255 ASN B N 1
ATOM 6118 C CA . ASN B 1 255 ? 6.75 -24.516 -8.828 1 94.19 255 ASN B CA 1
ATOM 6119 C C . ASN B 1 255 ? 5.941 -25.141 -7.688 1 94.19 255 ASN B C 1
ATOM 6121 O O . ASN B 1 255 ? 6.301 -25 -6.52 1 94.19 255 ASN B O 1
ATOM 6125 N N . VAL B 1 256 ? 4.883 -25.781 -8.023 1 95.81 256 VAL B N 1
ATOM 6126 C CA . VAL B 1 256 ? 4.082 -26.453 -6.996 1 95.81 256 VAL B CA 1
ATOM 6127 C C . VAL B 1 256 ? 4.922 -27.5 -6.289 1 95.81 256 VAL B C 1
ATOM 6129 O O . VAL B 1 256 ? 4.855 -27.641 -5.066 1 95.81 256 VAL B O 1
ATOM 6132 N N . ALA B 1 257 ? 5.652 -28.25 -7.082 1 98 257 ALA B N 1
ATOM 6133 C CA . ALA B 1 257 ? 6.547 -29.25 -6.512 1 98 257 ALA B CA 1
ATOM 6134 C C . ALA B 1 257 ? 7.531 -28.625 -5.531 1 98 257 ALA B C 1
ATOM 6136 O O . ALA B 1 257 ? 7.77 -29.156 -4.445 1 98 257 ALA B O 1
ATOM 6137 N N . LEU B 1 258 ? 8.078 -27.516 -5.91 1 97.75 258 LEU B N 1
ATOM 6138 C CA . LEU B 1 258 ? 9.039 -26.828 -5.051 1 97.75 258 LEU B CA 1
ATOM 6139 C C . LEU B 1 258 ? 8.367 -26.312 -3.783 1 97.75 258 LEU B C 1
ATOM 6141 O O . LEU B 1 258 ? 8.961 -26.344 -2.703 1 97.75 258 LEU B O 1
ATOM 6145 N N . ASP B 1 259 ? 7.188 -25.797 -3.906 1 97.31 259 ASP B N 1
ATOM 6146 C CA . ASP B 1 259 ? 6.43 -25.375 -2.738 1 97.31 259 ASP B CA 1
ATOM 6147 C C . ASP B 1 259 ? 6.25 -26.516 -1.746 1 97.31 259 ASP B C 1
ATOM 6149 O O . ASP B 1 259 ? 6.504 -26.359 -0.551 1 97.31 259 ASP B O 1
ATOM 6153 N N . VAL B 1 260 ? 5.828 -27.609 -2.273 1 98.38 260 VAL B N 1
ATOM 6154 C CA . VAL B 1 260 ? 5.559 -28.781 -1.438 1 98.38 260 VAL B CA 1
ATOM 6155 C C . VAL B 1 260 ? 6.852 -29.266 -0.784 1 98.38 260 VAL B C 1
ATOM 6157 O O . VAL B 1 260 ? 6.875 -29.578 0.408 1 98.38 260 VAL B O 1
ATOM 6160 N N . ALA B 1 261 ? 7.895 -29.312 -1.571 1 98.62 261 ALA B N 1
ATOM 6161 C CA . ALA B 1 261 ? 9.188 -29.734 -1.039 1 98.62 261 ALA B CA 1
ATOM 6162 C C . ALA B 1 261 ? 9.617 -28.828 0.115 1 98.62 261 ALA B C 1
ATOM 6164 O O . ALA B 1 261 ? 10.094 -29.312 1.147 1 98.62 261 ALA B O 1
ATOM 6165 N N . ARG B 1 262 ? 9.43 -27.562 -0.033 1 97.94 262 ARG B N 1
ATOM 6166 C CA . ARG B 1 262 ? 9.805 -26.609 1.005 1 97.94 262 ARG B CA 1
ATOM 6167 C C . ARG B 1 262 ? 8.961 -26.812 2.262 1 97.94 262 ARG B C 1
ATOM 6169 O O . ARG B 1 262 ? 9.5 -26.875 3.369 1 97.94 262 ARG B O 1
ATOM 6176 N N . ILE B 1 263 ? 7.711 -26.938 2.109 1 98.19 263 ILE B N 1
ATOM 6177 C CA . ILE B 1 263 ? 6.805 -27.047 3.246 1 98.19 263 ILE B CA 1
ATOM 6178 C C . ILE B 1 263 ? 7.121 -28.312 4.039 1 98.19 263 ILE B C 1
ATOM 6180 O O . ILE B 1 263 ? 7.035 -28.328 5.27 1 98.19 263 ILE B O 1
ATOM 6184 N N . LEU B 1 264 ? 7.562 -29.359 3.34 1 98.56 264 LEU B N 1
ATOM 6185 C CA . LEU B 1 264 ? 7.875 -30.625 3.984 1 98.56 264 LEU B CA 1
ATOM 6186 C C . LEU B 1 264 ? 9.219 -30.562 4.695 1 98.56 264 LEU B C 1
ATOM 6188 O O . LEU B 1 264 ? 9.508 -31.391 5.57 1 98.56 264 LEU B O 1
ATOM 6192 N N . THR B 1 265 ? 10.078 -29.578 4.34 1 98.38 265 THR B N 1
ATOM 6193 C CA . THR B 1 265 ? 11.445 -29.625 4.844 1 98.38 265 THR B CA 1
ATOM 6194 C C . THR B 1 265 ? 11.734 -28.438 5.746 1 98.38 265 THR B C 1
ATOM 6196 O O . THR B 1 265 ? 12.664 -28.469 6.551 1 98.38 265 THR B O 1
ATOM 6199 N N . LEU B 1 266 ? 10.969 -27.391 5.652 1 96.75 266 LEU B N 1
ATOM 6200 C CA . LEU B 1 266 ? 11.195 -26.203 6.461 1 96.75 266 LEU B CA 1
ATOM 6201 C C . LEU B 1 266 ? 10.945 -26.484 7.938 1 96.75 266 LEU B C 1
ATOM 6203 O O . LEU B 1 266 ? 10.133 -27.359 8.273 1 96.75 266 LEU B O 1
ATOM 6207 N N . ASP B 1 267 ? 11.656 -25.719 8.781 1 96.44 267 ASP B N 1
ATOM 6208 C CA . ASP B 1 267 ? 11.43 -25.797 10.219 1 96.44 267 ASP B CA 1
ATOM 6209 C C . ASP B 1 267 ? 10 -25.391 10.562 1 96.44 267 ASP B C 1
ATOM 6211 O O . ASP B 1 267 ? 9.555 -24.297 10.219 1 96.44 267 ASP B O 1
ATOM 6215 N N . PRO B 1 268 ? 9.297 -26.281 11.281 1 96.69 268 PRO B N 1
ATOM 6216 C CA . PRO B 1 268 ? 7.914 -25.953 11.633 1 96.69 268 PRO B CA 1
ATOM 6217 C C . PRO B 1 268 ? 7.797 -24.656 12.43 1 96.69 268 PRO B C 1
ATOM 6219 O O . PRO B 1 268 ? 6.777 -23.969 12.344 1 96.69 268 PRO B O 1
ATOM 6222 N N . ASP B 1 269 ? 8.812 -24.25 13.094 1 94.88 269 ASP B N 1
ATOM 6223 C CA . ASP B 1 269 ? 8.781 -23 13.836 1 94.88 269 ASP B CA 1
ATOM 6224 C C . ASP B 1 269 ? 8.781 -21.797 12.883 1 94.88 269 ASP B C 1
ATOM 6226 O O . ASP B 1 269 ? 8.188 -20.766 13.188 1 94.88 269 ASP B O 1
ATOM 6230 N N . GLU B 1 270 ? 9.469 -21.953 11.82 1 93.81 270 GLU B N 1
ATOM 6231 C CA . GLU B 1 270 ? 9.414 -20.922 10.805 1 93.81 270 GLU B CA 1
ATOM 6232 C C . GLU B 1 270 ? 8.047 -20.875 10.133 1 93.81 270 GLU B C 1
ATOM 6234 O O . GLU B 1 270 ? 7.516 -19.781 9.859 1 93.81 270 GLU B O 1
ATOM 6239 N N . LEU B 1 271 ? 7.484 -22.016 9.922 1 96.12 271 LEU B N 1
ATOM 6240 C CA . LEU B 1 271 ? 6.16 -22.109 9.312 1 96.12 271 LEU B CA 1
ATOM 6241 C C . LEU B 1 271 ? 5.098 -21.531 10.25 1 96.12 271 LEU B C 1
ATOM 6243 O O . LEU B 1 271 ? 4.09 -20.984 9.789 1 96.12 271 LEU B O 1
ATOM 6247 N N . ALA B 1 272 ? 5.328 -21.562 11.516 1 94.88 272 ALA B N 1
ATOM 6248 C CA . ALA B 1 272 ? 4.375 -21.109 12.523 1 94.88 272 ALA B CA 1
ATOM 6249 C C . ALA B 1 272 ? 4.195 -19.594 12.461 1 94.88 272 ALA B C 1
ATOM 6251 O O . ALA B 1 272 ? 3.25 -19.047 13.039 1 94.88 272 ALA B O 1
ATOM 6252 N N . LYS B 1 273 ? 5.043 -18.953 11.742 1 90.75 273 LYS B N 1
ATOM 6253 C CA . LYS B 1 273 ? 4.961 -17.5 11.602 1 90.75 273 LYS B CA 1
ATOM 6254 C C . LYS B 1 273 ? 4.168 -17.109 10.359 1 90.75 273 LYS B C 1
ATOM 6256 O O . LYS B 1 273 ? 4.004 -15.914 10.07 1 90.75 273 LYS B O 1
ATOM 6261 N N . THR B 1 274 ? 3.686 -18.062 9.648 1 94.69 274 THR B N 1
ATOM 6262 C CA . THR B 1 274 ? 2.979 -17.828 8.398 1 94.69 274 THR B CA 1
ATOM 6263 C C . THR B 1 274 ? 1.483 -18.094 8.562 1 94.69 274 THR B C 1
ATOM 6265 O O . THR B 1 274 ? 1.01 -18.328 9.672 1 94.69 274 THR B O 1
ATOM 6268 N N . ASP B 1 275 ? 0.72 -18 7.465 1 95.62 275 ASP B N 1
ATOM 6269 C CA . ASP B 1 275 ? -0.716 -18.25 7.539 1 95.62 275 ASP B CA 1
ATOM 6270 C C . ASP B 1 275 ? -1.031 -19.719 7.242 1 95.62 275 ASP B C 1
ATOM 6272 O O . ASP B 1 275 ? -2.129 -20.047 6.785 1 95.62 275 ASP B O 1
ATOM 6276 N N . ILE B 1 276 ? -0.083 -20.656 7.441 1 97.25 276 ILE B N 1
ATOM 6277 C CA . ILE B 1 276 ? -0.305 -22.094 7.27 1 97.25 276 ILE B CA 1
ATOM 6278 C C . ILE B 1 276 ? -1.465 -22.547 8.156 1 97.25 276 ILE B C 1
ATOM 6280 O O . ILE B 1 276 ? -1.67 -22 9.242 1 97.25 276 ILE B O 1
ATOM 6284 N N . ALA B 1 277 ? -2.221 -23.5 7.688 1 96.69 277 ALA B N 1
ATOM 6285 C CA . ALA B 1 277 ? -3.346 -24.031 8.461 1 96.69 277 ALA B CA 1
ATOM 6286 C C . ALA B 1 277 ? -2.863 -24.719 9.734 1 96.69 277 ALA B C 1
ATOM 6288 O O . ALA B 1 277 ? -1.846 -25.406 9.719 1 96.69 277 ALA B O 1
ATOM 6289 N N . ASP B 1 278 ? -3.621 -24.625 10.781 1 95.25 278 ASP B N 1
ATOM 6290 C CA . ASP B 1 278 ? -3.238 -25.172 12.086 1 95.25 278 ASP B CA 1
ATOM 6291 C C . ASP B 1 278 ? -3.07 -26.688 12.008 1 95.25 278 ASP B C 1
ATOM 6293 O O . ASP B 1 278 ? -2.117 -27.234 12.562 1 95.25 278 ASP B O 1
ATOM 6297 N N . HIS B 1 279 ? -3.982 -27.344 11.352 1 95.94 279 HIS B N 1
ATOM 6298 C CA . HIS B 1 279 ? -3.906 -28.797 11.281 1 95.94 279 HIS B CA 1
ATOM 6299 C C . HIS B 1 279 ? -2.648 -29.25 10.547 1 95.94 279 HIS B C 1
ATOM 6301 O O . HIS B 1 279 ? -2.029 -30.25 10.914 1 95.94 279 HIS B O 1
ATOM 6307 N N . ALA B 1 280 ? -2.293 -28.562 9.531 1 97.5 280 ALA B N 1
ATOM 6308 C CA . ALA B 1 280 ? -1.086 -28.891 8.773 1 97.5 280 ALA B CA 1
ATOM 6309 C C . ALA B 1 280 ? 0.166 -28.641 9.609 1 97.5 280 ALA B C 1
ATOM 6311 O O . ALA B 1 280 ? 1.094 -29.453 9.609 1 97.5 280 ALA B O 1
ATOM 6312 N N . LEU B 1 281 ? 0.188 -27.469 10.305 1 97.38 281 LEU B N 1
ATOM 6313 C CA . LEU B 1 281 ? 1.318 -27.141 11.172 1 97.38 281 LEU B CA 1
ATOM 6314 C C . LEU B 1 281 ? 1.535 -28.219 12.219 1 97.38 281 LEU B C 1
ATOM 6316 O O . LEU B 1 281 ? 2.67 -28.641 12.453 1 97.38 281 LEU B O 1
ATOM 6320 N N . GLN B 1 282 ? 0.447 -28.672 12.797 1 96.88 282 GLN B N 1
ATOM 6321 C CA . GLN B 1 282 ? 0.524 -29.734 13.805 1 96.88 282 GLN B CA 1
ATOM 6322 C C . GLN B 1 282 ? 1.076 -31.016 13.211 1 96.88 282 GLN B C 1
ATOM 6324 O O . GLN B 1 282 ? 1.933 -31.672 13.82 1 96.88 282 GLN B O 1
ATOM 6329 N N . ALA B 1 283 ? 0.598 -31.359 12.078 1 97.81 283 ALA B N 1
ATOM 6330 C CA . ALA B 1 283 ? 1.071 -32.562 11.398 1 97.81 283 ALA B CA 1
ATOM 6331 C C . ALA B 1 283 ? 2.555 -32.438 11.055 1 97.81 283 ALA B C 1
ATOM 6333 O O . ALA B 1 283 ? 3.311 -33.406 11.234 1 97.81 283 ALA B O 1
ATOM 6334 N N . LEU B 1 284 ? 2.984 -31.344 10.633 1 98.12 284 LEU B N 1
ATOM 6335 C CA . LEU B 1 284 ? 4.363 -31.141 10.203 1 98.12 284 LEU B CA 1
ATOM 6336 C C . LEU B 1 284 ? 5.312 -31.141 11.398 1 98.12 284 LEU B C 1
ATOM 6338 O O . LEU B 1 284 ? 6.477 -31.516 11.266 1 98.12 284 LEU B O 1
ATOM 6342 N N . ARG B 1 285 ? 4.824 -30.75 12.539 1 97.69 285 ARG B N 1
ATOM 6343 C CA . ARG B 1 285 ? 5.629 -30.781 13.758 1 97.69 285 ARG B CA 1
ATOM 6344 C C . ARG B 1 285 ? 5.973 -32.219 14.141 1 97.69 285 ARG B C 1
ATOM 6346 O O . ARG B 1 285 ? 7.012 -32.469 14.75 1 97.69 285 ARG B O 1
ATOM 6353 N N . SER B 1 286 ? 5.121 -33.125 13.727 1 97.12 286 SER B N 1
ATOM 6354 C CA . SER B 1 286 ? 5.332 -34.531 14.062 1 97.12 286 SER B CA 1
ATOM 6355 C C . SER B 1 286 ? 5.918 -35.281 12.875 1 97.12 286 SER B C 1
ATOM 6357 O O . SER B 1 286 ? 5.996 -36.5 12.906 1 97.12 286 SER B O 1
ATOM 6359 N N . SER B 1 287 ? 6.309 -34.625 11.828 1 98.06 287 SER B N 1
ATOM 6360 C CA . SER B 1 287 ? 6.797 -35.25 10.602 1 98.06 287 SER B CA 1
ATOM 6361 C C . SER B 1 287 ? 8.195 -35.812 10.797 1 98.06 287 SER B C 1
ATOM 6363 O O . SER B 1 287 ? 9.031 -35.219 11.477 1 98.06 287 SER B O 1
ATOM 6365 N N . ASN B 1 288 ? 8.477 -36.969 10.195 1 98.06 288 ASN B N 1
ATOM 6366 C CA . ASN B 1 288 ? 9.797 -37.594 10.211 1 98.06 288 ASN B CA 1
ATOM 6367 C C . ASN B 1 288 ? 10.508 -37.406 8.867 1 98.06 288 ASN B C 1
ATOM 6369 O O . ASN B 1 288 ? 11.594 -37.969 8.672 1 98.06 288 ASN B O 1
ATOM 6373 N N . ILE B 1 289 ? 9.945 -36.688 7.988 1 98.38 289 ILE B N 1
ATOM 6374 C CA . ILE B 1 289 ? 10.508 -36.531 6.648 1 98.38 289 ILE B CA 1
ATOM 6375 C C . ILE B 1 289 ? 11.867 -35.844 6.742 1 98.38 289 ILE B C 1
ATOM 6377 O O . ILE B 1 289 ? 11.992 -34.781 7.363 1 98.38 289 ILE B O 1
ATOM 6381 N N . ARG B 1 290 ? 12.883 -36.406 6.109 1 98.19 290 ARG B N 1
ATOM 6382 C CA . ARG B 1 290 ? 14.234 -35.875 6.07 1 98.19 290 ARG B CA 1
ATOM 6383 C C . ARG B 1 290 ? 14.672 -35.594 4.633 1 98.19 290 ARG B C 1
ATOM 6385 O O . ARG B 1 290 ? 15.547 -34.75 4.391 1 98.19 290 ARG B O 1
ATOM 6392 N N . GLU B 1 291 ? 14.062 -36.344 3.807 1 98.56 291 GLU B N 1
ATOM 6393 C CA . GLU B 1 291 ? 14.445 -36.25 2.4 1 98.56 291 GLU B CA 1
ATOM 6394 C C . GLU B 1 291 ? 13.211 -36.156 1.5 1 98.56 291 GLU B C 1
ATOM 6396 O O . GLU B 1 291 ? 12.266 -36.938 1.658 1 98.56 291 GLU B O 1
ATOM 6401 N N . VAL B 1 292 ? 13.219 -35.219 0.606 1 98.88 292 VAL B N 1
ATOM 6402 C CA . VAL B 1 292 ? 12.195 -35.094 -0.427 1 98.88 292 VAL B CA 1
ATOM 6403 C C . VAL B 1 292 ? 12.836 -35.25 -1.807 1 98.88 292 VAL B C 1
ATOM 6405 O O . VAL B 1 292 ? 13.711 -34.469 -2.18 1 98.88 292 VAL B O 1
ATOM 6408 N N . VAL B 1 293 ? 12.414 -36.25 -2.531 1 98.88 293 VAL B N 1
ATOM 6409 C CA . VAL B 1 293 ? 12.938 -36.5 -3.869 1 98.88 293 VAL B CA 1
ATOM 6410 C C . VAL B 1 293 ? 11.984 -35.938 -4.918 1 98.88 293 VAL B C 1
ATOM 6412 O O . VAL B 1 293 ? 10.805 -36.312 -4.965 1 98.88 293 VAL B O 1
ATOM 6415 N N . VAL B 1 294 ? 12.461 -35.031 -5.75 1 98.81 294 VAL B N 1
ATOM 6416 C CA . VAL B 1 294 ? 11.688 -34.375 -6.805 1 98.81 294 VAL B CA 1
ATOM 6417 C C . VAL B 1 294 ? 12.07 -34.969 -8.164 1 98.81 294 VAL B C 1
ATOM 6419 O O . VAL B 1 294 ? 13.227 -34.875 -8.586 1 98.81 294 VAL B O 1
ATOM 6422 N N . LEU B 1 295 ? 11.109 -35.531 -8.859 1 98.69 295 LEU B N 1
ATOM 6423 C CA . LEU B 1 295 ? 11.375 -36.219 -10.109 1 98.69 295 LEU B CA 1
ATOM 6424 C C . LEU B 1 295 ? 11.023 -35.344 -11.305 1 98.69 295 LEU B C 1
ATOM 6426 O O . LEU B 1 295 ? 9.969 -34.688 -11.32 1 98.69 295 LEU B O 1
ATOM 6430 N N . GLY B 1 296 ? 11.891 -35.281 -12.289 1 98.19 296 GLY B N 1
ATOM 6431 C CA . GLY B 1 296 ? 11.633 -34.688 -13.586 1 98.19 296 GLY B CA 1
ATOM 6432 C C . GLY B 1 296 ? 11.844 -35.656 -14.742 1 98.19 296 GLY B C 1
ATOM 6433 O O . GLY B 1 296 ? 12.867 -36.344 -14.797 1 98.19 296 GLY B O 1
ATOM 6434 N N . ARG B 1 297 ? 10.945 -35.625 -15.609 1 97.62 297 ARG B N 1
ATOM 6435 C CA . ARG B 1 297 ? 11.023 -36.625 -16.688 1 97.62 297 ARG B CA 1
ATOM 6436 C C . ARG B 1 297 ? 12.055 -36.219 -17.734 1 97.62 297 ARG B C 1
ATOM 6438 O O . ARG B 1 297 ? 12.539 -37.031 -18.5 1 97.62 297 ARG B O 1
ATOM 6445 N N . ARG B 1 298 ? 12.289 -34.938 -17.812 1 97.38 298 ARG B N 1
ATOM 6446 C CA . ARG B 1 298 ? 13.297 -34.469 -18.75 1 97.38 298 ARG B CA 1
ATOM 6447 C C . ARG B 1 298 ? 14.508 -33.906 -18 1 97.38 298 ARG B C 1
ATOM 6449 O O . ARG B 1 298 ? 14.742 -34.219 -16.844 1 97.38 298 ARG B O 1
ATOM 6456 N N . GLY B 1 299 ? 15.383 -33.219 -18.672 1 96.44 299 GLY B N 1
ATOM 6457 C CA . GLY B 1 299 ? 16.625 -32.719 -18.078 1 96.44 299 GLY B CA 1
ATOM 6458 C C . GLY B 1 299 ? 16.469 -31.391 -17.391 1 96.44 299 GLY B C 1
ATOM 6459 O O . GLY B 1 299 ? 15.375 -30.828 -17.344 1 96.44 299 GLY B O 1
ATOM 6460 N N . PRO B 1 300 ? 17.578 -30.938 -16.781 1 96.19 300 PRO B N 1
ATOM 6461 C CA . PRO B 1 300 ? 17.547 -29.672 -16.031 1 96.19 300 PRO B CA 1
ATOM 6462 C C . PRO B 1 300 ? 17.203 -28.469 -16.922 1 96.19 300 PRO B C 1
ATOM 6464 O O . PRO B 1 300 ? 16.609 -27.5 -16.438 1 96.19 300 PRO B O 1
ATOM 6467 N N . MET B 1 301 ? 17.484 -28.547 -18.188 1 95.38 301 MET B N 1
ATOM 6468 C CA . MET B 1 301 ? 17.203 -27.438 -19.109 1 95.38 301 MET B CA 1
ATOM 6469 C C . MET B 1 301 ? 15.727 -27.359 -19.438 1 95.38 301 MET B C 1
ATOM 6471 O O . MET B 1 301 ? 15.242 -26.328 -19.906 1 95.38 301 MET B O 1
ATOM 6475 N N . GLN B 1 302 ? 15.086 -28.438 -19.266 1 94.88 302 GLN B N 1
ATOM 6476 C CA . GLN B 1 302 ? 13.664 -28.516 -19.594 1 94.88 302 GLN B CA 1
ATOM 6477 C C . GLN B 1 302 ? 12.805 -28.469 -18.328 1 94.88 302 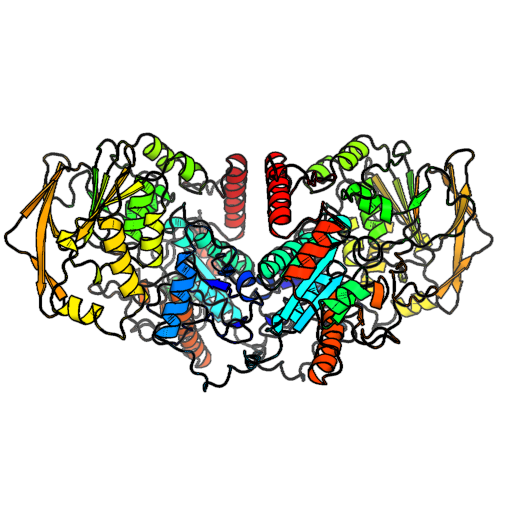GLN B C 1
ATOM 6479 O O . GLN B 1 302 ? 11.602 -28.719 -18.375 1 94.88 302 GLN B O 1
ATOM 6484 N N . ALA B 1 303 ? 13.414 -28.297 -17.188 1 95.25 303 ALA B N 1
ATOM 6485 C CA . ALA B 1 303 ? 12.664 -28.297 -15.93 1 95.25 303 ALA B CA 1
ATOM 6486 C C . ALA B 1 303 ? 11.547 -27.266 -15.945 1 95.25 303 ALA B C 1
ATOM 6488 O O . ALA B 1 303 ? 11.688 -26.203 -16.562 1 95.25 303 ALA B O 1
ATOM 6489 N N . ALA B 1 304 ? 10.477 -27.516 -15.195 1 94.31 304 ALA B N 1
ATOM 6490 C CA . ALA B 1 304 ? 9.281 -26.672 -15.242 1 94.31 304 ALA B CA 1
ATOM 6491 C C . ALA B 1 304 ? 9.32 -25.625 -14.141 1 94.31 304 ALA B C 1
ATOM 6493 O O . ALA B 1 304 ? 8.555 -24.656 -14.172 1 94.31 304 ALA B O 1
ATOM 6494 N N . TYR B 1 305 ? 10.164 -25.734 -13.133 1 95.38 305 TYR B N 1
ATOM 6495 C CA . TYR B 1 305 ? 10.25 -24.719 -12.086 1 95.38 305 TYR B CA 1
ATOM 6496 C C . TYR B 1 305 ? 10.805 -23.422 -12.648 1 95.38 305 TYR B C 1
ATOM 6498 O O . TYR B 1 305 ? 11.625 -23.422 -13.562 1 95.38 305 TYR B O 1
ATOM 6506 N N . SER B 1 306 ? 10.359 -22.328 -12.117 1 91.69 306 SER B N 1
ATOM 6507 C CA . SER B 1 306 ? 10.906 -21.031 -12.492 1 91.69 306 SER B CA 1
ATOM 6508 C C . SER B 1 306 ? 12.266 -20.797 -11.836 1 91.69 306 SER B C 1
ATOM 6510 O O . SER B 1 306 ? 12.539 -21.312 -10.75 1 91.69 306 SER B O 1
ATOM 6512 N N . MET B 1 307 ? 13.047 -20.016 -12.508 1 90.88 307 MET B N 1
ATOM 6513 C CA . MET B 1 307 ? 14.406 -19.75 -12.047 1 90.88 307 MET B CA 1
ATOM 6514 C C . MET B 1 307 ? 14.398 -19.078 -10.68 1 90.88 307 MET B C 1
ATOM 6516 O O . MET B 1 307 ? 15.141 -19.484 -9.781 1 90.88 307 MET B O 1
ATOM 6520 N N . PRO B 1 308 ? 13.516 -18.078 -10.406 1 89.62 308 PRO B N 1
ATOM 6521 C CA . PRO B 1 308 ? 13.531 -17.453 -9.078 1 89.62 308 PRO B CA 1
ATOM 6522 C C . PRO B 1 308 ? 13.203 -18.438 -7.957 1 89.62 308 PRO B C 1
ATOM 6524 O O . PRO B 1 308 ? 13.82 -18.375 -6.891 1 89.62 308 PRO B O 1
ATOM 6527 N N . GLU B 1 309 ? 12.25 -19.328 -8.172 1 92.12 309 GLU B N 1
ATOM 6528 C CA . GLU B 1 309 ? 11.883 -20.312 -7.148 1 92.12 309 GLU B CA 1
ATOM 6529 C C . GLU B 1 309 ? 13.008 -21.312 -6.914 1 92.12 309 GLU B C 1
ATOM 6531 O O . GLU B 1 309 ? 13.25 -21.719 -5.777 1 92.12 309 GLU B O 1
ATOM 6536 N N . PHE B 1 310 ? 13.664 -21.703 -8.008 1 95.69 310 PHE B N 1
ATOM 6537 C CA . PHE B 1 310 ? 14.789 -22.625 -7.906 1 95.69 310 PHE B CA 1
ATOM 6538 C C . PHE B 1 310 ? 15.961 -21.984 -7.18 1 95.69 310 PHE B C 1
ATOM 6540 O O . PHE B 1 310 ? 16.594 -22.609 -6.328 1 95.69 310 PHE B O 1
ATOM 6547 N N . LEU B 1 311 ? 16.234 -20.719 -7.496 1 92.31 311 LEU B N 1
ATOM 6548 C CA . LEU B 1 311 ? 17.297 -19.969 -6.848 1 92.31 311 LEU B CA 1
ATOM 6549 C C . LEU B 1 311 ? 17.047 -19.844 -5.348 1 92.31 311 LEU B C 1
ATOM 6551 O O . LEU B 1 311 ? 17.953 -20.016 -4.543 1 92.31 311 LEU B O 1
ATOM 6555 N N . ALA B 1 312 ? 15.859 -19.641 -4.98 1 89.81 312 ALA B N 1
ATOM 6556 C CA . ALA B 1 312 ? 15.492 -19.422 -3.584 1 89.81 312 ALA B CA 1
ATOM 6557 C C . ALA B 1 312 ? 15.727 -20.688 -2.756 1 89.81 312 ALA B C 1
ATOM 6559 O O . ALA B 1 312 ? 16 -20.609 -1.559 1 89.81 312 ALA B O 1
ATOM 6560 N N . LEU B 1 313 ? 15.688 -21.844 -3.354 1 93.62 313 LEU B N 1
ATOM 6561 C CA . LEU B 1 313 ? 15.867 -23.094 -2.639 1 93.62 313 LEU B CA 1
ATOM 6562 C C . LEU B 1 313 ? 17.266 -23.172 -2.027 1 93.62 313 LEU B C 1
ATOM 6564 O O . LEU B 1 313 ? 17.453 -23.797 -0.977 1 93.62 313 LEU B O 1
ATOM 6568 N N . GLY B 1 314 ? 18.172 -22.594 -2.713 1 91.81 314 GLY B N 1
ATOM 6569 C CA . GLY B 1 314 ? 19.562 -22.672 -2.271 1 91.81 314 GLY B CA 1
ATOM 6570 C C . GLY B 1 314 ? 19.812 -21.922 -0.978 1 91.81 314 GLY B C 1
ATOM 6571 O O . GLY B 1 314 ? 20.859 -22.078 -0.354 1 91.81 314 GLY B O 1
ATOM 6572 N N . TYR B 1 315 ? 18.859 -21.234 -0.537 1 89.44 315 TYR B N 1
ATOM 6573 C CA . TYR B 1 315 ? 19.078 -20.391 0.626 1 89.44 315 TYR B CA 1
ATOM 6574 C C . TYR B 1 315 ? 18.188 -20.812 1.791 1 89.44 315 TYR B C 1
ATOM 6576 O O . TYR B 1 315 ? 18.078 -20.094 2.789 1 89.44 315 TYR B O 1
ATOM 6584 N N . LEU B 1 316 ? 17.578 -21.922 1.672 1 91.25 316 LEU B N 1
ATOM 6585 C CA . LEU B 1 316 ? 16.719 -22.406 2.746 1 91.25 316 LEU B CA 1
ATOM 6586 C C . LEU B 1 316 ? 17.547 -22.828 3.955 1 91.25 316 LEU B C 1
ATOM 6588 O O . LEU B 1 316 ? 18.438 -23.672 3.832 1 91.25 316 LEU B O 1
ATOM 6592 N N . PRO B 1 317 ? 17.219 -22.25 5.086 1 90.38 317 PRO B N 1
ATOM 6593 C CA . PRO B 1 317 ? 17.938 -22.688 6.277 1 90.38 317 PRO B CA 1
ATOM 6594 C C . PRO B 1 317 ? 17.641 -24.141 6.648 1 90.38 317 PRO B C 1
ATOM 6596 O O . PRO B 1 317 ? 16.484 -24.562 6.633 1 90.38 317 PRO B O 1
ATOM 6599 N N . GLY B 1 318 ? 18.672 -24.891 6.883 1 94.31 318 GLY B N 1
ATOM 6600 C CA . GLY B 1 318 ? 18.516 -26.25 7.375 1 94.31 318 GLY B CA 1
ATOM 6601 C C . GLY B 1 318 ? 18.172 -27.25 6.281 1 94.31 318 GLY B C 1
ATOM 6602 O O . GLY B 1 318 ? 17.766 -28.375 6.566 1 94.31 318 GLY B O 1
ATOM 6603 N N . VAL B 1 319 ? 18.344 -26.859 5.027 1 97.06 319 VAL B N 1
ATOM 6604 C CA . VAL B 1 319 ? 17.984 -27.734 3.914 1 97.06 319 VAL B CA 1
ATOM 6605 C C . VAL B 1 319 ? 19.094 -27.719 2.869 1 97.06 319 VAL B C 1
ATOM 6607 O O . VAL B 1 319 ? 19.609 -26.656 2.504 1 97.06 319 VAL B O 1
ATOM 6610 N N . ASP B 1 320 ? 19.547 -28.844 2.436 1 97.81 320 ASP B N 1
ATOM 6611 C CA . ASP B 1 320 ? 20.484 -28.969 1.333 1 97.81 320 ASP B CA 1
ATOM 6612 C C . ASP B 1 320 ? 19.781 -29.375 0.043 1 97.81 320 ASP B C 1
ATOM 6614 O O . ASP B 1 320 ? 18.875 -30.219 0.064 1 97.81 320 ASP B O 1
ATOM 6618 N N . VAL B 1 321 ? 20.156 -28.734 -1.018 1 98 321 VAL B N 1
ATOM 6619 C CA . VAL B 1 321 ? 19.719 -29.172 -2.336 1 98 321 VAL B CA 1
ATOM 6620 C C . VAL B 1 321 ? 20.734 -30.141 -2.928 1 98 321 VAL B C 1
ATOM 6622 O O . VAL B 1 321 ? 21.922 -29.828 -3.018 1 98 321 VAL B O 1
ATOM 6625 N N . VAL B 1 322 ? 20.266 -31.266 -3.303 1 98.25 322 VAL B N 1
ATOM 6626 C CA . VAL B 1 322 ? 21.172 -32.312 -3.742 1 98.25 322 VAL B CA 1
ATOM 6627 C C . VAL B 1 322 ? 20.844 -32.719 -5.184 1 98.25 322 VAL B C 1
ATOM 6629 O O . VAL B 1 322 ? 19.688 -33 -5.512 1 98.25 322 VAL B O 1
ATOM 6632 N N . ILE B 1 323 ? 21.812 -32.719 -6.016 1 98 323 ILE B N 1
ATOM 6633 C CA . ILE B 1 323 ? 21.719 -33.156 -7.41 1 98 323 ILE B CA 1
ATOM 6634 C C . ILE B 1 323 ? 22.938 -33.969 -7.785 1 98 323 ILE B C 1
ATOM 6636 O O . ILE B 1 323 ? 24.078 -33.625 -7.453 1 98 323 ILE B O 1
ATOM 6640 N N . ASP B 1 324 ? 22.703 -35.094 -8.375 1 95.75 324 ASP B N 1
ATOM 6641 C CA . ASP B 1 324 ? 23.812 -35.906 -8.891 1 95.75 324 ASP B CA 1
ATOM 6642 C C . ASP B 1 324 ? 24.422 -35.25 -10.133 1 95.75 324 ASP B C 1
ATOM 6644 O O . ASP B 1 324 ? 23.734 -35.062 -11.148 1 95.75 324 ASP B O 1
ATOM 6648 N N . ASP B 1 325 ? 25.672 -35 -10.078 1 94.88 325 ASP B N 1
ATOM 6649 C CA . ASP B 1 325 ? 26.375 -34.312 -11.156 1 94.88 325 ASP B CA 1
ATOM 6650 C C . ASP B 1 325 ? 26.219 -35.062 -12.477 1 94.88 325 ASP B C 1
ATOM 6652 O O . ASP B 1 325 ? 26.156 -34.469 -13.547 1 94.88 325 ASP B O 1
ATOM 6656 N N . ALA B 1 326 ? 26.094 -36.312 -12.43 1 92.81 326 ALA B N 1
ATOM 6657 C CA . ALA B 1 326 ? 25.969 -37.125 -13.617 1 92.81 326 ALA B CA 1
ATOM 6658 C C . ALA B 1 326 ? 24.656 -36.844 -14.352 1 92.81 326 ALA B C 1
ATOM 6660 O O . ALA B 1 326 ? 24.578 -37.031 -15.57 1 92.81 326 ALA B O 1
ATOM 6661 N N . GLU B 1 327 ? 23.703 -36.438 -13.664 1 93.12 327 GLU B N 1
ATOM 6662 C CA . GLU B 1 327 ? 22.391 -36.188 -14.25 1 93.12 327 GLU B CA 1
ATOM 6663 C C . GLU B 1 327 ? 22.344 -34.812 -14.906 1 93.12 327 GLU B C 1
ATOM 6665 O O . GLU B 1 327 ? 21.344 -34.469 -15.539 1 93.12 327 GLU B O 1
ATOM 6670 N N . LEU B 1 328 ? 23.422 -34.062 -14.852 1 96.06 328 LEU B N 1
ATOM 6671 C CA . LEU B 1 328 ? 23.469 -32.719 -15.414 1 96.06 328 LEU B CA 1
ATOM 6672 C C . LEU B 1 328 ? 24.172 -32.75 -16.766 1 96.06 328 LEU B C 1
ATOM 6674 O O . LEU B 1 328 ? 24.328 -31.688 -17.406 1 96.06 328 LEU B O 1
ATOM 6678 N N . THR B 1 329 ? 24.594 -33.938 -17.172 1 94.62 329 THR B N 1
ATOM 6679 C CA . THR B 1 329 ? 25.141 -34.062 -18.531 1 94.62 329 THR B CA 1
ATOM 6680 C C . THR B 1 329 ? 24.047 -33.812 -19.562 1 94.62 329 THR B C 1
ATOM 6682 O O . THR B 1 329 ? 23.016 -34.5 -19.547 1 94.62 329 THR B O 1
ATOM 6685 N N . LEU B 1 330 ? 24.312 -32.969 -20.484 1 96.12 330 LEU B N 1
ATOM 6686 C CA . LEU B 1 330 ? 23.281 -32.562 -21.438 1 96.12 330 LEU B CA 1
ATOM 6687 C C . LEU B 1 330 ? 23.328 -33.406 -22.703 1 96.12 330 LEU B C 1
ATOM 6689 O O . LEU B 1 330 ? 24.406 -33.781 -23.156 1 96.12 330 LEU B O 1
ATOM 6693 N N . ASP B 1 331 ? 22.172 -33.719 -23.25 1 94.44 331 ASP B N 1
ATOM 6694 C CA . ASP B 1 331 ? 22.094 -34.25 -24.594 1 94.44 331 ASP B CA 1
ATOM 6695 C C . ASP B 1 331 ? 22.562 -33.219 -25.625 1 94.44 331 ASP B C 1
ATOM 6697 O O . ASP B 1 331 ? 22.656 -32 -25.312 1 94.44 331 ASP B O 1
ATOM 6701 N N . PRO B 1 332 ? 22.812 -33.625 -26.828 1 94.31 332 PRO B N 1
ATOM 6702 C CA . PRO B 1 332 ? 23.406 -32.75 -27.828 1 94.31 332 PRO B CA 1
ATOM 6703 C C . PRO B 1 332 ? 22.531 -31.516 -28.109 1 94.31 332 PRO B C 1
ATOM 6705 O O . PRO B 1 332 ? 23.031 -30.406 -28.281 1 94.31 332 PRO B O 1
ATOM 6708 N N . VAL B 1 333 ? 21.281 -31.75 -28.188 1 95.75 333 VAL B N 1
ATOM 6709 C CA . VAL B 1 333 ? 20.375 -30.641 -28.516 1 95.75 333 VAL B CA 1
ATOM 6710 C C . VAL B 1 333 ? 20.375 -29.641 -27.359 1 95.75 333 VAL B C 1
ATOM 6712 O O . VAL B 1 333 ? 20.5 -28.422 -27.594 1 95.75 333 VAL B O 1
ATOM 6715 N N . SER B 1 334 ? 20.25 -30.094 -26.156 1 96.12 334 SER B N 1
ATOM 6716 C CA . SER B 1 334 ? 20.266 -29.234 -24.984 1 96.12 334 SER B CA 1
ATOM 6717 C C . SER B 1 334 ? 21.609 -28.531 -24.828 1 96.12 334 SER B C 1
ATOM 6719 O O . SER B 1 334 ? 21.656 -27.375 -24.406 1 96.12 334 SER B O 1
ATOM 6721 N N . GLN B 1 335 ? 22.703 -29.203 -25.156 1 96 335 GLN B N 1
ATOM 6722 C CA . GLN B 1 335 ? 24.031 -28.578 -25.109 1 96 335 GLN B CA 1
ATOM 6723 C C . GLN B 1 335 ? 24.125 -27.422 -26.094 1 96 335 GLN B C 1
ATOM 6725 O O . GLN B 1 335 ? 24.688 -26.375 -25.766 1 96 335 GLN B O 1
ATOM 6730 N N . ALA B 1 336 ? 23.562 -27.641 -27.25 1 95.12 336 ALA B N 1
ATOM 6731 C CA . ALA B 1 336 ? 23.578 -26.594 -28.266 1 95.12 336 ALA B CA 1
ATOM 6732 C C . ALA B 1 336 ? 22.812 -25.359 -27.781 1 95.12 336 ALA B C 1
ATOM 6734 O O . ALA B 1 336 ? 23.219 -24.234 -28.031 1 95.12 336 ALA B O 1
ATOM 6735 N N . ILE B 1 337 ? 21.703 -25.656 -27.141 1 93.31 337 ILE B N 1
ATOM 6736 C CA . ILE B 1 337 ? 20.891 -24.562 -26.609 1 93.31 337 ILE B CA 1
ATOM 6737 C C . ILE B 1 337 ? 21.672 -23.797 -25.547 1 93.31 337 ILE B C 1
ATOM 6739 O O . ILE B 1 337 ? 21.703 -22.578 -25.547 1 93.31 337 ILE B O 1
ATOM 6743 N N . TYR B 1 338 ? 22.297 -24.484 -24.672 1 94.75 338 TYR B N 1
ATOM 6744 C CA . TYR B 1 338 ? 23.078 -23.891 -23.594 1 94.75 338 TYR B CA 1
ATOM 6745 C C . TYR B 1 338 ? 24.234 -23.062 -24.156 1 94.75 338 TYR B C 1
ATOM 6747 O O . TYR B 1 338 ? 24.594 -22.016 -23.609 1 94.75 338 TYR B O 1
ATOM 6755 N N . ASP B 1 339 ? 24.828 -23.547 -25.203 1 94.81 339 ASP B N 1
ATOM 6756 C CA . ASP B 1 339 ? 26.016 -22.891 -25.781 1 94.81 339 ASP B CA 1
ATOM 6757 C C . ASP B 1 339 ? 25.609 -21.719 -26.656 1 94.81 339 ASP B C 1
ATOM 6759 O O . ASP B 1 339 ? 26.453 -20.922 -27.062 1 94.81 339 ASP B O 1
ATOM 6763 N N . ASP B 1 340 ? 24.312 -21.656 -26.984 1 93.62 340 ASP B N 1
ATOM 6764 C CA . ASP B 1 340 ? 23.812 -20.547 -27.812 1 93.62 340 ASP B CA 1
ATOM 6765 C C . ASP B 1 340 ? 24.062 -19.203 -27.141 1 93.62 340 ASP B C 1
ATOM 6767 O O . ASP B 1 340 ? 23.625 -18.984 -26.016 1 93.62 340 ASP B O 1
ATOM 6771 N N . PRO B 1 341 ? 24.703 -18.328 -27.781 1 90.12 341 PRO B N 1
ATOM 6772 C CA . PRO B 1 341 ? 24.953 -17.016 -27.188 1 90.12 341 PRO B CA 1
ATOM 6773 C C . PRO B 1 341 ? 23.672 -16.234 -26.922 1 90.12 341 PRO B C 1
ATOM 6775 O O . PRO B 1 341 ? 23.656 -15.32 -26.094 1 90.12 341 PRO B O 1
ATOM 6778 N N . ASP B 1 342 ? 22.625 -16.672 -27.594 1 89.31 342 ASP B N 1
ATOM 6779 C CA . ASP B 1 342 ? 21.359 -15.961 -27.453 1 89.31 342 ASP B CA 1
ATOM 6780 C C . ASP B 1 342 ? 20.406 -16.719 -26.5 1 89.31 342 ASP B C 1
ATOM 6782 O O . ASP B 1 342 ? 19.203 -16.5 -26.531 1 89.31 342 ASP B O 1
ATOM 6786 N N . ILE B 1 343 ? 20.938 -17.5 -25.656 1 91.19 343 ILE B N 1
ATOM 6787 C CA . ILE B 1 343 ? 20.125 -18.234 -24.688 1 91.19 343 ILE B CA 1
ATOM 6788 C C . ILE B 1 343 ? 19.5 -17.25 -23.703 1 91.19 343 ILE B C 1
ATOM 6790 O O . ILE B 1 343 ? 20.125 -16.266 -23.328 1 91.19 343 ILE B O 1
ATOM 6794 N N . GLU B 1 344 ? 18.266 -17.578 -23.344 1 89.31 344 GLU B N 1
ATOM 6795 C CA . GLU B 1 344 ? 17.641 -16.797 -22.281 1 89.31 344 GLU B CA 1
ATOM 6796 C C . GLU B 1 344 ? 18.438 -16.891 -20.984 1 89.31 344 GLU B C 1
ATOM 6798 O O . GLU B 1 344 ? 18.672 -17.984 -20.484 1 89.31 344 GLU B O 1
ATOM 6803 N N . PRO B 1 345 ? 18.844 -15.766 -20.391 1 88.19 345 PRO B N 1
ATOM 6804 C CA . PRO B 1 345 ? 19.719 -15.781 -19.219 1 88.19 345 PRO B CA 1
ATOM 6805 C C . PRO B 1 345 ? 19.141 -16.578 -18.062 1 88.19 345 PRO B C 1
ATOM 6807 O O . PRO B 1 345 ? 19.875 -17.25 -17.328 1 88.19 345 PRO B O 1
ATOM 6810 N N . SER B 1 346 ? 17.844 -16.469 -17.906 1 88.69 346 SER B N 1
ATOM 6811 C CA . SER B 1 346 ? 17.219 -17.203 -16.812 1 88.69 346 SER B CA 1
ATOM 6812 C C . SER B 1 346 ? 17.391 -18.703 -16.984 1 88.69 346 SER B C 1
ATOM 6814 O O . SER B 1 346 ? 17.625 -19.422 -16.016 1 88.69 346 SER B O 1
ATOM 6816 N N . ARG B 1 347 ? 17.344 -19.172 -18.203 1 89.81 347 ARG B N 1
ATOM 6817 C CA . ARG B 1 347 ? 17.516 -20.594 -18.484 1 89.81 347 ARG B CA 1
ATOM 6818 C C . ARG B 1 347 ? 18.969 -21.016 -18.234 1 89.81 347 ARG B C 1
ATOM 6820 O O . ARG B 1 347 ? 19.203 -22.094 -17.672 1 89.81 347 ARG B O 1
ATOM 6827 N N . LYS B 1 348 ? 19.875 -20.188 -18.672 1 92.56 348 LYS B N 1
ATOM 6828 C CA . LYS B 1 348 ? 21.297 -20.453 -18.438 1 92.56 348 LYS B CA 1
ATOM 6829 C C . LYS B 1 348 ? 21.594 -20.516 -16.938 1 92.56 348 LYS B C 1
ATOM 6831 O O . LYS B 1 348 ? 22.281 -21.422 -16.469 1 92.56 348 LYS B O 1
ATOM 6836 N N . LEU B 1 349 ? 21.031 -19.562 -16.234 1 91.69 349 LEU B N 1
ATOM 6837 C CA . LEU B 1 349 ? 21.281 -19.484 -14.797 1 91.69 349 LEU B CA 1
ATOM 6838 C C . LEU B 1 349 ? 20.703 -20.703 -14.078 1 91.69 349 LEU B C 1
ATOM 6840 O O . LEU B 1 349 ? 21.281 -21.172 -13.102 1 91.69 349 LEU B O 1
ATOM 6844 N N . ALA B 1 350 ? 19.578 -21.203 -14.508 1 93 350 ALA B N 1
ATOM 6845 C CA . ALA B 1 350 ? 18.969 -22.375 -13.875 1 93 350 ALA B CA 1
ATOM 6846 C C . ALA B 1 350 ? 19.906 -23.578 -13.93 1 93 350 ALA B C 1
ATOM 6848 O O . ALA B 1 350 ? 20.062 -24.297 -12.938 1 93 350 ALA B O 1
ATOM 6849 N N . LEU B 1 351 ? 20.484 -23.75 -15.07 1 95.69 351 LEU B N 1
ATOM 6850 C CA . LEU B 1 351 ? 21.438 -24.859 -15.18 1 95.69 351 LEU B CA 1
ATOM 6851 C C . LEU B 1 351 ? 22.672 -24.594 -14.344 1 95.69 351 LEU B C 1
ATOM 6853 O O . LEU B 1 351 ? 23.203 -25.5 -13.703 1 95.69 351 LEU B O 1
ATOM 6857 N N . ASP B 1 352 ? 23.188 -23.375 -14.383 1 95.44 352 ASP B N 1
ATOM 6858 C CA . ASP B 1 352 ? 24.344 -23.016 -13.57 1 95.44 352 ASP B CA 1
ATOM 6859 C C . ASP B 1 352 ? 24.078 -23.25 -12.086 1 95.44 352 ASP B C 1
ATOM 6861 O O . ASP B 1 352 ? 24.938 -23.734 -11.359 1 95.44 352 ASP B O 1
ATOM 6865 N N . LEU B 1 353 ? 22.906 -22.938 -11.656 1 94.75 353 LEU B N 1
ATOM 6866 C CA . LEU B 1 353 ? 22.5 -23.188 -10.273 1 94.75 353 LEU B CA 1
ATOM 6867 C C . LEU B 1 353 ? 22.5 -24.672 -9.969 1 94.75 353 LEU B C 1
ATOM 6869 O O . LEU B 1 353 ? 22.984 -25.094 -8.914 1 94.75 353 LEU B O 1
ATOM 6873 N N . ALA B 1 354 ? 21.922 -25.438 -10.914 1 97.38 354 ALA B N 1
ATOM 6874 C CA . ALA B 1 354 ? 21.906 -26.891 -10.727 1 97.38 354 ALA B CA 1
ATOM 6875 C C . ALA B 1 354 ? 23.328 -27.422 -10.523 1 97.38 354 ALA B C 1
ATOM 6877 O O . ALA B 1 354 ? 23.562 -28.266 -9.648 1 97.38 354 ALA B O 1
ATOM 6878 N N . ARG B 1 355 ? 24.25 -26.938 -11.273 1 97.06 355 ARG B N 1
ATOM 6879 C CA . ARG B 1 355 ? 25.641 -27.359 -11.164 1 97.06 355 ARG B CA 1
ATOM 6880 C C . ARG B 1 355 ? 26.25 -26.906 -9.844 1 97.06 355 ARG B C 1
ATOM 6882 O O . ARG B 1 355 ? 27 -27.656 -9.211 1 97.06 355 ARG B O 1
ATOM 6889 N N . GLU B 1 356 ? 25.891 -25.703 -9.469 1 95.94 356 GLU B N 1
ATOM 6890 C CA . GLU B 1 356 ? 26.359 -25.203 -8.18 1 95.94 356 GLU B CA 1
ATOM 6891 C C . GLU B 1 356 ? 25.844 -26.078 -7.039 1 95.94 356 GLU B C 1
ATOM 6893 O O . GLU B 1 356 ? 26.594 -26.438 -6.133 1 95.94 356 GLU B O 1
ATOM 6898 N N . TYR B 1 357 ? 24.562 -26.438 -7.113 1 96.81 357 TYR B N 1
ATOM 6899 C CA . TYR B 1 357 ? 23.969 -27.281 -6.078 1 96.81 357 TYR B CA 1
ATOM 6900 C C . TYR B 1 357 ? 24.625 -28.656 -6.047 1 96.81 357 TYR B C 1
ATOM 6902 O O . TYR B 1 357 ? 24.844 -29.219 -4.973 1 96.81 357 TYR B O 1
ATOM 6910 N N . ALA B 1 358 ? 24.906 -29.172 -7.195 1 96.88 358 ALA B N 1
ATOM 6911 C CA . ALA B 1 358 ? 25.5 -30.5 -7.305 1 96.88 358 ALA B CA 1
ATOM 6912 C C . ALA B 1 358 ? 26.875 -30.531 -6.617 1 96.88 358 ALA B C 1
ATOM 6914 O O . ALA B 1 358 ? 27.281 -31.578 -6.109 1 96.88 358 ALA B O 1
ATOM 6915 N N . HIS B 1 359 ? 27.531 -29.438 -6.543 1 95.62 359 HIS B N 1
ATOM 6916 C CA . HIS B 1 359 ? 28.891 -29.391 -6.008 1 95.62 359 HIS B CA 1
ATOM 6917 C C . HIS B 1 359 ? 28.906 -28.797 -4.609 1 95.62 359 HIS B C 1
ATOM 6919 O O . HIS B 1 359 ? 29.984 -28.609 -4.023 1 95.62 359 HIS B O 1
ATOM 6925 N N . SER B 1 360 ? 27.781 -28.453 -4.16 1 94.06 360 SER B N 1
ATOM 6926 C CA . SER B 1 360 ? 27.703 -27.875 -2.818 1 94.06 360 SER B CA 1
ATOM 6927 C C . SER B 1 360 ? 27.859 -28.953 -1.749 1 94.06 360 SER B C 1
ATOM 6929 O O . SER B 1 360 ? 27.344 -30.062 -1.905 1 94.06 360 SER B O 1
ATOM 6931 N N . ALA B 1 361 ? 28.5 -28.594 -0.665 1 91.44 361 ALA B N 1
ATOM 6932 C CA . ALA B 1 361 ? 28.688 -29.516 0.44 1 91.44 361 ALA B CA 1
ATOM 6933 C C . ALA B 1 361 ? 27.391 -29.734 1.21 1 91.44 361 ALA B C 1
ATOM 6935 O O . ALA B 1 361 ? 26.578 -28.812 1.339 1 91.44 361 ALA B O 1
ATOM 6936 N N . ARG B 1 362 ? 27.266 -30.969 1.635 1 93.19 362 ARG B N 1
ATOM 6937 C CA . ARG B 1 362 ? 26.125 -31.297 2.48 1 93.19 362 ARG B CA 1
ATOM 6938 C C . ARG B 1 362 ? 26.422 -30.969 3.941 1 93.19 362 ARG B C 1
ATOM 6940 O O . ARG B 1 362 ? 27.531 -31.188 4.426 1 93.19 362 ARG B O 1
ATOM 6947 N N . THR B 1 363 ? 25.484 -30.344 4.531 1 93.88 363 THR B N 1
ATOM 6948 C CA . THR B 1 363 ? 25.625 -30.031 5.949 1 93.88 363 THR B CA 1
ATOM 6949 C C . THR B 1 363 ? 24.953 -31.094 6.805 1 93.88 363 THR B C 1
ATOM 6951 O O . THR B 1 363 ? 23.781 -31.422 6.594 1 93.88 363 THR B O 1
ATOM 6954 N N . THR B 1 364 ? 25.672 -31.578 7.785 1 93.25 364 THR B N 1
ATOM 6955 C CA . THR B 1 364 ? 25.156 -32.625 8.672 1 93.25 364 THR B CA 1
ATOM 6956 C C . THR B 1 364 ? 23.922 -32.125 9.422 1 93.25 364 THR B C 1
ATOM 6958 O O . THR B 1 364 ? 23.922 -31.016 9.969 1 93.25 364 THR B O 1
ATOM 6961 N N . GLY B 1 365 ? 22.922 -32.938 9.453 1 93.69 365 GLY B N 1
ATOM 6962 C CA . GLY B 1 365 ? 21.719 -32.594 10.18 1 93.69 365 GLY B CA 1
ATOM 6963 C C . GLY B 1 365 ? 20.656 -31.922 9.312 1 93.69 365 GLY B C 1
ATOM 6964 O O . GLY B 1 365 ? 19.484 -31.906 9.664 1 93.69 365 GLY B O 1
ATOM 6965 N N . ASN B 1 366 ? 21.125 -31.406 8.164 1 97.12 366 ASN B N 1
ATOM 6966 C CA . ASN B 1 366 ? 20.172 -30.766 7.266 1 97.12 366 ASN B CA 1
ATOM 6967 C C . ASN B 1 366 ? 19.234 -31.766 6.613 1 97.12 366 ASN B C 1
ATOM 6969 O O . ASN B 1 366 ? 19.625 -32.906 6.355 1 97.12 366 ASN B O 1
ATOM 6973 N N . LYS B 1 367 ? 18.016 -31.344 6.441 1 98.25 367 LYS B N 1
ATOM 6974 C CA . LYS B 1 367 ? 17.141 -32.062 5.535 1 98.25 367 LYS B CA 1
ATOM 6975 C C . LYS B 1 367 ? 17.562 -31.875 4.082 1 98.25 367 LYS B C 1
ATOM 6977 O O . LYS B 1 367 ? 18.375 -31 3.783 1 98.25 367 LYS B O 1
ATOM 6982 N N . GLN B 1 368 ? 17.031 -32.75 3.225 1 98.44 368 GLN B N 1
ATOM 6983 C CA . GLN B 1 368 ? 17.516 -32.688 1.849 1 98.44 368 GLN B CA 1
ATOM 6984 C C . GLN B 1 368 ? 16.344 -32.625 0.861 1 98.44 368 GLN B C 1
ATOM 6986 O O . GLN B 1 368 ? 15.336 -33.312 1.048 1 98.44 368 GLN B O 1
ATOM 6991 N N . ILE B 1 369 ? 16.516 -31.828 -0.116 1 98.75 369 ILE B N 1
ATOM 6992 C CA . ILE B 1 369 ? 15.703 -31.875 -1.333 1 98.75 369 ILE B CA 1
ATOM 6993 C C . ILE B 1 369 ? 16.547 -32.406 -2.488 1 98.75 369 ILE B C 1
ATOM 6995 O O . ILE B 1 369 ? 17.516 -31.75 -2.912 1 98.75 369 ILE B O 1
ATOM 6999 N N . VAL B 1 370 ? 16.219 -33.531 -2.924 1 98.69 370 VAL B N 1
ATOM 7000 C CA . VAL B 1 370 ? 17 -34.219 -3.945 1 98.69 370 VAL B CA 1
ATOM 7001 C C . VAL B 1 370 ? 16.297 -34.094 -5.293 1 98.69 370 VAL B C 1
ATOM 7003 O O . VAL B 1 370 ? 15.141 -34.531 -5.434 1 98.69 370 VAL B O 1
ATOM 7006 N N . PHE B 1 371 ? 17 -33.562 -6.301 1 98.69 371 PHE B N 1
ATOM 7007 C CA . PHE B 1 371 ? 16.453 -33.531 -7.652 1 98.69 371 PHE B CA 1
ATOM 7008 C C . PHE B 1 371 ? 16.953 -34.719 -8.477 1 98.69 371 PHE B C 1
ATOM 7010 O O . PHE B 1 371 ? 18.156 -35 -8.5 1 98.69 371 PHE B O 1
ATOM 7017 N N . ARG B 1 372 ? 16.047 -35.406 -9.062 1 98.31 372 ARG B N 1
ATOM 7018 C CA . ARG B 1 372 ? 16.344 -36.469 -10.031 1 98.31 372 ARG B CA 1
ATOM 7019 C C . ARG B 1 372 ? 15.805 -36.125 -11.414 1 98.31 372 ARG B C 1
ATOM 7021 O O . ARG B 1 372 ? 14.594 -35.938 -11.586 1 98.31 372 ARG B O 1
ATOM 7028 N N . TYR B 1 373 ? 16.703 -36.031 -12.359 1 98.19 373 TYR B N 1
ATOM 7029 C CA . TYR B 1 373 ? 16.328 -35.688 -13.734 1 98.19 373 TYR B CA 1
ATOM 7030 C C . TYR B 1 373 ? 16.312 -36.938 -14.609 1 98.19 373 TYR B C 1
ATOM 7032 O O . TYR B 1 373 ? 16.891 -37.969 -14.242 1 98.19 373 TYR B O 1
ATOM 7040 N N . LEU B 1 374 ? 15.539 -36.875 -15.695 1 97.81 374 LEU B N 1
ATOM 7041 C CA . LEU B 1 374 ? 15.477 -37.906 -16.719 1 97.81 374 LEU B CA 1
ATOM 7042 C C . LEU B 1 374 ? 14.953 -39.219 -16.125 1 97.81 374 LEU B C 1
ATOM 7044 O O . LEU B 1 374 ? 15.484 -40.281 -16.406 1 97.81 374 LEU B O 1
ATOM 7048 N N . VAL B 1 375 ? 13.992 -39.094 -15.312 1 98.12 375 VAL B N 1
ATOM 7049 C CA . VAL B 1 375 ? 13.367 -40.281 -14.734 1 98.12 375 VAL B CA 1
ATOM 7050 C C . VAL B 1 375 ? 11.844 -40.125 -14.766 1 98.12 375 VAL B C 1
ATOM 7052 O O . VAL B 1 375 ? 11.328 -39 -14.68 1 98.12 375 VAL B O 1
ATOM 7055 N N . SER B 1 376 ? 11.156 -41.188 -14.953 1 97.81 376 SER B N 1
ATOM 7056 C CA . SER B 1 376 ? 9.703 -41.25 -14.875 1 97.81 376 SER B CA 1
ATOM 7057 C C . SER B 1 376 ? 9.25 -42.406 -13.984 1 97.81 376 SER B C 1
ATOM 7059 O O . SER B 1 376 ? 9.875 -43.469 -13.984 1 97.81 376 SER B O 1
ATOM 7061 N N . PRO B 1 377 ? 8.234 -42.156 -13.188 1 98.12 377 PRO B N 1
ATOM 7062 C CA . PRO B 1 377 ? 7.699 -43.312 -12.445 1 98.12 377 PRO B CA 1
ATOM 7063 C C . PRO B 1 377 ? 7.008 -44.312 -13.344 1 98.12 377 PRO B C 1
ATOM 7065 O O . PRO B 1 377 ? 6.219 -43.938 -14.219 1 98.12 377 PRO B O 1
ATOM 7068 N N . ARG B 1 378 ? 7.293 -45.531 -13.125 1 97.06 378 ARG B N 1
ATOM 7069 C CA . ARG B 1 378 ? 6.684 -46.594 -13.891 1 97.06 378 ARG B CA 1
ATOM 7070 C C . ARG B 1 378 ? 5.617 -47.312 -13.07 1 97.06 378 ARG B C 1
ATOM 7072 O O . ARG B 1 378 ? 4.605 -47.781 -13.609 1 97.06 378 ARG B O 1
ATOM 7079 N N . HIS B 1 379 ? 5.918 -47.531 -11.805 1 97.19 379 HIS B N 1
ATOM 7080 C CA . HIS B 1 379 ? 5.055 -48.25 -10.898 1 97.19 379 HIS B CA 1
ATOM 7081 C C . HIS B 1 379 ? 5.215 -47.75 -9.461 1 97.19 379 HIS B C 1
ATOM 7083 O O . HIS B 1 379 ? 6.336 -47.531 -9.008 1 97.19 379 HIS B O 1
ATOM 7089 N N . ILE B 1 380 ? 4.035 -47.5 -8.852 1 98.19 380 ILE B N 1
ATOM 7090 C CA . ILE B 1 380 ? 4.039 -47.312 -7.402 1 98.19 380 ILE B CA 1
ATOM 7091 C C . ILE B 1 380 ? 3.729 -48.656 -6.711 1 98.19 380 ILE B C 1
ATOM 7093 O O . ILE B 1 380 ? 2.645 -49.219 -6.891 1 98.19 380 ILE B O 1
ATOM 7097 N N . ARG B 1 381 ? 4.656 -49.094 -5.891 1 97.75 381 ARG B N 1
ATOM 7098 C CA . ARG B 1 381 ? 4.57 -50.438 -5.367 1 97.75 381 ARG B CA 1
ATOM 7099 C C . ARG B 1 381 ? 4.219 -50.438 -3.883 1 97.75 381 ARG B C 1
ATOM 7101 O O . ARG B 1 381 ? 4.582 -49.531 -3.156 1 97.75 381 ARG B O 1
ATOM 7108 N N . GLY B 1 382 ? 3.537 -51.5 -3.469 1 95.25 382 GLY B N 1
ATOM 7109 C CA . GLY B 1 382 ? 3.17 -51.719 -2.082 1 95.25 382 GLY B CA 1
ATOM 7110 C C . GLY B 1 382 ? 1.972 -52.656 -1.93 1 95.25 382 GLY B C 1
ATOM 7111 O O . GLY B 1 382 ? 1.207 -52.844 -2.877 1 95.25 382 GLY B O 1
ATOM 7112 N N . GLY B 1 383 ? 1.85 -53.281 -0.792 1 93 383 GLY B N 1
ATOM 7113 C CA . GLY B 1 383 ? 0.69 -54.125 -0.515 1 93 383 GLY B CA 1
ATOM 7114 C C . GLY B 1 383 ? -0.56 -53.344 -0.202 1 93 383 GLY B C 1
ATOM 7115 O O . GLY B 1 383 ? -1.337 -53 -1.103 1 93 383 GLY B O 1
ATOM 7116 N N . ASP B 1 384 ? -0.607 -52.75 1.001 1 94.5 384 ASP B N 1
ATOM 7117 C CA . ASP B 1 384 ? -1.777 -52 1.439 1 94.5 384 ASP B CA 1
ATOM 7118 C C . ASP B 1 384 ? -1.531 -50.5 1.34 1 94.5 384 ASP B C 1
ATOM 7120 O O . ASP B 1 384 ? -2.477 -49.719 1.331 1 94.5 384 ASP B O 1
ATOM 7124 N N . ARG B 1 385 ? -0.279 -50.25 1.227 1 96.88 385 ARG B N 1
ATOM 7125 C CA . ARG B 1 385 ? 0.134 -48.844 1.121 1 96.88 385 ARG B CA 1
ATOM 7126 C C . ARG B 1 385 ? 1.42 -48.719 0.312 1 96.88 385 ARG B C 1
ATOM 7128 O O . ARG B 1 385 ? 2.092 -49.719 0.04 1 96.88 385 ARG B O 1
ATOM 7135 N N . VAL B 1 386 ? 1.708 -47.5 -0.087 1 98.06 386 VAL B N 1
ATOM 7136 C CA . VAL B 1 386 ? 2.91 -47.219 -0.871 1 98.06 386 VAL B CA 1
ATOM 7137 C C . VAL B 1 386 ? 4.145 -47.656 -0.086 1 98.06 386 VAL B C 1
ATOM 7139 O O . VAL B 1 386 ? 4.285 -47.344 1.096 1 98.06 386 VAL B O 1
ATOM 7142 N N . GLU B 1 387 ? 5.008 -48.375 -0.733 1 97.94 387 GLU B N 1
ATOM 7143 C CA . GLU B 1 387 ? 6.266 -48.781 -0.114 1 97.94 387 GLU B CA 1
ATOM 7144 C C . GLU B 1 387 ? 7.461 -48.344 -0.955 1 97.94 387 GLU B C 1
ATOM 7146 O O . GLU B 1 387 ? 8.562 -48.188 -0.431 1 97.94 387 GLU B O 1
ATOM 7151 N N . SER B 1 388 ? 7.215 -48.219 -2.219 1 98.19 388 SER B N 1
ATOM 7152 C CA . SER B 1 388 ? 8.297 -47.781 -3.096 1 98.19 388 SER B CA 1
ATOM 7153 C C . SER B 1 388 ? 7.758 -47.312 -4.441 1 98.19 388 SER B C 1
ATOM 7155 O O . SER B 1 388 ? 6.594 -47.562 -4.77 1 98.19 388 SER B O 1
ATOM 7157 N N . VAL B 1 389 ? 8.57 -46.625 -5.219 1 98.56 389 VAL B N 1
ATOM 7158 C CA . VAL B 1 389 ? 8.281 -46.219 -6.59 1 98.56 389 VAL B CA 1
ATOM 7159 C C . VAL B 1 389 ? 9.359 -46.75 -7.531 1 98.56 389 VAL B C 1
ATOM 7161 O O . VAL B 1 389 ? 10.555 -46.594 -7.289 1 98.56 389 VAL B O 1
ATOM 7164 N N . GLU B 1 390 ? 8.906 -47.438 -8.508 1 98.5 390 GLU B N 1
ATOM 7165 C CA . GLU B 1 390 ? 9.82 -47.844 -9.555 1 98.5 390 GLU B CA 1
ATOM 7166 C C . GLU B 1 390 ? 9.992 -46.781 -10.625 1 98.5 390 GLU B C 1
ATOM 7168 O O . GLU B 1 390 ? 9.008 -46.312 -11.203 1 98.5 390 GLU B O 1
ATOM 7173 N N . LEU B 1 391 ? 11.227 -46.469 -10.859 1 98.44 391 LEU B N 1
ATOM 7174 C CA . LEU B 1 391 ? 11.547 -45.406 -11.812 1 98.44 391 LEU B CA 1
ATOM 7175 C C . LEU B 1 391 ? 12.195 -45.969 -13.062 1 98.44 391 LEU B C 1
ATOM 7177 O O . LEU B 1 391 ? 12.977 -46.938 -12.984 1 98.44 391 LEU B O 1
ATOM 7181 N N . VAL B 1 392 ? 11.836 -45.406 -14.156 1 98.31 392 VAL B N 1
ATOM 7182 C CA . VAL B 1 392 ? 12.516 -45.688 -15.414 1 98.31 392 VAL B CA 1
ATOM 7183 C C . VAL B 1 392 ? 13.414 -44.531 -15.797 1 98.31 392 VAL B C 1
ATOM 7185 O O . VAL B 1 392 ? 13.016 -43.375 -15.664 1 98.31 392 VAL B O 1
ATOM 7188 N N . HIS B 1 393 ? 14.633 -44.844 -16.203 1 97.75 393 HIS B N 1
ATOM 7189 C CA . HIS B 1 393 ? 15.539 -43.812 -16.672 1 97.75 393 HIS B CA 1
ATOM 7190 C C . HIS B 1 393 ? 15.227 -43.406 -18.109 1 97.75 393 HIS B C 1
ATOM 7192 O O . HIS B 1 393 ? 15 -44.281 -18.953 1 97.75 393 HIS B O 1
ATOM 7198 N N . ASN B 1 394 ? 15.172 -42.094 -18.344 1 97.88 394 ASN B N 1
ATOM 7199 C CA . ASN B 1 394 ? 14.805 -41.594 -19.656 1 97.88 394 ASN B CA 1
ATOM 7200 C C . ASN B 1 394 ? 16.016 -41.031 -20.406 1 97.88 394 ASN B C 1
ATOM 7202 O O . ASN B 1 394 ? 17.047 -40.75 -19.797 1 97.88 394 ASN B O 1
ATOM 7206 N N . ILE B 1 395 ? 15.938 -41.031 -21.703 1 96.56 395 ILE B N 1
ATOM 7207 C CA . ILE B 1 395 ? 16.781 -40.219 -22.578 1 96.56 395 ILE B CA 1
ATOM 7208 C C . ILE B 1 395 ? 15.93 -39.25 -23.375 1 96.56 395 ILE B C 1
ATOM 7210 O O . ILE B 1 395 ? 14.711 -39.438 -23.484 1 96.56 395 ILE B O 1
ATOM 7214 N N . LEU B 1 396 ? 16.531 -38.219 -23.844 1 96.62 396 LEU B N 1
ATOM 7215 C CA . LEU B 1 396 ? 15.805 -37.25 -24.672 1 96.62 396 LEU B CA 1
ATOM 7216 C C . LEU B 1 396 ? 16 -37.531 -26.156 1 96.62 396 LEU B C 1
ATOM 7218 O O . LEU B 1 396 ? 17.125 -37.781 -26.594 1 96.62 396 LEU B O 1
ATOM 7222 N N . ASP B 1 397 ? 14.922 -37.5 -26.859 1 95.44 397 ASP B N 1
ATOM 7223 C CA . ASP B 1 397 ? 15.039 -37.688 -28.312 1 95.44 397 ASP B CA 1
ATOM 7224 C C . ASP B 1 397 ? 15.367 -36.375 -29 1 95.44 397 ASP B C 1
ATOM 7226 O O . ASP B 1 397 ? 15.672 -35.375 -28.328 1 95.44 397 ASP B O 1
ATOM 7230 N N . GLY B 1 398 ? 15.391 -36.344 -30.297 1 91.81 398 GLY B N 1
ATOM 7231 C CA . GLY B 1 398 ? 15.773 -35.188 -31.062 1 91.81 398 GLY B CA 1
ATOM 7232 C C . GLY B 1 398 ? 14.875 -34 -30.828 1 91.81 398 GLY B C 1
ATOM 7233 O O . GLY B 1 398 ? 15.297 -32.844 -31.016 1 91.81 398 GLY B O 1
ATOM 7234 N N . ASP B 1 399 ? 13.656 -34.25 -30.422 1 94.31 399 ASP B N 1
ATOM 7235 C CA . ASP B 1 399 ? 12.695 -33.188 -30.156 1 94.31 399 ASP B CA 1
ATOM 7236 C C . ASP B 1 399 ? 12.602 -32.875 -28.656 1 94.31 399 ASP B C 1
ATOM 7238 O O . ASP B 1 399 ? 11.688 -32.188 -28.203 1 94.31 399 ASP B O 1
ATOM 7242 N N . LEU B 1 400 ? 13.516 -33.469 -27.875 1 95.12 400 LEU B N 1
ATOM 7243 C CA . LEU B 1 400 ? 13.672 -33.25 -26.438 1 95.12 400 LEU B CA 1
ATOM 7244 C C . LEU B 1 400 ? 12.508 -33.875 -25.672 1 95.12 400 LEU B C 1
ATOM 7246 O O . LEU B 1 400 ? 12.141 -33.375 -24.609 1 95.12 400 LEU B O 1
ATOM 7250 N N . ASN B 1 401 ? 11.867 -34.844 -26.297 1 96.19 401 ASN B N 1
ATOM 7251 C CA . ASN B 1 401 ? 10.898 -35.656 -25.562 1 96.19 401 ASN B CA 1
ATOM 7252 C C . ASN B 1 401 ? 11.586 -36.719 -24.719 1 96.19 401 ASN B C 1
ATOM 7254 O O . ASN B 1 401 ? 12.594 -37.281 -25.141 1 96.19 401 ASN B O 1
ATOM 7258 N N . ALA B 1 402 ? 11.008 -37.031 -23.562 1 96.88 402 ALA B N 1
ATOM 7259 C CA . ALA B 1 402 ? 11.547 -38.062 -22.703 1 96.88 402 ALA B CA 1
ATOM 7260 C C . ALA B 1 402 ? 11.141 -39.469 -23.234 1 96.88 402 ALA B C 1
ATOM 7262 O O . ALA B 1 402 ? 9.961 -39.719 -23.484 1 96.88 402 ALA B O 1
ATOM 7263 N N . VAL B 1 403 ? 12.109 -40.281 -23.422 1 97.06 403 VAL B N 1
ATOM 7264 C CA . VAL B 1 403 ? 11.883 -41.625 -23.859 1 97.06 403 VAL B CA 1
ATOM 7265 C C . VAL B 1 403 ? 12.461 -42.625 -22.828 1 97.06 403 VAL B C 1
ATOM 7267 O O . VAL B 1 403 ? 13.648 -42.562 -22.516 1 97.06 403 VAL B O 1
ATOM 7270 N N . GLY B 1 404 ? 11.641 -43.562 -22.359 1 96.62 404 GLY B N 1
ATOM 7271 C CA . GLY B 1 404 ? 12.062 -44.5 -21.344 1 96.62 404 GLY B CA 1
ATOM 7272 C C . GLY B 1 404 ? 13.039 -45.531 -21.875 1 96.62 404 GLY B C 1
ATOM 7273 O O . GLY B 1 404 ? 12.898 -46.031 -23 1 96.62 404 GLY B O 1
ATOM 7274 N N . THR B 1 405 ? 13.984 -45.906 -21.016 1 96.62 405 THR B N 1
ATOM 7275 C CA . THR B 1 405 ? 14.922 -46.969 -21.344 1 96.62 405 THR B CA 1
ATOM 7276 C C . THR B 1 405 ? 14.562 -48.25 -20.578 1 96.62 405 THR B C 1
ATOM 7278 O O . THR B 1 405 ? 13.477 -48.344 -20.016 1 96.62 405 THR B O 1
ATOM 7281 N N . GLU B 1 406 ? 15.555 -49.188 -20.656 1 95.56 406 GLU B N 1
ATOM 7282 C CA . GLU B 1 406 ? 15.336 -50.469 -19.938 1 95.56 406 GLU B CA 1
ATOM 7283 C C . GLU B 1 406 ? 15.883 -50.375 -18.516 1 95.56 406 GLU B C 1
ATOM 7285 O O . GLU B 1 406 ? 15.57 -51.219 -17.688 1 95.56 406 GLU B O 1
ATOM 7290 N N . SER B 1 407 ? 16.547 -49.344 -18.25 1 96.44 407 SER B N 1
ATOM 7291 C CA . SER B 1 407 ? 17.141 -49.188 -16.938 1 96.44 407 SER B CA 1
ATOM 7292 C C . SER B 1 407 ? 16.125 -48.688 -15.922 1 96.44 407 SER B C 1
ATOM 7294 O O . SER B 1 407 ? 15.43 -47.688 -16.156 1 96.44 407 SER B O 1
ATOM 7296 N N . THR B 1 408 ? 16.016 -49.438 -14.797 1 96.94 408 THR B N 1
ATOM 7297 C CA . THR B 1 408 ? 15.047 -49.062 -13.773 1 96.94 408 THR B CA 1
ATOM 7298 C C . THR B 1 408 ? 15.719 -48.969 -12.406 1 96.94 408 THR B C 1
ATOM 7300 O O . THR B 1 408 ? 16.781 -49.562 -12.188 1 96.94 408 THR B O 1
ATOM 7303 N N . THR B 1 409 ? 15.234 -48.156 -11.586 1 96.94 409 THR B N 1
ATOM 7304 C CA . THR B 1 409 ? 15.633 -48.031 -10.188 1 96.94 409 THR B CA 1
ATOM 7305 C C . THR B 1 409 ? 14.414 -47.906 -9.281 1 96.94 409 THR B C 1
ATOM 7307 O O . THR B 1 409 ? 13.328 -47.531 -9.742 1 96.94 409 THR B O 1
ATOM 7310 N N . SER B 1 410 ? 14.594 -48.312 -8.039 1 97.75 410 SER B N 1
ATOM 7311 C CA . SER B 1 410 ? 13.508 -48.219 -7.062 1 97.75 410 SER B CA 1
ATOM 7312 C C . SER B 1 410 ? 13.867 -47.25 -5.941 1 97.75 410 SER B C 1
ATOM 7314 O O . SER B 1 410 ? 15.016 -47.219 -5.492 1 97.75 410 SER B O 1
ATOM 7316 N N . VAL B 1 411 ? 12.93 -46.469 -5.516 1 98.06 411 VAL B N 1
ATOM 7317 C CA . VAL B 1 411 ? 13.078 -45.562 -4.387 1 98.06 411 VAL B CA 1
ATOM 7318 C C . VAL B 1 411 ? 12.086 -45.906 -3.287 1 98.06 411 VAL B C 1
ATOM 7320 O O . VAL B 1 411 ? 10.875 -45.906 -3.512 1 98.06 411 VAL B O 1
ATOM 7323 N N . ASP B 1 412 ? 12.609 -46.25 -2.092 1 98 412 ASP B N 1
ATOM 7324 C CA . ASP B 1 412 ? 11.742 -46.531 -0.958 1 98 412 ASP B CA 1
ATOM 7325 C C . ASP B 1 412 ? 11.086 -45.25 -0.423 1 98 412 ASP B C 1
ATOM 7327 O O . ASP B 1 412 ? 11.758 -44.25 -0.235 1 98 412 ASP B O 1
ATOM 7331 N N . THR B 1 413 ? 9.805 -45.312 -0.25 1 98.19 413 THR B N 1
ATOM 7332 C CA . THR B 1 413 ? 9.055 -44.188 0.288 1 98.19 413 THR B CA 1
ATOM 7333 C C . THR B 1 413 ? 7.676 -44.625 0.763 1 98.19 413 THR B C 1
ATOM 7335 O O . THR B 1 413 ? 7.172 -45.688 0.343 1 98.19 413 THR B O 1
ATOM 7338 N N . SER B 1 414 ? 7.133 -43.875 1.683 1 96.56 414 SER B N 1
ATOM 7339 C CA . SER B 1 414 ? 5.766 -44.125 2.135 1 96.56 414 SER B CA 1
ATOM 7340 C C . SER B 1 414 ? 4.82 -43.031 1.655 1 96.56 414 SER B C 1
ATOM 7342 O O . SER B 1 414 ? 3.611 -43.094 1.873 1 96.56 414 SER B O 1
ATOM 7344 N N . LEU B 1 415 ? 5.336 -42 0.994 1 98.38 415 LEU B N 1
ATOM 7345 C CA . LEU B 1 415 ? 4.547 -40.875 0.557 1 98.38 415 LEU B CA 1
ATOM 7346 C C . LEU B 1 415 ? 4.926 -40.438 -0.861 1 98.38 415 LEU B C 1
ATOM 7348 O O . LEU B 1 415 ? 6.086 -40.125 -1.126 1 98.38 415 LEU B O 1
ATOM 7352 N N . VAL B 1 416 ? 3.959 -40.531 -1.782 1 98.69 416 VAL B N 1
ATOM 7353 C CA . VAL B 1 416 ? 4.117 -40.062 -3.156 1 98.69 416 VAL B CA 1
ATOM 7354 C C . VAL B 1 416 ? 3.129 -38.938 -3.438 1 98.69 416 VAL B C 1
ATOM 7356 O O . VAL B 1 416 ? 1.933 -39.062 -3.17 1 98.69 416 VAL B O 1
ATOM 7359 N N . LEU B 1 417 ? 3.639 -37.812 -3.891 1 98.5 417 LEU B N 1
ATOM 7360 C CA . LEU B 1 417 ? 2.812 -36.656 -4.266 1 98.5 417 LEU B CA 1
ATOM 7361 C C . LEU B 1 417 ? 2.986 -36.344 -5.746 1 98.5 417 LEU B C 1
ATOM 7363 O O . LEU B 1 417 ? 4.047 -35.875 -6.156 1 98.5 417 LEU B O 1
ATOM 7367 N N . ARG B 1 418 ? 1.995 -36.594 -6.539 1 98.12 418 ARG B N 1
ATOM 7368 C CA . ARG B 1 418 ? 2.088 -36.281 -7.965 1 98.12 418 ARG B CA 1
ATOM 7369 C C . ARG B 1 418 ? 1.838 -34.781 -8.219 1 98.12 418 ARG B C 1
ATOM 7371 O O . ARG B 1 418 ? 0.852 -34.219 -7.734 1 98.12 418 ARG B O 1
ATOM 7378 N N . SER B 1 419 ? 2.707 -34.125 -8.867 1 97.25 419 SER B N 1
ATOM 7379 C CA . SER B 1 419 ? 2.666 -32.688 -9.25 1 97.25 419 SER B CA 1
ATOM 7380 C C . SER B 1 419 ? 2.877 -32.531 -10.75 1 97.25 419 SER B C 1
ATOM 7382 O O . SER B 1 419 ? 3.801 -31.828 -11.172 1 97.25 419 SER B O 1
ATOM 7384 N N . VAL B 1 420 ? 1.95 -33.062 -11.547 1 94.56 420 VAL B N 1
ATOM 7385 C CA . VAL B 1 420 ? 2.178 -33.062 -12.984 1 94.56 420 VAL B CA 1
ATOM 7386 C C . VAL B 1 420 ? 1.182 -32.156 -13.688 1 94.56 420 VAL B C 1
ATOM 7388 O O . VAL B 1 420 ? 0.9 -32.312 -14.875 1 94.56 420 VAL B O 1
ATOM 7391 N N . GLY B 1 421 ? 0.631 -31.203 -12.914 1 91.38 421 GLY B N 1
ATOM 7392 C CA . GLY B 1 421 ? -0.146 -30.141 -13.539 1 91.38 421 GLY B CA 1
ATOM 7393 C C . GLY B 1 421 ? -1.604 -30.156 -13.117 1 91.38 421 GLY B C 1
ATOM 7394 O O . GLY B 1 421 ? -2.129 -31.188 -12.695 1 91.38 421 GLY B O 1
ATOM 7395 N N . TYR B 1 422 ? -2.178 -28.969 -13.25 1 92.69 422 TYR B N 1
ATOM 7396 C CA . TYR B 1 422 ? -3.607 -28.781 -13.031 1 92.69 422 TYR B CA 1
ATOM 7397 C C . TYR B 1 422 ? -4.398 -29.078 -14.297 1 92.69 422 TYR B C 1
ATOM 7399 O O . TYR B 1 422 ? -3.83 -29.156 -15.391 1 92.69 422 TYR B O 1
ATOM 7407 N N . ARG B 1 423 ? -5.637 -29.266 -14.102 1 94.25 423 ARG B N 1
ATOM 7408 C CA . ARG B 1 423 ? -6.547 -29.484 -15.219 1 94.25 423 ARG B CA 1
ATOM 7409 C C . ARG B 1 423 ? -7.914 -28.875 -14.938 1 94.25 423 ARG B C 1
ATOM 7411 O O . ARG B 1 423 ? -8.422 -28.969 -13.82 1 94.25 423 ARG B O 1
ATOM 7418 N N . GLY B 1 424 ? -8.422 -28.219 -15.992 1 95.44 424 GLY B N 1
ATOM 7419 C CA . GLY B 1 424 ? -9.773 -27.688 -15.859 1 95.44 424 GLY B CA 1
ATOM 7420 C C . GLY B 1 424 ? -10.828 -28.781 -15.758 1 95.44 424 GLY B C 1
ATOM 7421 O O . GLY B 1 424 ? -10.617 -29.891 -16.234 1 95.44 424 GLY B O 1
ATOM 7422 N N . GLU B 1 425 ? -11.898 -28.438 -15.102 1 94.69 425 GLU B N 1
ATOM 7423 C CA . GLU B 1 425 ? -13.055 -29.328 -14.977 1 94.69 425 GLU B CA 1
ATOM 7424 C C . GLU B 1 425 ? -14.273 -28.75 -15.68 1 94.69 425 GLU B C 1
ATOM 7426 O O . GLU B 1 425 ? -14.422 -27.531 -15.773 1 94.69 425 GLU B O 1
ATOM 7431 N N . PRO B 1 426 ? -15.031 -29.688 -16.172 1 94.19 426 PRO B N 1
ATOM 7432 C CA . PRO B 1 426 ? -16.25 -29.188 -16.828 1 94.19 426 PRO B CA 1
ATOM 7433 C C . PRO B 1 426 ? -17.125 -28.344 -15.898 1 94.19 426 PRO B C 1
ATOM 7435 O O . PRO B 1 426 ? -17.234 -28.656 -14.711 1 94.19 426 PRO B O 1
ATOM 7438 N N . VAL B 1 427 ? -17.656 -27.312 -16.5 1 90.75 427 VAL B N 1
ATOM 7439 C CA . VAL B 1 427 ? -18.594 -26.453 -15.797 1 90.75 427 VAL B CA 1
ATOM 7440 C C . VAL B 1 427 ? -20 -26.656 -16.359 1 90.75 427 VAL B C 1
ATOM 7442 O O . VAL B 1 427 ? -20.172 -26.922 -17.547 1 90.75 427 VAL B O 1
ATOM 7445 N N . ALA B 1 428 ? -20.938 -26.484 -15.539 1 89 428 ALA B N 1
ATOM 7446 C CA . ALA B 1 428 ? -22.312 -26.75 -15.938 1 89 428 ALA B CA 1
ATOM 7447 C C . ALA B 1 428 ? -22.766 -25.781 -17.031 1 89 428 ALA B C 1
ATOM 7449 O O . ALA B 1 428 ? -22.469 -24.594 -16.984 1 89 428 ALA B O 1
ATOM 7450 N N . ASP B 1 429 ? -23.359 -26.281 -18.062 1 91.19 429 ASP B N 1
ATOM 7451 C CA . ASP B 1 429 ? -24.141 -25.547 -19.062 1 91.19 429 ASP B CA 1
ATOM 7452 C C . ASP B 1 429 ? -23.25 -24.859 -20.078 1 91.19 429 ASP B C 1
ATOM 7454 O O . ASP B 1 429 ? -23.688 -23.969 -20.812 1 91.19 429 ASP B O 1
ATOM 7458 N N . VAL B 1 430 ? -21.953 -25.156 -20.031 1 95 430 VAL B N 1
ATOM 7459 C CA . VAL B 1 430 ? -21.078 -24.562 -21.031 1 95 430 VAL B CA 1
ATOM 7460 C C . VAL B 1 430 ? -20.234 -25.641 -21.688 1 95 430 VAL B C 1
ATOM 7462 O O . VAL B 1 430 ? -19.953 -26.688 -21.094 1 95 430 VAL B O 1
ATOM 7465 N N . PRO B 1 431 ? -19.906 -25.406 -22.984 1 96.44 431 PRO B N 1
ATOM 7466 C CA . PRO B 1 431 ? -19.062 -26.391 -23.672 1 96.44 431 PRO B CA 1
ATOM 7467 C C . PRO B 1 431 ? -17.719 -26.609 -22.984 1 96.44 431 PRO B C 1
ATOM 7469 O O . PRO B 1 431 ? -17.234 -25.703 -22.281 1 96.44 431 PRO B O 1
ATOM 7472 N N . PHE B 1 432 ? -17.25 -27.828 -23.141 1 97.12 432 PHE B N 1
ATOM 7473 C CA . PHE B 1 432 ? -15.977 -28.172 -22.516 1 97.12 432 PHE B CA 1
ATOM 7474 C C . PHE B 1 432 ? -15.141 -29.047 -23.438 1 97.12 432 PHE B C 1
ATOM 7476 O O . PHE B 1 432 ? -15.648 -30.016 -24.016 1 97.12 432 PHE B O 1
ATOM 7483 N N . ASP B 1 433 ? -13.938 -28.609 -23.625 1 97.12 433 ASP B N 1
ATOM 7484 C CA . ASP B 1 433 ? -12.977 -29.422 -24.359 1 97.12 433 ASP B CA 1
ATOM 7485 C C . ASP B 1 433 ? -12.289 -30.422 -23.422 1 97.12 433 ASP B C 1
ATOM 7487 O O . ASP B 1 433 ? -11.328 -30.078 -22.734 1 97.12 433 ASP B O 1
ATOM 7491 N N . GLU B 1 434 ? -12.672 -31.641 -23.516 1 94.69 434 GLU B N 1
ATOM 7492 C CA . GLU B 1 434 ? -12.188 -32.688 -22.609 1 94.69 434 GLU B CA 1
ATOM 7493 C C . GLU B 1 434 ? -10.703 -32.969 -22.844 1 94.69 434 GLU B C 1
ATOM 7495 O O . GLU B 1 434 ? -9.984 -33.344 -21.906 1 94.69 434 GLU B O 1
ATOM 7500 N N . GLN B 1 435 ? -10.32 -32.812 -23.984 1 93.62 435 GLN B N 1
ATOM 7501 C CA . GLN B 1 435 ? -8.922 -33.125 -24.297 1 93.62 435 GLN B CA 1
ATOM 7502 C C . GLN B 1 435 ? -7.996 -32.031 -23.719 1 93.62 435 GLN B C 1
ATOM 7504 O O . GLN B 1 435 ? -6.984 -32.375 -23.094 1 93.62 435 GLN B O 1
ATOM 7509 N N . ARG B 1 436 ? -8.406 -30.828 -23.828 1 94.19 436 ARG B N 1
ATOM 7510 C CA . ARG B 1 436 ? -7.543 -29.719 -23.406 1 94.19 436 ARG B CA 1
ATOM 7511 C C . ARG B 1 436 ? -7.863 -29.297 -21.969 1 94.19 436 ARG B C 1
ATOM 7513 O O . ARG B 1 436 ? -7.066 -28.609 -21.328 1 94.19 436 ARG B O 1
ATOM 7520 N N . GLY B 1 437 ? -8.969 -29.641 -21.562 1 96.19 437 GLY B N 1
ATOM 7521 C CA . GLY B 1 437 ? -9.391 -29.266 -20.219 1 96.19 437 GLY B CA 1
ATOM 7522 C C . GLY B 1 437 ? -9.742 -27.797 -20.094 1 96.19 437 GLY B C 1
ATOM 7523 O O . GLY B 1 437 ? -9.43 -27.156 -19.094 1 96.19 437 GLY B O 1
ATOM 7524 N N . VAL B 1 438 ? -10.297 -27.188 -21.156 1 97.62 438 VAL B N 1
ATOM 7525 C CA . VAL B 1 438 ? -10.609 -25.766 -21.156 1 97.62 438 VAL B CA 1
ATOM 7526 C C . VAL B 1 438 ? -11.984 -25.531 -21.781 1 97.62 438 VAL B C 1
ATOM 7528 O O . VAL B 1 438 ? -12.562 -26.453 -22.375 1 97.62 438 VAL B O 1
ATOM 7531 N N . ILE B 1 439 ? -12.547 -24.375 -21.594 1 97.94 439 ILE B N 1
ATOM 7532 C CA . ILE B 1 439 ? -13.75 -23.938 -22.297 1 97.94 439 ILE B CA 1
ATOM 7533 C C . ILE B 1 439 ? -13.367 -23.438 -23.688 1 97.94 439 ILE B C 1
ATOM 7535 O O . ILE B 1 439 ? -12.562 -22.516 -23.828 1 97.94 439 ILE B O 1
ATOM 7539 N N . PRO B 1 440 ? -13.953 -24.094 -24.75 1 98 440 PRO B N 1
ATOM 7540 C CA . PRO B 1 440 ? -13.648 -23.594 -26.094 1 98 440 PRO B CA 1
ATOM 7541 C C . PRO B 1 440 ? -14.094 -22.141 -26.297 1 98 440 PRO B C 1
ATOM 7543 O O . PRO B 1 440 ? -15.188 -21.766 -25.875 1 98 440 PRO B O 1
ATOM 7546 N N . HIS B 1 441 ? -13.227 -21.344 -26.922 1 97.94 441 HIS B N 1
ATOM 7547 C CA . HIS B 1 441 ? -13.516 -19.922 -27.016 1 97.94 441 HIS B CA 1
ATOM 7548 C C . HIS B 1 441 ? -12.766 -19.297 -28.188 1 97.94 441 HIS B C 1
ATOM 7550 O O . HIS B 1 441 ? -11.867 -19.906 -28.766 1 97.94 441 HIS B O 1
ATOM 7556 N N . ASP B 1 442 ? -13.172 -18.156 -28.578 1 97.06 442 ASP B N 1
ATOM 7557 C CA . ASP B 1 442 ? -12.453 -17.219 -29.438 1 97.06 442 ASP B CA 1
ATOM 7558 C C . ASP B 1 442 ? -12.141 -15.922 -28.703 1 97.06 442 ASP B C 1
ATOM 7560 O O . ASP B 1 442 ? -13.008 -15.055 -28.578 1 97.06 442 ASP B O 1
ATOM 7564 N N . ARG B 1 443 ? -10.906 -15.734 -28.234 1 96.19 443 ARG B N 1
ATOM 7565 C CA . ARG B 1 443 ? -10.453 -14.555 -27.5 1 96.19 443 ARG B CA 1
ATOM 7566 C C . ARG B 1 443 ? -11.359 -14.273 -26.312 1 96.19 443 ARG B C 1
ATOM 7568 O O . ARG B 1 443 ? -11.727 -13.125 -26.047 1 96.19 443 ARG B O 1
ATOM 7575 N N . GLY B 1 444 ? -11.852 -15.398 -25.734 1 97.75 444 GLY B N 1
ATOM 7576 C CA . GLY B 1 444 ? -12.648 -15.281 -24.531 1 97.75 444 GLY B CA 1
ATOM 7577 C C . GLY B 1 444 ? -14.133 -15.492 -24.766 1 97.75 444 GLY B C 1
ATOM 7578 O O . GLY B 1 444 ? -14.891 -15.758 -23.844 1 97.75 444 GLY B O 1
ATOM 7579 N N . ARG B 1 445 ? -14.602 -15.258 -26.031 1 98.12 445 ARG B N 1
ATOM 7580 C CA . ARG B 1 445 ? -15.977 -15.578 -26.391 1 98.12 445 ARG B CA 1
ATOM 7581 C C . ARG B 1 445 ? -16.203 -17.078 -26.438 1 98.12 445 ARG B C 1
ATOM 7583 O O . ARG B 1 445 ? -15.609 -17.781 -27.266 1 98.12 445 ARG B O 1
ATOM 7590 N N . VAL B 1 446 ? -17.047 -17.547 -25.531 1 98.19 446 VAL B N 1
ATOM 7591 C CA . VAL B 1 446 ? -17.281 -18.984 -25.531 1 98.19 446 VAL B CA 1
ATOM 7592 C C . VAL B 1 446 ? -17.953 -19.406 -26.828 1 98.19 446 VAL B C 1
ATOM 7594 O O . VAL B 1 446 ? -18.922 -18.781 -27.266 1 98.19 446 VAL B O 1
ATOM 7597 N N . THR B 1 447 ? -17.406 -20.438 -27.391 1 96.25 447 THR B N 1
ATOM 7598 C CA . THR B 1 447 ? -17.875 -20.891 -28.703 1 96.25 447 THR B CA 1
ATOM 7599 C C . THR B 1 447 ? -19.328 -21.344 -28.625 1 96.25 447 THR B C 1
ATOM 7601 O O . THR B 1 447 ? -19.703 -22.141 -27.75 1 96.25 447 THR B O 1
ATOM 7604 N N . GLY B 1 448 ? -20.125 -20.781 -29.5 1 92.81 448 GLY B N 1
ATOM 7605 C CA . GLY B 1 448 ? -21.484 -21.266 -29.688 1 92.81 448 GLY B CA 1
ATOM 7606 C C . GLY B 1 448 ? -22.469 -20.641 -28.703 1 92.81 448 GLY B C 1
ATOM 7607 O O . GLY B 1 448 ? -23.625 -21.062 -28.625 1 92.81 448 GLY B O 1
ATOM 7608 N N . THR B 1 449 ? -22.031 -19.719 -27.953 1 93.44 449 THR B N 1
ATOM 7609 C CA . THR B 1 449 ? -22.922 -19.156 -26.953 1 93.44 449 THR B CA 1
ATOM 7610 C C . THR B 1 449 ? -22.781 -17.625 -26.891 1 93.44 449 THR B C 1
ATOM 7612 O O . THR B 1 449 ? -21.703 -17.109 -26.578 1 93.44 449 THR B O 1
ATOM 7615 N N . VAL B 1 450 ? -23.828 -16.969 -27.156 1 95.06 450 VAL B N 1
ATOM 7616 C CA . VAL B 1 450 ? -23.812 -15.516 -27.094 1 95.06 450 VAL B CA 1
ATOM 7617 C C . VAL B 1 450 ? -23.875 -15.062 -25.641 1 95.06 450 VAL B C 1
ATOM 7619 O O . VAL B 1 450 ? -24.609 -15.633 -24.828 1 95.06 450 VAL B O 1
ATOM 7622 N N . GLY B 1 451 ? -23.047 -14.141 -25.266 1 97.44 451 GLY B N 1
ATOM 7623 C CA . GLY B 1 451 ? -23.125 -13.516 -23.953 1 97.44 451 GLY B CA 1
ATOM 7624 C C . GLY B 1 451 ? -22.375 -14.289 -22.875 1 97.44 451 GLY B C 1
ATOM 7625 O O . GLY B 1 451 ? -22.484 -13.977 -21.688 1 97.44 451 GLY B O 1
ATOM 7626 N N . VAL B 1 452 ? -21.656 -15.336 -23.297 1 98.31 452 VAL B N 1
ATOM 7627 C CA . VAL B 1 452 ? -20.875 -16.141 -22.359 1 98.31 452 VAL B CA 1
ATOM 7628 C C . VAL B 1 452 ? -19.391 -16.031 -22.719 1 98.31 452 VAL B C 1
ATOM 7630 O O . VAL B 1 452 ? -19.016 -16.156 -23.875 1 98.31 452 VAL B O 1
ATOM 7633 N N . TYR B 1 453 ? -18.609 -15.742 -21.719 1 98.69 453 TYR B N 1
ATOM 7634 C CA . TYR B 1 453 ? -17.188 -15.508 -21.891 1 98.69 453 TYR B CA 1
ATOM 7635 C C . TYR B 1 453 ? -16.375 -16.328 -20.891 1 98.69 453 TYR B C 1
ATOM 7637 O O . TYR B 1 453 ? -16.938 -16.938 -19.984 1 98.69 453 TYR B O 1
ATOM 7645 N N . THR B 1 454 ? -15.031 -16.359 -21.125 1 98.69 454 THR B N 1
ATOM 7646 C CA . THR B 1 454 ? -14.156 -17.094 -20.219 1 98.69 454 THR B CA 1
ATOM 7647 C C . THR B 1 454 ? -12.812 -16.391 -20.078 1 98.69 454 THR B C 1
ATOM 7649 O O . THR B 1 454 ? -12.398 -15.625 -20.953 1 98.69 454 THR B O 1
ATOM 7652 N N . ALA B 1 455 ? -12.203 -16.547 -18.891 1 98 455 ALA B N 1
ATOM 7653 C CA . ALA B 1 455 ? -10.898 -15.969 -18.594 1 98 455 ALA B CA 1
ATOM 7654 C C . ALA B 1 455 ? -10.102 -16.875 -17.656 1 98 455 ALA B C 1
ATOM 7656 O O . ALA B 1 455 ? -10.68 -17.719 -16.953 1 98 455 ALA B O 1
ATOM 7657 N N . GLY B 1 456 ? -8.766 -16.766 -17.688 1 96.88 456 GLY B N 1
ATOM 7658 C CA . GLY B 1 456 ? -7.895 -17.469 -16.766 1 96.88 456 GLY B CA 1
ATOM 7659 C C . GLY B 1 456 ? -7.551 -18.875 -17.219 1 96.88 456 GLY B C 1
ATOM 7660 O O . GLY B 1 456 ? -7.496 -19.141 -18.422 1 96.88 456 GLY B O 1
ATOM 7661 N N . TRP B 1 457 ? -7.273 -19.688 -16.297 1 96.5 457 TRP B N 1
ATOM 7662 C CA . TRP B 1 457 ? -6.773 -21.031 -16.578 1 96.5 457 TRP B CA 1
ATOM 7663 C C . TRP B 1 457 ? -7.836 -21.875 -17.281 1 96.5 457 TRP B C 1
ATOM 7665 O O . TRP B 1 457 ? -7.512 -22.719 -18.109 1 96.5 457 TRP B O 1
ATOM 7675 N N . ILE B 1 458 ? -9.102 -21.625 -17.047 1 97.94 458 ILE B N 1
ATOM 7676 C CA . ILE B 1 458 ? -10.148 -22.406 -17.719 1 97.94 458 ILE B CA 1
ATOM 7677 C C . ILE B 1 458 ? -10.266 -21.969 -19.172 1 97.94 458 ILE B C 1
ATOM 7679 O O . ILE B 1 458 ? -10.883 -22.672 -19.984 1 97.94 458 ILE B O 1
ATOM 7683 N N . LYS B 1 459 ? -9.766 -20.828 -19.5 1 97.38 459 LYS B N 1
ATOM 7684 C CA . LYS B 1 459 ? -9.711 -20.312 -20.875 1 97.38 459 LYS B CA 1
ATOM 7685 C C . LYS B 1 459 ? -8.461 -20.812 -21.594 1 97.38 459 LYS B C 1
ATOM 7687 O O . LYS B 1 459 ? -8.555 -21.375 -22.688 1 97.38 459 LYS B O 1
ATOM 7692 N N . ARG B 1 460 ? -7.301 -20.719 -20.969 1 94.06 460 ARG B N 1
ATOM 7693 C CA . ARG B 1 460 ? -6.051 -20.859 -21.703 1 94.06 460 ARG B CA 1
ATOM 7694 C C . ARG B 1 460 ? -5.273 -22.078 -21.219 1 94.06 460 ARG B C 1
ATOM 7696 O O . ARG B 1 460 ? -4.227 -22.422 -21.781 1 94.06 460 ARG B O 1
ATOM 7703 N N . GLY B 1 461 ? -5.738 -22.766 -20.25 1 93.44 461 GLY B N 1
ATOM 7704 C CA . GLY B 1 461 ? -4.961 -23.812 -19.594 1 93.44 461 GLY B CA 1
ATOM 7705 C C . GLY B 1 461 ? -4.156 -23.312 -18.406 1 93.44 461 GLY B C 1
ATOM 7706 O O . GLY B 1 461 ? -3.926 -22.109 -18.281 1 93.44 461 GLY B O 1
ATOM 7707 N N . PRO B 1 462 ? -3.777 -24.203 -17.578 1 92.19 462 PRO B N 1
ATOM 7708 C CA . PRO B 1 462 ? -3.148 -23.828 -16.312 1 92.19 462 PRO B CA 1
ATOM 7709 C C . PRO B 1 462 ? -1.685 -23.422 -16.469 1 92.19 462 PRO B C 1
ATOM 7711 O O . PRO B 1 462 ? -0.794 -24.094 -15.945 1 92.19 462 PRO B O 1
ATOM 7714 N N . ARG B 1 463 ? -1.49 -22.344 -17.094 1 86.25 463 ARG B N 1
ATOM 7715 C CA . ARG B 1 463 ? -0.156 -21.797 -17.312 1 86.25 463 ARG B CA 1
ATOM 7716 C C . ARG B 1 463 ? -0.095 -20.328 -16.922 1 86.25 463 ARG B C 1
ATOM 7718 O O . ARG B 1 463 ? -1.098 -19.609 -17 1 86.25 463 ARG B O 1
ATOM 7725 N N . GLY B 1 464 ? 1.093 -20.031 -16.484 1 83.62 464 GLY B N 1
ATOM 7726 C CA . GLY B 1 464 ? 1.33 -18.641 -16.156 1 83.62 464 GLY B CA 1
ATOM 7727 C C . GLY B 1 464 ? 1.252 -18.359 -14.664 1 83.62 464 GLY B C 1
ATOM 7728 O O . GLY B 1 464 ? 0.923 -19.25 -13.875 1 83.62 464 GLY B O 1
ATOM 7729 N N . ILE B 1 465 ? 1.609 -17.109 -14.297 1 85.75 465 ILE B N 1
ATOM 7730 C CA . ILE B 1 465 ? 1.611 -16.656 -12.914 1 85.75 465 ILE B CA 1
ATOM 7731 C C . ILE B 1 465 ? 0.501 -15.633 -12.703 1 85.75 465 ILE B C 1
ATOM 7733 O O . ILE B 1 465 ? -0.324 -15.406 -13.586 1 85.75 465 ILE B O 1
ATOM 7737 N N . ILE B 1 466 ? 0.357 -15.102 -11.539 1 88.75 466 ILE B N 1
ATOM 7738 C CA . ILE B 1 466 ? -0.767 -14.258 -11.141 1 88.75 466 ILE B CA 1
ATOM 7739 C C . ILE B 1 466 ? -0.944 -13.117 -12.141 1 88.75 466 ILE B C 1
ATOM 7741 O O . ILE B 1 466 ? -2.049 -12.891 -12.633 1 88.75 466 ILE B O 1
ATOM 7745 N N . GLY B 1 467 ? 0.119 -12.477 -12.547 1 84.88 467 GLY B N 1
ATOM 7746 C CA . GLY B 1 467 ? 0.065 -11.305 -13.406 1 84.88 467 GLY B CA 1
ATOM 7747 C C . GLY B 1 467 ? -0.36 -11.625 -14.828 1 84.88 467 GLY B C 1
ATOM 7748 O O . GLY B 1 467 ? -0.907 -10.773 -15.531 1 84.88 467 GLY B O 1
ATOM 7749 N N . THR B 1 468 ? -0.144 -12.852 -15.273 1 85.31 468 THR B N 1
ATOM 7750 C CA . THR B 1 468 ? -0.554 -13.289 -16.594 1 85.31 468 THR B CA 1
ATOM 7751 C C . THR B 1 468 ? -2.061 -13.133 -16.781 1 85.31 468 THR B C 1
ATOM 7753 O O . THR B 1 468 ? -2.537 -12.914 -17.891 1 85.31 468 THR B O 1
ATOM 7756 N N . ASN B 1 469 ? -2.723 -13.141 -15.68 1 91.94 469 ASN B N 1
ATOM 7757 C CA . ASN B 1 469 ? -4.18 -13.078 -15.727 1 91.94 469 ASN B CA 1
ATOM 7758 C C . ASN B 1 469 ? -4.676 -11.688 -16.094 1 91.94 469 ASN B C 1
ATOM 7760 O O . ASN B 1 469 ? -5.805 -11.523 -16.547 1 91.94 469 ASN B O 1
ATOM 7764 N N . ARG B 1 470 ? -3.885 -10.695 -15.867 1 87.81 470 ARG B N 1
ATOM 7765 C CA . ARG B 1 470 ? -4.336 -9.336 -16.141 1 87.81 470 ARG B CA 1
ATOM 7766 C C . ARG B 1 470 ? -4.574 -9.125 -17.625 1 87.81 470 ARG B C 1
ATOM 7768 O O . ARG B 1 470 ? -5.668 -8.727 -18.047 1 87.81 470 ARG B O 1
ATOM 7775 N N . GLY B 1 471 ? -3.545 -9.445 -18.453 1 85.12 471 GLY B N 1
ATOM 7776 C CA . GLY B 1 471 ? -3.709 -9.32 -19.891 1 85.12 471 GLY B CA 1
ATOM 7777 C C . GLY B 1 471 ? -4.789 -10.227 -20.453 1 85.12 471 GLY B C 1
ATOM 7778 O O . GLY B 1 471 ? -5.547 -9.828 -21.344 1 85.12 471 GLY B O 1
ATOM 7779 N N . ASP B 1 472 ? -4.805 -11.383 -19.938 1 92 472 ASP B N 1
ATOM 7780 C CA . ASP B 1 472 ? -5.824 -12.352 -20.328 1 92 472 ASP B CA 1
ATOM 7781 C C . ASP B 1 472 ? -7.227 -11.805 -20.062 1 92 472 ASP B C 1
ATOM 7783 O O . ASP B 1 472 ? -8.102 -11.883 -20.938 1 92 472 ASP B O 1
ATOM 7787 N N . ALA B 1 473 ? -7.43 -11.242 -18.891 1 95 473 ALA B N 1
ATOM 7788 C CA . ALA B 1 473 ? -8.711 -10.68 -18.484 1 95 473 ALA B CA 1
ATOM 7789 C C . ALA B 1 473 ? -9.07 -9.469 -19.359 1 95 473 ALA B C 1
ATOM 7791 O O . ALA B 1 473 ? -10.219 -9.328 -19.781 1 95 473 ALA B O 1
ATOM 7792 N N . GLU B 1 474 ? -8.125 -8.664 -19.625 1 91.69 474 GLU B N 1
ATOM 7793 C CA . GLU B 1 474 ? -8.352 -7.469 -20.438 1 91.69 474 GLU B CA 1
ATOM 7794 C C . GLU B 1 474 ? -8.805 -7.836 -21.859 1 91.69 474 GLU B C 1
ATOM 7796 O O . GLU B 1 474 ? -9.664 -7.168 -22.422 1 91.69 474 GLU B O 1
ATOM 7801 N N . GLU B 1 475 ? -8.234 -8.859 -22.391 1 92.38 475 GLU B N 1
ATOM 7802 C CA . GLU B 1 475 ? -8.656 -9.336 -23.703 1 92.38 475 GLU B CA 1
ATOM 7803 C C . GLU B 1 475 ? -10.125 -9.773 -23.688 1 92.38 475 GLU B C 1
ATOM 7805 O O . GLU B 1 475 ? -10.906 -9.383 -24.562 1 92.38 475 GLU B O 1
ATOM 7810 N N . THR B 1 476 ? -10.477 -10.562 -22.719 1 97.44 476 THR B N 1
ATOM 7811 C CA . THR B 1 476 ? -11.852 -11.039 -22.594 1 97.44 476 THR B CA 1
ATOM 7812 C C . THR B 1 476 ? -12.812 -9.867 -22.422 1 97.44 476 THR B C 1
ATOM 7814 O O . THR B 1 476 ? -13.859 -9.82 -23.078 1 97.44 476 THR B O 1
ATOM 7817 N N . VAL B 1 477 ? -12.477 -8.883 -21.609 1 97.5 477 VAL B N 1
ATOM 7818 C CA . VAL B 1 477 ? -13.328 -7.734 -21.328 1 97.5 477 VAL B CA 1
ATOM 7819 C C . VAL B 1 477 ? -13.477 -6.887 -22.594 1 97.5 477 VAL B C 1
ATOM 7821 O O . VAL B 1 477 ? -14.562 -6.367 -22.875 1 97.5 477 VAL B O 1
ATOM 7824 N N . ALA B 1 478 ? -12.398 -6.801 -23.344 1 94.62 478 ALA B N 1
ATOM 7825 C CA . ALA B 1 478 ? -12.469 -6.062 -24.609 1 94.62 478 ALA B CA 1
ATOM 7826 C C . ALA B 1 478 ? -13.5 -6.68 -25.547 1 94.62 478 ALA B C 1
ATOM 7828 O O . ALA B 1 478 ? -14.281 -5.965 -26.172 1 94.62 478 ALA B O 1
ATOM 7829 N N . MET B 1 479 ? -13.516 -7.965 -25.625 1 96.81 479 MET B N 1
ATOM 7830 C CA . MET B 1 479 ? -14.484 -8.664 -26.484 1 96.81 479 MET B CA 1
ATOM 7831 C C . MET B 1 479 ? -15.906 -8.477 -25.953 1 96.81 479 MET B C 1
ATOM 7833 O O . MET B 1 479 ? -16.828 -8.242 -26.734 1 96.81 479 MET B O 1
ATOM 7837 N N . LEU B 1 480 ? -16.031 -8.562 -24.656 1 98.06 480 LEU B N 1
ATOM 7838 C CA . LEU B 1 480 ? -17.328 -8.383 -24.016 1 98.06 480 LEU B CA 1
ATOM 7839 C C . LEU B 1 480 ? -17.875 -6.988 -24.266 1 98.06 480 LEU B C 1
ATOM 7841 O O . LEU B 1 480 ? -19.047 -6.836 -24.656 1 98.06 480 LEU B O 1
ATOM 7845 N N . LEU B 1 481 ? -17.047 -6.016 -24.141 1 95.62 481 LEU B N 1
ATOM 7846 C CA . LEU B 1 481 ? -17.453 -4.629 -24.344 1 95.62 481 LEU B CA 1
ATOM 7847 C C . LEU B 1 481 ? -17.781 -4.371 -25.812 1 95.62 481 LEU B C 1
ATOM 7849 O O . LEU B 1 481 ? -18.719 -3.631 -26.125 1 95.62 481 LEU B O 1
ATOM 7853 N N . GLU B 1 482 ? -17.016 -4.984 -26.688 1 94.69 482 GLU B N 1
ATOM 7854 C CA . GLU B 1 482 ? -17.312 -4.895 -28.109 1 94.69 482 GLU B CA 1
ATOM 7855 C C . GLU B 1 482 ? -18.719 -5.418 -28.422 1 94.69 482 GLU B C 1
ATOM 7857 O O . GLU B 1 482 ? -19.484 -4.777 -29.141 1 94.69 482 GLU B O 1
ATOM 7862 N N . ASP B 1 483 ? -19.047 -6.508 -27.891 1 97.19 483 ASP B N 1
ATOM 7863 C CA . ASP B 1 483 ? -20.359 -7.113 -28.109 1 97.19 483 ASP B CA 1
ATOM 7864 C C . ASP B 1 483 ? -21.469 -6.254 -27.516 1 97.19 483 ASP B C 1
ATOM 7866 O O . ASP B 1 483 ? -22.531 -6.113 -28.094 1 97.19 483 ASP B O 1
ATOM 7870 N N . PHE B 1 484 ? -21.266 -5.727 -26.438 1 96 484 PHE B N 1
ATOM 7871 C CA . PHE B 1 484 ? -22.25 -4.871 -25.781 1 96 484 PHE B CA 1
ATOM 7872 C C . PHE B 1 484 ? -22.516 -3.623 -26.609 1 96 484 PHE B C 1
ATOM 7874 O O . PHE B 1 484 ? -23.688 -3.266 -26.844 1 96 484 PHE B O 1
ATOM 7881 N N . GLU B 1 485 ? -21.406 -3.053 -27 1 91.75 485 GLU B N 1
ATOM 7882 C CA . GLU B 1 485 ? -21.516 -1.828 -27.781 1 91.75 485 GLU B CA 1
ATOM 7883 C C . GLU B 1 485 ? -22.172 -2.094 -29.141 1 91.75 485 GLU B C 1
ATOM 7885 O O . GLU B 1 485 ? -22.875 -1.231 -29.672 1 91.75 485 GLU B O 1
ATOM 7890 N N . ALA B 1 486 ? -22.016 -3.24 -29.625 1 94.38 486 ALA B N 1
ATOM 7891 C CA . ALA B 1 486 ? -22.609 -3.629 -30.906 1 94.38 486 ALA B CA 1
ATOM 7892 C C . ALA B 1 486 ? -24.062 -4.035 -30.734 1 94.38 486 ALA B C 1
ATOM 7894 O O . ALA B 1 486 ? -24.766 -4.305 -31.719 1 94.38 486 ALA B O 1
ATOM 7895 N N . GLY B 1 487 ? -24.516 -4.129 -29.547 1 94.12 487 GLY B N 1
ATOM 7896 C CA . GLY B 1 487 ? -25.906 -4.473 -29.281 1 94.12 487 GLY B CA 1
ATOM 7897 C C . GLY B 1 487 ? -26.188 -5.957 -29.406 1 94.12 487 GLY B C 1
ATOM 7898 O O . GLY B 1 487 ? -27.328 -6.359 -29.609 1 94.12 487 GLY B O 1
ATOM 7899 N N . ILE B 1 488 ? -25.203 -6.703 -29.297 1 95.5 488 ILE B N 1
ATOM 7900 C CA . ILE B 1 488 ? -25.312 -8.148 -29.5 1 95.5 488 ILE B CA 1
ATOM 7901 C C . ILE B 1 488 ? -25.812 -8.805 -28.219 1 95.5 488 ILE B C 1
ATOM 7903 O O . ILE B 1 488 ? -26.516 -9.812 -28.266 1 95.5 488 ILE B O 1
ATOM 7907 N N . LEU B 1 489 ? -25.578 -8.266 -27.047 1 96.94 489 LEU B N 1
ATOM 7908 C CA . LEU B 1 489 ? -25.906 -8.891 -25.766 1 96.94 489 LEU B CA 1
ATOM 7909 C C . LEU B 1 489 ? -27.359 -8.633 -25.391 1 96.94 489 LEU B C 1
ATOM 7911 O O . LEU B 1 489 ? -27.828 -7.488 -25.438 1 96.94 489 LEU B O 1
ATOM 7915 N N . PRO B 1 490 ? -28.016 -9.656 -25.047 1 94.38 490 PRO B N 1
ATOM 7916 C CA . PRO B 1 490 ? -29.406 -9.461 -24.641 1 94.38 490 PRO B CA 1
ATOM 7917 C C . PRO B 1 490 ? -29.531 -8.68 -23.328 1 94.38 490 PRO B C 1
ATOM 7919 O O . PRO B 1 490 ? -28.719 -8.867 -22.422 1 94.38 490 PRO B O 1
ATOM 7922 N N . ALA B 1 491 ? -30.594 -7.91 -23.188 1 94.38 491 ALA B N 1
ATOM 7923 C CA . ALA B 1 491 ? -30.859 -7.172 -21.953 1 94.38 491 ALA B CA 1
ATOM 7924 C C . ALA B 1 491 ? -31.406 -8.094 -20.875 1 94.38 491 ALA B C 1
ATOM 7926 O O . ALA B 1 491 ? -32.219 -8.977 -21.156 1 94.38 491 ALA B O 1
ATOM 7927 N N . PRO B 1 492 ? -30.969 -7.941 -19.641 1 95.81 492 PRO B N 1
ATOM 7928 C CA . PRO B 1 492 ? -31.516 -8.75 -18.562 1 95.81 492 PRO B CA 1
ATOM 7929 C C . PRO B 1 492 ? -33 -8.492 -18.328 1 95.81 492 PRO B C 1
ATOM 7931 O O . PRO B 1 492 ? -33.469 -7.363 -18.5 1 95.81 492 PRO B O 1
ATOM 7934 N N . LYS B 1 493 ? -33.688 -9.453 -17.859 1 95 493 LYS B N 1
ATOM 7935 C CA . LYS B 1 493 ? -35.125 -9.367 -17.625 1 95 493 LYS B CA 1
ATOM 7936 C C . LYS B 1 493 ? -35.406 -9.016 -16.156 1 95 493 LYS B C 1
ATOM 7938 O O . LYS B 1 493 ? -36.5 -8.508 -15.844 1 95 493 LYS B O 1
ATOM 7943 N N . ALA B 1 494 ? -34.469 -9.375 -15.297 1 94.38 494 ALA B N 1
ATOM 7944 C CA . ALA B 1 494 ? -34.625 -9.141 -13.867 1 94.38 494 ALA B CA 1
ATOM 7945 C C . ALA B 1 494 ? -33.469 -8.328 -13.297 1 94.38 494 ALA B C 1
ATOM 7947 O O . ALA B 1 494 ? -32.406 -8.227 -13.93 1 94.38 494 ALA B O 1
ATOM 7948 N N . ASP B 1 495 ? -33.719 -7.797 -12.102 1 90.56 495 ASP B N 1
ATOM 7949 C CA . ASP B 1 495 ? -32.688 -6.898 -11.562 1 90.56 495 ASP B CA 1
ATOM 7950 C C . ASP B 1 495 ? -31.875 -7.586 -10.477 1 90.56 495 ASP B C 1
ATOM 7952 O O . ASP B 1 495 ? -32.031 -8.781 -10.227 1 90.56 495 ASP B O 1
ATOM 7956 N N . ARG B 1 496 ? -31.047 -6.859 -9.898 1 90.69 496 ARG B N 1
ATOM 7957 C CA . ARG B 1 496 ? -30.078 -7.363 -8.93 1 90.69 496 ARG B CA 1
ATOM 7958 C C . ARG B 1 496 ? -30.766 -7.82 -7.648 1 90.69 496 ARG B C 1
ATOM 7960 O O . ARG B 1 496 ? -30.328 -8.781 -7.012 1 90.69 496 ARG B O 1
ATOM 7967 N N . ALA B 1 497 ? -31.766 -7.094 -7.273 1 92.56 497 ALA B N 1
ATOM 7968 C CA . ALA B 1 497 ? -32.5 -7.465 -6.07 1 92.56 497 ALA B CA 1
ATOM 7969 C C . ALA B 1 497 ? -33.156 -8.836 -6.219 1 92.56 497 ALA B C 1
ATOM 7971 O O . ALA B 1 497 ? -33.125 -9.648 -5.285 1 92.56 497 ALA B O 1
ATOM 7972 N N . ALA B 1 498 ? -33.656 -9.016 -7.41 1 95.38 498 ALA B N 1
ATOM 7973 C CA . ALA B 1 498 ? -34.281 -10.312 -7.699 1 95.38 498 ALA B CA 1
ATOM 7974 C C . ALA B 1 498 ? -33.25 -11.43 -7.664 1 95.38 498 ALA B C 1
ATOM 7976 O O . ALA B 1 498 ? -33.531 -12.547 -7.23 1 95.38 498 ALA B O 1
ATOM 7977 N N . LEU B 1 499 ? -32.062 -11.18 -8.133 1 96.31 499 LEU B N 1
ATOM 7978 C CA . LEU B 1 499 ? -31 -12.164 -8.094 1 96.31 499 LEU B CA 1
ATOM 7979 C C . LEU B 1 499 ? -30.641 -12.523 -6.656 1 96.31 499 LEU B C 1
ATOM 7981 O O . LEU B 1 499 ? -30.469 -13.695 -6.324 1 96.31 499 LEU B O 1
ATOM 7985 N N . ALA B 1 500 ? -30.469 -11.523 -5.805 1 95.25 500 ALA B N 1
ATOM 7986 C CA . ALA B 1 500 ? -30.125 -11.734 -4.402 1 95.25 500 ALA B CA 1
ATOM 7987 C C . ALA B 1 500 ? -31.156 -12.617 -3.709 1 95.25 500 ALA B C 1
ATOM 7989 O O . ALA B 1 500 ? -30.812 -13.508 -2.93 1 95.25 500 ALA B O 1
ATOM 7990 N N . GLU B 1 501 ? -32.406 -12.359 -4.059 1 95.38 501 GLU B N 1
ATOM 7991 C CA . GLU B 1 501 ? -33.5 -13.156 -3.486 1 95.38 501 GLU B CA 1
ATOM 7992 C C . GLU B 1 501 ? -33.438 -14.602 -3.975 1 95.38 501 GLU B C 1
ATOM 7994 O O . GLU B 1 501 ? -33.625 -15.539 -3.195 1 95.38 501 GLU B O 1
ATOM 7999 N N . LEU B 1 502 ? -33.188 -14.719 -5.219 1 96.62 502 LEU B N 1
ATOM 8000 C CA . LEU B 1 502 ? -33.094 -16.047 -5.809 1 96.62 502 LEU B CA 1
ATOM 8001 C C . LEU B 1 502 ? -31.953 -16.844 -5.152 1 96.62 502 LEU B C 1
ATOM 8003 O O . LEU B 1 502 ? -32.156 -18 -4.785 1 96.62 502 LEU B O 1
ATOM 8007 N N . VAL B 1 503 ? -30.781 -16.234 -4.988 1 96.81 503 VAL B N 1
ATOM 8008 C CA . VAL B 1 503 ? -29.609 -16.891 -4.43 1 96.81 503 VAL B CA 1
ATOM 8009 C C . VAL B 1 503 ? -29.859 -17.25 -2.967 1 96.81 503 VAL B C 1
ATOM 8011 O O . VAL B 1 503 ? -29.516 -18.344 -2.523 1 96.81 503 VAL B O 1
ATOM 8014 N N . LYS B 1 504 ? -30.469 -16.375 -2.227 1 94.62 504 LYS B N 1
ATOM 8015 C CA . LYS B 1 504 ? -30.781 -16.609 -0.819 1 94.62 504 LYS B CA 1
ATOM 8016 C C . LYS B 1 504 ? -31.719 -17.797 -0.657 1 94.62 504 LYS B C 1
ATOM 8018 O O . LYS B 1 504 ? -31.578 -18.578 0.286 1 94.62 504 LYS B O 1
ATOM 8023 N N . ARG B 1 505 ? -32.625 -17.906 -1.528 1 95.25 505 ARG B N 1
ATOM 8024 C CA . ARG B 1 505 ? -33.625 -18.984 -1.482 1 95.25 505 ARG B CA 1
ATOM 8025 C C . ARG B 1 505 ? -32.969 -20.328 -1.784 1 95.25 505 ARG B C 1
ATOM 8027 O O . ARG B 1 505 ? -33.25 -21.328 -1.132 1 95.25 505 ARG B O 1
ATOM 8034 N N . ARG B 1 506 ? -32.062 -20.359 -2.705 1 95.5 506 ARG B N 1
ATOM 8035 C CA . ARG B 1 506 ? -31.484 -21.609 -3.197 1 95.5 506 ARG B CA 1
ATOM 8036 C C . ARG B 1 506 ? -30.188 -21.938 -2.473 1 95.5 506 ARG B C 1
ATOM 8038 O O . ARG B 1 506 ? -29.75 -23.094 -2.469 1 95.5 506 ARG B O 1
ATOM 8045 N N . GLY B 1 507 ? -29.562 -20.953 -1.939 1 91.25 507 GLY B N 1
ATOM 8046 C CA . GLY B 1 507 ? -28.344 -21.078 -1.151 1 91.25 507 GLY B CA 1
ATOM 8047 C C . GLY B 1 507 ? -28.359 -20.234 0.105 1 91.25 507 GLY B C 1
ATOM 8048 O O . GLY B 1 507 ? -27.656 -19.219 0.178 1 91.25 507 GLY B O 1
ATOM 8049 N N . PRO B 1 508 ? -28.969 -20.672 1.152 1 85.06 508 PRO B N 1
ATOM 8050 C CA . PRO B 1 508 ? -29.203 -19.844 2.346 1 85.06 508 PRO B CA 1
ATOM 8051 C C . PRO B 1 508 ? -27.906 -19.531 3.092 1 85.06 508 PRO B C 1
ATOM 8053 O O . PRO B 1 508 ? -27.875 -18.594 3.906 1 85.06 508 PRO B O 1
ATOM 8056 N N . GLN B 1 509 ? -26.891 -20.25 2.777 1 91.94 509 GLN B N 1
ATOM 8057 C CA . GLN B 1 509 ? -25.625 -20.031 3.484 1 91.94 509 GLN B CA 1
ATOM 8058 C C . GLN B 1 509 ? -24.703 -19.109 2.684 1 91.94 509 GLN B C 1
ATOM 8060 O O . GLN B 1 509 ? -23.484 -19.109 2.891 1 91.94 509 GLN B O 1
ATOM 8065 N N . VAL B 1 510 ? -25.297 -18.344 1.802 1 95.5 510 VAL B N 1
ATOM 8066 C CA . VAL B 1 510 ? -24.547 -17.422 0.97 1 95.5 510 VAL B CA 1
ATOM 8067 C C . VAL B 1 510 ? -23.812 -16.406 1.855 1 95.5 510 VAL B C 1
ATOM 8069 O O . VAL B 1 510 ? -24.344 -15.984 2.887 1 95.5 510 VAL B O 1
ATOM 8072 N N . ILE B 1 511 ? -22.594 -16.078 1.528 1 95.12 511 ILE B N 1
ATOM 8073 C CA . ILE B 1 511 ? -21.75 -15.102 2.203 1 95.12 511 ILE B CA 1
ATOM 8074 C C . ILE B 1 511 ? -21.562 -13.875 1.312 1 95.12 511 ILE B C 1
ATOM 8076 O O . ILE B 1 511 ? -20.984 -13.969 0.228 1 95.12 511 ILE B O 1
ATOM 8080 N N . ASP B 1 512 ? -22.094 -12.773 1.68 1 94.06 512 ASP B N 1
ATOM 8081 C CA . ASP B 1 512 ? -21.969 -11.547 0.908 1 94.06 512 ASP B CA 1
ATOM 8082 C C . ASP B 1 512 ? -20.734 -10.75 1.329 1 94.06 512 ASP B C 1
ATOM 8084 O O . ASP B 1 512 ? -19.906 -11.242 2.084 1 94.06 512 ASP B O 1
ATOM 8088 N N . LYS B 1 513 ? -20.609 -9.656 0.77 1 90.81 513 LYS B N 1
ATOM 8089 C CA . LYS B 1 513 ? -19.438 -8.812 0.966 1 90.81 513 LYS B CA 1
ATOM 8090 C C . LYS B 1 513 ? -19.266 -8.445 2.436 1 90.81 513 LYS B C 1
ATOM 8092 O O . LYS B 1 513 ? -18.141 -8.469 2.959 1 90.81 513 LYS B O 1
ATOM 8097 N N . GLU B 1 514 ? -20.281 -8.047 3.121 1 87.5 514 GLU B N 1
ATOM 8098 C CA . GLU B 1 514 ? -20.234 -7.656 4.527 1 87.5 514 GLU B CA 1
ATOM 8099 C C . GLU B 1 514 ? -19.812 -8.828 5.41 1 87.5 514 GLU B C 1
ATOM 8101 O O . GLU B 1 514 ? -18.969 -8.664 6.293 1 87.5 514 GLU B O 1
ATOM 8106 N N . ARG B 1 515 ? -20.375 -9.914 5.156 1 91.56 515 ARG B N 1
ATOM 8107 C CA . ARG B 1 515 ? -20.031 -11.094 5.938 1 91.56 515 ARG B CA 1
ATOM 8108 C C . ARG B 1 515 ? -18.594 -11.516 5.703 1 91.56 515 ARG B C 1
ATOM 8110 O O . ARG B 1 515 ? -17.906 -11.945 6.633 1 91.56 515 ARG B O 1
ATOM 8117 N N . TRP B 1 516 ? -18.125 -11.406 4.52 1 93.44 516 TRP B N 1
ATOM 8118 C CA . TRP B 1 516 ? -16.719 -11.703 4.25 1 93.44 516 TRP B CA 1
ATOM 8119 C C . TRP B 1 516 ? -15.805 -10.758 5.027 1 93.44 516 TRP B C 1
ATOM 8121 O O . TRP B 1 516 ? -14.781 -11.188 5.574 1 93.44 516 TRP B O 1
ATOM 8131 N N . ARG B 1 517 ? -16.141 -9.531 5.059 1 88.19 517 ARG B N 1
ATOM 8132 C CA . ARG B 1 517 ? -15.344 -8.555 5.805 1 88.19 517 ARG B CA 1
ATOM 8133 C C . ARG B 1 517 ? -15.219 -8.969 7.27 1 88.19 517 ARG B C 1
ATOM 8135 O O . ARG B 1 517 ? -14.148 -8.82 7.867 1 88.19 517 ARG B O 1
ATOM 8142 N N . GLU B 1 518 ? -16.266 -9.469 7.836 1 89.31 518 GLU B N 1
ATOM 8143 C CA . GLU B 1 518 ? -16.25 -9.938 9.219 1 89.31 518 GLU B CA 1
ATOM 8144 C C . GLU B 1 518 ? -15.328 -11.133 9.391 1 89.31 518 GLU B C 1
ATOM 8146 O O . GLU B 1 518 ? -14.562 -11.203 10.359 1 89.31 518 GLU B O 1
ATOM 8151 N N . ILE B 1 519 ? -15.445 -12.039 8.461 1 91.88 519 ILE B N 1
ATOM 8152 C CA . ILE B 1 519 ? -14.617 -13.242 8.5 1 91.88 519 ILE B CA 1
ATOM 8153 C C . ILE B 1 519 ? -13.148 -12.867 8.367 1 91.88 519 ILE B C 1
ATOM 8155 O O . ILE B 1 519 ? -12.305 -13.336 9.133 1 91.88 519 ILE B O 1
ATOM 8159 N N . ASP B 1 520 ? -12.828 -11.984 7.457 1 91.5 520 ASP B N 1
ATOM 8160 C CA . ASP B 1 520 ? -11.477 -11.508 7.219 1 91.5 520 ASP B CA 1
ATOM 8161 C C . ASP B 1 520 ? -10.898 -10.836 8.469 1 91.5 520 ASP B C 1
ATOM 8163 O O . ASP B 1 520 ? -9.766 -11.117 8.859 1 91.5 520 ASP B O 1
ATOM 8167 N N . ALA B 1 521 ? -11.711 -10.031 9.086 1 86.44 521 ALA B N 1
ATOM 8168 C CA . ALA B 1 521 ? -11.289 -9.336 10.297 1 86.44 521 ALA B CA 1
ATOM 8169 C C . ALA B 1 521 ? -11.023 -10.328 11.43 1 86.44 521 ALA B C 1
ATOM 8171 O O . ALA B 1 521 ? -10.055 -10.172 12.18 1 86.44 521 ALA B O 1
ATOM 8172 N N . ALA B 1 522 ? -11.859 -11.273 11.539 1 88.94 522 ALA B N 1
ATOM 8173 C CA . ALA B 1 522 ? -11.711 -12.281 12.586 1 88.94 522 ALA B CA 1
ATOM 8174 C C . ALA B 1 522 ? -10.43 -13.086 12.398 1 88.94 522 ALA B C 1
ATOM 8176 O O . ALA B 1 522 ? -9.711 -13.359 13.359 1 88.94 522 ALA B O 1
ATOM 8177 N N . GLU B 1 523 ? -10.148 -13.469 11.148 1 92.56 523 GLU B N 1
ATOM 8178 C CA . GLU B 1 523 ? -8.93 -14.219 10.852 1 92.56 523 GLU B CA 1
ATOM 8179 C C . GLU B 1 523 ? -7.688 -13.391 11.172 1 92.56 523 GLU B C 1
ATOM 8181 O O . GLU B 1 523 ? -6.723 -13.906 11.734 1 92.56 523 GLU B O 1
ATOM 8186 N N . LYS B 1 524 ? -7.695 -12.195 10.859 1 87.12 524 LYS B N 1
ATOM 8187 C CA . LYS B 1 524 ? -6.555 -11.312 11.094 1 87.12 524 LYS B CA 1
ATOM 8188 C C . LYS B 1 524 ? -6.359 -11.047 12.586 1 87.12 524 LYS B C 1
ATOM 8190 O O . LYS B 1 524 ? -5.227 -11 13.07 1 87.12 524 LYS B O 1
ATOM 8195 N N . ALA B 1 525 ? -7.438 -10.891 13.297 1 80.56 525 ALA B N 1
ATOM 8196 C CA . ALA B 1 525 ? -7.359 -10.703 14.75 1 80.56 525 ALA B CA 1
ATOM 8197 C C . ALA B 1 525 ? -6.742 -11.922 15.43 1 80.56 525 ALA B C 1
ATOM 8199 O O . ALA B 1 525 ? -5.871 -11.781 16.297 1 80.56 525 ALA B O 1
ATOM 8200 N N . ALA B 1 526 ? -7.215 -13.047 15.008 1 85.75 526 ALA B N 1
ATOM 8201 C CA . ALA B 1 526 ? -6.648 -14.289 15.539 1 85.75 526 ALA B CA 1
ATOM 8202 C C . ALA B 1 526 ? -5.168 -14.406 15.195 1 85.75 526 ALA B C 1
ATOM 8204 O O . ALA B 1 526 ? -4.371 -14.898 16 1 85.75 526 ALA B O 1
ATOM 8205 N N . GLY B 1 527 ? -4.84 -13.984 14.008 1 86.69 527 GLY B N 1
ATOM 8206 C CA . GLY B 1 527 ? -3.447 -13.969 13.594 1 86.69 527 GLY B CA 1
ATOM 8207 C C . GLY B 1 527 ? -2.574 -13.086 14.461 1 86.69 527 GLY B C 1
ATOM 8208 O O . GLY B 1 527 ? -1.486 -13.492 14.875 1 86.69 527 GLY B O 1
ATOM 8209 N N . ARG B 1 528 ? -3.029 -11.906 14.734 1 76 528 ARG B N 1
ATOM 8210 C CA . ARG B 1 528 ? -2.275 -10.977 15.57 1 76 528 ARG B CA 1
ATOM 8211 C C . ARG B 1 528 ? -1.955 -11.594 16.922 1 76 528 ARG B C 1
ATOM 8213 O O . ARG B 1 528 ? -0.826 -11.484 17.406 1 76 528 ARG B O 1
ATOM 8220 N N . ILE B 1 529 ? -2.877 -12.266 17.5 1 74.06 529 ILE B N 1
ATOM 8221 C CA . ILE B 1 529 ? -2.717 -12.898 18.812 1 74.06 529 ILE B CA 1
ATOM 8222 C C . ILE B 1 529 ? -1.665 -14.008 18.719 1 74.06 529 ILE B C 1
ATOM 8224 O O . ILE B 1 529 ? -0.849 -14.172 19.625 1 74.06 529 ILE B O 1
ATOM 8228 N N . ALA B 1 530 ? -1.646 -14.664 17.578 1 81.62 530 ALA B N 1
ATOM 8229 C CA . ALA B 1 530 ? -0.758 -15.805 17.406 1 81.62 530 ALA B CA 1
ATOM 8230 C C . ALA B 1 530 ? 0.584 -15.383 16.828 1 81.62 530 ALA B C 1
ATOM 8232 O O . ALA B 1 530 ? 1.482 -16.203 16.641 1 81.62 530 ALA B O 1
ATOM 8233 N N . GLY B 1 531 ? 0.736 -14.133 16.516 1 77.12 531 GLY B N 1
ATOM 8234 C CA . GLY B 1 531 ? 1.963 -13.664 15.891 1 77.12 531 GLY B CA 1
ATOM 8235 C C . GLY B 1 531 ? 2.059 -14.008 14.414 1 77.12 531 GLY B C 1
ATOM 8236 O O . GLY B 1 531 ? 3.152 -14.234 13.898 1 77.12 531 GLY B O 1
ATOM 8237 N N . ARG B 1 532 ? 0.882 -14.227 13.758 1 88.06 532 ARG B N 1
ATOM 8238 C CA . ARG B 1 532 ? 0.775 -14.586 12.352 1 88.06 532 ARG B CA 1
ATOM 8239 C C . ARG B 1 532 ? -0.043 -13.555 11.578 1 88.06 532 ARG B C 1
ATOM 8241 O O . ARG B 1 532 ? -0.792 -12.773 12.18 1 88.06 532 ARG B O 1
ATOM 8248 N N . PRO B 1 533 ? 0.172 -13.469 10.273 1 85.75 533 PRO B N 1
ATOM 8249 C CA . PRO B 1 533 ? -0.669 -12.539 9.516 1 85.75 533 PRO B CA 1
ATOM 8250 C C . PRO B 1 533 ? -2.158 -12.844 9.656 1 85.75 533 PRO B C 1
ATOM 8252 O O . PRO B 1 533 ? -2.98 -11.922 9.695 1 85.75 533 PRO B O 1
ATOM 8255 N N . ARG B 1 534 ? -2.539 -14.141 9.656 1 91.88 534 ARG B N 1
ATOM 8256 C CA . ARG B 1 534 ? -3.912 -14.578 9.875 1 91.88 534 ARG B CA 1
ATOM 8257 C C . ARG B 1 534 ? -3.955 -16.031 10.32 1 91.88 534 ARG B C 1
ATOM 8259 O O . ARG B 1 534 ? -2.992 -16.781 10.125 1 91.88 534 ARG B O 1
ATOM 8266 N N . VAL B 1 535 ? -4.992 -16.391 11.016 1 92.62 535 VAL B N 1
ATOM 8267 C CA . VAL B 1 535 ? -5.363 -17.781 11.258 1 92.62 535 VAL B CA 1
ATOM 8268 C C . VAL B 1 535 ? -6.648 -18.109 10.5 1 92.62 535 VAL B C 1
ATOM 8270 O O . VAL B 1 535 ? -7.727 -17.625 10.859 1 92.62 535 VAL B O 1
ATOM 8273 N N . LYS B 1 536 ? -6.5 -18.875 9.438 1 92.62 536 LYS B N 1
ATOM 8274 C CA . LYS B 1 536 ? -7.617 -19.172 8.547 1 92.62 536 LYS B CA 1
ATOM 8275 C C . LYS B 1 536 ? -8.633 -20.078 9.234 1 92.62 536 LYS B C 1
ATOM 8277 O O . LYS B 1 536 ? -8.266 -21 9.953 1 92.62 536 LYS B O 1
ATOM 8282 N N . LEU B 1 537 ? -9.891 -19.719 9.008 1 86.81 537 LEU B N 1
ATOM 8283 C CA . LEU B 1 537 ? -10.992 -20.562 9.477 1 86.81 537 LEU B CA 1
ATOM 8284 C C . LEU B 1 537 ? -11.383 -21.578 8.406 1 86.81 537 LEU B C 1
ATOM 8286 O O . LEU B 1 537 ? -12.062 -21.234 7.438 1 86.81 537 LEU B O 1
ATOM 8290 N N . PRO B 1 538 ? -11.039 -22.734 8.594 1 75.06 538 PRO B N 1
ATOM 8291 C CA . PRO B 1 538 ? -11.359 -23.688 7.543 1 75.06 538 PRO B CA 1
ATOM 8292 C C . PRO B 1 538 ? -12.852 -23.969 7.426 1 75.06 538 PRO B C 1
ATOM 8294 O O . PRO B 1 538 ? -13.336 -24.344 6.352 1 75.06 538 PRO B O 1
ATOM 8297 N N . VAL B 1 539 ? -13.531 -23.859 8.57 1 73.81 539 VAL B N 1
ATOM 8298 C CA . VAL B 1 539 ? -14.984 -24.031 8.57 1 73.81 539 VAL B CA 1
ATOM 8299 C C . VAL B 1 539 ? -15.648 -22.734 9.016 1 73.81 539 VAL B C 1
ATOM 8301 O O . VAL B 1 539 ? -15.312 -22.188 10.07 1 73.81 539 VAL B O 1
ATOM 8304 N N . ILE B 1 540 ? -16.375 -22.172 8.141 1 75.38 540 ILE B N 1
ATOM 8305 C CA . ILE B 1 540 ? -17.047 -20.906 8.438 1 75.38 540 ILE B CA 1
ATOM 8306 C C . ILE B 1 540 ? -18.5 -21.172 8.82 1 75.38 540 ILE B C 1
ATOM 8308 O O . ILE B 1 540 ? -19.25 -21.797 8.062 1 75.38 540 ILE B O 1
ATOM 8312 N N . ASP B 1 541 ? -18.844 -20.953 10.164 1 64.5 541 ASP B N 1
ATOM 8313 C CA . ASP B 1 541 ? -20.219 -21.062 10.594 1 64.5 541 ASP B CA 1
ATOM 8314 C C . ASP B 1 541 ? -21.078 -19.922 10.047 1 64.5 541 ASP B C 1
ATOM 8316 O O . ASP B 1 541 ? -20.812 -18.75 10.328 1 64.5 541 ASP B O 1
ATOM 8320 N N . VAL B 1 542 ? -21.812 -20.125 9.117 1 60.81 542 VAL B N 1
ATOM 8321 C CA . VAL B 1 542 ? -22.641 -19.094 8.477 1 60.81 542 VAL B CA 1
ATOM 8322 C C . VAL B 1 542 ? -23.812 -18.734 9.383 1 60.81 542 VAL B C 1
ATOM 8324 O O . VAL B 1 542 ? -24.547 -17.781 9.109 1 60.81 542 VAL B O 1
ATOM 8327 N N . ALA B 1 543 ? -24.406 -19.453 10.508 1 46.88 543 ALA B N 1
ATOM 8328 C CA . ALA B 1 543 ? -25.641 -19.219 11.242 1 46.88 543 ALA B CA 1
ATOM 8329 C C . ALA B 1 543 ? -25.547 -17.969 12.102 1 46.88 543 ALA B C 1
ATOM 8331 O O . ALA B 1 543 ? -26.547 -17.5 12.648 1 46.88 543 ALA B O 1
ATOM 8332 N N . SER B 1 544 ? -24.438 -17.438 12.57 1 39.25 544 SER B N 1
ATOM 8333 C CA . SER B 1 544 ? -24.625 -16.766 13.844 1 39.25 544 SER B CA 1
ATOM 8334 C C . SER B 1 544 ? -25.484 -15.516 13.688 1 39.25 544 SER B C 1
ATOM 8336 O O . SER B 1 544 ? -25.797 -14.828 14.664 1 39.25 544 SER B O 1
ATOM 8338 N N . THR B 1 545 ? -25.406 -14.648 12.664 1 36.38 545 THR B N 1
ATOM 8339 C CA . THR B 1 545 ? -25.906 -13.352 13.109 1 36.38 545 THR B CA 1
ATOM 8340 C C . THR B 1 545 ? -27.406 -13.375 13.297 1 36.38 545 THR B C 1
ATOM 8342 O O . THR B 1 545 ? -28.031 -12.336 13.516 1 36.38 545 THR B O 1
ATOM 8345 N N . ASN B 1 546 ? -28.203 -14.398 13 1 31.25 546 ASN B N 1
ATOM 8346 C CA . ASN B 1 546 ? -29.594 -14.086 13.289 1 31.25 546 ASN B CA 1
ATOM 8347 C C . ASN B 1 546 ? -29.859 -13.984 14.789 1 31.25 546 ASN B C 1
ATOM 8349 O O . ASN B 1 546 ? -30.984 -13.75 15.219 1 31.25 546 ASN B O 1
ATOM 8353 N N . ASP B 1 547 ? -29.125 -14.648 15.727 1 27.03 547 ASP B N 1
ATOM 8354 C CA . ASP B 1 547 ? -29.641 -14.352 17.062 1 27.03 547 ASP B CA 1
ATOM 8355 C C . ASP B 1 547 ? -29.047 -13.055 17.594 1 27.03 547 ASP B C 1
ATOM 8357 O O . ASP B 1 547 ? -27.859 -12.797 17.453 1 27.03 547 ASP B O 1
#

Organism: NCBI:txid1990687

Nearest PDB structures (foldseek):
  1lqu-assembly2_B  TM=9.512E-01  e=5.787E-53  Mycobacterium tuberculosis
  1lqt-assembly1_A  TM=9.455E-01  e=6.115E-53  Mycobacterium tuberculosis
  2c7g-assembly1_A-2  TM=9.499E-01  e=1.953E-52  Mycobacterium tuberculosis
  1lqu-assembly1_A  TM=9.464E-01  e=3.587E-52  Mycobacterium tuberculosis
  1e1n-assembly1_A  TM=9.530E-01  e=7.675E-47  Bos taurus

Solvent-accessible surface area (backbone atoms only — not comparable to full-atom values): 56557 Å² total; per-residue (Å²): 116,24,49,27,40,42,70,45,34,47,48,65,59,57,31,43,82,57,33,55,59,64,40,52,37,63,41,93,85,39,86,55,37,73,70,48,79,45,48,30,28,33,50,88,62,41,45,38,41,35,55,34,36,74,46,36,64,28,68,24,53,37,26,65,87,66,45,51,86,84,44,53,64,29,53,54,52,22,42,39,47,36,73,74,53,57,78,68,82,82,55,70,59,61,92,92,41,52,79,71,64,60,84,86,50,81,65,46,30,36,37,32,37,22,42,18,57,23,25,46,34,34,50,51,55,47,28,65,57,30,57,44,36,38,42,31,28,23,58,44,74,64,74,35,42,47,53,53,30,51,53,52,45,90,44,59,44,51,42,34,46,54,57,58,52,55,52,29,57,53,22,84,42,43,45,45,37,16,34,34,41,72,60,76,53,43,45,67,70,58,48,48,37,45,12,35,31,40,32,44,15,68,36,44,83,38,69,54,79,86,87,42,57,45,58,81,31,50,42,39,45,49,37,67,52,53,42,20,24,36,37,30,25,65,94,30,55,84,65,82,79,75,41,72,40,46,31,36,37,31,43,25,44,27,56,66,34,51,48,50,50,44,67,63,54,47,55,52,72,65,49,56,48,25,44,40,17,68,70,40,51,56,51,55,65,67,40,44,47,40,34,33,39,32,28,22,46,40,44,70,86,66,50,64,39,45,48,55,64,58,57,51,51,74,63,42,75,59,42,36,56,42,35,59,64,78,58,66,65,65,54,73,70,57,44,51,49,68,67,35,88,82,45,57,46,60,60,52,46,43,43,52,46,50,53,49,34,33,70,47,82,81,57,88,89,40,26,36,41,33,52,43,51,23,27,39,81,57,33,40,37,56,88,82,32,36,44,28,37,32,29,26,38,33,47,66,49,97,85,65,45,64,41,76,53,90,52,68,50,76,46,75,27,40,27,37,28,43,32,71,48,59,27,30,64,85,53,69,94,50,72,60,36,78,87,72,20,23,40,53,53,60,73,23,39,28,63,93,42,87,45,34,31,32,21,34,24,22,42,75,29,78,67,68,56,66,17,50,18,43,63,46,11,46,46,25,49,50,48,51,49,50,37,50,75,69,61,68,42,55,78,43,80,44,50,68,68,57,49,54,51,51,45,45,71,57,28,74,63,50,33,38,58,69,55,43,52,52,52,54,51,51,21,33,52,49,4,57,76,66,61,15,72,27,42,73,67,51,72,77,81,72,72,62,80,80,114,114,24,49,28,42,42,70,45,33,46,48,65,60,59,31,44,83,57,32,53,58,63,41,52,36,63,41,93,86,41,84,56,36,71,71,49,79,45,48,30,28,33,54,88,63,39,47,38,40,36,56,35,36,72,44,34,64,28,69,24,51,37,27,65,88,66,46,50,83,85,45,53,64,30,54,54,52,22,42,40,46,35,73,75,52,58,76,67,82,81,56,71,61,59,92,92,40,53,80,71,64,61,83,87,50,81,67,44,30,35,36,32,39,22,42,17,56,24,26,47,33,33,49,51,55,48,28,65,56,29,57,45,37,38,42,32,29,24,57,46,74,63,74,34,41,48,52,53,30,52,52,52,44,93,43,59,43,53,42,33,47,52,56,58,51,55,53,29,58,55,23,82,42,43,46,44,37,17,34,33,40,74,62,74,52,44,43,66,68,58,49,48,36,45,11,36,32,38,34,44,15,66,36,46,83,37,68,55,78,86,88,43,56,45,58,80,29,51,41,41,44,50,35,67,52,52,42,20,24,36,37,30,25,64,93,30,54,82,64,83,76,75,41,73,40,46,31,36,37,31,42,25,44,28,54,67,35,51,47,52,49,44,68,63,53,47,55,54,73,65,49,57,48,25,4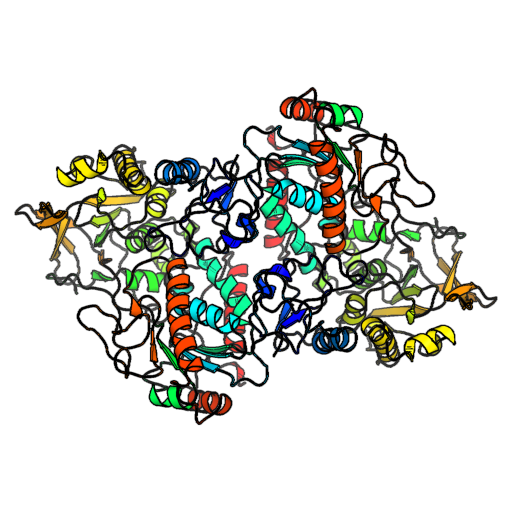5,42,17,67,71,40,52,58,52,54,65,66,41,45,48,42,35,34,38,32,28,22,46,41,45,71,85,65,50,64,38,45,47,57,65,58,58,51,51,77,63,41,76,59,43,37,55,40,34,60,65,78,58,68,65,66,54,72,68,57,43,50,49,68,66,36,89,81,45,57,47,60,59,53,47,44,43,51,48,50,54,49,33,35,71,50,84,80,57,89,88,40,23,35,40,33,51,41,50,22,28,42,80,56,33,42,38,56,87,81,33,36,45,27,38,33,29,26,37,33,48,65,48,97,84,66,44,64,39,77,54,90,52,67,49,75,45,76,26,38,27,36,27,44,34,72,46,58,26,31,63,84,54,68,94,50,70,61,35,78,88,72,21,23,40,53,54,61,73,22,38,28,63,93,41,88,46,34,31,30,22,34,24,21,41,73,28,78,68,70,57,67,17,48,18,44,62,46,12,46,46,25,48,51,50,51,51,50,36,50,76,69,62,68,42,56,78,44,83,44,50,68,68,56,48,54,51,53,44,44,72,57,29,74,63,48,33,38,58,69,56,43,51,52,54,53,50,51,20,34,53,51,4,56,77,66,62,16,72,27,42,74,68,52,73,78,81,72,72,62,80,80,114

Radius of gyration: 32.41 Å; Cα contacts (8 Å, |Δi|>4): 2341; chains: 2; bounding box: 70×101×73 Å

Foldseek 3Di:
DAKFFWQQAPLPCQLQVQQQARQKDDDVVDPCSVPDNHIAGARVQGQLLQSSQLRGPRNRIAACVPDDPVTNCRVVVRNVVCVVVPDPPPDPPDPRHDHRPPPPDAQAEEEEEAQALLSLLLSSLVSSNGSYAYEYEYLAQAHHPCLQQPPFQLPVVSNCVVVVSLSRQSGPSYKYWYNFAEQFLHDPVRRLQAGLFYAYAHAFLADDAQPAAPCPFAQRAALSLVSNCQSLALVRVPPDHDQADQEEEEEAQALSLLSSQCLLFADLVSSLQTQTAPVSSVVSNNGNHQEYEYEAQFAQLPGHYFLVSLVVQPVGPLEAEEEAPVRLDDDPVSVVQLPDPPHDVRSVVSSVVNNVSHPDDDDPRGGYYYYDHQKDWRYQDDDRAGFKTKIFGWDADPVRDTDGDPDIDIDTDRHYHYDPFTAADDDPPADADPVQRAFDDDLFHGPPDFRYGYFDCNHVNPDDDSVVSNVSSNSNSVVNVVCVVVVNGDDRNDHPVVVVVSSCVSPVLTAMPVNNVVQQVQQCVVQVVSNYNGHHDSDDDSPPPVD/DAKFFWQQAPLPCQLQVQQQARQKDDDVVDPCSVPDNHIAGARVQGQLLQSSQLRGPRNRIAACVPDDPVTNCRVVVRNVVCVVVPDPLPDPPDPRHDHGPPPPDAQAEEEEEAQALLSLLLSSLVSSNGSYAYEYEYLAQAHHPCLQQPPFQLPVVSNCVVVVSLSRQSGPSYKYWYNFAEQFLHDPVRRLQAGLFYAYAHAFLADDAQPAAPCPFAQRAALSLVSNCQSLALVRVPPDHDQADAEEEEEAFALSLLSSQCLLFADLVSSLQTQTAPVSSVVSNNGNHQEYEYEAQFAQLPHHYFLVSLVVQPVGPLEAEEEAPVRLDDDPVSVCQLPDPPHDVSSVVSSVVNNVSHPDDDDPRGGYYYYDHNKDWRYQDDDRAGFKTKIFGWDADPVRDTDGDPDIDIGTDRHYHYDPFTAADDDPPADADPVQRAQPDDLFHGPPDPRYGYFDCNHVNPDDDSVVSNVSSNSNSVVNVVCVVVVNGDDRNDHDVVVVVSSCVSPVLTAMPVNNVVQQVQQCVVQVVSNYNGHHDSDDDSPPPVD

pLDDT: mean 90.88, std 10.74, range [26.77, 98.88]